Protein AF-0000000087103637 (afdb_homodimer)

Foldseek 3Di:
DDDDDDPDDDDDYDDDDDDDDDDYDDDYDDDDDDPPPPDDDPPDDDDPPPPDPDPPPPPPPPDPPPPDPPPPPPPPPPPPPPPVPPPPPPVNLQAQWDAAPDVPDIDGFFLLAPVSPPVPVSVVVPVPVVCCCVVVVPPPVPDPPDPVLLVVLVVQCVVFVCFAAHAADPVQAVVVVVVVDDDLRYDLLLSLLSSLLSLLAPHDPNSPSCSVVSLVVSVVCLVVCLVPPHSSSLSSLQSSLQSCLVVVNLPSSVVSLVSSLVVLVVVVLLDQCVVCCVVVVDPPVVNVSSLSNVLSSLLSQLLSCSNRLHDGRDDPVSVVVSVVVVPPPDCSDCSVLSSVLSVLSNVVSCLRRVPHPPPPPVPLVVLVVSLVVLVVSLVPDDLQLHVVRDVDHTQNSLLSNLVSLLVLLSSLVVSLVVLVVPLVPDDPNVVSVVVNVVSLVSNLVSLVVLVVSVVSCCVVRNPSSHGSSNVSSPVSSVVSVVVVVPDPPPPPPPD/DPPVDDDDDDDDDDDDDDDDDDDDDDPDPDDDDDDDDDDDDDPDDDPPDPPDDDDPPPPPPPDPPPPDCPVPPPPPPPPPPPPVPPPPPPVNLQAQWDAAPDVPDIDGFFLLAPVSPPVVVSVVVPVPVVPPCVVVLPPPVPDPPDPVLLVVLVVQCVVFVCPAAHAADPVQAVVVVVVVDDDLRYDLLLSLLSSLLSLLAPHDPNSPSCSVVSLVVSVVCLVVCLVPPHSSSLSSLQSSLQSCLVVVNLVVSVVSLVSSLVVLVVVVLLDQCVVCCVVVVDPPVVNVSSLSNVLSSLLSQLLSCSNRLHDGRDDPVSVVVSVVVVPPPDCSDLSVLSSVLSVLSNVVSCLRRVPHDPPDPVPLVVLVVSLVVLVVSLVPDDLQLHVVNDVDHGQNSLLSNLVSLLVLLSSLVVSLVVLVVPLPPDDPNVVSVVSNVVSLVSNLVSLVVLVVSVVSCCVPRNPSSDGSSNVSSPSSSVVSVVVVVPDPPPPPPPD

Secondary structure (DSSP, 8-state):
-----------------------------------------------------------------------------------------HHHHT-SEEE-SSTT-EEE--TT-STTS----TTTSSS-------S--------TT-HHHHHHHHHHHHHHGGGSS--S-HHHHHHHHHH-S--SS--HHHHHHHHHHHTTSS--HHHHTHHHHHHHHHHTTHHHHHHS--HHHHHHHHHHHHHHHHTT-HHHHHHHHHHHHHHHHHHTTTS--HHHHHTTSS-HHHHHHHHHHHHHHHHHHHHHHHHHT---SS-HHHHHHHHHHS-TTS--TTHHHHHHHHHHHHHHHHHHHS-S---SS--HHHHHHHHHHHHHHHHTS-TTT-TTT-SS--HHHHHHHHHHHHHHHHHHHHHHHHHHHHTTT-S-HHHHHHHHHHHHHHHHHHHHHHHHHHHHHHHHH-GGG--HHHHHHHHHHHHHHHHHHHS---TT---/-----------------------------------------------------------------------------------------HHHHT-SEEE-SSTT-EEE--TT-STTS----TTTSSS-------S--------TT-HHHHHHHHHHHHHHGGGSS--S-HHHHHHHHHHTS--SS--HHHHHHHHHHHTTSS--HHHHTHHHHHHHHHHTTHHHHHHS--HHHHHHHHHHHHHHHHTT-HHHHHHHHHHHHHHHHHHTTTS--HHHHHTTSS-HHHHHHHHHHHHHHHHHHHHHHHHHT---SS-HHHHHHHHHHS-TTS--TTHHHHHHHHHHHHHHHHHHHS-SS--SS--HHHHHHHHHHHHHHHHTS-TTT-TTT-SS--HHHHHHHHHHHHHHHHHHHHHHHHHHHHTTT-S-HHHHHHHHHHHHHHHHHHHHHHHHHHHHHHHHH-GGG--HHHHHHHHHHHHHHHHHHHS---TT---

Nearest PDB structures (foldseek):
  5k7v-assembly1_B  TM=2.722E-01  e=1.617E+00  synthetic construct

Radius of gyration: 38.04 Å; Cα contacts (8 Å, |Δi|>4): 1019; chains: 2; bounding box: 153×121×87 Å

Sequence (990 aa):
MDKVSSVRDLSGDENSDQRTPISHHEVHEDDDDDRRESPSDLFNADETENIDPQLGNSIELGSPVPLDAHTAANPPVPETISQRRPEPDIEEVTQNLDADSSPGQVRYYGPTTQLHIQSLPANNLGDGPVHADTGPMSSFSVDMDSSQLRDMLLKSYWSFSSRSVPVVDESLFMAHRASGQRSQYFSPFLEAAMLACATRIRTSTSVRKLGRAYADLAKKDIVFELERPTIATLQGFLLLSDFEATSARDRIGWTYNGIACRLIFDLGLHEDCSRLIRHGILVQADADLRVSLFLSAFVYDRLWALYLGRPSCVPMNCLEQRRHQVAPAKSIGPLEHWVALCKYISEVTEKLDGFGPPLDHTCVDSLLDLSARISAAHDRLPPGLSSKQTSELCVTAYGLNIQYHGIQIVLHRTLVKVLLQHDSSKADGVDHDDQIKSFRRILYDNAVCICRLLLTYREMFGVENFITVMLDNMYIAASTLVSHILQPPIMGEQDMDKVSSVRDLSGDENSDQRTPISHHEVHEDDDDDRRESPSDLFNADETENIDPQLGNSIELGSPVPLDAHTAANPPVPETISQRRPEPDIEEVTQNLDADSSPGQVRYYGPTTQLHIQSLPANNLGDGPVHADTGPMSSFSVDMDSSQLRDMLLKSYWSFSSRSVPVVDESLFMAHRASGQRSQYFSPFLEAAMLACATRIRTSTSVRKLGRAYADLAKKDIVFELERPTIATLQGFLLLSDFEATSARDRIGWTYNGIACRLIFDLGLHEDCSRLIRHGILVQADADLRVSLFLSAFVYDRLWALYLGRPSCVPMNCLEQRRHQVAPAKSIGPLEHWVALCKYISEVTEKLDGFGPPLDHTCVDSLLDLSARISAAHDRLPPGLSSKQTSELCVTAYGLNIQYHGIQIVLHRTLVKVLLQHDSSKADGVDHDDQIKSFRRILYDNAVCICRLLLTYREMFGVENFITVMLDNMYIAASTLVSHILQPPIMGEQD

Structure (mmCIF, N/CA/C/O backbone):
data_AF-0000000087103637-model_v1
#
loop_
_entity.id
_entity.type
_entity.pdbx_description
1 polymer 'Fungal specific transcription factor'
#
loop_
_atom_site.group_PDB
_atom_site.id
_atom_site.type_symbol
_atom_site.label_atom_id
_atom_site.label_alt_id
_atom_site.label_comp_id
_atom_site.label_asym_id
_atom_site.label_entity_id
_atom_site.label_seq_id
_atom_site.pdbx_PDB_ins_code
_atom_site.Cartn_x
_atom_site.Cartn_y
_atom_site.Cartn_z
_atom_site.occupancy
_atom_site.B_iso_or_equiv
_atom_site.auth_seq_id
_atom_site.auth_comp_id
_atom_site.auth_asym_id
_atom_site.auth_atom_id
_atom_site.pdbx_PDB_model_num
ATOM 1 N N . MET A 1 1 ? 43.781 14.336 -32.469 1 15.84 1 MET A N 1
ATOM 2 C CA . MET A 1 1 ? 44.406 13.398 -33.406 1 15.84 1 MET A CA 1
ATOM 3 C C . MET A 1 1 ? 45.188 12.336 -32.656 1 15.84 1 MET A C 1
ATOM 5 O O . MET A 1 1 ? 44.969 11.141 -32.875 1 15.84 1 MET A O 1
ATOM 9 N N . ASP A 1 2 ? 46.5 12.578 -32.688 1 15.65 2 ASP A N 1
ATOM 10 C CA . ASP A 1 2 ? 47.719 11.812 -32.812 1 15.65 2 ASP A CA 1
ATOM 11 C C . ASP A 1 2 ? 48.062 11.117 -31.5 1 15.65 2 ASP A C 1
ATOM 13 O O . ASP A 1 2 ? 47.625 11.539 -30.422 1 15.65 2 ASP A O 1
ATOM 17 N N . LYS A 1 3 ? 49.094 10.383 -31.641 1 15.73 3 LYS A N 1
ATOM 18 C CA . LYS A 1 3 ? 49.906 9.188 -31.359 1 15.73 3 LYS A CA 1
ATOM 19 C C . LYS A 1 3 ? 50.688 9.352 -30.062 1 15.73 3 LYS A C 1
ATOM 21 O O . LYS A 1 3 ? 51.875 9.68 -30.094 1 15.73 3 LYS A O 1
ATOM 26 N N . VAL A 1 4 ? 50.219 10.086 -29.266 1 15.43 4 VAL A N 1
ATOM 27 C CA . VAL A 1 4 ? 51.281 10.633 -28.406 1 15.43 4 VAL A CA 1
ATOM 28 C C . VAL A 1 4 ? 52 9.5 -27.703 1 15.43 4 VAL A C 1
ATOM 30 O O . VAL A 1 4 ? 51.406 8.562 -27.188 1 15.43 4 VAL A O 1
ATOM 33 N N . SER A 1 5 ? 53.188 9.562 -27.656 1 15.47 5 SER A N 1
ATOM 34 C CA . SER A 1 5 ? 54.531 9 -27.672 1 15.47 5 SER A CA 1
ATOM 35 C C . SER A 1 5 ? 54.812 8.219 -26.391 1 15.47 5 SER A C 1
ATOM 37 O O . SER A 1 5 ? 54.094 8.367 -25.391 1 15.47 5 SER A O 1
ATOM 39 N N . SER A 1 6 ? 55.969 8.094 -25.953 1 14.45 6 SER A N 1
ATOM 40 C CA . SER A 1 6 ? 57.094 7.16 -25.984 1 14.45 6 SER A CA 1
ATOM 41 C C . SER A 1 6 ? 57.531 6.777 -24.578 1 14.45 6 SER A C 1
ATOM 43 O O . SER A 1 6 ? 58.562 6.105 -24.406 1 14.45 6 SER A O 1
ATOM 45 N N . VAL A 1 7 ? 56.906 7.289 -23.547 1 14.7 7 VAL A N 1
ATOM 46 C CA . VAL A 1 7 ? 57.938 7.352 -22.5 1 14.7 7 VAL A CA 1
ATOM 47 C C . VAL A 1 7 ? 58.406 5.941 -22.172 1 14.7 7 VAL A C 1
ATOM 49 O O . VAL A 1 7 ? 57.625 5.078 -21.781 1 14.7 7 VAL A O 1
ATOM 52 N N . ARG A 1 8 ? 59.594 5.52 -22.422 1 14.78 8 ARG A N 1
ATOM 53 C CA . ARG A 1 8 ? 60.625 4.531 -22.734 1 14.78 8 ARG A CA 1
ATOM 54 C C . ARG A 1 8 ? 60.906 3.623 -21.547 1 14.78 8 ARG A C 1
ATOM 56 O O . ARG A 1 8 ? 60.875 2.396 -21.672 1 14.78 8 ARG A O 1
ATOM 63 N N . ASP A 1 9 ? 61.75 4.043 -20.578 1 14.73 9 ASP A N 1
ATOM 64 C CA . ASP A 1 9 ? 63.125 3.541 -20.594 1 14.73 9 ASP A CA 1
ATOM 65 C C . ASP A 1 9 ? 63.25 2.242 -19.797 1 14.73 9 ASP A C 1
ATOM 67 O O . ASP A 1 9 ? 63.656 1.211 -20.344 1 14.73 9 ASP A O 1
ATOM 71 N N . LEU A 1 10 ? 64.125 2.207 -18.656 1 15.2 10 LEU A N 1
ATOM 72 C CA . LEU A 1 10 ? 65.438 1.609 -18.562 1 15.2 10 LEU A CA 1
ATOM 73 C C . LEU A 1 10 ? 65.375 0.237 -17.906 1 15.2 10 LEU A C 1
ATOM 75 O O . LEU A 1 10 ? 64.438 -0.073 -17.203 1 15.2 10 LEU A O 1
ATOM 79 N N . SER A 1 11 ? 66.5 -0.465 -17.531 1 15.09 11 SER A N 1
ATOM 80 C CA . SER A 1 11 ? 67.438 -1.567 -17.797 1 15.09 11 SER A CA 1
ATOM 81 C C . SER A 1 11 ? 67.312 -2.643 -16.734 1 15.09 11 SER A C 1
ATOM 83 O O . SER A 1 11 ? 67.062 -3.814 -17.031 1 15.09 11 SER A O 1
ATOM 85 N N . GLY A 1 12 ? 68.312 -2.744 -15.789 1 14.3 12 GLY A N 1
ATOM 86 C CA . GLY A 1 12 ? 69.375 -3.756 -15.805 1 14.3 12 GLY A CA 1
ATOM 87 C C . GLY A 1 12 ? 69.062 -4.965 -14.953 1 14.3 12 GLY A C 1
ATOM 88 O O . GLY A 1 12 ? 68.938 -6.086 -15.453 1 14.3 12 GLY A O 1
ATOM 89 N N . ASP A 1 13 ? 69.688 -5.18 -13.68 1 14.96 13 ASP A N 1
ATOM 90 C CA . ASP A 1 13 ? 70.812 -6.047 -13.43 1 14.96 13 ASP A CA 1
ATOM 91 C C . ASP A 1 13 ? 70.375 -7.348 -12.75 1 14.96 13 ASP A C 1
ATOM 93 O O . ASP A 1 13 ? 69.25 -7.441 -12.227 1 14.96 13 ASP A O 1
ATOM 97 N N . GLU A 1 14 ? 71.125 -7.812 -11.57 1 14.86 14 GLU A N 1
ATOM 98 C CA . GLU A 1 14 ? 72.062 -8.883 -11.445 1 14.86 14 GLU A CA 1
ATOM 99 C C . GLU A 1 14 ? 71.5 -10.125 -10.812 1 14.86 14 GLU A C 1
ATOM 101 O O . GLU A 1 14 ? 71.562 -11.227 -11.367 1 14.86 14 GLU A O 1
ATOM 106 N N . ASN A 1 15 ? 71.625 -10.406 -9.406 1 14.74 15 ASN A N 1
ATOM 107 C CA . ASN A 1 15 ? 72.562 -11.398 -8.852 1 14.74 15 ASN A CA 1
ATOM 108 C C . ASN A 1 15 ? 71.812 -12.703 -8.508 1 14.74 15 ASN A C 1
ATOM 110 O O . ASN A 1 15 ? 70.625 -12.688 -8.164 1 14.74 15 ASN A O 1
ATOM 114 N N . SER A 1 16 ? 72.5 -13.945 -8.5 1 14.73 16 SER A N 1
ATOM 115 C CA . SER A 1 16 ? 72.625 -15.367 -8.82 1 14.73 16 SER A CA 1
ATOM 116 C C . SER A 1 16 ? 72.125 -16.234 -7.66 1 14.73 16 SER A C 1
ATOM 118 O O . SER A 1 16 ? 71.812 -17.406 -7.852 1 14.73 16 SER A O 1
ATOM 120 N N . ASP A 1 17 ? 72.062 -15.891 -6.375 1 14.11 17 ASP A N 1
ATOM 121 C CA . ASP A 1 17 ? 72.812 -16.828 -5.531 1 14.11 17 ASP A CA 1
ATOM 122 C C . ASP A 1 17 ? 72 -18.109 -5.32 1 14.11 17 ASP A C 1
ATOM 124 O O . ASP A 1 17 ? 70.75 -18.047 -5.117 1 14.11 17 ASP A O 1
ATOM 128 N N . GLN A 1 18 ? 72.562 -19.312 -5.379 1 14.14 18 GLN A N 1
ATOM 129 C CA . GLN A 1 18 ? 72.562 -20.75 -5.668 1 14.14 18 GLN A CA 1
ATOM 130 C C . GLN A 1 18 ? 72 -21.547 -4.492 1 14.14 18 GLN A C 1
ATOM 132 O O . GLN A 1 18 ? 71.688 -22.734 -4.625 1 14.14 18 GLN A O 1
ATOM 137 N N . ARG A 1 19 ? 71.938 -21.094 -3.223 1 13.91 19 ARG A N 1
ATOM 138 C CA . ARG A 1 19 ? 72.562 -22.062 -2.311 1 13.91 19 ARG A CA 1
ATOM 139 C C . ARG A 1 19 ? 71.688 -23.312 -2.184 1 13.91 19 ARG A C 1
ATOM 141 O O . ARG A 1 19 ? 70.438 -23.234 -2.227 1 13.91 19 ARG A O 1
ATOM 148 N N . THR A 1 20 ? 72.25 -24.484 -1.945 1 14.34 20 THR A N 1
ATOM 149 C CA . THR A 1 20 ? 72.312 -25.922 -2.199 1 14.34 20 THR A CA 1
ATOM 150 C C . THR A 1 20 ? 71.438 -26.688 -1.205 1 14.34 20 THR A C 1
ATOM 152 O O . THR A 1 20 ? 70.812 -27.703 -1.558 1 14.34 20 THR A O 1
ATOM 155 N N . PRO A 1 21 ? 71.125 -26.297 0.124 1 14.27 21 PRO A N 1
ATOM 156 C CA . PRO A 1 21 ? 71.688 -27.391 0.944 1 14.27 21 PRO A CA 1
ATOM 157 C C . PRO A 1 21 ? 70.75 -28.625 0.941 1 14.27 21 PRO A C 1
ATOM 159 O O . PRO A 1 21 ? 69.562 -28.516 0.634 1 14.27 21 PRO A O 1
ATOM 162 N N . ILE A 1 22 ? 71.125 -29.688 1.696 1 14.91 22 ILE A N 1
ATOM 163 C CA . ILE A 1 22 ? 71.438 -31.125 1.669 1 14.91 22 ILE A CA 1
ATOM 164 C C . ILE A 1 22 ? 70.25 -31.891 2.312 1 14.91 22 ILE A C 1
ATOM 166 O O . ILE A 1 22 ? 69.812 -32.875 1.761 1 14.91 22 ILE A O 1
ATOM 170 N N . SER A 1 23 ? 69.875 -31.594 3.623 1 14.08 23 SER A N 1
ATOM 171 C CA . SER A 1 23 ? 70.188 -32.75 4.445 1 14.08 23 SER A CA 1
ATOM 172 C C . SER A 1 23 ? 69.125 -33.844 4.285 1 14.08 23 SER A C 1
ATOM 174 O O . SER A 1 23 ? 68 -33.594 3.842 1 14.08 23 SER A O 1
ATOM 176 N N . HIS A 1 24 ? 69.125 -34.781 5.309 1 14.27 24 HIS A N 1
ATOM 177 C CA . HIS A 1 24 ? 69.312 -36.188 5.566 1 14.27 24 HIS A CA 1
ATOM 178 C C . HIS A 1 24 ? 68 -36.969 5.645 1 14.27 24 HIS A C 1
ATOM 180 O O . HIS A 1 24 ? 66.938 -36.344 5.75 1 14.27 24 HIS A O 1
ATOM 186 N N . HIS A 1 25 ? 67.812 -37.844 6.734 1 14.55 25 HIS A N 1
ATOM 187 C CA . HIS A 1 25 ? 67.938 -39.281 6.738 1 14.55 25 HIS A CA 1
ATOM 188 C C . HIS A 1 25 ? 66.562 -39.938 6.793 1 14.55 25 HIS A C 1
ATOM 190 O O . HIS A 1 25 ? 66.188 -40.781 5.949 1 14.55 25 HIS A O 1
ATOM 196 N N . GLU A 1 26 ? 66.125 -40.469 8.062 1 15.14 26 GLU A N 1
ATOM 197 C CA . GLU A 1 26 ? 66.125 -41.875 8.383 1 15.14 26 GLU A CA 1
ATOM 198 C C . GLU A 1 26 ? 64.75 -42.5 8.227 1 15.14 26 GLU A C 1
ATOM 200 O O . GLU A 1 26 ? 63.75 -41.75 8.211 1 15.14 26 GLU A O 1
ATOM 205 N N . VAL A 1 27 ? 64.438 -43.594 9.031 1 15.53 27 VAL A N 1
ATOM 206 C CA . VAL A 1 27 ? 64.188 -45 8.773 1 15.53 27 VAL A CA 1
ATOM 207 C C . VAL A 1 27 ? 62.688 -45.281 8.875 1 15.53 27 VAL A C 1
ATOM 209 O O . VAL A 1 27 ? 62.094 -45.844 7.949 1 15.53 27 VAL A O 1
ATOM 212 N N . HIS A 1 28 ? 62.094 -45.594 10.188 1 14.79 28 HIS A N 1
ATOM 213 C CA . HIS A 1 28 ? 61.844 -47 10.492 1 14.79 28 HIS A CA 1
ATOM 214 C C . HIS A 1 28 ? 60.406 -47.406 10.188 1 14.79 28 HIS A C 1
ATOM 216 O O . HIS A 1 28 ? 60.156 -48.375 9.461 1 14.79 28 HIS A O 1
ATOM 222 N N . GLU A 1 29 ? 59.562 -47.688 11.336 1 14.81 29 GLU A N 1
ATOM 223 C CA . GLU A 1 29 ? 59.125 -49.031 11.719 1 14.81 29 GLU A CA 1
ATOM 224 C C . GLU A 1 29 ? 57.75 -49.375 11.141 1 14.81 29 GLU A C 1
ATOM 226 O O . GLU A 1 29 ? 57.062 -48.469 10.648 1 14.81 29 GLU A O 1
ATOM 231 N N . ASP A 1 30 ? 56.75 -49.781 12.078 1 15.39 30 ASP A N 1
ATOM 232 C CA . ASP A 1 30 ? 56.188 -51.125 12.258 1 15.39 30 ASP A CA 1
ATOM 233 C C . ASP A 1 30 ? 54.875 -51.281 11.531 1 15.39 30 ASP A C 1
ATOM 235 O O . ASP A 1 30 ? 54.25 -50.281 11.156 1 15.39 30 ASP A O 1
ATOM 239 N N . ASP A 1 31 ? 54 -52.219 12.094 1 15.14 31 ASP A N 1
ATOM 240 C CA . ASP A 1 31 ? 53.406 -53.469 11.617 1 15.14 31 ASP A CA 1
ATOM 241 C C . ASP A 1 31 ? 51.969 -53.25 11.141 1 15.14 31 ASP A C 1
ATOM 243 O O . ASP A 1 31 ? 51.594 -53.688 10.047 1 15.14 31 ASP A O 1
ATOM 247 N N . ASP A 1 32 ? 51.031 -52.938 12.133 1 16.14 32 ASP A N 1
ATOM 248 C CA . ASP A 1 32 ? 50.062 -53.969 12.406 1 16.14 32 ASP A CA 1
ATOM 249 C C . ASP A 1 32 ? 48.875 -53.875 11.43 1 16.14 32 ASP A C 1
ATOM 251 O O . ASP A 1 32 ? 48.531 -52.781 10.961 1 16.14 32 ASP A O 1
ATOM 255 N N . ASP A 1 33 ? 48.219 -54.938 11.227 1 15.8 33 ASP A N 1
ATOM 256 C CA . ASP A 1 33 ? 47.469 -55.719 10.266 1 15.8 33 ASP A CA 1
ATOM 257 C C . ASP A 1 33 ? 46.062 -55.125 10.07 1 15.8 33 ASP A C 1
ATOM 259 O O . ASP A 1 33 ? 45.562 -54.406 10.945 1 15.8 33 ASP A O 1
ATOM 263 N N . ASP A 1 34 ? 45.438 -55.406 8.938 1 15.67 34 ASP A N 1
ATOM 264 C CA . ASP A 1 34 ? 44.469 -55.031 7.895 1 15.67 34 ASP A CA 1
ATOM 265 C C . ASP A 1 34 ? 43.062 -55.375 8.305 1 15.67 34 ASP A C 1
ATOM 267 O O . ASP A 1 34 ? 42.125 -55.281 7.496 1 15.67 34 ASP A O 1
ATOM 271 N N . ARG A 1 35 ? 42.875 -55.844 9.633 1 15.37 35 ARG A N 1
ATOM 272 C CA . ARG A 1 35 ? 41.875 -56.875 9.453 1 15.37 35 ARG A CA 1
ATOM 273 C C . ARG A 1 35 ? 40.531 -56.25 9.031 1 15.37 35 ARG A C 1
ATOM 275 O O . ARG A 1 35 ? 39.781 -55.781 9.875 1 15.37 35 ARG A O 1
ATOM 282 N N . ARG A 1 36 ? 40.438 -55.281 8.312 1 16.02 36 ARG A N 1
ATOM 283 C CA . ARG A 1 36 ? 39.156 -54.594 8.203 1 16.02 36 ARG A CA 1
ATOM 284 C C . ARG A 1 36 ? 38.062 -55.562 7.773 1 16.02 36 ARG A C 1
ATOM 286 O O . ARG A 1 36 ? 38.125 -56.125 6.68 1 16.02 36 ARG A O 1
ATOM 293 N N . GLU A 1 37 ? 37.469 -56.219 8.773 1 15.5 37 GLU A N 1
ATOM 294 C CA . GLU A 1 37 ? 36.438 -57.25 8.609 1 15.5 37 GLU A CA 1
ATOM 295 C C . GLU A 1 37 ? 35.312 -56.781 7.691 1 15.5 37 GLU A C 1
ATOM 297 O O . GLU A 1 37 ? 34.906 -55.594 7.746 1 15.5 37 GLU A O 1
ATOM 302 N N . SER A 1 38 ? 35.062 -57.438 6.574 1 16.62 38 SER A N 1
ATOM 303 C CA . SER A 1 38 ? 34.25 -57.375 5.355 1 16.62 38 SER A CA 1
ATOM 304 C C . SER A 1 38 ? 32.75 -57.438 5.668 1 16.62 38 SER A C 1
ATOM 306 O O . SER A 1 38 ? 31.922 -57.406 4.762 1 16.62 38 SER A O 1
ATOM 308 N N . PRO A 1 39 ? 32.25 -57.219 6.949 1 16.56 39 PRO A N 1
ATOM 309 C CA . PRO A 1 39 ? 31.094 -58.094 7.113 1 16.56 39 PRO A CA 1
ATOM 310 C C . PRO A 1 39 ? 30.016 -57.844 6.055 1 16.56 39 PRO A C 1
ATOM 312 O O . PRO A 1 39 ? 29.828 -56.688 5.621 1 16.56 39 PRO A O 1
ATOM 315 N N . SER A 1 40 ? 29.562 -58.875 5.234 1 16.44 40 SER A N 1
ATOM 316 C CA . SER A 1 40 ? 28.828 -59.344 4.074 1 16.44 40 SER A CA 1
ATOM 317 C C . SER A 1 40 ? 27.375 -58.906 4.121 1 16.44 40 SER A C 1
ATOM 319 O O . SER A 1 40 ? 26.859 -58.344 3.16 1 16.44 40 SER A O 1
ATOM 321 N N . ASP A 1 41 ? 26.406 -59.688 4.75 1 16.7 41 ASP A N 1
ATOM 322 C CA . ASP A 1 41 ? 25.391 -60.531 4.145 1 16.7 41 ASP A CA 1
ATOM 323 C C . ASP A 1 41 ? 24.031 -59.844 4.125 1 16.7 41 ASP A C 1
ATOM 325 O O . ASP A 1 41 ? 23.031 -60.406 3.693 1 16.7 41 ASP A O 1
ATOM 329 N N . LEU A 1 42 ? 23.719 -58.781 4.965 1 16.66 42 LEU A N 1
ATOM 330 C CA . LEU A 1 42 ? 22.453 -59.031 5.625 1 16.66 42 LEU A CA 1
ATOM 331 C C . LEU A 1 42 ? 21.281 -58.875 4.652 1 16.66 42 LEU A C 1
ATOM 333 O O . LEU A 1 42 ? 20.141 -59.125 5.012 1 16.66 42 LEU A O 1
ATOM 337 N N . PHE A 1 43 ? 21.359 -57.938 3.699 1 19.28 43 PHE A N 1
ATOM 338 C CA . PHE A 1 43 ? 20.062 -57.375 3.348 1 19.28 43 PHE A CA 1
ATOM 339 C C . PHE A 1 43 ? 19.25 -58.375 2.539 1 19.28 43 PHE A C 1
ATOM 341 O O . PHE A 1 43 ? 19.578 -58.688 1.395 1 19.28 43 PHE A O 1
ATOM 348 N N . ASN A 1 44 ? 18.766 -59.406 3.139 1 17.16 44 ASN A N 1
ATOM 349 C CA . ASN A 1 44 ? 18.078 -60.5 2.457 1 17.16 44 ASN A CA 1
ATOM 350 C C . ASN A 1 44 ? 16.969 -59.969 1.55 1 17.16 44 ASN A C 1
ATOM 352 O O . ASN A 1 44 ? 16.188 -59.094 1.955 1 17.16 44 ASN A O 1
ATOM 356 N N . ALA A 1 45 ? 17.031 -60.281 0.227 1 18.14 45 ALA A N 1
ATOM 357 C CA . ALA A 1 45 ? 16.438 -60 -1.077 1 18.14 45 ALA A CA 1
ATOM 358 C C . ALA A 1 45 ? 14.93 -60.25 -1.07 1 18.14 45 ALA A C 1
ATOM 360 O O . ALA A 1 45 ? 14.141 -59.438 -1.53 1 18.14 45 ALA A O 1
ATOM 361 N N . ASP A 1 46 ? 14.531 -61.594 -1.004 1 16.77 46 ASP A N 1
ATOM 362 C CA . ASP A 1 46 ? 13.977 -62.219 -2.197 1 16.77 46 ASP A CA 1
ATOM 363 C C . ASP A 1 46 ? 12.453 -62.094 -2.23 1 16.77 46 ASP A C 1
ATOM 365 O O . ASP A 1 46 ? 11.852 -62.031 -3.307 1 16.77 46 ASP A O 1
ATOM 369 N N . GLU A 1 47 ? 11.641 -62.438 -1.134 1 18.08 47 GLU A N 1
ATOM 370 C CA . GLU A 1 47 ? 10.641 -63.438 -1.458 1 18.08 47 GLU A CA 1
ATOM 371 C C . GLU A 1 47 ? 9.453 -62.812 -2.191 1 18.08 47 GLU A C 1
ATOM 373 O O . GLU A 1 47 ? 8.828 -61.875 -1.698 1 18.08 47 GLU A O 1
ATOM 378 N N . THR A 1 48 ? 9.336 -62.938 -3.545 1 19.34 48 THR A N 1
ATOM 379 C CA . THR A 1 48 ? 8.375 -62.625 -4.586 1 19.34 48 THR A CA 1
ATOM 380 C C . THR A 1 48 ? 7.023 -63.25 -4.297 1 19.34 48 THR A C 1
ATOM 382 O O . THR A 1 48 ? 6.188 -63.406 -5.195 1 19.34 48 THR A O 1
ATOM 385 N N . GLU A 1 49 ? 6.527 -63.406 -2.967 1 18.41 49 GLU A N 1
ATOM 386 C CA . GLU A 1 49 ? 5.441 -64.375 -2.941 1 18.41 49 GLU A CA 1
ATOM 387 C C . GLU A 1 49 ? 4.34 -64 -3.926 1 18.41 49 GLU A C 1
ATOM 389 O O . GLU A 1 49 ? 4.008 -62.812 -4.07 1 18.41 49 GLU A O 1
ATOM 394 N N . ASN A 1 50 ? 3.975 -65 -4.836 1 19.62 50 ASN A N 1
ATOM 395 C CA . ASN A 1 50 ? 3.068 -65.25 -5.957 1 19.62 50 ASN A CA 1
ATOM 396 C C . ASN A 1 50 ? 1.611 -65.062 -5.547 1 19.62 50 ASN A C 1
ATOM 398 O O . ASN A 1 50 ? 0.885 -66 -5.336 1 19.62 50 ASN A O 1
ATOM 402 N N . ILE A 1 51 ? 1.312 -64 -4.711 1 19.31 51 ILE A N 1
ATOM 403 C CA . ILE A 1 51 ? -0.025 -64.188 -4.152 1 19.31 51 ILE A CA 1
ATOM 404 C C . ILE A 1 51 ? -1.024 -64.438 -5.277 1 19.31 51 ILE A C 1
ATOM 406 O O . ILE A 1 51 ? -1.038 -63.75 -6.281 1 19.31 51 ILE A O 1
ATOM 410 N N . ASP A 1 52 ? -1.625 -65.688 -5.262 1 19.2 52 ASP A N 1
ATOM 411 C CA . ASP A 1 52 ? -2.551 -66.438 -6.098 1 19.2 52 ASP A CA 1
ATOM 412 C C . ASP A 1 52 ? -3.766 -65.562 -6.477 1 19.2 52 ASP A C 1
ATOM 414 O O . ASP A 1 52 ? -4.285 -64.812 -5.652 1 19.2 52 ASP A O 1
ATOM 418 N N . PRO A 1 53 ? -4.051 -65.5 -7.766 1 19.92 53 PRO A N 1
ATOM 419 C CA . PRO A 1 53 ? -4.977 -64.688 -8.57 1 19.92 53 PRO A CA 1
ATOM 420 C C . PRO A 1 53 ? -6.438 -64.875 -8.164 1 19.92 53 PRO A C 1
ATOM 422 O O . PRO A 1 53 ? -7.332 -64.25 -8.734 1 19.92 53 PRO A O 1
ATOM 425 N N . GLN A 1 54 ? -6.719 -65.938 -7.266 1 17.7 54 GLN A N 1
ATOM 426 C CA . GLN A 1 54 ? -7.887 -66.75 -7.645 1 17.7 54 GLN A CA 1
ATOM 427 C C . GLN A 1 54 ? -9.172 -65.938 -7.445 1 17.7 54 GLN A C 1
ATOM 429 O O . GLN A 1 54 ? -10.227 -66.312 -7.969 1 17.7 54 GLN A O 1
ATOM 434 N N . LEU A 1 55 ? -9.297 -65.125 -6.383 1 18.78 55 LEU A N 1
ATOM 435 C CA . LEU A 1 55 ? -10.602 -65.312 -5.758 1 18.78 55 LEU A CA 1
ATOM 436 C C . LEU A 1 55 ? -11.711 -64.75 -6.656 1 18.78 55 LEU A C 1
ATOM 438 O O . LEU A 1 55 ? -11.766 -63.562 -6.914 1 18.78 55 LEU A O 1
ATOM 442 N N . GLY A 1 56 ? -12.203 -65.562 -7.684 1 19.22 56 GLY A N 1
ATOM 443 C CA . GLY A 1 56 ? -13.258 -65.375 -8.664 1 19.22 56 GLY A CA 1
ATOM 444 C C . GLY A 1 56 ? -14.602 -65.062 -8.039 1 19.22 56 GLY A C 1
ATOM 445 O O . GLY A 1 56 ? -15.633 -65.125 -8.703 1 19.22 56 GLY A O 1
ATOM 446 N N . ASN A 1 57 ? -14.664 -64.688 -6.676 1 19.28 57 ASN A N 1
ATOM 447 C CA . ASN A 1 57 ? -15.977 -65 -6.09 1 19.28 57 ASN A CA 1
ATOM 448 C C . ASN A 1 57 ? -17.094 -64.25 -6.836 1 19.28 57 ASN A C 1
ATOM 450 O O . ASN A 1 57 ? -17 -63.062 -7.07 1 19.28 57 ASN A O 1
ATOM 454 N N . SER A 1 58 ? -17.875 -65 -7.625 1 20.03 58 SER A N 1
ATOM 455 C CA . SER A 1 58 ? -19.047 -64.812 -8.453 1 20.03 58 SER A CA 1
ATOM 456 C C . SER A 1 58 ? -20.188 -64.188 -7.648 1 20.03 58 SER A C 1
ATOM 458 O O . SER A 1 58 ? -20.812 -64.812 -6.828 1 20.03 58 SER A O 1
ATOM 460 N N . ILE A 1 59 ? -19.922 -63.094 -6.918 1 21.09 59 ILE A N 1
ATOM 461 C CA . ILE A 1 59 ? -21.031 -62.656 -6.051 1 21.09 59 ILE A CA 1
ATOM 462 C C . ILE A 1 59 ? -22.312 -62.531 -6.863 1 21.09 59 ILE A C 1
ATOM 464 O O . ILE A 1 59 ? -22.359 -61.781 -7.844 1 21.09 59 ILE A O 1
ATOM 468 N N . GLU A 1 60 ? -23.094 -63.625 -6.828 1 20.7 60 GLU A N 1
ATOM 469 C CA . GLU A 1 60 ? -24.406 -63.812 -7.434 1 20.7 60 GLU A CA 1
ATOM 470 C C . GLU A 1 60 ? -25.328 -62.625 -7.152 1 20.7 60 GLU A C 1
ATOM 472 O O . GLU A 1 60 ? -25.516 -62.25 -5.996 1 20.7 60 GLU A O 1
ATOM 477 N N . LEU A 1 61 ? -25.469 -61.75 -8.125 1 20.78 61 LEU A N 1
ATOM 478 C CA . LEU A 1 61 ? -26.281 -60.562 -8.266 1 20.78 61 LEU A CA 1
ATOM 479 C C . LEU A 1 61 ? -27.734 -60.844 -7.922 1 20.78 61 LEU A C 1
ATOM 481 O O . LEU A 1 61 ? -28.422 -61.594 -8.633 1 20.78 61 LEU A O 1
ATOM 485 N N . GLY A 1 62 ? -28 -61.125 -6.582 1 20.36 62 GLY A N 1
ATOM 486 C CA . GLY A 1 62 ? -29.359 -61.531 -6.207 1 20.36 62 GLY A CA 1
ATOM 487 C C . GLY A 1 62 ? -30.422 -60.688 -6.855 1 20.36 62 GLY A C 1
ATOM 488 O O . GLY A 1 62 ? -30.172 -59.562 -7.281 1 20.36 62 GLY A O 1
ATOM 489 N N . SER A 1 63 ? -31.547 -61.344 -7.254 1 21.94 63 SER A N 1
ATOM 490 C CA . SER A 1 63 ? -32.719 -60.969 -8.055 1 21.94 63 SER A CA 1
ATOM 491 C C . SER A 1 63 ? -33.438 -59.781 -7.469 1 21.94 63 SER A C 1
ATOM 493 O O . SER A 1 63 ? -33.625 -59.688 -6.25 1 21.94 63 SER A O 1
ATOM 495 N N . PRO A 1 64 ? -33.438 -58.625 -8.18 1 21.95 64 PRO A N 1
ATOM 496 C CA . PRO A 1 64 ? -34.031 -57.375 -7.766 1 21.95 64 PRO A CA 1
ATOM 497 C C . PRO A 1 64 ? -35.5 -57.5 -7.348 1 21.95 64 PRO A C 1
ATOM 499 O O . PRO A 1 64 ? -36.312 -58.062 -8.094 1 21.95 64 PRO A O 1
ATOM 502 N N . VAL A 1 65 ? -35.75 -57.906 -6.121 1 24.36 65 VAL A N 1
ATOM 503 C CA . VAL A 1 65 ? -37.125 -58.094 -5.691 1 24.36 65 VAL A CA 1
ATOM 504 C C . VAL A 1 65 ? -37.969 -56.938 -6.129 1 24.36 65 VAL A C 1
ATOM 506 O O . VAL A 1 65 ? -37.562 -55.781 -6.051 1 24.36 65 VAL A O 1
ATOM 509 N N . PRO A 1 66 ? -39.188 -57.219 -6.801 1 23.06 66 PRO A N 1
ATOM 510 C CA . PRO A 1 66 ? -40.125 -56.281 -7.441 1 23.06 66 PRO A CA 1
ATOM 511 C C . PRO A 1 66 ? -40.781 -55.312 -6.445 1 23.06 66 PRO A C 1
ATOM 513 O O . PRO A 1 66 ? -41.438 -55.75 -5.504 1 23.06 66 PRO A O 1
ATOM 516 N N . LEU A 1 67 ? -40 -54.406 -5.852 1 22.81 67 LEU A N 1
ATOM 517 C CA . LEU A 1 67 ? -40.656 -53.594 -4.824 1 22.81 67 LEU A CA 1
ATOM 518 C C . LEU A 1 67 ? -41.969 -53 -5.34 1 22.81 67 LEU A C 1
ATOM 520 O O . LEU A 1 67 ? -42 -52.375 -6.402 1 22.81 67 LEU A O 1
ATOM 524 N N . ASP A 1 68 ? -43.094 -53.5 -4.93 1 23.05 68 ASP A N 1
ATOM 525 C CA . ASP A 1 68 ? -44.469 -53.156 -5.223 1 23.05 68 ASP A CA 1
ATOM 526 C C . ASP A 1 68 ? -44.688 -51.656 -5.082 1 23.05 68 ASP A C 1
ATOM 528 O O . ASP A 1 68 ? -44.281 -51.062 -4.09 1 23.05 68 ASP A O 1
ATOM 532 N N . ALA A 1 69 ? -45.062 -50.969 -6.211 1 23.88 69 ALA A N 1
ATOM 533 C CA . ALA A 1 69 ? -45.312 -49.625 -6.68 1 23.88 69 ALA A CA 1
ATOM 534 C C . ALA A 1 69 ? -46.469 -48.969 -5.902 1 23.88 69 ALA A C 1
ATOM 536 O O . ALA A 1 69 ? -47.562 -48.812 -6.438 1 23.88 69 ALA A O 1
ATOM 537 N N . HIS A 1 70 ? -46.594 -49.281 -4.629 1 23.53 70 HIS A N 1
ATOM 538 C CA . HIS A 1 70 ? -47.844 -48.75 -4.113 1 23.53 70 HIS A CA 1
ATOM 539 C C . HIS A 1 70 ? -47.969 -47.25 -4.41 1 23.53 70 HIS A C 1
ATOM 541 O O . HIS A 1 70 ? -47 -46.5 -4.234 1 23.53 70 HIS A O 1
ATOM 547 N N . THR A 1 71 ? -48.938 -46.844 -5.191 1 21.97 71 THR A N 1
ATOM 548 C CA . THR A 1 71 ? -49.406 -45.625 -5.797 1 21.97 71 THR A CA 1
ATOM 549 C C . THR A 1 71 ? -49.688 -44.562 -4.727 1 21.97 71 THR A C 1
ATOM 551 O O . THR A 1 71 ? -50.812 -44.469 -4.234 1 21.97 71 THR A O 1
ATOM 554 N N . ALA A 1 72 ? -49 -44.594 -3.652 1 24.84 72 ALA A N 1
ATOM 555 C CA . ALA A 1 72 ? -49.5 -43.625 -2.672 1 24.84 72 ALA A CA 1
ATOM 556 C C . ALA A 1 72 ? -49.75 -42.281 -3.309 1 24.84 72 ALA A C 1
ATOM 558 O O . ALA A 1 72 ? -48.906 -41.781 -4.062 1 24.84 72 ALA A O 1
ATOM 559 N N . ALA A 1 73 ? -50.938 -41.844 -3.379 1 25.27 73 ALA A N 1
ATOM 560 C CA . ALA A 1 73 ? -51.531 -40.594 -3.842 1 25.27 73 ALA A CA 1
ATOM 561 C C . ALA A 1 73 ? -50.75 -39.406 -3.375 1 25.27 73 ALA A C 1
ATOM 563 O O . ALA A 1 73 ? -50.469 -39.25 -2.184 1 25.27 73 ALA A O 1
ATOM 564 N N . ASN A 1 74 ? -49.812 -38.969 -4.18 1 24.27 74 ASN A N 1
ATOM 565 C CA . ASN A 1 74 ? -48.875 -37.875 -3.889 1 24.27 74 ASN A CA 1
ATOM 566 C C . ASN A 1 74 ? -49.625 -36.656 -3.293 1 24.27 74 ASN A C 1
ATOM 568 O O . ASN A 1 74 ? -50.625 -36.188 -3.852 1 24.27 74 ASN A O 1
ATOM 572 N N . PRO A 1 75 ? -49.719 -36.625 -2.01 1 31.84 75 PRO A N 1
ATOM 573 C CA . PRO A 1 75 ? -50.562 -35.531 -1.491 1 31.84 75 PRO A CA 1
ATOM 574 C C . PRO A 1 75 ? -50.375 -34.219 -2.27 1 31.84 75 PRO A C 1
ATOM 576 O O . PRO A 1 75 ? -49.312 -34 -2.885 1 31.84 75 PRO A O 1
ATOM 579 N N . PRO A 1 76 ? -51.469 -33.562 -2.781 1 28.3 76 PRO A N 1
ATOM 580 C CA . PRO A 1 76 ? -51.406 -32.375 -3.637 1 28.3 76 PRO A CA 1
ATOM 581 C C . PRO A 1 76 ? -50.406 -31.344 -3.121 1 28.3 76 PRO A C 1
ATOM 583 O O . PRO A 1 76 ? -50.25 -31.172 -1.907 1 28.3 76 PRO A O 1
ATOM 586 N N . VAL A 1 77 ? -49.281 -31.234 -3.699 1 30.22 77 VAL A N 1
ATOM 587 C CA . VAL A 1 77 ? -48.25 -30.266 -3.393 1 30.22 77 VAL A CA 1
ATOM 588 C C . VAL A 1 77 ? -48.844 -28.875 -3.166 1 30.22 77 VAL A C 1
ATOM 590 O O . VAL A 1 77 ? -49.625 -28.406 -3.996 1 30.22 77 VAL A O 1
ATOM 593 N N . PRO A 1 78 ? -49.156 -28.578 -1.924 1 30.36 78 PRO A N 1
ATOM 594 C CA . PRO A 1 78 ? -49.812 -27.266 -1.785 1 30.36 78 PRO A CA 1
ATOM 595 C C . PRO A 1 78 ? -49.219 -26.219 -2.73 1 30.36 78 PRO A C 1
ATOM 597 O O . PRO A 1 78 ? -48.062 -26.297 -3.092 1 30.36 78 PRO A O 1
ATOM 600 N N . GLU A 1 79 ? -50.031 -25.609 -3.633 1 29.47 79 GLU A N 1
ATOM 601 C CA . GLU A 1 79 ? -49.719 -24.516 -4.559 1 29.47 79 GLU A CA 1
ATOM 602 C C . GLU A 1 79 ? -48.906 -23.422 -3.881 1 29.47 79 GLU A C 1
ATOM 604 O O . GLU A 1 79 ? -49.438 -22.594 -3.154 1 29.47 79 GLU A O 1
ATOM 609 N N . THR A 1 80 ? -47.906 -23.781 -3.201 1 29 80 THR A N 1
ATOM 610 C CA . THR A 1 80 ? -47.125 -22.688 -2.611 1 29 80 THR A CA 1
ATOM 611 C C . THR A 1 80 ? -46.969 -21.547 -3.609 1 29 80 THR A C 1
ATOM 613 O O . THR A 1 80 ? -46.5 -21.766 -4.73 1 29 80 THR A O 1
ATOM 616 N N . ILE A 1 81 ? -47.781 -20.531 -3.561 1 29.72 81 ILE A N 1
ATOM 617 C CA . ILE A 1 81 ? -47.688 -19.266 -4.281 1 29.72 81 ILE A CA 1
ATOM 618 C C . ILE A 1 81 ? -46.25 -18.875 -4.465 1 29.72 81 ILE A C 1
ATOM 620 O O . ILE A 1 81 ? -45.5 -18.688 -3.484 1 29.72 81 ILE A O 1
ATOM 624 N N . SER A 1 82 ? -45.594 -19.359 -5.445 1 28.14 82 SER A N 1
ATOM 625 C CA . SER A 1 82 ? -44.281 -18.922 -5.98 1 28.14 82 SER A CA 1
ATOM 626 C C . SER A 1 82 ? -44.156 -17.406 -5.926 1 28.14 82 SER A C 1
ATOM 628 O O . SER A 1 82 ? -44.656 -16.703 -6.797 1 28.14 82 SER A O 1
ATOM 630 N N . GLN A 1 83 ? -44.562 -16.797 -4.832 1 29.16 83 GLN A N 1
ATOM 631 C CA . GLN A 1 83 ? -44.219 -15.383 -4.867 1 29.16 83 GLN A CA 1
ATOM 632 C C . GLN A 1 83 ? -42.844 -15.148 -5.477 1 29.16 83 GLN A C 1
ATOM 634 O O . GLN A 1 83 ? -41.844 -15.57 -4.914 1 29.16 83 GLN A O 1
ATOM 639 N N . ARG A 1 84 ? -42.812 -15.102 -6.789 1 29.86 84 ARG A N 1
ATOM 640 C CA . ARG A 1 84 ? -41.656 -14.648 -7.586 1 29.86 84 ARG A CA 1
ATOM 641 C C . ARG A 1 84 ? -40.844 -13.602 -6.832 1 29.86 84 ARG A C 1
ATOM 643 O O . ARG A 1 84 ? -41.344 -12.492 -6.578 1 29.86 84 ARG A O 1
ATOM 650 N N . ARG A 1 85 ? -40.031 -14.039 -5.98 1 31.3 85 ARG A N 1
ATOM 651 C CA . ARG A 1 85 ? -39.125 -13.031 -5.445 1 31.3 85 ARG A CA 1
ATOM 652 C C . ARG A 1 85 ? -38.75 -12.023 -6.523 1 31.3 85 ARG A C 1
ATOM 654 O O . ARG A 1 85 ? -38.469 -12.406 -7.664 1 31.3 85 ARG A O 1
ATOM 661 N N . PRO A 1 86 ? -39.25 -10.82 -6.473 1 31.91 86 PRO A N 1
ATOM 662 C CA . PRO A 1 86 ? -38.844 -9.852 -7.488 1 31.91 86 PRO A CA 1
ATOM 663 C C . PRO A 1 86 ? -37.406 -10.008 -7.902 1 31.91 86 PRO A C 1
ATOM 665 O O . PRO A 1 86 ? -36.562 -10.477 -7.113 1 31.91 86 PRO A O 1
ATOM 668 N N . GLU A 1 87 ? -37.125 -10.297 -9.188 1 31.48 87 GLU A N 1
ATOM 669 C CA . GLU A 1 87 ? -35.812 -10.258 -9.773 1 31.48 87 GLU A CA 1
ATOM 670 C C . GLU A 1 87 ? -34.938 -9.164 -9.141 1 31.48 87 GLU A C 1
ATOM 672 O O . GLU A 1 87 ? -35.375 -8.016 -9.039 1 31.48 87 GLU A O 1
ATOM 677 N N . PRO A 1 88 ? -34.156 -9.508 -8.172 1 34.19 88 PRO A N 1
ATOM 678 C CA . PRO A 1 88 ? -33.375 -8.367 -7.672 1 34.19 88 PRO A CA 1
ATOM 679 C C . PRO A 1 88 ? -33 -7.395 -8.781 1 34.19 88 PRO A C 1
ATOM 681 O O . PRO A 1 88 ? -32.812 -7.805 -9.93 1 34.19 88 PRO A O 1
ATOM 684 N N . ASP A 1 89 ? -33.5 -6.285 -8.859 1 33.12 89 ASP A N 1
ATOM 685 C CA . ASP A 1 89 ? -33.156 -5.211 -9.789 1 33.12 89 ASP A CA 1
ATOM 686 C C . ASP A 1 89 ? -31.688 -5.285 -10.18 1 33.12 89 ASP A C 1
ATOM 688 O O . ASP A 1 89 ? -30.812 -5.324 -9.312 1 33.12 89 ASP A O 1
ATOM 692 N N . ILE A 1 90 ? -31.391 -5.789 -11.344 1 37.12 90 ILE A N 1
ATOM 693 C CA . ILE A 1 90 ? -30.094 -5.855 -12.008 1 37.12 90 ILE A CA 1
ATOM 694 C C . ILE A 1 90 ? -29.219 -4.684 -11.555 1 37.12 90 ILE A C 1
ATOM 696 O O . ILE A 1 90 ? -28 -4.777 -11.57 1 37.12 90 ILE A O 1
ATOM 700 N N . GLU A 1 91 ? -29.797 -3.508 -11.469 1 39.81 91 GLU A N 1
ATOM 701 C CA . GLU A 1 91 ? -29.094 -2.33 -10.969 1 39.81 91 GLU A CA 1
ATOM 702 C C . GLU A 1 91 ? -28.5 -2.592 -9.594 1 39.81 91 GLU A C 1
ATOM 704 O O . GLU A 1 91 ? -27.5 -1.962 -9.211 1 39.81 91 GLU A O 1
ATOM 709 N N . GLU A 1 92 ? -29.062 -3.434 -8.797 1 41.5 92 GLU A N 1
ATOM 710 C CA . GLU A 1 92 ? -28.672 -3.762 -7.426 1 41.5 92 GLU A CA 1
ATOM 711 C C . GLU A 1 92 ? -27.438 -4.664 -7.395 1 41.5 92 GLU A C 1
ATOM 713 O O . GLU A 1 92 ? -26.703 -4.688 -6.41 1 41.5 92 GLU A O 1
ATOM 718 N N . VAL A 1 93 ? -27.203 -5.531 -8.406 1 41.91 93 VAL A N 1
ATOM 719 C CA . VAL A 1 93 ? -26.203 -6.582 -8.5 1 41.91 93 VAL A CA 1
ATOM 720 C C . VAL A 1 93 ? -24.812 -5.957 -8.672 1 41.91 93 VAL A C 1
ATOM 722 O O . VAL A 1 93 ? -23.797 -6.578 -8.344 1 41.91 93 VAL A O 1
ATOM 725 N N . THR A 1 94 ? -24.734 -4.816 -9.266 1 45 94 THR A N 1
ATOM 726 C CA . THR A 1 94 ? -23.422 -4.316 -9.641 1 45 94 THR A CA 1
ATOM 727 C C . THR A 1 94 ? -22.75 -3.645 -8.445 1 45 94 THR A C 1
ATOM 729 O O . THR A 1 94 ? -21.891 -2.77 -8.625 1 45 94 THR A O 1
ATOM 732 N N . GLN A 1 95 ? -23.281 -3.805 -7.172 1 57.22 95 GLN A N 1
ATOM 733 C CA . GLN A 1 95 ? -22.781 -2.906 -6.137 1 57.22 95 GLN A CA 1
ATOM 734 C C . GLN A 1 95 ? -21.531 -3.475 -5.469 1 57.22 95 GLN A C 1
ATOM 736 O O . GLN A 1 95 ? -21.5 -4.641 -5.07 1 57.22 95 GLN A O 1
ATOM 741 N N . ASN A 1 96 ? -20.406 -2.758 -5.648 1 68.56 96 ASN A N 1
ATOM 742 C CA . ASN A 1 96 ? -19.047 -3.111 -5.242 1 68.56 96 ASN A CA 1
ATOM 743 C C . ASN A 1 96 ? -18.875 -3.018 -3.729 1 68.56 96 ASN A C 1
ATOM 745 O O . ASN A 1 96 ? -17.859 -3.457 -3.188 1 68.56 96 ASN A O 1
ATOM 749 N N . LEU A 1 97 ? -20.031 -2.416 -3.09 1 70.56 97 LEU A N 1
ATOM 750 C CA . LEU A 1 97 ? -19.953 -2.301 -1.638 1 70.56 97 LEU A CA 1
ATOM 751 C C . LEU A 1 97 ? -20.969 -3.199 -0.96 1 70.56 97 LEU A C 1
ATOM 753 O O . LEU A 1 97 ? -22.172 -3.068 -1.207 1 70.56 97 LEU A O 1
ATOM 757 N N . ASP A 1 98 ? -20.453 -4.184 -0.207 1 73.06 98 ASP A N 1
ATOM 758 C CA . ASP A 1 98 ? -21.359 -5.125 0.448 1 73.06 98 ASP A CA 1
ATOM 759 C C . ASP A 1 98 ? -21.234 -5.043 1.968 1 73.06 98 ASP A C 1
ATOM 761 O O . ASP A 1 98 ? -20.141 -4.793 2.49 1 73.06 98 ASP A O 1
ATOM 765 N N . ALA A 1 99 ? -22.391 -5.055 2.625 1 70.81 99 ALA A N 1
ATOM 766 C CA . ALA A 1 99 ? -22.391 -5.074 4.086 1 70.81 99 ALA A CA 1
ATOM 767 C C . ALA A 1 99 ? -22.094 -6.473 4.617 1 70.81 99 ALA A C 1
ATOM 769 O O . ALA A 1 99 ? -22.562 -7.469 4.059 1 70.81 99 ALA A O 1
ATOM 770 N N . ASP A 1 100 ? -21.172 -6.492 5.535 1 64.75 100 ASP A N 1
ATOM 771 C CA . ASP A 1 100 ? -20.844 -7.75 6.203 1 64.75 100 ASP A CA 1
ATOM 772 C C . ASP A 1 100 ? -21.844 -8.039 7.332 1 64.75 100 ASP A C 1
ATOM 774 O O . ASP A 1 100 ? -22.734 -7.227 7.605 1 64.75 100 ASP A O 1
ATOM 778 N N . SER A 1 101 ? -21.672 -9.156 7.902 1 57.88 101 SER A N 1
ATOM 779 C CA . SER A 1 101 ? -22.562 -9.602 8.969 1 57.88 101 SER A CA 1
ATOM 780 C C . SER A 1 101 ? -22.438 -8.727 10.203 1 57.88 101 SER A C 1
ATOM 782 O O . SER A 1 101 ? -23.375 -8.609 11 1 57.88 101 SER A O 1
ATOM 784 N N . SER A 1 102 ? -21.344 -8.148 10.352 1 61.38 102 SER A N 1
ATOM 785 C CA . SER A 1 102 ? -21.203 -7.266 11.508 1 61.38 102 SER A CA 1
ATOM 786 C C . SER A 1 102 ? -21.812 -5.898 11.234 1 61.38 102 SER A C 1
ATOM 788 O O . SER A 1 102 ? -21.719 -5.375 10.125 1 61.38 102 SER A O 1
ATOM 790 N N . PRO A 1 103 ? -22.578 -5.543 12.227 1 59.16 103 PRO A N 1
ATOM 791 C CA . PRO A 1 103 ? -23.266 -4.266 12.016 1 59.16 103 PRO A CA 1
ATOM 792 C C . PRO A 1 103 ? -22.312 -3.15 11.586 1 59.16 103 PRO A C 1
ATOM 794 O O . PRO A 1 103 ? -21.297 -2.898 12.258 1 59.16 103 PRO A O 1
ATOM 797 N N . GLY A 1 104 ? -22.594 -2.635 10.461 1 66.56 104 GLY A N 1
ATOM 798 C CA . GLY A 1 104 ? -21.906 -1.444 9.992 1 66.56 104 GLY A CA 1
ATOM 799 C C . GLY A 1 104 ? -20.625 -1.757 9.242 1 66.56 104 GLY A C 1
ATOM 800 O O . GLY A 1 104 ? -19.953 -0.85 8.742 1 66.56 104 GLY A O 1
ATOM 801 N N . GLN A 1 105 ? -20.344 -3.033 9.18 1 77.69 105 GLN A N 1
ATOM 802 C CA . GLN A 1 105 ? -19.109 -3.416 8.484 1 77.69 105 GLN A CA 1
ATOM 803 C C . GLN A 1 105 ? -19.344 -3.561 6.988 1 77.69 105 GLN A C 1
ATOM 805 O O . GLN A 1 105 ? -20.297 -4.223 6.566 1 77.69 105 GLN A O 1
ATOM 810 N N . VAL A 1 106 ? -18.609 -2.77 6.23 1 81.31 106 VAL A N 1
ATOM 811 C CA . VAL A 1 106 ? -18.719 -2.754 4.777 1 81.31 106 VAL A CA 1
ATOM 812 C C . VAL A 1 106 ? -17.438 -3.262 4.148 1 81.31 106 VAL A C 1
ATOM 814 O O . VAL A 1 106 ? -16.344 -3.074 4.707 1 81.31 106 VAL A O 1
ATOM 817 N N . ARG A 1 107 ? -17.625 -4.02 3.064 1 82.31 107 ARG A N 1
ATOM 818 C CA . ARG A 1 107 ? -16.484 -4.504 2.287 1 82.31 107 ARG A CA 1
ATOM 819 C C . ARG A 1 107 ? -16.641 -4.148 0.813 1 82.31 107 ARG A C 1
ATOM 821 O O . ARG A 1 107 ? -17.75 -4.18 0.272 1 82.31 107 ARG A O 1
ATOM 828 N N . TYR A 1 108 ? -15.531 -3.854 0.245 1 82.44 108 TYR A N 1
ATOM 829 C CA . TYR A 1 108 ? -15.57 -3.512 -1.173 1 82.44 108 TYR A CA 1
ATOM 830 C C . TYR A 1 108 ? -14.938 -4.609 -2.018 1 82.44 108 TYR A C 1
ATOM 832 O O . TYR A 1 108 ? -13.844 -5.086 -1.705 1 82.44 108 TYR A O 1
ATOM 840 N N . TYR A 1 109 ? -15.578 -4.977 -3.068 1 78.75 109 TYR A N 1
ATOM 841 C CA . TYR A 1 109 ? -15.07 -5.832 -4.137 1 78.75 109 TYR A CA 1
ATOM 842 C C . TYR A 1 109 ? -15.273 -5.184 -5.5 1 78.75 109 TYR A C 1
ATOM 844 O O . TYR A 1 109 ? -16.406 -4.82 -5.859 1 78.75 109 TYR A O 1
ATOM 852 N N . GLY A 1 110 ? -14.25 -5.078 -6.289 1 80.25 110 GLY A N 1
ATOM 853 C CA . GLY A 1 110 ? -14.312 -4.395 -7.57 1 80.25 110 GLY A CA 1
ATOM 854 C C . GLY A 1 110 ? -14.922 -5.238 -8.672 1 80.25 110 GLY A C 1
ATOM 855 O O . GLY A 1 110 ? -15.297 -6.391 -8.445 1 80.25 110 GLY A O 1
ATOM 856 N N . PRO A 1 111 ? -15 -4.699 -9.773 1 76 111 PRO A N 1
ATOM 857 C CA . PRO A 1 111 ? -15.695 -5.34 -10.898 1 76 111 PRO A CA 1
ATOM 858 C C . PRO A 1 111 ? -15 -6.613 -11.367 1 76 111 PRO A C 1
ATOM 860 O O . PRO A 1 111 ? -15.641 -7.492 -11.953 1 76 111 PRO A O 1
ATOM 863 N N . THR A 1 112 ? -13.742 -6.711 -11.133 1 78.38 112 THR A N 1
ATOM 864 C CA . THR A 1 112 ? -13.031 -7.875 -11.656 1 78.38 112 THR A CA 1
ATOM 865 C C . THR A 1 112 ? -13.203 -9.07 -10.727 1 78.38 112 THR A C 1
ATOM 867 O O . THR A 1 112 ? -12.82 -10.195 -11.07 1 78.38 112 THR A O 1
ATOM 870 N N . THR A 1 113 ? -13.812 -8.688 -9.492 1 80.69 113 THR A N 1
ATOM 871 C CA . THR A 1 113 ? -13.977 -9.773 -8.531 1 80.69 113 THR A CA 1
ATOM 872 C C . THR A 1 113 ? -15.094 -10.711 -8.969 1 80.69 113 THR A C 1
ATOM 874 O O . THR A 1 113 ? -16.078 -10.281 -9.578 1 80.69 113 THR A O 1
ATOM 877 N N . GLN A 1 114 ? -14.828 -11.891 -8.859 1 63.44 114 GLN A N 1
ATOM 878 C CA . GLN A 1 114 ? -15.867 -12.867 -9.18 1 63.44 114 GLN A CA 1
ATOM 879 C C . GLN A 1 114 ? -16.734 -13.156 -7.957 1 63.44 114 GLN A C 1
ATOM 881 O O . GLN A 1 114 ? -17.734 -13.875 -8.055 1 63.44 114 GLN A O 1
ATOM 886 N N . LEU A 1 115 ? -16.391 -12.617 -6.793 1 54.88 115 LEU A N 1
ATOM 887 C CA . LEU A 1 115 ? -17.094 -12.906 -5.551 1 54.88 115 LEU A CA 1
ATOM 888 C C . LEU A 1 115 ? -18.469 -12.242 -5.539 1 54.88 115 LEU A C 1
ATOM 890 O O . LEU A 1 115 ? -19.281 -12.508 -4.648 1 54.88 115 LEU A O 1
ATOM 894 N N . HIS A 1 116 ? -18.719 -11.148 -6.43 1 44.81 116 HIS A N 1
ATOM 895 C CA . HIS A 1 116 ? -20 -10.484 -6.293 1 44.81 116 HIS A CA 1
ATOM 896 C C . HIS A 1 116 ? -21.156 -11.492 -6.395 1 44.81 116 HIS A C 1
ATOM 898 O O . HIS A 1 116 ? -22.328 -11.109 -6.309 1 44.81 116 HIS A O 1
ATOM 904 N N . ILE A 1 117 ? -20.984 -12.492 -6.984 1 35.84 117 ILE A N 1
ATOM 905 C CA . ILE A 1 117 ? -22.188 -13.227 -7.379 1 35.84 117 ILE A CA 1
ATOM 906 C C . ILE A 1 117 ? -23.031 -13.531 -6.145 1 35.84 117 ILE A C 1
ATOM 908 O O . ILE A 1 117 ? -24.25 -13.391 -6.172 1 35.84 117 ILE A O 1
ATOM 912 N N . GLN A 1 118 ? -22.688 -14.586 -5.336 1 34.19 118 GLN A N 1
ATOM 913 C CA . GLN A 1 118 ? -23.703 -15.156 -4.453 1 34.19 118 GLN A CA 1
ATOM 914 C C . GLN A 1 118 ? -24.031 -14.203 -3.305 1 34.19 118 GLN A C 1
ATOM 916 O O . GLN A 1 118 ? -23.141 -13.805 -2.557 1 34.19 118 GLN A O 1
ATOM 921 N N . SER A 1 119 ? -24.859 -13.125 -3.551 1 36.06 119 SER A N 1
ATOM 922 C CA . SER A 1 119 ? -25.594 -12.727 -2.355 1 36.06 119 SER A CA 1
ATOM 923 C C . SER A 1 119 ? -25.656 -13.867 -1.342 1 36.06 119 SER A C 1
ATOM 925 O O . SER A 1 119 ? -26.672 -14.578 -1.261 1 36.06 119 SER A O 1
ATOM 927 N N . LEU A 1 120 ? -24.844 -14.797 -1.261 1 34.88 120 LEU A N 1
ATOM 928 C CA . LEU A 1 120 ? -25.078 -15.688 -0.13 1 34.88 120 LEU A CA 1
ATOM 929 C C . LEU A 1 120 ? -25.453 -14.898 1.118 1 34.88 120 LEU A C 1
ATOM 931 O O . LEU A 1 120 ? -24.891 -13.836 1.376 1 34.88 120 LEU A O 1
ATOM 935 N N . PRO A 1 121 ? -26.734 -14.984 1.474 1 31.22 121 PRO A N 1
ATOM 936 C CA . PRO A 1 121 ? -27.078 -14.312 2.73 1 31.22 121 PRO A CA 1
ATOM 937 C C . PRO A 1 121 ? -25.875 -14.133 3.654 1 31.22 121 PRO A C 1
ATOM 939 O O . PRO A 1 121 ? -25.062 -15.055 3.805 1 31.22 121 PRO A O 1
ATOM 942 N N . ALA A 1 122 ? -25.312 -12.945 3.709 1 34.69 122 ALA A N 1
ATOM 943 C CA . ALA A 1 122 ? -24.359 -12.633 4.766 1 34.69 122 ALA A CA 1
ATOM 944 C C . ALA A 1 122 ? -24.5 -13.609 5.934 1 34.69 122 ALA A C 1
ATOM 946 O O . ALA A 1 122 ? -23.688 -13.586 6.871 1 34.69 122 ALA A O 1
ATOM 947 N N . ASN A 1 123 ? -25.656 -14.133 6.156 1 32.62 123 ASN A N 1
ATOM 948 C CA . ASN A 1 123 ? -25.938 -14.992 7.297 1 32.62 123 ASN A CA 1
ATOM 949 C C . ASN A 1 123 ? -24.938 -16.125 7.414 1 32.62 123 ASN A C 1
ATOM 951 O O . ASN A 1 123 ? -24.734 -16.672 8.5 1 32.62 123 ASN A O 1
ATOM 955 N N . ASN A 1 124 ? -24.703 -16.953 6.281 1 31.16 124 ASN A N 1
ATOM 956 C CA . ASN A 1 124 ? -23.984 -18.203 6.477 1 31.16 124 ASN A CA 1
ATOM 957 C C . ASN A 1 124 ? -22.469 -17.984 6.445 1 31.16 124 ASN A C 1
ATOM 959 O O . ASN A 1 124 ? -21.703 -18.938 6.586 1 31.16 124 ASN A O 1
ATOM 963 N N . LEU A 1 125 ? -21.984 -17.141 5.68 1 34.16 125 LEU A N 1
ATOM 964 C CA . LEU A 1 125 ? -20.562 -16.984 5.93 1 34.16 125 LEU A CA 1
ATOM 965 C C . LEU A 1 125 ? -20.312 -16.344 7.293 1 34.16 125 LEU A C 1
ATOM 967 O O . LEU A 1 125 ? -20.016 -15.148 7.383 1 34.16 125 LEU A O 1
ATOM 971 N N . GLY A 1 126 ? -21.312 -16.297 8.141 1 29.94 126 GLY A N 1
ATOM 972 C CA . GLY A 1 126 ? -21.25 -16.016 9.57 1 29.94 126 GLY A CA 1
ATOM 973 C C . GLY A 1 126 ? -19.875 -16.203 10.156 1 29.94 126 GLY A C 1
ATOM 974 O O . GLY A 1 126 ? -19.016 -16.859 9.555 1 29.94 126 GLY A O 1
ATOM 975 N N . ASP A 1 127 ? -19.516 -15.281 10.977 1 32.59 127 ASP A N 1
ATOM 976 C CA . ASP A 1 127 ? -18.609 -15.781 12 1 32.59 127 ASP A CA 1
ATOM 977 C C . ASP A 1 127 ? -18.844 -17.266 12.266 1 32.59 127 ASP A C 1
ATOM 979 O O . ASP A 1 127 ? -19.453 -17.641 13.273 1 32.59 127 ASP A O 1
ATOM 983 N N . GLY A 1 128 ? -19.578 -17.938 11.375 1 31.45 128 GLY A N 1
ATOM 984 C CA . GLY A 1 128 ? -19.5 -19.297 11.883 1 31.45 128 GLY A CA 1
ATOM 985 C C . GLY A 1 128 ? -18.203 -19.594 12.625 1 31.45 128 GLY A C 1
ATOM 986 O O . GLY A 1 128 ? -17.188 -18.938 12.383 1 31.45 128 GLY A O 1
ATOM 987 N N . PRO A 1 129 ? -18.422 -20.031 13.742 1 29.64 129 PRO A N 1
ATOM 988 C CA . PRO A 1 129 ? -17.125 -20.406 14.328 1 29.64 129 PRO A CA 1
ATOM 989 C C . PRO A 1 129 ? -16.125 -20.875 13.273 1 29.64 129 PRO A C 1
ATOM 991 O O . PRO A 1 129 ? -16.469 -21.641 12.375 1 29.64 129 PRO A O 1
ATOM 994 N N . VAL A 1 130 ? -15.492 -19.953 12.414 1 31.78 130 VAL A N 1
ATOM 995 C CA . VAL A 1 130 ? -14.367 -20.812 12.094 1 31.78 130 VAL A CA 1
ATOM 996 C C . VAL A 1 130 ? -14.414 -22.062 12.961 1 31.78 130 VAL A C 1
ATOM 998 O O . VAL A 1 130 ? -14.336 -21.984 14.188 1 31.78 130 VAL A O 1
ATOM 1001 N N . HIS A 1 131 ? -15.484 -22.797 12.734 1 29.75 131 HIS A N 1
ATOM 1002 C CA . HIS A 1 131 ? -15.211 -24.047 13.445 1 29.75 131 HIS A CA 1
ATOM 1003 C C . HIS A 1 131 ? -13.719 -24.219 13.703 1 29.75 131 HIS A C 1
ATOM 1005 O O . HIS A 1 131 ? -12.945 -24.422 12.766 1 29.75 131 HIS A O 1
ATOM 1011 N N . ALA A 1 132 ? -13.203 -23.297 14.414 1 31.58 132 ALA A N 1
ATOM 1012 C CA . ALA A 1 132 ? -12.094 -24.016 15.023 1 31.58 132 ALA A CA 1
ATOM 1013 C C . ALA A 1 132 ? -12.352 -25.516 15.031 1 31.58 132 ALA A C 1
ATOM 1015 O O . ALA A 1 132 ? -13.148 -26.016 15.828 1 31.58 132 ALA A O 1
ATOM 1016 N N . ASP A 1 133 ? -12.906 -26 13.883 1 30.64 133 ASP A N 1
ATOM 1017 C CA . ASP A 1 133 ? -12.758 -27.438 14.078 1 30.64 133 ASP A CA 1
ATOM 1018 C C . ASP A 1 133 ? -11.711 -27.75 15.141 1 30.64 133 ASP A C 1
ATOM 1020 O O . ASP A 1 133 ? -10.523 -27.891 14.836 1 30.64 133 ASP A O 1
ATOM 1024 N N . THR A 1 134 ? -11.828 -26.922 16.062 1 33.16 134 THR A N 1
ATOM 1025 C CA . THR A 1 134 ? -11.297 -27.516 17.281 1 33.16 134 THR A CA 1
ATOM 1026 C C . THR A 1 134 ? -11.781 -28.953 17.438 1 33.16 134 THR A C 1
ATOM 1028 O O . THR A 1 134 ? -12.703 -29.219 18.219 1 33.16 134 THR A O 1
ATOM 1031 N N . GLY A 1 135 ? -12.422 -29.531 16.297 1 33.06 135 GLY A N 1
ATOM 1032 C CA . GLY A 1 135 ? -12.422 -30.922 16.75 1 33.06 135 GLY A CA 1
ATOM 1033 C C . GLY A 1 135 ? -11.383 -31.188 17.828 1 33.06 135 GLY A C 1
ATOM 1034 O O . GLY A 1 135 ? -10.477 -30.391 18.047 1 33.06 135 GLY A O 1
ATOM 1035 N N . PRO A 1 136 ? -11.867 -31.922 18.719 1 31.89 136 PRO A N 1
ATOM 1036 C CA . PRO A 1 136 ? -10.75 -32.281 19.594 1 31.89 136 PRO A CA 1
ATOM 1037 C C . PRO A 1 136 ? -9.398 -32.219 18.875 1 31.89 136 PRO A C 1
ATOM 1039 O O . PRO A 1 136 ? -9.266 -32.719 17.75 1 31.89 136 PRO A O 1
ATOM 1042 N N . MET A 1 137 ? -8.859 -30.953 18.672 1 35.5 137 MET A N 1
ATOM 1043 C CA . MET A 1 137 ? -7.453 -31.328 18.516 1 35.5 137 MET A CA 1
ATOM 1044 C C . MET A 1 137 ? -7.23 -32.781 18.906 1 35.5 137 MET A C 1
ATOM 1046 O O . MET A 1 137 ? -7.266 -33.125 20.094 1 35.5 137 MET A O 1
ATOM 1050 N N . SER A 1 138 ? -8.102 -33.594 18.469 1 34.09 138 SER A N 1
ATOM 1051 C CA . SER A 1 138 ? -7.449 -34.844 18.781 1 34.09 138 SER A CA 1
ATOM 1052 C C . SER A 1 138 ? -5.969 -34.656 19.078 1 34.09 138 SER A C 1
ATOM 1054 O O . SER A 1 138 ? -5.32 -33.781 18.484 1 34.09 138 SER A O 1
ATOM 1056 N N . SER A 1 139 ? -5.555 -34.844 20.234 1 37.19 139 SER A N 1
ATOM 1057 C CA . SER A 1 139 ? -4.246 -35 20.859 1 37.19 139 SER A CA 1
ATOM 1058 C C . SER A 1 139 ? -3.172 -35.344 19.844 1 37.19 139 SER A C 1
ATOM 1060 O O . SER A 1 139 ? -2.58 -36.406 19.891 1 37.19 139 SER A O 1
ATOM 1062 N N . PHE A 1 140 ? -3.477 -35.281 18.609 1 41.69 140 PHE A N 1
ATOM 1063 C CA . PHE A 1 140 ? -2.26 -35.656 17.891 1 41.69 140 PHE A CA 1
ATOM 1064 C C . PHE A 1 140 ? -1.133 -34.688 18.219 1 41.69 140 PHE A C 1
ATOM 1066 O O . PHE A 1 140 ? -1.268 -33.469 18 1 41.69 140 PHE A O 1
ATOM 1073 N N . SER A 1 141 ? -0.411 -34.844 19.219 1 54.06 141 SER A N 1
ATOM 1074 C CA . SER A 1 141 ? 0.775 -34.406 19.953 1 54.06 141 SER A CA 1
ATOM 1075 C C . SER A 1 141 ? 1.898 -34 19 1 54.06 141 SER A C 1
ATOM 1077 O O . SER A 1 141 ? 2.938 -34.688 18.953 1 54.06 141 SER A O 1
ATOM 1079 N N . VAL A 1 142 ? 1.458 -33.688 17.609 1 66 142 VAL A N 1
ATOM 1080 C CA . VAL A 1 142 ? 2.674 -33.375 16.859 1 66 142 VAL A CA 1
ATOM 1081 C C . VAL A 1 142 ? 3.311 -32.094 17.438 1 66 142 VAL A C 1
ATOM 1083 O O . VAL A 1 142 ? 2.633 -31.078 17.641 1 66 142 VAL A O 1
ATOM 1086 N N . ASP A 1 143 ? 4.395 -32.312 17.859 1 80.62 143 ASP A N 1
ATOM 1087 C CA . ASP A 1 143 ? 5.23 -31.219 18.391 1 80.62 143 ASP A CA 1
ATOM 1088 C C . ASP A 1 143 ? 5.652 -30.266 17.281 1 80.62 143 ASP A C 1
ATOM 1090 O O . ASP A 1 143 ? 6.547 -30.578 16.5 1 80.62 143 ASP A O 1
ATOM 1094 N N . MET A 1 144 ? 4.906 -29.109 17.125 1 84.19 144 MET A N 1
ATOM 1095 C CA . MET A 1 144 ? 5.199 -28.125 16.094 1 84.19 144 MET A CA 1
ATOM 1096 C C . MET A 1 144 ? 6.633 -27.625 16.203 1 84.19 144 MET A C 1
ATOM 1098 O O . MET A 1 144 ? 7.199 -27.125 15.242 1 84.19 144 MET A O 1
ATOM 1102 N N . ASP A 1 145 ? 7.145 -27.906 17.391 1 86.12 145 ASP A N 1
ATOM 1103 C CA . ASP A 1 145 ? 8.492 -27.375 17.609 1 86.12 145 ASP A CA 1
ATOM 1104 C C . ASP A 1 145 ? 9.547 -28.438 17.297 1 86.12 145 ASP A C 1
ATOM 1106 O O . ASP A 1 145 ? 10.742 -28.172 17.391 1 86.12 145 ASP A O 1
ATOM 1110 N N . SER A 1 146 ? 9.078 -29.547 16.797 1 89.38 146 SER A N 1
ATOM 1111 C CA . SER A 1 146 ? 10.023 -30.594 16.453 1 89.38 146 SER A CA 1
ATOM 1112 C C . SER A 1 146 ? 10.891 -30.203 15.266 1 89.38 146 SER A C 1
ATOM 1114 O O . SER A 1 146 ? 10.367 -29.797 14.219 1 89.38 146 SER A O 1
ATOM 1116 N N . SER A 1 147 ? 12.148 -30.391 15.414 1 89.56 147 SER A N 1
ATOM 1117 C CA . SER A 1 147 ? 13.086 -30.062 14.336 1 89.56 147 SER A CA 1
ATOM 1118 C C . SER A 1 147 ? 12.875 -30.969 13.125 1 89.56 147 SER A C 1
ATOM 1120 O O . SER A 1 147 ? 13.023 -30.516 11.984 1 89.56 147 SER A O 1
ATOM 1122 N N . GLN A 1 148 ? 12.555 -32.219 13.398 1 90.62 148 GLN A N 1
ATOM 1123 C CA . GLN A 1 148 ? 12.328 -33.156 12.312 1 90.62 148 GLN A CA 1
ATOM 1124 C C . GLN A 1 148 ? 11.141 -32.719 11.445 1 90.62 148 GLN A C 1
ATOM 1126 O O . GLN A 1 148 ? 11.211 -32.781 10.219 1 90.62 148 GLN A O 1
ATOM 1131 N N . LEU A 1 149 ? 10.117 -32.344 12.172 1 91.25 149 LEU A N 1
ATOM 1132 C CA . LEU A 1 149 ? 8.93 -31.906 11.445 1 91.25 149 LEU A CA 1
ATOM 1133 C C . LEU A 1 149 ? 9.227 -30.656 10.625 1 91.25 149 LEU A C 1
ATOM 1135 O O . LEU A 1 149 ? 8.844 -30.578 9.453 1 91.25 149 LEU A O 1
ATOM 1139 N N . ARG A 1 150 ? 9.883 -29.719 11.219 1 93.25 150 ARG A N 1
ATOM 1140 C CA . ARG A 1 150 ? 10.211 -28.469 10.539 1 93.25 150 ARG A CA 1
ATOM 1141 C C . ARG A 1 150 ? 11.086 -28.719 9.32 1 93.25 150 ARG A C 1
ATOM 1143 O O . ARG A 1 150 ? 10.867 -28.125 8.258 1 93.25 150 ARG A O 1
ATOM 1150 N N . ASP A 1 151 ? 11.984 -29.609 9.469 1 92.44 151 ASP A N 1
ATOM 1151 C CA . ASP A 1 151 ? 12.867 -29.938 8.352 1 92.44 151 ASP A CA 1
ATOM 1152 C C . ASP A 1 151 ? 12.102 -30.625 7.227 1 92.44 151 ASP A C 1
ATOM 1154 O O . ASP A 1 151 ? 12.352 -30.375 6.047 1 92.44 151 ASP A O 1
ATOM 1158 N N . MET A 1 152 ? 11.297 -31.484 7.645 1 91.31 152 MET A N 1
ATOM 1159 C CA . MET A 1 152 ? 10.477 -32.156 6.645 1 91.31 152 MET A CA 1
ATOM 1160 C C . MET A 1 152 ? 9.602 -31.172 5.883 1 91.31 152 MET A C 1
ATOM 1162 O O . MET A 1 152 ? 9.484 -31.266 4.66 1 91.31 152 MET A O 1
ATOM 1166 N N . LEU A 1 153 ? 8.977 -30.25 6.59 1 91.5 153 LEU A N 1
ATOM 1167 C CA . LEU A 1 153 ? 8.117 -29.25 5.973 1 91.5 153 LEU A CA 1
ATOM 1168 C C . LEU A 1 153 ? 8.914 -28.328 5.051 1 91.5 153 LEU A C 1
ATOM 1170 O O . LEU A 1 153 ? 8.461 -28 3.955 1 91.5 153 LEU A O 1
ATOM 1174 N N . LEU A 1 154 ? 10.055 -27.938 5.469 1 92.12 154 LEU A N 1
ATOM 1175 C CA . LEU A 1 154 ? 10.891 -27.094 4.637 1 92.12 154 LEU A CA 1
ATOM 1176 C C . LEU A 1 154 ? 11.312 -27.812 3.365 1 92.12 154 LEU A C 1
ATOM 1178 O O . LEU A 1 154 ? 11.383 -27.203 2.293 1 92.12 154 LEU A O 1
ATOM 1182 N N . LYS A 1 155 ? 11.602 -29.094 3.475 1 88.38 155 LYS A N 1
ATOM 1183 C CA . LYS A 1 155 ? 11.938 -29.891 2.295 1 88.38 155 LYS A CA 1
ATOM 1184 C C . LYS A 1 155 ? 10.773 -29.922 1.311 1 88.38 155 LYS A C 1
ATOM 1186 O O . LYS A 1 155 ? 10.977 -29.828 0.097 1 88.38 155 LYS A O 1
ATOM 1191 N N . SER A 1 156 ? 9.656 -30.109 1.924 1 84 156 SER A N 1
ATOM 1192 C CA . SER A 1 156 ? 8.469 -30.109 1.08 1 84 156 SER A CA 1
ATOM 1193 C C . SER A 1 156 ? 8.281 -28.75 0.403 1 84 156 SER A C 1
ATOM 1195 O O . SER A 1 156 ? 7.887 -28.688 -0.764 1 84 156 SER A O 1
ATOM 1197 N N . TYR A 1 157 ? 8.523 -27.688 1.116 1 88.06 157 TYR A N 1
ATOM 1198 C CA . TYR A 1 157 ? 8.414 -26.344 0.56 1 88.06 157 TYR A CA 1
ATOM 1199 C C . TYR A 1 157 ? 9.336 -26.172 -0.641 1 88.06 157 TYR A C 1
ATOM 1201 O O . TYR A 1 157 ? 8.93 -25.625 -1.67 1 88.06 157 TYR A O 1
ATOM 1209 N N . TRP A 1 158 ? 10.508 -26.672 -0.512 1 87.25 158 TRP A N 1
ATOM 1210 C CA . TRP A 1 158 ? 11.492 -26.5 -1.575 1 87.25 158 TRP A CA 1
ATOM 1211 C C . TRP A 1 158 ? 11.148 -27.359 -2.781 1 87.25 158 TRP A C 1
ATOM 1213 O O . TRP A 1 158 ? 11.445 -27 -3.922 1 87.25 158 TRP A O 1
ATOM 1223 N N . SER A 1 159 ? 10.547 -28.484 -2.52 1 76.19 159 SER A N 1
ATOM 1224 C CA . SER A 1 159 ? 10.219 -29.406 -3.609 1 76.19 159 SER A CA 1
ATOM 1225 C C . SER A 1 159 ? 9.078 -28.859 -4.461 1 76.19 159 SER A C 1
ATOM 1227 O O . SER A 1 159 ? 8.977 -29.172 -5.648 1 76.19 159 SER A O 1
ATOM 1229 N N . PHE A 1 160 ? 8.148 -28.094 -3.814 1 65.69 160 PHE A N 1
ATOM 1230 C CA . PHE A 1 160 ? 7 -27.594 -4.559 1 65.69 160 PHE A CA 1
ATOM 1231 C C . PHE A 1 160 ? 7.098 -26.094 -4.77 1 65.69 160 PHE A C 1
ATOM 1233 O O . PHE A 1 160 ? 6.57 -25.562 -5.75 1 65.69 160 PHE A O 1
ATOM 1240 N N . SER A 1 161 ? 7.344 -25.359 -3.467 1 55.19 161 SER A N 1
ATOM 1241 C CA . SER A 1 161 ? 7.184 -23.922 -3.291 1 55.19 161 SER A CA 1
ATOM 1242 C C . SER A 1 161 ? 7.918 -23.156 -4.383 1 55.19 161 SER A C 1
ATOM 1244 O O . SER A 1 161 ? 7.504 -22.047 -4.754 1 55.19 161 SER A O 1
ATOM 1246 N N . SER A 1 162 ? 9.172 -23.562 -4.543 1 54.16 162 SER A N 1
ATOM 1247 C CA . SER A 1 162 ? 9.82 -22.703 -5.527 1 54.16 162 SER A CA 1
ATOM 1248 C C . SER A 1 162 ? 8.977 -22.578 -6.789 1 54.16 162 SER A C 1
ATOM 1250 O O . SER A 1 162 ? 9.406 -21.953 -7.766 1 54.16 162 SER A O 1
ATOM 1252 N N . ARG A 1 163 ? 7.645 -23.109 -6.715 1 55.34 163 ARG A N 1
ATOM 1253 C CA . ARG A 1 163 ? 7.062 -23.656 -7.938 1 55.34 163 ARG A CA 1
ATOM 1254 C C . ARG A 1 163 ? 6.047 -22.688 -8.539 1 55.34 163 ARG A C 1
ATOM 1256 O O . ARG A 1 163 ? 5.664 -22.828 -9.703 1 55.34 163 ARG A O 1
ATOM 1263 N N . SER A 1 164 ? 5.512 -21.797 -7.672 1 70.56 164 SER A N 1
ATOM 1264 C CA . SER A 1 164 ? 4.75 -20.953 -8.594 1 70.56 164 SER A CA 1
ATOM 1265 C C . SER A 1 164 ? 5.434 -19.609 -8.82 1 70.56 164 SER A C 1
ATOM 1267 O O . SER A 1 164 ? 5.84 -19.297 -9.938 1 70.56 164 SER A O 1
ATOM 1269 N N . VAL A 1 165 ? 5.641 -18.922 -7.781 1 84.06 165 VAL A N 1
ATOM 1270 C CA . VAL A 1 165 ? 6.344 -17.656 -7.801 1 84.06 165 VAL A CA 1
ATOM 1271 C C . VAL A 1 165 ? 7.418 -17.641 -6.715 1 84.06 165 VAL A C 1
ATOM 1273 O O . VAL A 1 165 ? 7.105 -17.703 -5.523 1 84.06 165 VAL A O 1
ATOM 1276 N N . PRO A 1 166 ? 8.641 -17.672 -7.164 1 87.94 166 PRO A N 1
ATOM 1277 C CA . PRO A 1 166 ? 9.727 -17.781 -6.18 1 87.94 166 PRO A CA 1
ATOM 1278 C C . PRO A 1 166 ? 9.789 -16.562 -5.242 1 87.94 166 PRO A C 1
ATOM 1280 O O . PRO A 1 166 ? 9.891 -15.43 -5.703 1 87.94 166 PRO A O 1
ATOM 1283 N N . VAL A 1 167 ? 9.766 -16.844 -3.951 1 93 167 VAL A N 1
ATOM 1284 C CA . VAL A 1 167 ? 9.797 -15.766 -2.963 1 93 167 VAL A CA 1
ATOM 1285 C C . VAL A 1 167 ? 11.055 -15.875 -2.109 1 93 167 VAL A C 1
ATOM 1287 O O . VAL A 1 167 ? 11.641 -14.867 -1.719 1 93 167 VAL A O 1
ATOM 1290 N N . VAL A 1 168 ? 11.484 -17.125 -1.825 1 94.25 168 VAL A N 1
ATOM 1291 C CA . VAL A 1 168 ? 12.625 -17.344 -0.938 1 94.25 168 VAL A CA 1
ATOM 1292 C C . VAL A 1 168 ? 13.719 -18.109 -1.679 1 94.25 168 VAL A C 1
ATOM 1294 O O . VAL A 1 168 ? 13.43 -19.062 -2.402 1 94.25 168 VAL A O 1
ATOM 1297 N N . ASP A 1 169 ? 14.898 -17.609 -1.55 1 91.56 169 ASP A N 1
ATOM 1298 C CA . ASP A 1 169 ? 16.047 -18.344 -2.074 1 91.56 169 ASP A CA 1
ATOM 1299 C C . ASP A 1 169 ? 16.5 -19.422 -1.101 1 91.56 169 ASP A C 1
ATOM 1301 O O . ASP A 1 169 ? 16.859 -19.141 0.039 1 91.56 169 ASP A O 1
ATOM 1305 N N . GLU A 1 170 ? 16.562 -20.656 -1.529 1 92.06 170 GLU A N 1
ATOM 1306 C CA . GLU A 1 170 ? 16.828 -21.797 -0.66 1 92.06 170 GLU A CA 1
ATOM 1307 C C . GLU A 1 170 ? 18.234 -21.734 -0.074 1 92.06 170 GLU A C 1
ATOM 1309 O O . GLU A 1 170 ? 18.422 -21.922 1.13 1 92.06 170 GLU A O 1
ATOM 1314 N N . SER A 1 171 ? 19.188 -21.422 -0.913 1 91.19 171 SER A N 1
ATOM 1315 C CA . SER A 1 171 ? 20.578 -21.438 -0.467 1 91.19 171 SER A CA 1
ATOM 1316 C C . SER A 1 171 ? 20.828 -20.359 0.577 1 91.19 171 SER A C 1
ATOM 1318 O O . SER A 1 171 ? 21.438 -20.609 1.619 1 91.19 171 SER A O 1
ATOM 1320 N N . LEU A 1 172 ? 20.312 -19.156 0.297 1 91.62 172 LEU A N 1
ATOM 1321 C CA . LEU A 1 172 ? 20.5 -18.047 1.226 1 91.62 172 LEU A CA 1
ATOM 1322 C C . LEU A 1 172 ? 19.766 -18.297 2.537 1 91.62 172 LEU A C 1
ATOM 1324 O O . LEU A 1 172 ? 20.328 -18.078 3.617 1 91.62 172 LEU A O 1
ATOM 1328 N N . PHE A 1 173 ? 18.562 -18.797 2.482 1 95.25 173 PHE A N 1
ATOM 1329 C CA . PHE A 1 173 ? 17.766 -19.062 3.666 1 95.25 173 PHE A CA 1
ATOM 1330 C C . PHE A 1 173 ? 18.406 -20.125 4.547 1 95.25 173 PHE A C 1
ATOM 1332 O O . PHE A 1 173 ? 18.547 -19.922 5.754 1 95.25 173 PHE A O 1
ATOM 1339 N N . MET A 1 174 ? 18.828 -21.234 3.951 1 94.19 174 MET A N 1
ATOM 1340 C CA . MET A 1 174 ? 19.359 -22.359 4.715 1 94.19 174 MET A CA 1
ATOM 1341 C C . MET A 1 174 ? 20.688 -21.984 5.355 1 94.19 174 MET A C 1
ATOM 1343 O O . MET A 1 174 ? 20.969 -22.375 6.488 1 94.19 174 MET A O 1
ATOM 1347 N N . ALA A 1 175 ? 21.5 -21.234 4.66 1 93.19 175 ALA A N 1
ATOM 1348 C CA . ALA A 1 175 ? 22.797 -20.812 5.188 1 93.19 175 ALA A CA 1
ATOM 1349 C C . ALA A 1 175 ? 22.609 -19.938 6.43 1 93.19 175 ALA A C 1
ATOM 1351 O O . ALA A 1 175 ? 23.344 -20.094 7.414 1 93.19 175 ALA A O 1
ATOM 1352 N N . HIS A 1 176 ? 21.641 -19.078 6.395 1 93.25 176 HIS A N 1
ATOM 1353 C CA . HIS A 1 176 ? 21.453 -18.141 7.496 1 93.25 176 HIS A CA 1
ATOM 1354 C C . HIS A 1 176 ? 20.578 -18.75 8.594 1 93.25 176 HIS A C 1
ATOM 1356 O O . HIS A 1 176 ? 20.703 -18.375 9.758 1 93.25 176 HIS A O 1
ATOM 1362 N N . ARG A 1 177 ? 19.734 -19.656 8.242 1 95.25 177 ARG A N 1
ATOM 1363 C CA . ARG A 1 177 ? 18.953 -20.375 9.242 1 95.25 177 ARG A CA 1
ATOM 1364 C C . ARG A 1 177 ? 19.859 -21.172 10.18 1 95.25 177 ARG A C 1
ATOM 1366 O O . ARG A 1 177 ? 19.594 -21.25 11.383 1 95.25 177 ARG A O 1
ATOM 1373 N N . ALA A 1 178 ? 20.844 -21.734 9.617 1 92.88 178 ALA A N 1
ATOM 1374 C CA . ALA A 1 178 ? 21.781 -22.547 10.391 1 92.88 178 ALA A CA 1
ATOM 1375 C C . ALA A 1 178 ? 22.422 -21.719 11.5 1 92.88 178 ALA A C 1
ATOM 1377 O O . ALA A 1 178 ? 22.719 -22.234 12.578 1 92.88 178 ALA A O 1
ATOM 1378 N N . SER A 1 179 ? 22.609 -20.453 11.25 1 90.62 179 SER A N 1
ATOM 1379 C CA . SER A 1 179 ? 23.203 -19.594 12.266 1 90.62 179 SER A CA 1
ATOM 1380 C C . SER A 1 179 ? 22.203 -19.266 13.367 1 90.62 179 SER A C 1
ATOM 1382 O O . SER A 1 179 ? 22.594 -18.938 14.492 1 90.62 179 SER A O 1
ATOM 1384 N N . GLY A 1 180 ? 20.969 -19.344 13.055 1 87.19 180 GLY A N 1
ATOM 1385 C CA . GLY A 1 180 ? 19.891 -19.078 14.008 1 87.19 180 GLY A CA 1
ATOM 1386 C C . GLY A 1 180 ? 19.688 -17.594 14.273 1 87.19 180 GLY A C 1
ATOM 1387 O O . GLY A 1 180 ? 18.781 -17.219 15.023 1 87.19 180 GLY A O 1
ATOM 1388 N N . GLN A 1 181 ? 20.531 -16.781 13.695 1 90.69 181 GLN A N 1
ATOM 1389 C CA . GLN A 1 181 ? 20.469 -15.336 13.945 1 90.69 181 GLN A CA 1
ATOM 1390 C C . GLN A 1 181 ? 19.672 -14.625 12.859 1 90.69 181 GLN A C 1
ATOM 1392 O O . GLN A 1 181 ? 19.75 -14.984 11.68 1 90.69 181 GLN A O 1
ATOM 1397 N N . ARG A 1 182 ? 18.906 -13.68 13.32 1 92.94 182 ARG A N 1
ATOM 1398 C CA . ARG A 1 182 ? 18.141 -12.844 12.398 1 92.94 182 ARG A CA 1
ATOM 1399 C C . ARG A 1 182 ? 19.062 -12.109 11.438 1 92.94 182 ARG A C 1
ATOM 1401 O O . ARG A 1 182 ? 20.125 -11.609 11.836 1 92.94 182 ARG A O 1
ATOM 1408 N N . SER A 1 183 ? 18.75 -12.102 10.195 1 92.44 183 SER A N 1
ATOM 1409 C CA . SER A 1 183 ? 19.5 -11.438 9.141 1 92.44 183 SER A CA 1
ATOM 1410 C C . SER A 1 183 ? 18.578 -10.945 8.023 1 92.44 183 SER A C 1
ATOM 1412 O O . SER A 1 183 ? 17.359 -10.953 8.172 1 92.44 183 SER A O 1
ATOM 1414 N N . GLN A 1 184 ? 19.172 -10.508 6.953 1 92.94 184 GLN A N 1
ATOM 1415 C CA . GLN A 1 184 ? 18.406 -10.086 5.785 1 92.94 184 GLN A CA 1
ATOM 1416 C C . GLN A 1 184 ? 17.688 -11.266 5.137 1 92.94 184 GLN A C 1
ATOM 1418 O O . GLN A 1 184 ? 16.656 -11.086 4.473 1 92.94 184 GLN A O 1
ATOM 1423 N N . TYR A 1 185 ? 18.172 -12.484 5.457 1 94 185 TYR A N 1
ATOM 1424 C CA . TYR A 1 185 ? 17.703 -13.617 4.672 1 94 185 TYR A CA 1
ATOM 1425 C C . TYR A 1 185 ? 17 -14.641 5.559 1 94 185 TYR A C 1
ATOM 1427 O O . TYR A 1 185 ? 16.484 -15.648 5.066 1 94 185 TYR A O 1
ATOM 1435 N N . PHE A 1 186 ? 17.031 -14.312 6.809 1 96.25 186 PHE A N 1
ATOM 1436 C CA . PHE A 1 186 ? 16.406 -15.258 7.727 1 96.25 186 PHE A CA 1
ATOM 1437 C C . PHE A 1 186 ? 15.812 -14.531 8.93 1 96.25 186 PHE A C 1
ATOM 1439 O O . PHE A 1 186 ? 16.422 -13.609 9.469 1 96.25 186 PHE A O 1
ATOM 1446 N N . SER A 1 187 ? 14.648 -14.906 9.305 1 97.19 187 SER A N 1
ATOM 1447 C CA . SER A 1 187 ? 13.992 -14.531 10.555 1 97.19 187 SER A CA 1
ATOM 1448 C C . SER A 1 187 ? 13.008 -15.602 11.008 1 97.19 187 SER A C 1
ATOM 1450 O O . SER A 1 187 ? 12.461 -16.344 10.188 1 97.19 187 SER A O 1
ATOM 1452 N N . PRO A 1 188 ? 12.875 -15.766 12.281 1 96.31 188 PRO A N 1
ATOM 1453 C CA . PRO A 1 188 ? 11.852 -16.703 12.742 1 96.31 188 PRO A CA 1
ATOM 1454 C C . PRO A 1 188 ? 10.484 -16.438 12.133 1 96.31 188 PRO A C 1
ATOM 1456 O O . PRO A 1 188 ? 9.711 -17.359 11.906 1 96.31 188 PRO A O 1
ATOM 1459 N N . PHE A 1 189 ? 10.227 -15.18 11.953 1 98 189 PHE A N 1
ATOM 1460 C CA . PHE A 1 189 ? 8.984 -14.781 11.305 1 98 189 PHE A CA 1
ATOM 1461 C C . PHE A 1 189 ? 8.852 -15.43 9.93 1 98 189 PHE A C 1
ATOM 1463 O O . PHE A 1 189 ? 7.82 -16.016 9.609 1 98 189 PHE A O 1
ATOM 1470 N N . LEU A 1 190 ? 9.875 -15.32 9.109 1 98.12 190 LEU A N 1
ATOM 1471 C CA . LEU A 1 190 ? 9.883 -15.914 7.781 1 98.12 190 LEU A CA 1
ATOM 1472 C C . LEU A 1 190 ? 9.758 -17.438 7.863 1 98.12 190 LEU A C 1
ATOM 1474 O O . LEU A 1 190 ? 9 -18.031 7.105 1 98.12 190 LEU A O 1
ATOM 1478 N N . GLU A 1 191 ? 10.492 -18 8.766 1 97.12 191 GLU A N 1
ATOM 1479 C CA . GLU A 1 191 ? 10.43 -19.453 8.906 1 97.12 191 GLU A CA 1
ATOM 1480 C C . GLU A 1 191 ? 9.016 -19.922 9.25 1 97.12 191 GLU A C 1
ATOM 1482 O O . GLU A 1 191 ? 8.516 -20.891 8.672 1 97.12 191 GLU A O 1
ATOM 1487 N N . ALA A 1 192 ? 8.461 -19.266 10.172 1 97.06 192 ALA A N 1
ATOM 1488 C CA . ALA A 1 192 ? 7.105 -19.625 10.57 1 97.06 192 ALA A CA 1
ATOM 1489 C C . ALA A 1 192 ? 6.137 -19.5 9.398 1 97.06 192 ALA A C 1
ATOM 1491 O O . ALA A 1 192 ? 5.258 -20.344 9.211 1 97.06 192 ALA A O 1
ATOM 1492 N N . ALA A 1 193 ? 6.27 -18.422 8.625 1 96.56 193 ALA A N 1
ATOM 1493 C CA . ALA A 1 193 ? 5.418 -18.219 7.457 1 96.56 193 ALA A CA 1
ATOM 1494 C C . ALA A 1 193 ? 5.637 -19.328 6.43 1 96.56 193 ALA A C 1
ATOM 1496 O O . ALA A 1 193 ? 4.68 -19.844 5.84 1 96.56 193 ALA A O 1
ATOM 1497 N N . MET A 1 194 ? 6.887 -19.719 6.23 1 95 194 MET A N 1
ATOM 1498 C CA . MET A 1 194 ? 7.211 -20.797 5.305 1 95 194 MET A CA 1
ATOM 1499 C C . MET A 1 194 ? 6.605 -22.109 5.77 1 95 194 MET A C 1
ATOM 1501 O O . MET A 1 194 ? 6.059 -22.875 4.965 1 95 194 MET A O 1
ATOM 1505 N N . LEU A 1 195 ? 6.734 -22.359 7.027 1 94.94 195 LEU A N 1
ATOM 1506 C CA . LEU A 1 195 ? 6.184 -23.594 7.586 1 94.94 195 LEU A CA 1
ATOM 1507 C C . LEU A 1 195 ? 4.668 -23.625 7.449 1 94.94 195 LEU A C 1
ATOM 1509 O O . LEU A 1 195 ? 4.09 -24.672 7.133 1 94.94 195 LEU A O 1
ATOM 1513 N N . ALA A 1 196 ? 4.031 -22.5 7.676 1 93.75 196 ALA A N 1
ATOM 1514 C CA . ALA A 1 196 ? 2.584 -22.438 7.477 1 93.75 196 ALA A CA 1
ATOM 1515 C C . ALA A 1 196 ? 2.209 -22.812 6.047 1 93.75 196 ALA A C 1
ATOM 1517 O O . ALA A 1 196 ? 1.319 -23.625 5.828 1 93.75 196 ALA A O 1
ATOM 1518 N N . CYS A 1 197 ? 2.91 -22.328 5.098 1 90.94 197 CYS A N 1
ATOM 1519 C CA . CYS A 1 197 ? 2.637 -22.594 3.693 1 90.94 197 CYS A CA 1
ATOM 1520 C C . CYS A 1 197 ? 2.945 -24.047 3.352 1 90.94 197 CYS A C 1
ATOM 1522 O O . CYS A 1 197 ? 2.23 -24.672 2.562 1 90.94 197 CYS A O 1
ATOM 1524 N N . ALA A 1 198 ? 3.965 -24.578 3.969 1 90.19 198 ALA A N 1
ATOM 1525 C CA . ALA A 1 198 ? 4.426 -25.922 3.648 1 90.19 198 ALA A CA 1
ATOM 1526 C C . ALA A 1 198 ? 3.439 -26.984 4.145 1 90.19 198 ALA A C 1
ATOM 1528 O O . ALA A 1 198 ? 3.4 -28.094 3.625 1 90.19 198 ALA A O 1
ATOM 1529 N N . THR A 1 199 ? 2.672 -26.672 5.16 1 89.25 199 THR A N 1
ATOM 1530 C CA . THR A 1 199 ? 1.722 -27.641 5.695 1 89.25 199 THR A CA 1
ATOM 1531 C C . THR A 1 199 ? 0.659 -27.984 4.66 1 89.25 199 THR A C 1
ATOM 1533 O O . THR A 1 199 ? -0.011 -29.016 4.77 1 89.25 199 THR A O 1
ATOM 1536 N N . ARG A 1 200 ? 0.518 -27.219 3.66 1 83.5 200 ARG A N 1
ATOM 1537 C CA . ARG A 1 200 ? -0.518 -27.422 2.652 1 83.5 200 ARG A CA 1
ATOM 1538 C C . ARG A 1 200 ? -0.024 -28.344 1.545 1 83.5 200 ARG A C 1
ATOM 1540 O O . ARG A 1 200 ? -0.816 -28.828 0.73 1 83.5 200 ARG A O 1
ATOM 1547 N N . ILE A 1 201 ? 1.252 -28.578 1.653 1 79 201 ILE A N 1
ATOM 1548 C CA . ILE A 1 201 ? 1.84 -29.359 0.568 1 79 201 ILE A CA 1
ATOM 1549 C C . ILE A 1 201 ? 2.066 -30.797 1.03 1 79 201 ILE A C 1
ATOM 1551 O O . ILE A 1 201 ? 2.889 -31.047 1.914 1 79 201 ILE A O 1
ATOM 1555 N N . ARG A 1 202 ? 1.486 -31.688 0.384 1 69.06 202 ARG A N 1
ATOM 1556 C CA . ARG A 1 202 ? 1.693 -33.125 0.527 1 69.06 202 ARG A CA 1
ATOM 1557 C C . ARG A 1 202 ? 1.715 -33.531 1.997 1 69.06 202 ARG A C 1
ATOM 1559 O O . ARG A 1 202 ? 2.615 -34.25 2.434 1 69.06 202 ARG A O 1
ATOM 1566 N N . THR A 1 203 ? 0.768 -32.969 2.709 1 66.94 203 THR A N 1
ATOM 1567 C CA . THR A 1 203 ? 0.837 -33.312 4.129 1 66.94 203 THR A CA 1
ATOM 1568 C C . THR A 1 203 ? -0.436 -34.031 4.582 1 66.94 203 THR A C 1
ATOM 1570 O O . THR A 1 203 ? -1.437 -34.031 3.859 1 66.94 203 THR A O 1
ATOM 1573 N N . SER A 1 204 ? -0.177 -34.719 5.641 1 74.81 204 SER A N 1
ATOM 1574 C CA . SER A 1 204 ? -1.302 -35.375 6.305 1 74.81 204 SER A CA 1
ATOM 1575 C C . SER A 1 204 ? -2.287 -34.344 6.855 1 74.81 204 SER A C 1
ATOM 1577 O O . SER A 1 204 ? -1.967 -33.156 6.957 1 74.81 204 SER A O 1
ATOM 1579 N N . THR A 1 205 ? -3.412 -34.781 7.066 1 76.38 205 THR A N 1
ATOM 1580 C CA . THR A 1 205 ? -4.465 -33.906 7.59 1 76.38 205 THR A CA 1
ATOM 1581 C C . THR A 1 205 ? -4.047 -33.281 8.922 1 76.38 205 THR A C 1
ATOM 1583 O O . THR A 1 205 ? -4.348 -32.125 9.195 1 76.38 205 THR A O 1
ATOM 1586 N N . SER A 1 206 ? -3.33 -34.094 9.711 1 78.75 206 SER A N 1
ATOM 1587 C CA . SER A 1 206 ? -2.904 -33.625 11.016 1 78.75 206 SER A CA 1
ATOM 1588 C C . SER A 1 206 ? -1.896 -32.469 10.883 1 78.75 206 SER A C 1
ATOM 1590 O O . SER A 1 206 ? -1.918 -31.531 11.672 1 78.75 206 SER A O 1
ATOM 1592 N N . VAL A 1 207 ? -1.05 -32.625 9.93 1 83.12 207 VAL A N 1
ATOM 1593 C CA . VAL A 1 207 ? -0.035 -31.594 9.703 1 83.12 207 VAL A CA 1
ATOM 1594 C C . VAL A 1 207 ? -0.68 -30.344 9.094 1 83.12 207 VAL A C 1
ATOM 1596 O O . VAL A 1 207 ? -0.293 -29.219 9.406 1 83.12 207 VAL A O 1
ATOM 1599 N N . ARG A 1 208 ? -1.703 -30.516 8.344 1 82.31 208 ARG A N 1
ATOM 1600 C CA . ARG A 1 208 ? -2.408 -29.406 7.719 1 82.31 208 ARG A CA 1
ATOM 1601 C C . ARG A 1 208 ? -3.066 -28.516 8.766 1 82.31 208 ARG A C 1
ATOM 1603 O O . ARG A 1 208 ? -3.133 -27.297 8.602 1 82.31 208 ARG A O 1
ATOM 1610 N N . LYS A 1 209 ? -3.424 -29.109 9.773 1 82.12 209 LYS A N 1
ATOM 1611 C CA . LYS A 1 209 ? -4.086 -28.375 10.844 1 82.12 209 LYS A CA 1
ATOM 1612 C C . LYS A 1 209 ? -3.102 -27.469 11.586 1 82.12 209 LYS A C 1
ATOM 1614 O O . LYS A 1 209 ? -3.504 -26.5 12.227 1 82.12 209 LYS A O 1
ATOM 1619 N N . LEU A 1 210 ? -1.836 -27.828 11.406 1 90.31 210 LEU A N 1
ATOM 1620 C CA . LEU A 1 210 ? -0.81 -27.031 12.07 1 90.31 210 LEU A CA 1
ATOM 1621 C C . LEU A 1 210 ? -0.56 -25.734 11.32 1 90.31 210 LEU A C 1
ATOM 1623 O O . LEU A 1 210 ? 0.141 -24.844 11.812 1 90.31 210 LEU A O 1
ATOM 1627 N N . GLY A 1 211 ? -1.104 -25.609 10.109 1 91.44 211 GLY A N 1
ATOM 1628 C CA . GLY A 1 211 ? -0.891 -24.422 9.297 1 91.44 211 GLY A CA 1
ATOM 1629 C C . GLY A 1 211 ? -1.286 -23.141 10.008 1 91.44 211 GLY A C 1
ATOM 1630 O O . GLY A 1 211 ? -0.507 -22.188 10.055 1 91.44 211 GLY A O 1
ATOM 1631 N N . ARG A 1 212 ? -2.414 -23.172 10.625 1 92 212 ARG A N 1
ATOM 1632 C CA . ARG A 1 212 ? -2.906 -22 11.336 1 92 212 ARG A CA 1
ATOM 1633 C C . ARG A 1 212 ? -2.047 -21.703 12.562 1 92 212 ARG A C 1
ATOM 1635 O O . ARG A 1 212 ? -1.805 -20.547 12.891 1 92 212 ARG A O 1
ATOM 1642 N N . ALA A 1 213 ? -1.608 -22.719 13.156 1 93.25 213 ALA A N 1
ATOM 1643 C CA . ALA A 1 213 ? -0.754 -22.547 14.328 1 93.25 213 ALA A CA 1
ATOM 1644 C C . ALA A 1 213 ? 0.564 -21.875 13.945 1 93.25 213 ALA A C 1
ATOM 1646 O O . ALA A 1 213 ? 1.05 -21 14.656 1 93.25 213 ALA A O 1
ATOM 1647 N N . TYR A 1 214 ? 1.146 -22.297 12.859 1 95.38 214 TYR A N 1
ATOM 1648 C CA . TYR A 1 214 ? 2.377 -21.672 12.391 1 95.38 214 TYR A CA 1
ATOM 1649 C C . TYR A 1 214 ? 2.129 -20.234 11.969 1 95.38 214 TYR A C 1
ATOM 1651 O O . TYR A 1 214 ? 2.973 -19.359 12.195 1 95.38 214 TYR A O 1
ATOM 1659 N N . ALA A 1 215 ? 0.999 -20.016 11.328 1 95.75 215 ALA A N 1
ATOM 1660 C CA . ALA A 1 215 ? 0.647 -18.656 10.969 1 95.75 215 ALA A CA 1
ATOM 1661 C C . ALA A 1 215 ? 0.526 -17.766 12.211 1 95.75 215 ALA A C 1
ATOM 1663 O O . ALA A 1 215 ? 0.989 -16.625 12.219 1 95.75 215 ALA A O 1
ATOM 1664 N N . ASP A 1 216 ? -0.047 -18.312 13.25 1 95 216 ASP A N 1
ATOM 1665 C CA . ASP A 1 216 ? -0.189 -17.578 14.5 1 95 216 ASP A CA 1
ATOM 1666 C C . ASP A 1 216 ? 1.171 -17.328 15.148 1 95 216 ASP A C 1
ATOM 1668 O O . ASP A 1 216 ? 1.383 -16.281 15.773 1 95 216 ASP A O 1
ATOM 1672 N N . LEU A 1 217 ? 1.999 -18.297 15.016 1 95.75 217 LEU A N 1
ATOM 1673 C CA . LEU A 1 217 ? 3.363 -18.109 15.5 1 95.75 217 LEU A CA 1
ATOM 1674 C C . LEU A 1 217 ? 4.043 -16.953 14.781 1 95.75 217 LEU A C 1
ATOM 1676 O O . LEU A 1 217 ? 4.734 -16.141 15.406 1 95.75 217 LEU A O 1
ATOM 1680 N N . ALA A 1 218 ? 3.869 -16.859 13.492 1 97.25 218 ALA A N 1
ATOM 1681 C CA . ALA A 1 218 ? 4.426 -15.758 12.719 1 97.25 218 ALA A CA 1
ATOM 1682 C C . ALA A 1 218 ? 3.824 -14.422 13.148 1 97.25 218 ALA A C 1
ATOM 1684 O O . ALA A 1 218 ? 4.535 -13.422 13.25 1 97.25 218 ALA A O 1
ATOM 1685 N N . LYS A 1 219 ? 2.539 -14.406 13.438 1 96.56 219 LYS A N 1
ATOM 1686 C CA . LYS A 1 219 ? 1.824 -13.18 13.781 1 96.56 219 LYS A CA 1
ATOM 1687 C C . LYS A 1 219 ? 2.371 -12.57 15.062 1 96.56 219 LYS A C 1
ATOM 1689 O O . LYS A 1 219 ? 2.314 -11.352 15.25 1 96.56 219 LYS A O 1
ATOM 1694 N N . LYS A 1 220 ? 2.881 -13.383 15.891 1 95.62 220 LYS A N 1
ATOM 1695 C CA . LYS A 1 220 ? 3.426 -12.898 17.156 1 95.62 220 LYS A CA 1
ATOM 1696 C C . LYS A 1 220 ? 4.605 -11.961 16.922 1 95.62 220 LYS A C 1
ATOM 1698 O O . LYS A 1 220 ? 4.883 -11.078 17.734 1 95.62 220 LYS A O 1
ATOM 1703 N N . ASP A 1 221 ? 5.234 -12.086 15.797 1 96.75 221 ASP A N 1
ATOM 1704 C CA . ASP A 1 221 ? 6.449 -11.32 15.539 1 96.75 221 ASP A CA 1
ATOM 1705 C C . ASP A 1 221 ? 6.168 -10.141 14.617 1 96.75 221 ASP A C 1
ATOM 1707 O O . ASP A 1 221 ? 7.082 -9.398 14.25 1 96.75 221 ASP A O 1
ATOM 1711 N N . ILE A 1 222 ? 4.93 -9.875 14.281 1 97.38 222 ILE A N 1
ATOM 1712 C CA . ILE A 1 222 ? 4.594 -8.883 13.266 1 97.38 222 ILE A CA 1
ATOM 1713 C C . ILE A 1 222 ? 5.035 -7.496 13.734 1 97.38 222 ILE A C 1
ATOM 1715 O O . ILE A 1 222 ? 5.66 -6.75 12.977 1 97.38 222 ILE A O 1
ATOM 1719 N N . VAL A 1 223 ? 4.746 -7.152 14.984 1 95.81 223 VAL A N 1
ATOM 1720 C CA . VAL A 1 223 ? 5.062 -5.82 15.492 1 95.81 223 VAL A CA 1
ATOM 1721 C C . VAL A 1 223 ? 6.574 -5.609 15.477 1 95.81 223 VAL A C 1
ATOM 1723 O O . VAL A 1 223 ? 7.055 -4.562 15.031 1 95.81 223 VAL A O 1
ATOM 1726 N N . PHE A 1 224 ? 7.273 -6.633 15.859 1 95.44 224 PHE A N 1
ATOM 1727 C CA . PHE A 1 224 ? 8.727 -6.57 15.875 1 95.44 224 PHE A CA 1
ATOM 1728 C C . PHE A 1 224 ? 9.281 -6.422 14.461 1 95.44 224 PHE A C 1
ATOM 1730 O O . PHE A 1 224 ? 10.18 -5.613 14.227 1 95.44 224 PHE A O 1
ATOM 1737 N N . GLU A 1 225 ? 8.773 -7.176 13.531 1 96.31 225 GLU A N 1
ATOM 1738 C CA . GLU A 1 225 ? 9.242 -7.172 12.148 1 96.31 225 GLU A CA 1
ATOM 1739 C C . GLU A 1 225 ? 8.938 -5.84 11.469 1 96.31 225 GLU A C 1
ATOM 1741 O O . GLU A 1 225 ? 9.711 -5.371 10.633 1 96.31 225 GLU A O 1
ATOM 1746 N N . LEU A 1 226 ? 7.828 -5.219 11.797 1 95.88 226 LEU A N 1
ATOM 1747 C CA . LEU A 1 226 ? 7.445 -3.951 11.188 1 95.88 226 LEU A CA 1
ATOM 1748 C C . LEU A 1 226 ? 8.391 -2.836 11.609 1 95.88 226 LEU A C 1
ATOM 1750 O O . LEU A 1 226 ? 8.648 -1.907 10.844 1 95.88 226 LEU A O 1
ATOM 1754 N N . GLU A 1 227 ? 8.906 -2.924 12.789 1 92 227 GLU A N 1
ATOM 1755 C CA . GLU A 1 227 ? 9.797 -1.893 13.305 1 92 227 GLU A CA 1
ATOM 1756 C C . GLU A 1 227 ? 11.203 -2.047 12.75 1 92 227 GLU A C 1
ATOM 1758 O O . GLU A 1 227 ? 11.945 -1.066 12.641 1 92 227 GLU A O 1
ATOM 1763 N N . ARG A 1 228 ? 11.484 -3.311 12.422 1 92.19 228 ARG A N 1
ATOM 1764 C CA . ARG A 1 228 ? 12.82 -3.613 11.914 1 92.19 228 ARG A CA 1
ATOM 1765 C C . ARG A 1 228 ? 12.75 -4.457 10.641 1 92.19 228 ARG A C 1
ATOM 1767 O O . ARG A 1 228 ? 13.258 -5.578 10.602 1 92.19 228 ARG A O 1
ATOM 1774 N N . PRO A 1 229 ? 12.273 -3.838 9.656 1 94.75 229 PRO A N 1
ATOM 1775 C CA . PRO A 1 229 ? 12.023 -4.641 8.461 1 94.75 229 PRO A CA 1
ATOM 1776 C C . PRO A 1 229 ? 13.312 -5.035 7.738 1 94.75 229 PRO A C 1
ATOM 1778 O O . PRO A 1 229 ? 14.258 -4.25 7.684 1 94.75 229 PRO A O 1
ATOM 1781 N N . THR A 1 230 ? 13.391 -6.238 7.277 1 95.19 230 THR A N 1
ATOM 1782 C CA . THR A 1 230 ? 14.43 -6.789 6.422 1 95.19 230 THR A CA 1
ATOM 1783 C C . THR A 1 230 ? 13.828 -7.441 5.18 1 95.19 230 THR A C 1
ATOM 1785 O O . THR A 1 230 ? 12.602 -7.449 5.008 1 95.19 230 THR A O 1
ATOM 1788 N N . ILE A 1 231 ? 14.648 -7.957 4.332 1 96.25 231 ILE A N 1
ATOM 1789 C CA . ILE A 1 231 ? 14.18 -8.688 3.16 1 96.25 231 ILE A CA 1
ATOM 1790 C C . ILE A 1 231 ? 13.367 -9.906 3.602 1 96.25 231 ILE A C 1
ATOM 1792 O O . ILE A 1 231 ? 12.352 -10.242 2.99 1 96.25 231 ILE A O 1
ATOM 1796 N N . ALA A 1 232 ? 13.828 -10.555 4.684 1 97.69 232 ALA A N 1
ATOM 1797 C CA . ALA A 1 232 ? 13.117 -11.703 5.238 1 97.69 232 ALA A CA 1
ATOM 1798 C C . ALA A 1 232 ? 11.719 -11.305 5.695 1 97.69 232 ALA A C 1
ATOM 1800 O O . ALA A 1 232 ? 10.773 -12.102 5.582 1 97.69 232 ALA A O 1
ATOM 1801 N N . THR A 1 233 ? 11.57 -10.102 6.246 1 98.12 233 THR A N 1
ATOM 1802 C CA . THR A 1 233 ? 10.266 -9.602 6.66 1 98.12 233 THR A CA 1
ATOM 1803 C C . THR A 1 233 ? 9.328 -9.492 5.461 1 98.12 233 THR A C 1
ATOM 1805 O O . THR A 1 233 ? 8.172 -9.93 5.531 1 98.12 233 THR A O 1
ATOM 1808 N N . LEU A 1 234 ? 9.82 -8.914 4.387 1 98.19 234 LEU A N 1
ATOM 1809 C CA . LEU A 1 234 ? 9.047 -8.781 3.156 1 98.19 234 LEU A CA 1
ATOM 1810 C C . LEU A 1 234 ? 8.617 -10.141 2.635 1 98.19 234 LEU A C 1
ATOM 1812 O O . LEU A 1 234 ? 7.441 -10.344 2.316 1 98.19 234 LEU A O 1
ATOM 1816 N N . GLN A 1 235 ? 9.547 -11.078 2.617 1 97.75 235 GLN A N 1
ATOM 1817 C CA . GLN A 1 235 ? 9.25 -12.445 2.18 1 97.75 235 GLN A CA 1
ATOM 1818 C C . GLN A 1 235 ? 8.195 -13.086 3.072 1 97.75 235 GLN A C 1
ATOM 1820 O O . GLN A 1 235 ? 7.277 -13.75 2.58 1 97.75 235 GLN A O 1
ATOM 1825 N N . GLY A 1 236 ? 8.375 -12.914 4.305 1 98.25 236 GLY A N 1
ATOM 1826 C CA . GLY A 1 236 ? 7.418 -13.477 5.246 1 98.25 236 GLY A CA 1
ATOM 1827 C C . GLY A 1 236 ? 6.004 -12.969 5.031 1 98.25 236 GLY A C 1
ATOM 1828 O O . GLY A 1 236 ? 5.047 -13.742 5.07 1 98.25 236 GLY A O 1
ATOM 1829 N N . PHE A 1 237 ? 5.852 -11.672 4.801 1 98.62 237 PHE A N 1
ATOM 1830 C CA . PHE A 1 237 ? 4.531 -11.086 4.586 1 98.62 237 PHE A CA 1
ATOM 1831 C C . PHE A 1 237 ? 3.924 -11.594 3.283 1 98.62 237 PHE A C 1
ATOM 1833 O O . PHE A 1 237 ? 2.713 -11.82 3.199 1 98.62 237 PHE A O 1
ATOM 1840 N N . LEU A 1 238 ? 4.691 -11.758 2.266 1 97.19 238 LEU A N 1
ATOM 1841 C CA . LEU A 1 238 ? 4.18 -12.297 1.014 1 97.19 238 LEU A CA 1
ATOM 1842 C C . LEU A 1 238 ? 3.65 -13.719 1.213 1 97.19 238 LEU A C 1
ATOM 1844 O O . LEU A 1 238 ? 2.562 -14.047 0.736 1 97.19 238 LEU A O 1
ATOM 1848 N N . LEU A 1 239 ? 4.426 -14.484 1.93 1 95.56 239 LEU A N 1
ATOM 1849 C CA . LEU A 1 239 ? 4.039 -15.875 2.146 1 95.56 239 LEU A CA 1
ATOM 1850 C C . LEU A 1 239 ? 2.824 -15.961 3.062 1 95.56 239 LEU A C 1
ATOM 1852 O O . LEU A 1 239 ? 1.932 -16.781 2.84 1 95.56 239 LEU A O 1
ATOM 1856 N N . LEU A 1 240 ? 2.838 -15.164 4.094 1 96.69 240 LEU A N 1
ATOM 1857 C CA . LEU A 1 240 ? 1.668 -15.133 4.965 1 96.69 240 LEU A CA 1
ATOM 1858 C C . LEU A 1 240 ? 0.427 -14.703 4.191 1 96.69 240 LEU A C 1
ATOM 1860 O O . LEU A 1 240 ? -0.667 -15.227 4.422 1 96.69 240 LEU A O 1
ATOM 1864 N N . SER A 1 241 ? 0.614 -13.711 3.34 1 96.5 241 SER A N 1
ATOM 1865 C CA . SER A 1 241 ? -0.48 -13.273 2.48 1 96.5 241 SER A CA 1
ATOM 1866 C C . SER A 1 241 ? -1.003 -14.414 1.618 1 96.5 241 SER A C 1
ATOM 1868 O O . SER A 1 241 ? -2.215 -14.602 1.494 1 96.5 241 SER A O 1
ATOM 1870 N N . ASP A 1 242 ? -0.129 -15.148 1.092 1 92.75 242 ASP A N 1
ATOM 1871 C CA . ASP A 1 242 ? -0.494 -16.297 0.261 1 92.75 242 ASP A CA 1
ATOM 1872 C C . ASP A 1 242 ? -1.233 -17.344 1.078 1 92.75 242 ASP A C 1
ATOM 1874 O O . ASP A 1 242 ? -2.232 -17.906 0.621 1 92.75 242 ASP A O 1
ATOM 1878 N N . PHE A 1 243 ? -0.738 -17.609 2.219 1 92.81 243 PHE A N 1
ATOM 1879 C CA . PHE A 1 243 ? -1.365 -18.594 3.096 1 92.81 243 PHE A CA 1
ATOM 1880 C C . PHE A 1 243 ? -2.789 -18.188 3.445 1 92.81 243 PHE A C 1
ATOM 1882 O O . PHE A 1 243 ? -3.705 -19 3.42 1 92.81 243 PHE A O 1
ATOM 1889 N N . GLU A 1 244 ? -2.955 -16.891 3.797 1 93 244 GLU A N 1
ATOM 1890 C CA . GLU A 1 244 ? -4.277 -16.391 4.156 1 93 244 GLU A CA 1
ATOM 1891 C C . GLU A 1 244 ? -5.242 -16.484 2.973 1 93 244 GLU A C 1
ATOM 1893 O O . GLU A 1 244 ? -6.434 -16.734 3.156 1 93 244 GLU A O 1
ATOM 1898 N N . ALA A 1 245 ? -4.762 -16.281 1.819 1 89.12 245 ALA A N 1
ATOM 1899 C CA . ALA A 1 245 ? -5.586 -16.391 0.619 1 89.12 245 ALA A CA 1
ATOM 1900 C C . ALA A 1 245 ? -6.141 -17.797 0.454 1 89.12 245 ALA A C 1
ATOM 1902 O O . ALA A 1 245 ? -7.27 -17.984 -0.008 1 89.12 245 ALA A O 1
ATOM 1903 N N . THR A 1 246 ? -5.363 -18.781 0.814 1 84.5 246 THR A N 1
ATOM 1904 C CA . THR A 1 246 ? -5.801 -20.156 0.657 1 84.5 246 THR A CA 1
ATOM 1905 C C . THR A 1 246 ? -6.859 -20.516 1.698 1 84.5 246 THR A C 1
ATOM 1907 O O . THR A 1 246 ? -7.609 -21.484 1.526 1 84.5 246 THR A O 1
ATOM 1910 N N . SER A 1 247 ? -6.895 -19.766 2.73 1 80.44 247 SER A N 1
ATOM 1911 C CA . SER A 1 247 ? -7.859 -20 3.799 1 80.44 247 SER A CA 1
ATOM 1912 C C . SER A 1 247 ? -9.078 -19.094 3.66 1 80.44 247 SER A C 1
ATOM 1914 O O . SER A 1 247 ? -9.82 -18.891 4.625 1 80.44 247 SER A O 1
ATOM 1916 N N . ALA A 1 248 ? -9.211 -18.438 2.559 1 80.25 248 ALA A N 1
ATOM 1917 C CA . ALA A 1 248 ? -10.336 -17.562 2.223 1 80.25 248 ALA A CA 1
ATOM 1918 C C . ALA A 1 248 ? -10.375 -16.344 3.141 1 80.25 248 ALA A C 1
ATOM 1920 O O . ALA A 1 248 ? -11.461 -15.852 3.484 1 80.25 248 ALA A O 1
ATOM 1921 N N . ARG A 1 249 ? -9.281 -16.031 3.66 1 89.56 249 ARG A N 1
ATOM 1922 C CA . ARG A 1 249 ? -9.148 -14.812 4.445 1 89.56 249 ARG A CA 1
ATOM 1923 C C . ARG A 1 249 ? -8.523 -13.695 3.621 1 89.56 249 ARG A C 1
ATOM 1925 O O . ARG A 1 249 ? -7.379 -13.312 3.857 1 89.56 249 ARG A O 1
ATOM 1932 N N . ASP A 1 250 ? -9.344 -13.141 2.816 1 88.88 250 ASP A N 1
ATOM 1933 C CA . ASP A 1 250 ? -8.852 -12.211 1.804 1 88.88 250 ASP A CA 1
ATOM 1934 C C . ASP A 1 250 ? -8.523 -10.852 2.416 1 88.88 250 ASP A C 1
ATOM 1936 O O . ASP A 1 250 ? -7.637 -10.148 1.938 1 88.88 250 ASP A O 1
ATOM 1940 N N . ARG A 1 251 ? -9.219 -10.5 3.496 1 89.88 251 ARG A N 1
ATOM 1941 C CA . ARG A 1 251 ? -9.008 -9.18 4.09 1 89.88 251 ARG A CA 1
ATOM 1942 C C . ARG A 1 251 ? -7.578 -9.047 4.609 1 89.88 251 ARG A C 1
ATOM 1944 O O . ARG A 1 251 ? -6.867 -8.109 4.246 1 89.88 251 ARG A O 1
ATOM 1951 N N . ILE A 1 252 ? -7.25 -10 5.453 1 95 252 ILE A N 1
ATOM 1952 C CA . ILE A 1 252 ? -5.934 -9.906 6.07 1 95 252 ILE A CA 1
ATOM 1953 C C . ILE A 1 252 ? -4.855 -10.219 5.039 1 95 252 ILE A C 1
ATOM 1955 O O . ILE A 1 252 ? -3.76 -9.648 5.082 1 95 252 ILE A O 1
ATOM 1959 N N . GLY A 1 253 ? -5.148 -11.172 4.133 1 96.12 253 GLY A N 1
ATOM 1960 C CA . GLY A 1 253 ? -4.207 -11.438 3.057 1 96.12 253 GLY A CA 1
ATOM 1961 C C . GLY A 1 253 ? -3.906 -10.219 2.211 1 96.12 253 GLY A C 1
ATOM 1962 O O . GLY A 1 253 ? -2.752 -9.969 1.856 1 96.12 253 GLY A O 1
ATOM 1963 N N . TRP A 1 254 ? -4.934 -9.43 1.899 1 96.25 254 TRP A N 1
ATOM 1964 C CA . TRP A 1 254 ? -4.82 -8.172 1.159 1 96.25 254 TRP A CA 1
ATOM 1965 C C . TRP A 1 254 ? -3.91 -7.191 1.891 1 96.25 254 TRP A C 1
ATOM 1967 O O . TRP A 1 254 ? -3.025 -6.586 1.282 1 96.25 254 TRP A O 1
ATOM 1977 N N . THR A 1 255 ? -4.07 -7.086 3.146 1 97.5 255 THR A N 1
ATOM 1978 C CA . THR A 1 255 ? -3.301 -6.145 3.955 1 97.5 255 THR A CA 1
ATOM 1979 C C . THR A 1 255 ? -1.845 -6.586 4.059 1 97.5 255 THR A C 1
ATOM 1981 O O . THR A 1 255 ? -0.932 -5.766 3.945 1 97.5 255 THR A O 1
ATOM 1984 N N . TYR A 1 256 ? -1.581 -7.91 4.277 1 98.25 256 TYR A N 1
ATOM 1985 C CA . TYR A 1 256 ? -0.216 -8.422 4.352 1 98.25 256 TYR A CA 1
ATOM 1986 C C . TYR A 1 256 ? 0.53 -8.172 3.045 1 98.25 256 TYR A C 1
ATOM 1988 O O . TYR A 1 256 ? 1.702 -7.785 3.057 1 98.25 256 TYR A O 1
ATOM 1996 N N . ASN A 1 257 ? -0.174 -8.438 1.987 1 97.94 257 ASN A N 1
ATOM 1997 C CA . ASN A 1 257 ? 0.45 -8.148 0.702 1 97.94 257 ASN A CA 1
ATOM 1998 C C . ASN A 1 257 ? 0.794 -6.664 0.573 1 97.94 257 ASN A C 1
ATOM 2000 O O . ASN A 1 257 ? 1.829 -6.309 0.005 1 97.94 257 ASN A O 1
ATOM 2004 N N . GLY A 1 258 ? -0.086 -5.828 1.022 1 97.62 258 GLY A N 1
ATOM 2005 C CA . GLY A 1 258 ? 0.179 -4.398 1.014 1 97.62 258 GLY A CA 1
ATOM 2006 C C . GLY A 1 258 ? 1.414 -4.016 1.807 1 97.62 258 GLY A C 1
ATOM 2007 O O . GLY A 1 258 ? 2.193 -3.162 1.378 1 97.62 258 GLY A O 1
ATOM 2008 N N . ILE A 1 259 ? 1.555 -4.578 2.986 1 98.25 259 ILE A N 1
ATOM 2009 C CA . ILE A 1 259 ? 2.729 -4.312 3.811 1 98.25 259 ILE A CA 1
ATOM 2010 C C . ILE A 1 259 ? 3.994 -4.691 3.045 1 98.25 259 ILE A C 1
ATOM 2012 O O . ILE A 1 259 ? 4.961 -3.928 3.012 1 98.25 259 ILE A O 1
ATOM 2016 N N . ALA A 1 260 ? 3.945 -5.867 2.432 1 98.19 260 ALA A N 1
ATOM 2017 C CA . ALA A 1 260 ? 5.094 -6.32 1.65 1 98.19 260 ALA A CA 1
ATOM 2018 C C . ALA A 1 260 ? 5.426 -5.328 0.54 1 98.19 260 ALA A C 1
ATOM 2020 O O . ALA A 1 260 ? 6.594 -5.012 0.311 1 98.19 260 ALA A O 1
ATOM 2021 N N . CYS A 1 261 ? 4.445 -4.824 -0.101 1 97 261 CYS A N 1
ATOM 2022 C CA . CYS A 1 261 ? 4.648 -3.879 -1.193 1 97 261 CYS A CA 1
ATOM 2023 C C . CYS A 1 261 ? 5.277 -2.586 -0.686 1 97 261 CYS A C 1
ATOM 2025 O O . CYS A 1 261 ? 6.141 -2.008 -1.348 1 97 261 CYS A O 1
ATOM 2027 N N . ARG A 1 262 ? 4.848 -2.135 0.458 1 96.62 262 ARG A N 1
ATOM 2028 C CA . ARG A 1 262 ? 5.438 -0.933 1.037 1 96.62 262 ARG A CA 1
ATOM 2029 C C . ARG A 1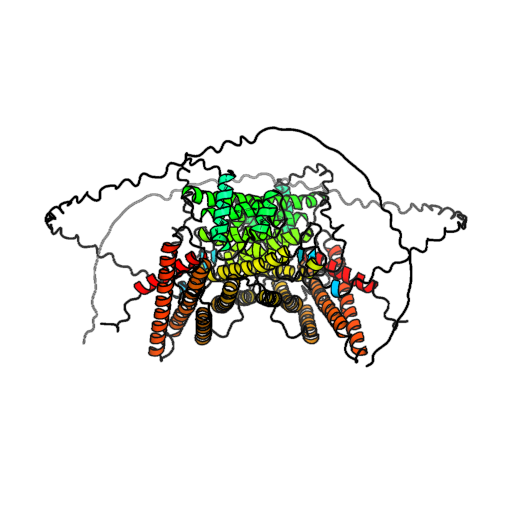 262 ? 6.91 -1.153 1.37 1 96.62 262 ARG A C 1
ATOM 2031 O O . ARG A 1 262 ? 7.727 -0.242 1.227 1 96.62 262 ARG A O 1
ATOM 2038 N N . LEU A 1 263 ? 7.219 -2.326 1.768 1 97.19 263 LEU A N 1
ATOM 2039 C CA . LEU A 1 263 ? 8.594 -2.643 2.154 1 97.19 263 LEU A CA 1
ATOM 2040 C C . LEU A 1 263 ? 9.508 -2.684 0.933 1 97.19 263 LEU A C 1
ATOM 2042 O O . LEU A 1 263 ? 10.711 -2.451 1.047 1 97.19 263 LEU A O 1
ATOM 2046 N N . ILE A 1 264 ? 8.945 -2.965 -0.293 1 96.31 264 ILE A N 1
ATOM 2047 C CA . ILE A 1 264 ? 9.734 -2.945 -1.523 1 96.31 264 ILE A CA 1
ATOM 2048 C C . ILE A 1 264 ? 10.414 -1.59 -1.677 1 96.31 264 ILE A C 1
ATOM 2050 O O . ILE A 1 264 ? 11.609 -1.521 -1.994 1 96.31 264 ILE A O 1
ATOM 2054 N N . PHE A 1 265 ? 9.703 -0.562 -1.348 1 93.94 265 PHE A N 1
ATOM 2055 C CA . PHE A 1 265 ? 10.203 0.789 -1.578 1 93.94 265 PHE A CA 1
ATOM 2056 C C . PHE A 1 265 ? 11.055 1.26 -0.406 1 93.94 265 PHE A C 1
ATOM 2058 O O . PHE A 1 265 ? 12.016 2.012 -0.59 1 93.94 265 PHE A O 1
ATOM 2065 N N . ASP A 1 266 ? 10.695 0.797 0.771 1 93.44 266 ASP A N 1
ATOM 2066 C CA . ASP A 1 266 ? 11.539 1.114 1.921 1 93.44 266 ASP A CA 1
ATOM 2067 C C . ASP A 1 266 ? 12.93 0.498 1.773 1 93.44 266 ASP A C 1
ATOM 2069 O O . ASP A 1 266 ? 13.938 1.163 2.014 1 93.44 266 ASP A O 1
ATOM 2073 N N . LEU A 1 267 ? 12.945 -0.791 1.32 1 93.19 267 LEU A N 1
ATOM 2074 C CA . LEU A 1 267 ? 14.195 -1.53 1.218 1 93.19 267 LEU A CA 1
ATOM 2075 C C . LEU A 1 267 ? 14.859 -1.294 -0.136 1 93.19 267 LEU A C 1
ATOM 2077 O O . LEU A 1 267 ? 15.984 -1.74 -0.367 1 93.19 267 LEU A O 1
ATOM 2081 N N . GLY A 1 268 ? 14.219 -0.655 -1.048 1 91.31 268 GLY A N 1
ATOM 2082 C CA . GLY A 1 268 ? 14.781 -0.242 -2.32 1 91.31 268 GLY A CA 1
ATOM 2083 C C . GLY A 1 268 ? 14.969 -1.392 -3.293 1 91.31 268 GLY A C 1
ATOM 2084 O O . GLY A 1 268 ? 15.961 -1.438 -4.027 1 91.31 268 GLY A O 1
ATOM 2085 N N . LEU A 1 269 ? 14.039 -2.371 -3.281 1 92.5 269 LEU A N 1
ATOM 2086 C CA . LEU A 1 269 ? 14.172 -3.518 -4.172 1 92.5 269 LEU A CA 1
ATOM 2087 C C . LEU A 1 269 ? 13.914 -3.115 -5.621 1 92.5 269 LEU A C 1
ATOM 2089 O O . LEU A 1 269 ? 14.344 -3.805 -6.547 1 92.5 269 LEU A O 1
ATOM 2093 N N . HIS A 1 270 ? 13.234 -2.031 -5.887 1 90 270 HIS A N 1
ATOM 2094 C CA . HIS A 1 270 ? 12.891 -1.589 -7.234 1 90 270 HIS A CA 1
ATOM 2095 C C . HIS A 1 270 ? 14.055 -0.864 -7.891 1 90 270 HIS A C 1
ATOM 2097 O O . HIS A 1 270 ? 14.008 -0.562 -9.086 1 90 270 HIS A O 1
ATOM 2103 N N . GLU A 1 271 ? 15.133 -0.658 -7.113 1 87 271 GLU A N 1
ATOM 2104 C CA . GLU A 1 271 ? 16.266 0.109 -7.613 1 87 271 GLU A CA 1
ATOM 2105 C C . GLU A 1 271 ? 17.469 -0.797 -7.895 1 87 271 GLU A C 1
ATOM 2107 O O . GLU A 1 271 ? 17.594 -1.869 -7.297 1 87 271 GLU A O 1
ATOM 2112 N N . ASP A 1 272 ? 18.297 -0.27 -8.711 1 83.06 272 ASP A N 1
ATOM 2113 C CA . ASP A 1 272 ? 19.547 -0.96 -9.016 1 83.06 272 ASP A CA 1
ATOM 2114 C C . ASP A 1 272 ? 20.547 -0.819 -7.867 1 83.06 272 ASP A C 1
ATOM 2116 O O . ASP A 1 272 ? 20.766 0.283 -7.363 1 83.06 272 ASP A O 1
ATOM 2120 N N . CYS A 1 273 ? 21.094 -1.94 -7.48 1 83.62 273 CYS A N 1
ATOM 2121 C CA . CYS A 1 273 ? 22.016 -1.896 -6.352 1 83.62 273 CYS A CA 1
ATOM 2122 C C . CYS A 1 273 ? 23.438 -2.221 -6.797 1 83.62 273 CYS A C 1
ATOM 2124 O O . CYS A 1 273 ? 24.266 -2.629 -5.98 1 83.62 273 CYS A O 1
ATOM 2126 N N . SER A 1 274 ? 23.781 -2.096 -8.039 1 82.5 274 SER A N 1
ATOM 2127 C CA . SER A 1 274 ? 25.094 -2.424 -8.57 1 82.5 274 SER A CA 1
ATOM 2128 C C . SER A 1 274 ? 26.188 -1.627 -7.871 1 82.5 274 SER A C 1
ATOM 2130 O O . SER A 1 274 ? 27.281 -2.145 -7.625 1 82.5 274 SER A O 1
ATOM 2132 N N . ARG A 1 275 ? 25.922 -0.449 -7.527 1 82.44 275 ARG A N 1
ATOM 2133 C CA . ARG A 1 275 ? 26.891 0.398 -6.836 1 82.44 275 ARG A CA 1
ATOM 2134 C C . ARG A 1 275 ? 27.234 -0.166 -5.461 1 82.44 275 ARG A C 1
ATOM 2136 O O . ARG A 1 275 ? 28.406 -0.167 -5.055 1 82.44 275 ARG A O 1
ATOM 2143 N N . LEU A 1 276 ? 26.234 -0.551 -4.844 1 83.62 276 LEU A N 1
ATOM 2144 C CA . LEU A 1 276 ? 26.438 -1.104 -3.51 1 83.62 276 LEU A CA 1
ATOM 2145 C C . LEU A 1 276 ? 27.219 -2.412 -3.578 1 83.62 276 LEU A C 1
ATOM 2147 O O . LEU A 1 276 ? 27.984 -2.732 -2.662 1 83.62 276 LEU A O 1
ATOM 2151 N N . ILE A 1 277 ? 27.094 -3.088 -4.641 1 84.62 277 ILE A N 1
ATOM 2152 C CA . ILE A 1 277 ? 27.859 -4.316 -4.855 1 84.62 277 ILE A CA 1
ATOM 2153 C C . ILE A 1 277 ? 29.328 -3.979 -5.129 1 84.62 277 ILE A C 1
ATOM 2155 O O . ILE A 1 277 ? 30.219 -4.598 -4.562 1 84.62 277 ILE A O 1
ATOM 2159 N N . ARG A 1 278 ? 29.453 -3.023 -5.941 1 86.25 278 ARG A N 1
ATOM 2160 C CA . ARG A 1 278 ? 30.812 -2.605 -6.297 1 86.25 278 ARG A CA 1
ATOM 2161 C C . ARG A 1 278 ? 31.578 -2.133 -5.066 1 86.25 278 ARG A C 1
ATOM 2163 O O . ARG A 1 278 ? 32.781 -2.365 -4.953 1 86.25 278 ARG A O 1
ATOM 2170 N N . HIS A 1 279 ? 30.891 -1.554 -4.16 1 84.31 279 HIS A N 1
ATOM 2171 C CA . HIS A 1 279 ? 31.516 -1.02 -2.959 1 84.31 279 HIS A CA 1
ATOM 2172 C C . HIS A 1 279 ? 31.594 -2.074 -1.861 1 84.31 279 HIS A C 1
ATOM 2174 O O . HIS A 1 279 ? 32.062 -1.791 -0.753 1 84.31 279 HIS A O 1
ATOM 2180 N N . GLY A 1 280 ? 31.062 -3.266 -2.135 1 81.62 280 GLY A N 1
ATOM 2181 C CA . GLY A 1 280 ? 31.203 -4.387 -1.217 1 81.62 280 GLY A CA 1
ATOM 2182 C C . GLY A 1 280 ? 30.188 -4.352 -0.084 1 81.62 280 GLY A C 1
ATOM 2183 O O . GLY A 1 280 ? 30.344 -5.047 0.921 1 81.62 280 GLY A O 1
ATOM 2184 N N . ILE A 1 281 ? 29.234 -3.463 -0.245 1 81.81 281 ILE A N 1
ATOM 2185 C CA . ILE A 1 281 ? 28.219 -3.342 0.789 1 81.81 281 ILE A CA 1
ATOM 2186 C C . ILE A 1 281 ? 27.219 -4.496 0.669 1 81.81 281 ILE A C 1
ATOM 2188 O O . ILE A 1 281 ? 26.766 -5.047 1.678 1 81.81 281 ILE A O 1
ATOM 2192 N N . LEU A 1 282 ? 26.922 -4.848 -0.608 1 86.56 282 LEU A N 1
ATOM 2193 C CA . LEU A 1 282 ? 26.047 -5.98 -0.896 1 86.56 282 LEU A CA 1
ATOM 2194 C C . LEU A 1 282 ? 26.766 -7.027 -1.736 1 86.56 282 LEU A C 1
ATOM 2196 O O . LEU A 1 282 ? 27.766 -6.719 -2.389 1 86.56 282 LEU A O 1
ATOM 2200 N N . VAL A 1 283 ? 26.297 -8.219 -1.575 1 85.75 283 VAL A N 1
ATOM 2201 C CA . VAL A 1 283 ? 26.859 -9.305 -2.377 1 85.75 283 VAL A CA 1
ATOM 2202 C C . VAL A 1 283 ? 25.969 -9.57 -3.586 1 85.75 283 VAL A C 1
ATOM 2204 O O . VAL A 1 283 ? 24.797 -9.172 -3.602 1 85.75 283 VAL A O 1
ATOM 2207 N N . GLN A 1 284 ? 26.531 -10.242 -4.547 1 86.81 284 GLN A N 1
ATOM 2208 C CA . GLN A 1 284 ? 25.797 -10.508 -5.789 1 86.81 284 GLN A CA 1
ATOM 2209 C C . GLN A 1 284 ? 24.547 -11.336 -5.523 1 86.81 284 GLN A C 1
ATOM 2211 O O . GLN A 1 284 ? 23.516 -11.117 -6.16 1 86.81 284 GLN A O 1
ATOM 2216 N N . ALA A 1 285 ? 24.656 -12.242 -4.68 1 86.25 285 ALA A N 1
ATOM 2217 C CA . ALA A 1 285 ? 23.5 -13.07 -4.352 1 86.25 285 ALA A CA 1
ATOM 2218 C C . ALA A 1 285 ? 22.344 -12.219 -3.84 1 86.25 285 ALA A C 1
ATOM 2220 O O . ALA A 1 285 ? 21.188 -12.523 -4.102 1 86.25 285 ALA A O 1
ATOM 2221 N N . ASP A 1 286 ? 22.703 -11.148 -3.195 1 87.88 286 ASP A N 1
ATOM 2222 C CA . ASP A 1 286 ? 21.703 -10.219 -2.699 1 87.88 286 ASP A CA 1
ATOM 2223 C C . ASP A 1 286 ? 21 -9.492 -3.85 1 87.88 286 ASP A C 1
ATOM 2225 O O . ASP A 1 286 ? 19.781 -9.32 -3.84 1 87.88 286 ASP A O 1
ATOM 2229 N N . ALA A 1 287 ? 21.797 -9.094 -4.719 1 87.38 287 ALA A N 1
ATOM 2230 C CA . ALA A 1 287 ? 21.25 -8.383 -5.871 1 87.38 287 ALA A CA 1
ATOM 2231 C C . ALA A 1 287 ? 20.281 -9.273 -6.66 1 87.38 287 ALA A C 1
ATOM 2233 O O . ALA A 1 287 ? 19.219 -8.828 -7.09 1 87.38 287 ALA A O 1
ATOM 2234 N N . ASP A 1 288 ? 20.688 -10.523 -6.844 1 87.56 288 ASP A N 1
ATOM 2235 C CA . ASP A 1 288 ? 19.844 -11.461 -7.574 1 87.56 288 ASP A CA 1
ATOM 2236 C C . ASP A 1 288 ? 18.531 -11.711 -6.836 1 87.56 288 ASP A C 1
ATOM 2238 O O . ASP A 1 288 ? 17.453 -11.766 -7.457 1 87.56 288 ASP A O 1
ATOM 2242 N N . LEU A 1 289 ? 18.578 -11.859 -5.594 1 91 289 LEU A N 1
ATOM 2243 C CA . LEU A 1 289 ? 17.391 -12.062 -4.789 1 91 289 LEU A CA 1
ATOM 2244 C C . LEU A 1 289 ? 16.469 -10.836 -4.848 1 91 289 LEU A C 1
ATOM 2246 O O . LEU A 1 289 ? 15.25 -10.969 -4.93 1 91 289 LEU A O 1
ATOM 2250 N N . ARG A 1 290 ? 17.078 -9.625 -4.777 1 91.94 290 ARG A N 1
ATOM 2251 C CA . ARG A 1 290 ? 16.312 -8.391 -4.801 1 91.94 290 ARG A CA 1
ATOM 2252 C C . ARG A 1 290 ? 15.5 -8.266 -6.09 1 91.94 290 ARG A C 1
ATOM 2254 O O . ARG A 1 290 ? 14.336 -7.879 -6.066 1 91.94 290 ARG A O 1
ATOM 2261 N N . VAL A 1 291 ? 16.094 -8.641 -7.133 1 90.56 291 VAL A N 1
ATOM 2262 C CA . VAL A 1 291 ? 15.414 -8.547 -8.422 1 90.56 291 VAL A CA 1
ATOM 2263 C C . VAL A 1 291 ? 14.289 -9.578 -8.477 1 90.56 291 VAL A C 1
ATOM 2265 O O . VAL A 1 291 ? 13.148 -9.242 -8.828 1 90.56 291 VAL A O 1
ATOM 2268 N N . SER A 1 292 ? 14.609 -10.836 -8.219 1 90.38 292 SER A N 1
ATOM 2269 C CA . SER A 1 292 ? 13.617 -11.898 -8.281 1 90.38 292 SER A CA 1
ATOM 2270 C C . SER A 1 292 ? 12.461 -11.633 -7.32 1 90.38 292 SER A C 1
ATOM 2272 O O . SER A 1 292 ? 11.297 -11.844 -7.668 1 90.38 292 SER A O 1
ATOM 2274 N N . LEU A 1 293 ? 12.789 -11.18 -6.176 1 94 293 LEU A N 1
ATOM 2275 C CA . LEU A 1 293 ? 11.773 -10.914 -5.168 1 94 293 LEU A CA 1
ATOM 2276 C C . LEU A 1 293 ? 10.898 -9.734 -5.574 1 94 293 LEU A C 1
ATOM 2278 O O . LEU A 1 293 ? 9.688 -9.742 -5.324 1 94 293 LEU A O 1
ATOM 2282 N N . PHE A 1 294 ? 11.484 -8.688 -6.152 1 95.75 294 PHE A N 1
ATOM 2283 C CA . PHE A 1 294 ? 10.703 -7.562 -6.656 1 95.75 294 PHE A CA 1
ATOM 2284 C C . PHE A 1 294 ? 9.695 -8.031 -7.699 1 95.75 294 PHE A C 1
ATOM 2286 O O . PHE A 1 294 ? 8.516 -7.664 -7.641 1 95.75 294 PHE A O 1
ATOM 2293 N N . LEU A 1 295 ? 10.109 -8.82 -8.57 1 93.25 295 LEU A N 1
ATOM 2294 C CA . LEU A 1 295 ? 9.242 -9.328 -9.633 1 93.25 295 LEU A CA 1
ATOM 2295 C C . LEU A 1 295 ? 8.148 -10.219 -9.055 1 93.25 295 LEU A C 1
ATOM 2297 O O . LEU A 1 295 ? 7 -10.156 -9.484 1 93.25 295 LEU A O 1
ATOM 2301 N N . SER A 1 296 ? 8.531 -11.078 -8.148 1 93.75 296 SER A N 1
ATOM 2302 C CA . SER A 1 296 ? 7.547 -11.93 -7.5 1 93.75 296 SER A CA 1
ATOM 2303 C C . SER A 1 296 ? 6.492 -11.102 -6.77 1 93.75 296 SER A C 1
ATOM 2305 O O . SER A 1 296 ? 5.297 -11.398 -6.855 1 93.75 296 SER A O 1
ATOM 2307 N N . ALA A 1 297 ? 6.957 -10.109 -6.055 1 96.25 297 ALA A N 1
ATOM 2308 C CA . ALA A 1 297 ? 6.031 -9.234 -5.344 1 96.25 297 ALA A CA 1
ATOM 2309 C C . ALA A 1 297 ? 5.098 -8.523 -6.316 1 96.25 297 ALA A C 1
ATOM 2311 O O . ALA A 1 297 ? 3.916 -8.32 -6.02 1 96.25 297 ALA A O 1
ATOM 2312 N N . PHE A 1 298 ? 5.645 -8.125 -7.484 1 96.25 298 PHE A N 1
ATOM 2313 C CA . PHE A 1 298 ? 4.828 -7.523 -8.531 1 96.25 298 PHE A CA 1
ATOM 2314 C C . PHE A 1 298 ? 3.727 -8.477 -8.969 1 96.25 298 PHE A C 1
ATOM 2316 O O . PHE A 1 298 ? 2.574 -8.07 -9.141 1 96.25 298 PHE A O 1
ATOM 2323 N N . VAL A 1 299 ? 4.039 -9.695 -9.094 1 95.12 299 VAL A N 1
ATOM 2324 C CA . VAL A 1 299 ? 3.08 -10.703 -9.531 1 95.12 299 VAL A CA 1
ATOM 2325 C C . VAL A 1 299 ? 1.99 -10.867 -8.477 1 95.12 299 VAL A C 1
ATOM 2327 O O . VAL A 1 299 ? 0.799 -10.82 -8.789 1 95.12 299 VAL A O 1
ATOM 2330 N N . TYR A 1 300 ? 2.369 -11.039 -7.238 1 95.81 300 TYR A N 1
ATOM 2331 C CA . TYR A 1 300 ? 1.399 -11.18 -6.16 1 95.81 300 TYR A CA 1
ATOM 2332 C C . TYR A 1 300 ? 0.48 -9.961 -6.094 1 95.81 300 TYR A C 1
ATOM 2334 O O . TYR A 1 300 ? -0.731 -10.102 -5.91 1 95.81 300 TYR A O 1
ATOM 2342 N N . ASP A 1 301 ? 1.059 -8.82 -6.254 1 96.81 301 ASP A N 1
ATOM 2343 C CA . ASP A 1 301 ? 0.314 -7.57 -6.188 1 96.81 301 ASP A CA 1
ATOM 2344 C C . ASP A 1 301 ? -0.774 -7.52 -7.254 1 96.81 301 ASP A C 1
ATOM 2346 O O . ASP A 1 301 ? -1.917 -7.152 -6.969 1 96.81 301 ASP A O 1
ATOM 2350 N N . ARG A 1 302 ? -0.423 -7.887 -8.453 1 96.56 302 ARG A N 1
ATOM 2351 C CA . ARG A 1 302 ? -1.374 -7.816 -9.555 1 96.56 302 ARG A CA 1
ATOM 2352 C C . ARG A 1 302 ? -2.449 -8.891 -9.43 1 96.56 302 ARG A C 1
ATOM 2354 O O . ARG A 1 302 ? -3.605 -8.664 -9.789 1 96.56 302 ARG A O 1
ATOM 2361 N N . LEU A 1 303 ? -2.076 -10.039 -8.93 1 94.75 303 LEU A N 1
ATOM 2362 C CA . LEU A 1 303 ? -3.062 -11.094 -8.75 1 94.75 303 LEU A CA 1
ATOM 2363 C C . LEU A 1 303 ? -4.074 -10.719 -7.676 1 94.75 303 LEU A C 1
ATOM 2365 O O . LEU A 1 303 ? -5.277 -10.922 -7.848 1 94.75 303 LEU A O 1
ATOM 2369 N N . TRP A 1 304 ? -3.6 -10.133 -6.59 1 95.12 304 TRP A N 1
ATOM 2370 C CA . TRP A 1 304 ? -4.516 -9.656 -5.562 1 95.12 304 TRP A CA 1
ATOM 2371 C C . TRP A 1 304 ? -5.445 -8.578 -6.121 1 95.12 304 TRP A C 1
ATOM 2373 O O . TRP A 1 304 ? -6.645 -8.578 -5.832 1 95.12 304 TRP A O 1
ATOM 2383 N N . ALA A 1 305 ? -4.848 -7.672 -6.883 1 94.38 305 ALA A N 1
ATOM 2384 C CA . ALA A 1 305 ? -5.648 -6.613 -7.492 1 94.38 305 ALA A CA 1
ATOM 2385 C C . ALA A 1 305 ? -6.727 -7.195 -8.406 1 94.38 305 ALA A C 1
ATOM 2387 O O . ALA A 1 305 ? -7.871 -6.734 -8.391 1 94.38 305 ALA A O 1
ATOM 2388 N N . LEU A 1 306 ? -6.41 -8.195 -9.125 1 94 306 LEU A N 1
ATOM 2389 C CA . LEU A 1 306 ? -7.344 -8.836 -10.047 1 94 306 LEU A CA 1
ATOM 2390 C C . LEU A 1 306 ? -8.477 -9.516 -9.289 1 94 306 LEU A C 1
ATOM 2392 O O . LEU A 1 306 ? -9.648 -9.328 -9.609 1 94 306 LEU A O 1
ATOM 2396 N N . TYR A 1 307 ? -8.156 -10.273 -8.289 1 91.94 307 TYR A N 1
ATOM 2397 C CA . TYR A 1 307 ? -9.125 -11.141 -7.625 1 91.94 307 TYR A CA 1
ATOM 2398 C C . TYR A 1 307 ? -10.039 -10.336 -6.711 1 91.94 307 TYR A C 1
ATOM 2400 O O . TYR A 1 307 ? -11.195 -10.711 -6.5 1 91.94 307 TYR A O 1
ATOM 2408 N N . LEU A 1 308 ? -9.547 -9.227 -6.215 1 91.44 308 LEU A N 1
ATOM 2409 C CA . LEU A 1 308 ? -10.375 -8.445 -5.297 1 91.44 308 LEU A CA 1
ATOM 2410 C C . LEU A 1 308 ? -10.914 -7.195 -5.98 1 91.44 308 LEU A C 1
ATOM 2412 O O . LEU A 1 308 ? -11.836 -6.555 -5.469 1 91.44 308 LEU A O 1
ATOM 2416 N N . GLY A 1 309 ? -10.352 -6.863 -7.141 1 91.25 309 GLY A N 1
ATOM 2417 C CA . GLY A 1 309 ? -10.773 -5.648 -7.828 1 91.25 309 GLY A CA 1
ATOM 2418 C C . GLY A 1 309 ? -10.352 -4.383 -7.105 1 91.25 309 GLY A C 1
ATOM 2419 O O . GLY A 1 309 ? -11.148 -3.455 -6.957 1 91.25 309 GLY A O 1
ATOM 2420 N N . ARG A 1 310 ? -9.172 -4.363 -6.57 1 92.88 310 ARG A N 1
ATOM 2421 C CA . ARG A 1 310 ? -8.609 -3.234 -5.84 1 92.88 310 ARG A CA 1
ATOM 2422 C C . ARG A 1 310 ? -7.344 -2.719 -6.516 1 92.88 310 ARG A C 1
ATOM 2424 O O . ARG A 1 310 ? -6.789 -3.385 -7.395 1 92.88 310 ARG A O 1
ATOM 2431 N N . PRO A 1 311 ? -6.965 -1.519 -6.242 1 93 311 PRO A N 1
ATOM 2432 C CA . PRO A 1 311 ? -5.789 -0.971 -6.922 1 93 311 PRO A CA 1
ATOM 2433 C C . PRO A 1 311 ? -4.492 -1.655 -6.5 1 93 311 PRO A C 1
ATOM 2435 O O . PRO A 1 311 ? -4.336 -2.021 -5.332 1 93 311 PRO A O 1
ATOM 2438 N N . SER A 1 312 ? -3.631 -1.801 -7.449 1 93.56 312 SER A N 1
ATOM 2439 C CA . SER A 1 312 ? -2.316 -2.361 -7.156 1 93.56 312 SER A CA 1
ATOM 2440 C C . SER A 1 312 ? -1.418 -1.334 -6.473 1 93.56 312 SER A C 1
ATOM 2442 O O . SER A 1 312 ? -1.737 -0.144 -6.445 1 93.56 312 SER A O 1
ATOM 2444 N N . CYS A 1 313 ? -0.336 -1.809 -5.938 1 92.31 313 CYS A N 1
ATOM 2445 C CA . CYS A 1 313 ? 0.547 -0.958 -5.148 1 92.31 313 CYS A CA 1
ATOM 2446 C C . CYS A 1 313 ? 1.78 -0.559 -5.949 1 92.31 313 CYS A C 1
ATOM 2448 O O . CYS A 1 313 ? 2.268 0.566 -5.824 1 92.31 313 CYS A O 1
ATOM 2450 N N . VAL A 1 314 ? 2.275 -1.44 -6.73 1 93.19 314 VAL A N 1
ATOM 2451 C CA . VAL A 1 314 ? 3.535 -1.209 -7.43 1 93.19 314 VAL A CA 1
ATOM 2452 C C . VAL A 1 314 ? 3.266 -0.538 -8.773 1 93.19 314 VAL A C 1
ATOM 2454 O O . VAL A 1 314 ? 2.6 -1.111 -9.641 1 93.19 314 VAL A O 1
ATOM 2457 N N . PRO A 1 315 ? 3.795 0.65 -8.922 1 90.62 315 PRO A N 1
ATOM 2458 C CA . PRO A 1 315 ? 3.596 1.311 -10.219 1 90.62 315 PRO A CA 1
ATOM 2459 C C . PRO A 1 315 ? 4.25 0.555 -11.367 1 90.62 315 PRO A C 1
ATOM 2461 O O . PRO A 1 315 ? 5.336 -0.007 -11.211 1 90.62 315 PRO A O 1
ATOM 2464 N N . MET A 1 316 ? 3.641 0.598 -12.539 1 88.19 316 MET A N 1
ATOM 2465 C CA . MET A 1 316 ? 4.121 -0.098 -13.727 1 88.19 316 MET A CA 1
ATOM 2466 C C . MET A 1 316 ? 5.488 0.432 -14.156 1 88.19 316 MET A C 1
ATOM 2468 O O . MET A 1 316 ? 6.328 -0.326 -14.641 1 88.19 316 MET A O 1
ATOM 2472 N N . ASN A 1 317 ? 5.699 1.65 -13.93 1 85.31 317 ASN A N 1
ATOM 2473 C CA . ASN A 1 317 ? 6.957 2.266 -14.344 1 85.31 317 ASN A CA 1
ATOM 2474 C C . ASN A 1 317 ? 8.141 1.68 -13.578 1 85.31 317 ASN A C 1
ATOM 2476 O O . ASN A 1 317 ? 9.25 1.588 -14.109 1 85.31 317 ASN A O 1
ATOM 2480 N N . CYS A 1 318 ? 7.898 1.323 -12.383 1 86 318 CYS A N 1
ATOM 2481 C CA . CYS A 1 318 ? 8.961 0.712 -11.586 1 86 318 CYS A CA 1
ATOM 2482 C C . CYS A 1 318 ? 9.398 -0.614 -12.195 1 86 318 CYS A C 1
ATOM 2484 O O . CYS A 1 318 ? 10.594 -0.932 -12.195 1 86 318 CYS A O 1
ATOM 2486 N N . LEU A 1 319 ? 8.438 -1.314 -12.672 1 87.25 319 LEU A N 1
ATOM 2487 C CA . LEU A 1 319 ? 8.75 -2.584 -13.32 1 87.25 319 LEU A CA 1
ATOM 2488 C C . LEU A 1 319 ? 9.57 -2.363 -14.578 1 87.25 319 LEU A C 1
ATOM 2490 O O . LEU A 1 319 ? 10.57 -3.053 -14.805 1 87.25 319 LEU A O 1
ATOM 2494 N N . GLU A 1 320 ? 9.141 -1.439 -15.32 1 83.06 320 GLU A N 1
ATOM 2495 C CA . GLU A 1 320 ? 9.805 -1.185 -16.594 1 83.06 320 GLU A CA 1
ATOM 2496 C C . GLU A 1 320 ? 11.242 -0.715 -16.391 1 83.06 320 GLU A C 1
ATOM 2498 O O . GLU A 1 320 ? 12.148 -1.126 -17.125 1 83.06 320 GLU A O 1
ATOM 2503 N N . GLN A 1 321 ? 11.438 0.078 -15.43 1 77.75 321 GLN A N 1
ATOM 2504 C CA . GLN A 1 321 ? 12.781 0.562 -15.117 1 77.75 321 GLN A CA 1
ATOM 2505 C C . GLN A 1 321 ? 13.664 -0.566 -14.594 1 77.75 321 GLN A C 1
ATOM 2507 O O . GLN A 1 321 ? 14.828 -0.678 -14.984 1 77.75 321 GLN A O 1
ATOM 2512 N N . ARG A 1 322 ? 13.094 -1.354 -13.805 1 76.62 322 ARG A N 1
ATOM 2513 C CA . ARG A 1 322 ? 13.867 -2.436 -13.203 1 76.62 322 ARG A CA 1
ATOM 2514 C C . ARG A 1 322 ? 14.188 -3.516 -14.227 1 76.62 322 ARG A C 1
ATOM 2516 O O . ARG A 1 322 ? 15.273 -4.098 -14.203 1 76.62 322 ARG A O 1
ATOM 2523 N N . ARG A 1 323 ? 13.289 -3.764 -15.055 1 69.94 323 ARG A N 1
ATOM 2524 C CA . ARG A 1 323 ? 13.492 -4.777 -16.078 1 69.94 323 ARG A CA 1
ATOM 2525 C C . ARG A 1 323 ? 14.609 -4.375 -17.031 1 69.94 323 ARG A C 1
ATOM 2527 O O . ARG A 1 323 ? 15.383 -5.223 -17.484 1 69.94 323 ARG A O 1
ATOM 2534 N N . HIS A 1 324 ? 14.617 -3.125 -17.266 1 65.5 324 HIS A N 1
ATOM 2535 C CA . HIS A 1 324 ? 15.664 -2.635 -18.156 1 65.5 324 HIS A CA 1
ATOM 2536 C C . HIS A 1 324 ? 17.047 -2.836 -17.547 1 65.5 324 HIS A C 1
ATOM 2538 O O . HIS A 1 324 ? 18.031 -3.014 -18.266 1 65.5 324 HIS A O 1
ATOM 2544 N N . GLN A 1 325 ? 16.953 -2.814 -16.281 1 62.03 325 GLN A N 1
ATOM 2545 C CA . GLN A 1 325 ? 18.219 -2.969 -15.57 1 62.03 325 GLN A CA 1
ATOM 2546 C C . GLN A 1 325 ? 18.609 -4.438 -15.469 1 62.03 325 GLN A C 1
ATOM 2548 O O . GLN A 1 325 ? 19.781 -4.758 -15.273 1 62.03 325 GLN A O 1
ATOM 2553 N N . VAL A 1 326 ? 17.562 -5.215 -15.453 1 60.94 326 VAL A N 1
ATOM 2554 C CA . VAL A 1 326 ? 17.812 -6.645 -15.312 1 60.94 326 VAL A CA 1
ATOM 2555 C C . VAL A 1 326 ? 18.109 -7.254 -16.672 1 60.94 326 VAL A C 1
ATOM 2557 O O . VAL A 1 326 ? 17.266 -7.223 -17.578 1 60.94 326 VAL A O 1
ATOM 2560 N N . ALA A 1 327 ? 19.109 -6.746 -17.438 1 50.81 327 ALA A N 1
ATOM 2561 C CA . ALA A 1 327 ? 19.594 -7.375 -18.672 1 50.81 327 ALA A CA 1
ATOM 2562 C C . ALA A 1 327 ? 19.141 -8.828 -18.75 1 50.81 327 ALA A C 1
ATOM 2564 O O . ALA A 1 327 ? 18.906 -9.477 -17.734 1 50.81 327 ALA A O 1
ATOM 2565 N N . PRO A 1 328 ? 18.703 -9.297 -20.109 1 46.78 328 PRO A N 1
ATOM 2566 C CA . PRO A 1 328 ? 18.266 -10.617 -20.594 1 46.78 328 PRO A CA 1
ATOM 2567 C C . PRO A 1 328 ? 19.031 -11.766 -19.922 1 46.78 328 PRO A C 1
ATOM 2569 O O . PRO A 1 328 ? 18.828 -12.93 -20.281 1 46.78 328 PRO A O 1
ATOM 2572 N N . ALA A 1 329 ? 20.109 -11.523 -19.359 1 43.69 329 ALA A N 1
ATOM 2573 C CA . ALA A 1 329 ? 21 -12.672 -19.281 1 43.69 329 ALA A CA 1
ATOM 2574 C C . ALA A 1 329 ? 20.359 -13.812 -18.5 1 43.69 329 ALA A C 1
ATOM 2576 O O . ALA A 1 329 ? 20.578 -14.984 -18.812 1 43.69 329 ALA A O 1
ATOM 2577 N N . LYS A 1 330 ? 20.125 -13.531 -17.141 1 50.97 330 LYS A N 1
ATOM 2578 C CA . LYS A 1 330 ? 19.859 -14.758 -16.375 1 50.97 330 LYS A CA 1
ATOM 2579 C C . LYS A 1 330 ? 18.391 -15.141 -16.438 1 50.97 330 LYS A C 1
ATOM 2581 O O . LYS A 1 330 ? 17.516 -14.289 -16.266 1 50.97 330 LYS A O 1
ATOM 2586 N N . SER A 1 331 ? 18.094 -16.156 -17.219 1 55.69 331 SER A N 1
ATOM 2587 C CA . SER A 1 331 ? 16.812 -16.828 -17.391 1 55.69 331 SER A CA 1
ATOM 2588 C C . SER A 1 331 ? 16.016 -16.844 -16.094 1 55.69 331 SER A C 1
ATOM 2590 O O . SER A 1 331 ? 16.453 -17.406 -15.086 1 55.69 331 SER A O 1
ATOM 2592 N N . ILE A 1 332 ? 15.297 -15.664 -15.75 1 62.88 332 ILE A N 1
ATOM 2593 C CA . ILE A 1 332 ? 14.469 -15.68 -14.547 1 62.88 332 ILE A CA 1
ATOM 2594 C C . ILE A 1 332 ? 13.391 -16.75 -14.68 1 62.88 332 ILE A C 1
ATOM 2596 O O . ILE A 1 332 ? 12.469 -16.828 -13.867 1 62.88 332 ILE A O 1
ATOM 2600 N N . GLY A 1 333 ? 13.57 -17.656 -15.656 1 75.25 333 GLY A N 1
ATOM 2601 C CA . GLY A 1 333 ? 12.727 -18.828 -15.734 1 75.25 333 GLY A CA 1
ATOM 2602 C C . GLY A 1 333 ? 11.266 -18.5 -15.938 1 75.25 333 GLY A C 1
ATOM 2603 O O . GLY A 1 333 ? 10.922 -17.578 -16.688 1 75.25 333 GLY A O 1
ATOM 2604 N N . PRO A 1 334 ? 10.43 -19.219 -15.359 1 83.56 334 PRO A N 1
ATOM 2605 C CA . PRO A 1 334 ? 8.984 -19.047 -15.531 1 83.56 334 PRO A CA 1
ATOM 2606 C C . PRO A 1 334 ? 8.477 -17.734 -14.953 1 83.56 334 PRO A C 1
ATOM 2608 O O . PRO A 1 334 ? 7.398 -17.266 -15.336 1 83.56 334 PRO A O 1
ATOM 2611 N N . LEU A 1 335 ? 9.25 -17.109 -14.102 1 88.56 335 LEU A N 1
ATOM 2612 C CA . LEU A 1 335 ? 8.844 -15.852 -13.469 1 88.56 335 LEU A CA 1
ATOM 2613 C C . LEU A 1 335 ? 8.656 -14.75 -14.516 1 88.56 335 LEU A C 1
ATOM 2615 O O . LEU A 1 335 ? 7.773 -13.906 -14.375 1 88.56 335 LEU A O 1
ATOM 2619 N N . GLU A 1 336 ? 9.422 -14.773 -15.555 1 87.88 336 GLU A N 1
ATOM 2620 C CA . GLU A 1 336 ? 9.32 -13.773 -16.609 1 87.88 336 GLU A CA 1
ATOM 2621 C C . GLU A 1 336 ? 7.965 -13.852 -17.312 1 87.88 336 GLU A C 1
ATOM 2623 O O . GLU A 1 336 ? 7.41 -12.82 -17.719 1 87.88 336 GLU A O 1
ATOM 2628 N N . HIS A 1 337 ? 7.477 -15.039 -17.438 1 91 337 HIS A N 1
ATOM 2629 C CA . HIS A 1 337 ? 6.195 -15.211 -18.125 1 91 337 HIS A CA 1
ATOM 2630 C C . HIS A 1 337 ? 5.035 -14.812 -17.219 1 91 337 HIS A C 1
ATOM 2632 O O . HIS A 1 337 ? 4.012 -14.32 -17.688 1 91 337 HIS A O 1
ATOM 2638 N N . TRP A 1 338 ? 5.254 -15.039 -15.945 1 93 338 TRP A N 1
ATOM 2639 C CA . TRP A 1 338 ? 4.273 -14.523 -14.992 1 93 338 TRP A CA 1
ATOM 2640 C C . TRP A 1 338 ? 4.215 -13 -15.047 1 93 338 TRP A C 1
ATOM 2642 O O . TRP A 1 338 ? 3.131 -12.414 -15.023 1 93 338 TRP A O 1
ATOM 2652 N N . VAL A 1 339 ? 5.34 -12.391 -15.078 1 93.31 339 VAL A N 1
ATOM 2653 C CA . VAL A 1 339 ? 5.418 -10.938 -15.133 1 93.31 339 VAL A CA 1
ATOM 2654 C C . VAL A 1 339 ? 4.742 -10.43 -16.406 1 93.31 339 VAL A C 1
ATOM 2656 O O . VAL A 1 339 ? 3.996 -9.445 -16.375 1 93.31 339 VAL A O 1
ATOM 2659 N N . ALA A 1 340 ? 4.988 -11.086 -17.5 1 93.06 340 ALA A N 1
ATOM 2660 C CA . ALA A 1 340 ? 4.363 -10.703 -18.766 1 93.06 340 ALA A CA 1
ATOM 2661 C C . ALA A 1 340 ? 2.842 -10.781 -18.656 1 93.06 340 ALA A C 1
ATOM 2663 O O . ALA A 1 340 ? 2.137 -9.883 -19.125 1 93.06 340 ALA A O 1
ATOM 2664 N N . LEU A 1 341 ? 2.369 -11.852 -18.109 1 95.75 341 LEU A N 1
ATOM 2665 C CA . LEU A 1 341 ? 0.929 -12 -17.922 1 95.75 341 LEU A CA 1
ATOM 2666 C C . LEU A 1 341 ? 0.384 -10.898 -17.016 1 95.75 341 LEU A C 1
ATOM 2668 O O . LEU A 1 341 ? -0.693 -10.359 -17.266 1 95.75 341 LEU A O 1
ATOM 2672 N N . CYS A 1 342 ? 1.127 -10.578 -15.992 1 95.62 342 CYS A N 1
ATOM 2673 C CA . CYS A 1 342 ? 0.668 -9.602 -15.016 1 95.62 342 CYS A CA 1
ATOM 2674 C C . CYS A 1 342 ? 0.646 -8.195 -15.609 1 95.62 342 CYS A C 1
ATOM 2676 O O . CYS A 1 342 ? -0.117 -7.34 -15.164 1 95.62 342 CYS A O 1
ATOM 2678 N N . LYS A 1 343 ? 1.42 -7.945 -16.625 1 94.94 343 LYS A N 1
ATOM 2679 C CA . LYS A 1 343 ? 1.292 -6.688 -17.359 1 94.94 343 LYS A CA 1
ATOM 2680 C C . LYS A 1 343 ? -0.082 -6.574 -18.016 1 94.94 343 LYS A C 1
ATOM 2682 O O . LYS A 1 343 ? -0.695 -5.504 -17.984 1 94.94 343 LYS A O 1
ATOM 2687 N N . TYR A 1 344 ? -0.537 -7.672 -18.531 1 96.06 344 TYR A N 1
ATOM 2688 C CA . TYR A 1 344 ? -1.879 -7.688 -19.094 1 96.06 344 TYR A CA 1
ATOM 2689 C C . TYR A 1 344 ? -2.936 -7.543 -18 1 96.06 344 TYR A C 1
ATOM 2691 O O . TYR A 1 344 ? -3.934 -6.844 -18.188 1 96.06 344 TYR A O 1
ATOM 2699 N N . ILE A 1 345 ? -2.664 -8.242 -16.922 1 95.5 345 ILE A N 1
ATOM 2700 C CA . ILE A 1 345 ? -3.602 -8.164 -15.812 1 95.5 345 ILE A CA 1
ATOM 2701 C C . ILE A 1 345 ? -3.713 -6.715 -15.344 1 95.5 345 ILE A C 1
ATOM 2703 O O . ILE A 1 345 ? -4.801 -6.25 -14.992 1 95.5 345 ILE A O 1
ATOM 2707 N N . SER A 1 346 ? -2.592 -6.023 -15.352 1 93.44 346 SER A N 1
ATOM 2708 C CA . SER A 1 346 ? -2.594 -4.609 -14.984 1 93.44 346 SER A CA 1
ATOM 2709 C C . SER A 1 346 ? -3.502 -3.799 -15.898 1 93.44 346 SER A C 1
ATOM 2711 O O . SER A 1 346 ? -4.281 -2.967 -15.43 1 93.44 346 SER A O 1
ATOM 2713 N N . GLU A 1 347 ? -3.418 -4.008 -17.125 1 91.5 347 GLU A N 1
ATOM 2714 C CA . GLU A 1 347 ? -4.246 -3.293 -18.094 1 91.5 347 GLU A CA 1
ATOM 2715 C C . GLU A 1 347 ? -5.723 -3.625 -17.906 1 91.5 347 GLU A C 1
ATOM 2717 O O . GLU A 1 347 ? -6.582 -2.746 -18 1 91.5 347 GLU A O 1
ATOM 2722 N N . VAL A 1 348 ? -5.973 -4.863 -17.641 1 91.25 348 VAL A N 1
ATOM 2723 C CA . VAL A 1 348 ? -7.344 -5.316 -17.453 1 91.25 348 VAL A CA 1
ATOM 2724 C C . VAL A 1 348 ? -7.945 -4.645 -16.219 1 91.25 348 VAL A C 1
ATOM 2726 O O . VAL A 1 348 ? -9.055 -4.113 -16.281 1 91.25 348 VAL A O 1
ATOM 2729 N N . THR A 1 349 ? -7.223 -4.648 -15.156 1 90 349 THR A N 1
ATOM 2730 C CA . THR A 1 349 ? -7.73 -4.086 -13.906 1 90 349 THR A CA 1
ATOM 2731 C C . THR A 1 349 ? -7.891 -2.572 -14.023 1 90 349 THR A C 1
ATOM 2733 O O . THR A 1 349 ? -8.805 -1.994 -13.438 1 90 349 THR A O 1
ATOM 2736 N N . GLU A 1 350 ? -7.039 -1.969 -14.719 1 85.44 350 GLU A N 1
ATOM 2737 C CA . GLU A 1 350 ? -7.145 -0.526 -14.922 1 85.44 350 GLU A CA 1
ATOM 2738 C C . GLU A 1 350 ? -8.391 -0.17 -15.727 1 85.44 350 GLU A C 1
ATOM 2740 O O . GLU A 1 350 ? -9.07 0.814 -15.422 1 85.44 350 GLU A O 1
ATOM 2745 N N . LYS A 1 351 ? -8.688 -0.951 -16.641 1 84.25 351 LYS A N 1
ATOM 2746 C CA . LYS A 1 351 ? -9.828 -0.681 -17.531 1 84.25 351 LYS A CA 1
ATOM 2747 C C . LYS A 1 351 ? -11.148 -1.036 -16.844 1 84.25 351 LYS A C 1
ATOM 2749 O O . LYS A 1 351 ? -12.141 -0.32 -16.984 1 84.25 351 LYS A O 1
ATOM 2754 N N . LEU A 1 352 ? -11.07 -2.094 -16.109 1 85.69 352 LEU A N 1
ATOM 2755 C CA . LEU A 1 352 ? -12.336 -2.613 -15.602 1 85.69 352 LEU A CA 1
ATOM 2756 C C . LEU A 1 352 ? -12.641 -2.031 -14.227 1 85.69 352 LEU A C 1
ATOM 2758 O O . LEU A 1 352 ? -13.805 -1.764 -13.906 1 85.69 352 LEU A O 1
ATOM 2762 N N . ASP A 1 353 ? -11.711 -1.832 -13.383 1 82.12 353 ASP A N 1
ATOM 2763 C CA . ASP A 1 353 ? -11.961 -1.403 -12.016 1 82.12 353 ASP A CA 1
ATOM 2764 C C . ASP A 1 353 ? -11.969 0.12 -11.906 1 82.12 353 ASP A C 1
ATOM 2766 O O . ASP A 1 353 ? -12.43 0.676 -10.906 1 82.12 353 ASP A O 1
ATOM 2770 N N . GLY A 1 354 ? -11.578 0.858 -12.914 1 71.62 354 GLY A N 1
ATOM 2771 C CA . GLY A 1 354 ? -11.734 2.303 -12.984 1 71.62 354 GLY A CA 1
ATOM 2772 C C . GLY A 1 354 ? -10.641 3.057 -12.25 1 71.62 354 GLY A C 1
ATOM 2773 O O . GLY A 1 354 ? -10.812 4.227 -11.898 1 71.62 354 GLY A O 1
ATOM 2774 N N . PHE A 1 355 ? -9.711 2.434 -11.812 1 67.38 355 PHE A N 1
ATOM 2775 C CA . PHE A 1 355 ? -8.664 3.125 -11.07 1 67.38 355 PHE A CA 1
ATOM 2776 C C . PHE A 1 355 ? -7.688 3.809 -12.016 1 67.38 355 PHE A C 1
ATOM 2778 O O . PHE A 1 355 ? -6.832 4.582 -11.586 1 67.38 355 PHE A O 1
ATOM 2785 N N . GLY A 1 356 ? -7.977 3.561 -13.367 1 59.09 356 GLY A N 1
ATOM 2786 C CA . GLY A 1 356 ? -7.191 4.223 -14.391 1 59.09 356 GLY A CA 1
ATOM 2787 C C . GLY A 1 356 ? -7.945 5.344 -15.086 1 59.09 356 GLY A C 1
ATOM 2788 O O . GLY A 1 356 ? -9.055 5.699 -14.688 1 59.09 356 GLY A O 1
ATOM 2789 N N . PRO A 1 357 ? -7.219 6.281 -15.898 1 55.59 357 PRO A N 1
ATOM 2790 C CA 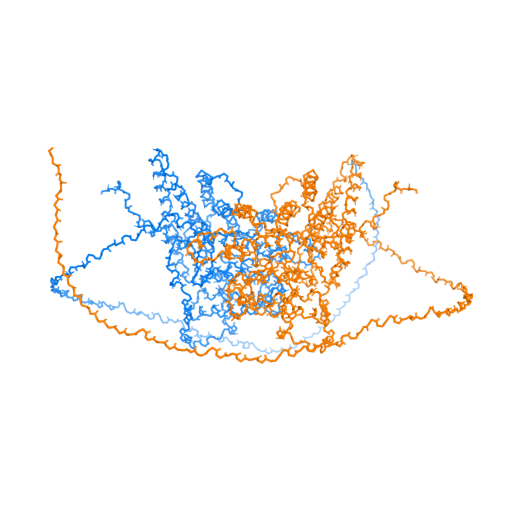. PRO A 1 357 ? -7.879 7.375 -16.609 1 55.59 357 PRO A CA 1
ATOM 2791 C C . PRO A 1 357 ? -9.172 6.938 -17.297 1 55.59 357 PRO A C 1
ATOM 2793 O O . PRO A 1 357 ? -9.281 5.801 -17.75 1 55.59 357 PRO A O 1
ATOM 2796 N N . PRO A 1 358 ? -10.258 7.785 -16.969 1 51.09 358 PRO A N 1
ATOM 2797 C CA . PRO A 1 358 ? -11.539 7.418 -17.578 1 51.09 358 PRO A CA 1
ATOM 2798 C C . PRO A 1 358 ? -11.391 6.934 -19.016 1 51.09 358 PRO A C 1
ATOM 2800 O O . PRO A 1 358 ? -10.883 7.664 -19.859 1 51.09 358 PRO A O 1
ATOM 2803 N N . LEU A 1 359 ? -10.734 6.086 -19.219 1 46.5 359 LEU A N 1
ATOM 2804 C CA . LEU A 1 359 ? -10.734 5.684 -20.609 1 46.5 359 LEU A CA 1
ATOM 2805 C C . LEU A 1 359 ? -12.094 5.953 -21.25 1 46.5 359 LEU A C 1
ATOM 2807 O O . LEU A 1 359 ? -13.125 5.918 -20.578 1 46.5 359 LEU A O 1
ATOM 2811 N N . ASP A 1 360 ? -12.117 6.781 -22.219 1 46.88 360 ASP A N 1
ATOM 2812 C CA . ASP A 1 360 ? -13.297 6.676 -23.078 1 46.88 360 ASP A CA 1
ATOM 2813 C C . ASP A 1 360 ? -14.016 5.348 -22.859 1 46.88 360 ASP A C 1
ATOM 2815 O O . ASP A 1 360 ? -13.383 4.34 -22.531 1 46.88 360 ASP A O 1
ATOM 2819 N N . HIS A 1 361 ? -15.305 5.211 -22.5 1 47.88 361 HIS A N 1
ATOM 2820 C CA . HIS A 1 361 ? -16.094 4.012 -22.25 1 47.88 361 HIS A CA 1
ATOM 2821 C C . HIS A 1 361 ? -15.383 2.766 -22.766 1 47.88 361 HIS A C 1
ATOM 2823 O O . HIS A 1 361 ? -14.727 2.803 -23.797 1 47.88 361 HIS A O 1
ATOM 2829 N N . THR A 1 362 ? -15.125 1.687 -21.719 1 54.75 362 THR A N 1
ATOM 2830 C CA . THR A 1 362 ? -15 0.268 -22.031 1 54.75 362 THR A CA 1
ATOM 2831 C C . THR A 1 362 ? -15.594 -0.036 -23.406 1 54.75 362 THR A C 1
ATOM 2833 O O . THR A 1 362 ? -16.781 -0.333 -23.531 1 54.75 362 THR A O 1
ATOM 2836 N N . CYS A 1 363 ? -14.93 0.585 -24.25 1 71.25 363 CYS A N 1
ATOM 2837 C CA . CYS A 1 363 ? -15.391 0.235 -25.578 1 71.25 363 CYS A CA 1
ATOM 2838 C C . CYS A 1 363 ? -15.164 -1.244 -25.875 1 71.25 363 CYS A C 1
ATOM 2840 O O . CYS A 1 363 ? -14.141 -1.804 -25.484 1 71.25 363 CYS A O 1
ATOM 2842 N N . VAL A 1 364 ? -16.141 -1.82 -26.125 1 79.88 364 VAL A N 1
ATOM 2843 C CA . VAL A 1 364 ? -16.188 -3.23 -26.5 1 79.88 364 VAL A CA 1
ATOM 2844 C C . VAL A 1 364 ? -15 -3.561 -27.406 1 79.88 364 VAL A C 1
ATOM 2846 O O . VAL A 1 364 ? -14.336 -4.586 -27.219 1 79.88 364 VAL A O 1
ATOM 2849 N N . ASP A 1 365 ? -14.602 -2.535 -28.109 1 86.38 365 ASP A N 1
ATOM 2850 C CA . ASP A 1 365 ? -13.523 -2.785 -29.062 1 86.38 365 ASP A CA 1
ATOM 2851 C C . ASP A 1 365 ? -12.172 -2.84 -28.359 1 86.38 365 ASP A C 1
ATOM 2853 O O . ASP A 1 365 ? -11.312 -3.65 -28.703 1 86.38 365 ASP A O 1
ATOM 2857 N N . SER A 1 366 ? -11.992 -1.961 -27.438 1 88 366 SER A N 1
ATOM 2858 C CA . SER A 1 366 ? -10.727 -1.935 -26.703 1 88 366 SER A CA 1
ATOM 2859 C C . SER A 1 366 ? -10.547 -3.201 -25.875 1 88 366 SER A C 1
ATOM 2861 O O . SER A 1 366 ? -9.43 -3.713 -25.75 1 88 366 SER A O 1
ATOM 2863 N N . LEU A 1 367 ? -11.617 -3.662 -25.312 1 89.31 367 LEU A N 1
ATOM 2864 C CA . LEU A 1 367 ? -11.547 -4.879 -24.516 1 89.31 367 LEU A CA 1
ATOM 2865 C C . LEU A 1 367 ? -11.328 -6.102 -25.391 1 89.31 367 LEU A C 1
ATOM 2867 O O . LEU A 1 367 ? -10.617 -7.031 -25 1 89.31 367 LEU A O 1
ATOM 2871 N N . LEU A 1 368 ? -11.953 -6.086 -26.562 1 92 368 LEU A N 1
ATOM 2872 C CA . LEU A 1 368 ? -11.758 -7.188 -27.5 1 92 368 LEU A CA 1
ATOM 2873 C C . LEU A 1 368 ? -10.32 -7.223 -28 1 92 368 LEU A C 1
ATOM 2875 O O . LEU A 1 368 ? -9.75 -8.305 -28.172 1 92 368 LEU A O 1
ATOM 2879 N N . ASP A 1 369 ? -9.82 -6.035 -28.219 1 94.62 369 ASP A N 1
ATOM 2880 C CA . ASP A 1 369 ? -8.414 -5.961 -28.609 1 94.62 369 ASP A CA 1
ATOM 2881 C C . ASP A 1 369 ? -7.5 -6.512 -27.531 1 94.62 369 ASP A C 1
ATOM 2883 O O . ASP A 1 369 ? -6.547 -7.234 -27.812 1 94.62 369 ASP A O 1
ATOM 2887 N N . LEU A 1 370 ? -7.762 -6.098 -26.328 1 94.5 370 LEU A N 1
ATOM 2888 C CA . LEU A 1 370 ? -6.98 -6.586 -25.203 1 94.5 370 LEU A CA 1
ATOM 2889 C C . LEU A 1 370 ? -7.086 -8.102 -25.078 1 94.5 370 LEU A C 1
ATOM 2891 O O . LEU A 1 370 ? -6.086 -8.781 -24.844 1 94.5 370 LEU A O 1
ATOM 2895 N N . SER A 1 371 ? -8.242 -8.656 -25.266 1 95.62 371 SER A N 1
ATOM 2896 C CA . SER A 1 371 ? -8.453 -10.102 -25.219 1 95.62 371 SER A CA 1
ATOM 2897 C C . SER A 1 371 ? -7.625 -10.805 -26.297 1 95.62 371 SER A C 1
ATOM 2899 O O . SER A 1 371 ? -7.031 -11.852 -26.031 1 95.62 371 SER A O 1
ATOM 2901 N N . ALA A 1 372 ? -7.66 -10.219 -27.422 1 96.88 372 ALA A N 1
ATOM 2902 C CA . ALA A 1 372 ? -6.906 -10.805 -28.531 1 96.88 372 ALA A CA 1
ATOM 2903 C C . ALA A 1 372 ? -5.406 -10.789 -28.234 1 96.88 372 ALA A C 1
ATOM 2905 O O . ALA A 1 372 ? -4.699 -11.75 -28.547 1 96.88 372 ALA A O 1
ATOM 2906 N N . ARG A 1 373 ? -4.93 -9.695 -27.656 1 97.62 373 ARG A N 1
ATOM 2907 C CA . ARG A 1 373 ? -3.514 -9.594 -27.312 1 97.62 373 ARG A CA 1
ATOM 2908 C C . ARG A 1 373 ? -3.141 -10.617 -26.25 1 97.62 373 ARG A C 1
ATOM 2910 O O . ARG A 1 373 ? -2.062 -11.211 -26.297 1 97.62 373 ARG A O 1
ATOM 2917 N N . ILE A 1 374 ? -3.959 -10.836 -25.312 1 97.56 374 ILE A N 1
ATOM 2918 C CA . ILE A 1 374 ? -3.723 -11.812 -24.25 1 97.56 374 ILE A CA 1
ATOM 2919 C C . ILE A 1 374 ? -3.711 -13.219 -24.844 1 97.56 374 ILE A C 1
ATOM 2921 O O . ILE A 1 374 ? -2.861 -14.039 -24.484 1 97.56 374 ILE A O 1
ATOM 2925 N N . SER A 1 375 ? -4.656 -13.523 -25.734 1 96.12 375 SER A N 1
ATOM 2926 C CA . SER A 1 375 ? -4.707 -14.82 -26.391 1 96.12 375 SER A CA 1
ATOM 2927 C C . SER A 1 375 ? -3.443 -15.078 -27.203 1 96.12 375 SER A C 1
ATOM 2929 O O . SER A 1 375 ? -2.92 -16.188 -27.203 1 96.12 375 SER A O 1
ATOM 2931 N N . ALA A 1 376 ? -3.061 -14.023 -27.828 1 96.81 376 ALA A N 1
ATOM 2932 C CA . ALA A 1 376 ? -1.835 -14.148 -28.609 1 96.81 376 ALA A CA 1
ATOM 2933 C C . ALA A 1 376 ? -0.632 -14.422 -27.703 1 96.81 376 ALA A C 1
ATOM 2935 O O . ALA A 1 376 ? 0.252 -15.211 -28.062 1 96.81 376 ALA A O 1
ATOM 2936 N N . ALA A 1 377 ? -0.558 -13.758 -26.625 1 96.31 377 ALA A N 1
ATOM 2937 C CA . ALA A 1 377 ? 0.521 -13.977 -25.656 1 96.31 377 ALA A CA 1
ATOM 2938 C C . ALA A 1 377 ? 0.485 -15.398 -25.109 1 96.31 377 ALA A C 1
ATOM 2940 O O . ALA A 1 377 ? 1.531 -16.016 -24.891 1 96.31 377 ALA A O 1
ATOM 2941 N N . HIS A 1 378 ? -0.675 -15.93 -24.844 1 96.25 378 HIS A N 1
ATOM 2942 C CA . HIS A 1 378 ? -0.85 -17.297 -24.391 1 96.25 378 HIS A CA 1
ATOM 2943 C C . HIS A 1 378 ? -0.315 -18.297 -25.406 1 96.25 378 HIS A C 1
ATOM 2945 O O . HIS A 1 378 ? 0.346 -19.266 -25.047 1 96.25 378 HIS A O 1
ATOM 2951 N N . ASP A 1 379 ? -0.55 -18 -26.641 1 94.56 379 ASP A N 1
ATOM 2952 C CA . ASP A 1 379 ? -0.125 -18.875 -27.719 1 94.56 379 ASP A CA 1
ATOM 2953 C C . ASP A 1 379 ? 1.388 -18.812 -27.922 1 94.56 379 ASP A C 1
ATOM 2955 O O . ASP A 1 379 ? 1.99 -19.766 -28.438 1 94.56 379 ASP A O 1
ATOM 2959 N N . ARG A 1 380 ? 2.021 -17.781 -27.484 1 92.19 380 ARG A N 1
ATOM 2960 C CA . ARG A 1 380 ? 3.451 -17.594 -27.703 1 92.19 380 ARG A CA 1
ATOM 2961 C C . ARG A 1 380 ? 4.266 -18.156 -26.547 1 92.19 380 ARG A C 1
ATOM 2963 O O . ARG A 1 380 ? 5.492 -18.047 -26.531 1 92.19 380 ARG A O 1
ATOM 2970 N N . LEU A 1 381 ? 3.602 -18.781 -25.625 1 92.62 381 LEU A N 1
ATOM 2971 C CA . LEU A 1 381 ? 4.352 -19.391 -24.531 1 92.62 381 LEU A CA 1
ATOM 2972 C C . LEU A 1 381 ? 5.305 -20.453 -25.047 1 92.62 381 LEU A C 1
ATOM 2974 O O . LEU A 1 381 ? 4.961 -21.203 -25.969 1 92.62 381 LEU A O 1
ATOM 2978 N N . PRO A 1 382 ? 6.48 -20.531 -24.5 1 90 382 PRO A N 1
ATOM 2979 C CA . PRO A 1 382 ? 7.41 -21.578 -24.922 1 90 382 PRO A CA 1
ATOM 2980 C C . PRO A 1 382 ? 6.848 -22.984 -24.703 1 90 382 PRO A C 1
ATOM 2982 O O . PRO A 1 382 ? 6.004 -23.188 -23.828 1 90 382 PRO A O 1
ATOM 2985 N N . PRO A 1 383 ? 7.293 -23.938 -25.484 1 87.31 383 PRO A N 1
ATOM 2986 C CA . PRO A 1 383 ? 6.754 -25.297 -25.422 1 87.31 383 PRO A CA 1
ATOM 2987 C C . PRO A 1 383 ? 6.824 -25.906 -24.031 1 87.31 383 PRO A C 1
ATOM 2989 O O . PRO A 1 383 ? 5.922 -26.641 -23.625 1 87.31 383 PRO A O 1
ATOM 2992 N N . GLY A 1 384 ? 7.75 -25.547 -23.312 1 85.31 384 GLY A N 1
ATOM 2993 C CA . GLY A 1 384 ? 7.863 -26.094 -21.969 1 85.31 384 GLY A CA 1
ATOM 2994 C C . GLY A 1 384 ? 6.848 -25.516 -21 1 85.31 384 GLY A C 1
ATOM 2995 O O . GLY A 1 384 ? 6.59 -26.094 -19.938 1 85.31 384 GLY A O 1
ATOM 2996 N N . LEU A 1 385 ? 6.133 -24.469 -21.453 1 90.25 385 LEU A N 1
ATOM 2997 C CA . LEU A 1 385 ? 5.195 -23.797 -20.562 1 90.25 385 LEU A CA 1
ATOM 2998 C C . LEU A 1 385 ? 3.791 -23.797 -21.156 1 90.25 385 LEU A C 1
ATOM 3000 O O . LEU A 1 385 ? 2.83 -23.406 -20.484 1 90.25 385 LEU A O 1
ATOM 3004 N N . SER A 1 386 ? 3.678 -24.281 -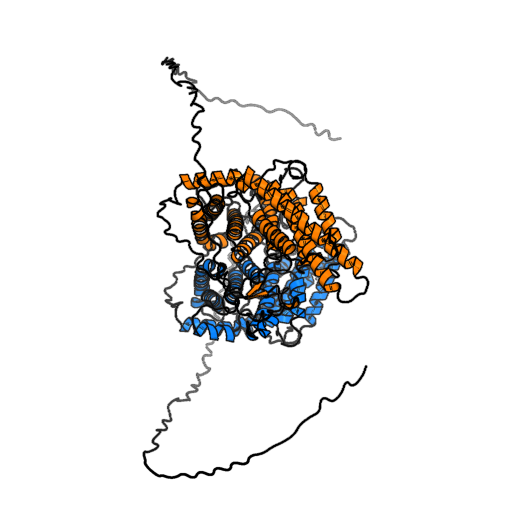22.328 1 90.69 386 SER A N 1
ATOM 3005 C CA . SER A 1 386 ? 2.393 -24.219 -23.016 1 90.69 386 SER A CA 1
ATOM 3006 C C . SER A 1 386 ? 1.604 -25.516 -22.844 1 90.69 386 SER A C 1
ATOM 3008 O O . SER A 1 386 ? 2.104 -26.609 -23.141 1 90.69 386 SER A O 1
ATOM 3010 N N . SER A 1 387 ? 0.428 -25.453 -22.438 1 86.44 387 SER A N 1
ATOM 3011 C CA . SER A 1 387 ? -0.43 -26.625 -22.266 1 86.44 387 SER A CA 1
ATOM 3012 C C . SER A 1 387 ? -0.882 -27.172 -23.609 1 86.44 387 SER A C 1
ATOM 3014 O O . SER A 1 387 ? -1.342 -28.312 -23.703 1 86.44 387 SER A O 1
ATOM 3016 N N . LYS A 1 388 ? -0.795 -26.406 -24.594 1 82.38 388 LYS A N 1
ATOM 3017 C CA . LYS A 1 388 ? -1.215 -26.828 -25.922 1 82.38 388 LYS A CA 1
ATOM 3018 C C . LYS A 1 388 ? -0.181 -27.75 -26.562 1 82.38 388 LYS A C 1
ATOM 3020 O O . LYS A 1 388 ? -0.516 -28.562 -27.422 1 82.38 388 LYS A O 1
ATOM 3025 N N . GLN A 1 389 ? 0.98 -27.672 -26.047 1 78 389 GLN A N 1
ATOM 3026 C CA . GLN A 1 389 ? 2.068 -28.391 -26.703 1 78 389 GLN A CA 1
ATOM 3027 C C . GLN A 1 389 ? 2.564 -29.547 -25.859 1 78 389 GLN A C 1
ATOM 3029 O O . GLN A 1 389 ? 3.123 -30.516 -26.375 1 78 389 GLN A O 1
ATOM 3034 N N . THR A 1 390 ? 2.436 -29.328 -24.531 1 72.94 390 THR A N 1
ATOM 3035 C CA . THR A 1 390 ? 2.996 -30.328 -23.625 1 72.94 390 THR A CA 1
ATOM 3036 C C . THR A 1 390 ? 1.949 -30.797 -22.625 1 72.94 390 THR A C 1
ATOM 3038 O O . THR A 1 390 ? 1.235 -29.984 -22.031 1 72.94 390 THR A O 1
ATOM 3041 N N . SER A 1 391 ? 1.878 -32.094 -22.516 1 72.5 391 SER A N 1
ATOM 3042 C CA . SER A 1 391 ? 0.896 -32.656 -21.594 1 72.5 391 SER A CA 1
ATOM 3043 C C . SER A 1 391 ? 1.409 -32.625 -20.172 1 72.5 391 SER A C 1
ATOM 3045 O O . SER A 1 391 ? 0.63 -32.469 -19.219 1 72.5 391 SER A O 1
ATOM 3047 N N . GLU A 1 392 ? 2.732 -32.812 -20.078 1 81.06 392 GLU A N 1
ATOM 3048 C CA . GLU A 1 392 ? 3.268 -32.844 -18.719 1 81.06 392 GLU A CA 1
ATOM 3049 C C . GLU A 1 392 ? 3.979 -31.516 -18.391 1 81.06 392 GLU A C 1
ATOM 3051 O O . GLU A 1 392 ? 5.105 -31.297 -18.844 1 81.06 392 GLU A O 1
ATOM 3056 N N . LEU A 1 393 ? 3.307 -30.75 -17.688 1 84.94 393 LEU A N 1
ATOM 3057 C CA . LEU A 1 393 ? 3.82 -29.438 -17.344 1 84.94 393 LEU A CA 1
ATOM 3058 C C . LEU A 1 393 ? 4.266 -29.391 -15.875 1 84.94 393 LEU A C 1
ATOM 3060 O O . LEU A 1 393 ? 3.908 -30.281 -15.094 1 84.94 393 LEU A O 1
ATOM 3064 N N . CYS A 1 394 ? 5.145 -28.484 -15.664 1 84.56 394 CYS A N 1
ATOM 3065 C CA . CYS A 1 394 ? 5.504 -28.234 -14.266 1 84.56 394 CYS A CA 1
ATOM 3066 C C . CYS A 1 394 ? 4.426 -27.438 -13.562 1 84.56 394 CYS A C 1
ATOM 3068 O O . CYS A 1 394 ? 3.49 -26.938 -14.195 1 84.56 394 CYS A O 1
ATOM 3070 N N . VAL A 1 395 ? 4.477 -27.375 -12.32 1 83.94 395 VAL A N 1
ATOM 3071 C CA . VAL A 1 395 ? 3.445 -26.766 -11.484 1 83.94 395 VAL A CA 1
ATOM 3072 C C . VAL A 1 395 ? 3.199 -25.328 -11.922 1 83.94 395 VAL A C 1
ATOM 3074 O O . VAL A 1 395 ? 2.055 -24.922 -12.133 1 83.94 395 VAL A O 1
ATOM 3077 N N . THR A 1 396 ? 4.25 -24.516 -12.094 1 87.31 396 THR A N 1
ATOM 3078 C CA . THR A 1 396 ? 4.121 -23.109 -12.453 1 87.31 396 THR A CA 1
ATOM 3079 C C . THR A 1 396 ? 3.486 -22.969 -13.828 1 87.31 396 THR A C 1
ATOM 3081 O O . THR A 1 396 ? 2.74 -22.016 -14.078 1 87.31 396 THR A O 1
ATOM 3084 N N . ALA A 1 397 ? 3.766 -23.906 -14.695 1 90.5 397 ALA A N 1
ATOM 3085 C CA . ALA A 1 397 ? 3.197 -23.859 -16.031 1 90.5 397 ALA A CA 1
ATOM 3086 C C . ALA A 1 397 ? 1.688 -24.078 -16 1 90.5 397 ALA A C 1
ATOM 3088 O O . ALA A 1 397 ? 0.941 -23.422 -16.734 1 90.5 397 ALA A O 1
ATOM 3089 N N . TYR A 1 398 ? 1.277 -25.062 -15.164 1 91.19 398 TYR A N 1
ATOM 3090 C CA . TYR A 1 398 ? -0.161 -25.25 -15.008 1 91.19 398 TYR A CA 1
ATOM 3091 C C . TYR A 1 398 ? -0.83 -23.984 -14.492 1 91.19 398 TYR A C 1
ATOM 3093 O O . TYR A 1 398 ? -1.868 -23.562 -15.016 1 91.19 398 TYR A O 1
ATOM 3101 N N . GLY A 1 399 ? -0.198 -23.375 -13.492 1 91.81 399 GLY A N 1
ATOM 3102 C CA . GLY A 1 399 ? -0.746 -22.141 -12.953 1 91.81 399 GLY A CA 1
ATOM 3103 C C . GLY A 1 399 ? -0.835 -21.031 -13.977 1 91.81 399 GLY A C 1
ATOM 3104 O O . GLY A 1 399 ? -1.843 -20.328 -14.047 1 91.81 399 GLY A O 1
ATOM 3105 N N . LEU A 1 400 ? 0.172 -20.906 -14.719 1 93.56 400 LEU A N 1
ATOM 3106 C CA . LEU A 1 400 ? 0.248 -19.859 -15.734 1 93.56 400 LEU A CA 1
ATOM 3107 C C . LEU A 1 400 ? -0.844 -20.047 -16.781 1 93.56 400 LEU A C 1
ATOM 3109 O O . LEU A 1 400 ? -1.566 -19.109 -17.109 1 93.56 400 LEU A O 1
ATOM 3113 N N . ASN A 1 401 ? -0.995 -21.266 -17.297 1 95.38 401 ASN A N 1
ATOM 3114 C CA . ASN A 1 401 ? -2.008 -21.547 -18.312 1 95.38 401 ASN A CA 1
ATOM 3115 C C . ASN A 1 401 ? -3.418 -21.344 -17.766 1 95.38 401 ASN A C 1
ATOM 3117 O O . ASN A 1 401 ? -4.277 -20.781 -18.438 1 95.38 401 ASN A O 1
ATOM 3121 N N . ILE A 1 402 ? -3.598 -21.812 -16.578 1 95.94 402 ILE A N 1
ATOM 3122 C CA . ILE A 1 402 ? -4.902 -21.672 -15.945 1 95.94 402 ILE A CA 1
ATOM 3123 C C . ILE A 1 402 ? -5.242 -20.188 -15.797 1 95.94 402 ILE A C 1
ATOM 3125 O O . ILE A 1 402 ? -6.375 -19.766 -16.078 1 95.94 402 ILE A O 1
ATOM 3129 N N . GLN A 1 403 ? -4.27 -19.391 -15.406 1 96.19 403 GLN A N 1
ATOM 3130 C CA . GLN A 1 403 ? -4.512 -17.969 -15.211 1 96.19 403 GLN A CA 1
ATOM 3131 C C . GLN A 1 403 ? -4.777 -17.266 -16.547 1 96.19 403 GLN A C 1
ATOM 3133 O O . GLN A 1 403 ? -5.574 -16.328 -16.609 1 96.19 403 GLN A O 1
ATOM 3138 N N . TYR A 1 404 ? -4.137 -17.688 -17.641 1 97.44 404 TYR A N 1
ATOM 3139 C CA . TYR A 1 404 ? -4.438 -17.141 -18.953 1 97.44 404 TYR A CA 1
ATOM 3140 C C . TYR A 1 404 ? -5.902 -17.359 -19.312 1 97.44 404 TYR A C 1
ATOM 3142 O O . TYR A 1 404 ? -6.562 -16.453 -19.828 1 97.44 404 TYR A O 1
ATOM 3150 N N . HIS A 1 405 ? -6.395 -18.531 -19 1 97.44 405 HIS A N 1
ATOM 3151 C CA . HIS A 1 405 ? -7.805 -18.812 -19.25 1 97.44 405 HIS A CA 1
ATOM 3152 C C . HIS A 1 405 ? -8.703 -18 -18.312 1 97.44 405 HIS A C 1
ATOM 3154 O O . HIS A 1 405 ? -9.742 -17.5 -18.734 1 97.44 405 HIS A O 1
ATOM 3160 N N . GLY A 1 406 ? -8.266 -17.906 -17.109 1 97 406 GLY A N 1
ATOM 3161 C CA . GLY A 1 406 ? -9.039 -17.156 -16.141 1 97 406 GLY A CA 1
ATOM 3162 C C . GLY A 1 406 ? -9.25 -15.703 -16.531 1 97 406 GLY A C 1
ATOM 3163 O O . GLY A 1 406 ? -10.352 -15.164 -16.391 1 97 406 GLY A O 1
ATOM 3164 N N . ILE A 1 407 ? -8.211 -15.07 -17 1 96.75 407 ILE A N 1
ATOM 3165 C CA . ILE A 1 407 ? -8.289 -13.656 -17.344 1 96.75 407 ILE A CA 1
ATOM 3166 C C . ILE A 1 407 ? -9.219 -13.461 -18.547 1 96.75 407 ILE A C 1
ATOM 3168 O O . ILE A 1 407 ? -9.922 -12.453 -18.641 1 96.75 407 ILE A O 1
ATOM 3172 N N . GLN A 1 408 ? -9.312 -14.43 -19.453 1 96.69 408 GLN A N 1
ATOM 3173 C CA . GLN A 1 408 ? -10.242 -14.383 -20.562 1 96.69 408 GLN A CA 1
ATOM 3174 C C . GLN A 1 408 ? -11.688 -14.414 -20.078 1 96.69 408 GLN A C 1
ATOM 3176 O O . GLN A 1 408 ? -12.547 -13.719 -20.625 1 96.69 408 GLN A O 1
ATOM 3181 N N . ILE A 1 409 ? -11.891 -15.203 -19.094 1 95.44 409 ILE A N 1
ATOM 3182 C CA . ILE A 1 409 ? -13.234 -15.281 -18.531 1 95.44 409 ILE A CA 1
ATOM 3183 C C . ILE A 1 409 ? -13.625 -13.938 -17.922 1 95.44 409 ILE A C 1
ATOM 3185 O O . ILE A 1 409 ? -14.719 -13.43 -18.172 1 95.44 409 ILE A O 1
ATOM 3189 N N . VAL A 1 410 ? -12.758 -13.359 -17.203 1 92.44 410 VAL A N 1
ATOM 3190 C CA . VAL A 1 410 ? -13.031 -12.086 -16.547 1 92.44 410 VAL A CA 1
ATOM 3191 C C . VAL A 1 410 ? -13.344 -11.023 -17.594 1 92.44 410 VAL A C 1
ATOM 3193 O O . VAL A 1 410 ? -14.305 -10.266 -17.438 1 92.44 410 VAL A O 1
ATOM 3196 N N . LEU A 1 411 ? -12.609 -10.977 -18.641 1 92.31 411 LEU A N 1
ATOM 3197 C CA . LEU A 1 411 ? -12.781 -9.984 -19.688 1 92.31 411 LEU A CA 1
ATOM 3198 C C . LEU A 1 411 ? -14.109 -10.18 -20.406 1 92.31 411 LEU A C 1
ATOM 3200 O O . LEU A 1 411 ? -14.867 -9.219 -20.594 1 92.31 411 LEU A O 1
ATOM 3204 N N . HIS A 1 412 ? -14.445 -11.328 -20.734 1 92.19 412 HIS A N 1
ATOM 3205 C CA . HIS A 1 412 ? -15.633 -11.578 -21.547 1 92.19 412 HIS A CA 1
ATOM 3206 C C . HIS A 1 412 ? -16.891 -11.516 -20.688 1 92.19 412 HIS A C 1
ATOM 3208 O O . HIS A 1 412 ? -17.969 -11.195 -21.203 1 92.19 412 HIS A O 1
ATOM 3214 N N . ARG A 1 413 ? -16.781 -11.805 -19.469 1 87.81 413 ARG A N 1
ATOM 3215 C CA . ARG A 1 413 ? -17.906 -11.562 -18.578 1 87.81 413 ARG A CA 1
ATOM 3216 C C . ARG A 1 413 ? -18.281 -10.086 -18.578 1 87.81 413 ARG A C 1
ATOM 3218 O O . ARG A 1 413 ? -19.469 -9.75 -18.562 1 87.81 413 ARG A O 1
ATOM 3225 N N . THR A 1 414 ? -17.281 -9.352 -18.469 1 84.31 414 THR A N 1
ATOM 3226 C CA . THR A 1 414 ? -17.516 -7.91 -18.484 1 84.31 414 THR A CA 1
ATOM 3227 C C . THR A 1 414 ? -18.094 -7.465 -19.828 1 84.31 414 THR A C 1
ATOM 3229 O O . THR A 1 414 ? -18.984 -6.602 -19.875 1 84.31 414 THR A O 1
ATOM 3232 N N . LEU A 1 415 ? -17.625 -8.023 -20.906 1 86.56 415 LEU A N 1
ATOM 3233 C CA . LEU A 1 415 ? -18.141 -7.703 -22.234 1 86.56 415 LEU A CA 1
ATOM 3234 C C . LEU A 1 415 ? -19.609 -8.078 -22.359 1 86.56 415 LEU A C 1
ATOM 3236 O O . LEU A 1 415 ? -20.406 -7.316 -22.922 1 86.56 415 LEU A O 1
ATOM 3240 N N . VAL A 1 416 ? -19.953 -9.203 -21.766 1 85.31 416 VAL A N 1
ATOM 3241 C CA . VAL A 1 416 ? -21.344 -9.641 -21.781 1 85.31 416 VAL A CA 1
ATOM 3242 C C . VAL A 1 416 ? -22.203 -8.656 -20.969 1 85.31 416 VAL A C 1
ATOM 3244 O O . VAL A 1 416 ? -23.281 -8.25 -21.406 1 85.31 416 VAL A O 1
ATOM 3247 N N . LYS A 1 417 ? -21.719 -8.258 -19.875 1 79.25 417 LYS A N 1
ATOM 3248 C CA . LYS A 1 417 ? -22.438 -7.324 -19 1 79.25 417 LYS A CA 1
ATOM 3249 C C . LYS A 1 417 ? -22.656 -5.984 -19.703 1 79.25 417 LYS A C 1
ATOM 3251 O O . LYS A 1 417 ? -23.75 -5.414 -19.625 1 79.25 417 LYS A O 1
ATOM 3256 N N . VAL A 1 418 ? -21.672 -5.52 -20.359 1 77.38 418 VAL A N 1
ATOM 3257 C CA . VAL A 1 418 ? -21.734 -4.234 -21.047 1 77.38 418 VAL A CA 1
ATOM 3258 C C . VAL A 1 418 ? -22.75 -4.305 -22.188 1 77.38 418 VAL A C 1
ATOM 3260 O O . VAL A 1 418 ? -23.531 -3.371 -22.391 1 77.38 418 VAL A O 1
ATOM 3263 N N . LEU A 1 419 ? -22.75 -5.367 -22.906 1 79 419 LEU A N 1
ATOM 3264 C CA . LEU A 1 419 ? -23.656 -5.523 -24.047 1 79 419 LEU A CA 1
ATOM 3265 C C . LEU A 1 419 ? -25.094 -5.691 -23.578 1 79 419 LEU A C 1
ATOM 3267 O O . LEU A 1 419 ? -26.031 -5.215 -24.234 1 79 419 LEU A O 1
ATOM 3271 N N . LEU A 1 420 ? -25.281 -6.328 -22.469 1 76.12 420 LEU A N 1
ATOM 3272 C CA . LEU A 1 420 ? -26.625 -6.512 -21.922 1 76.12 420 LEU A CA 1
ATOM 3273 C C . LEU A 1 420 ? -27.188 -5.191 -21.406 1 76.12 420 LEU A C 1
ATOM 3275 O O . LEU A 1 420 ? -28.406 -4.965 -21.484 1 76.12 420 LEU A O 1
ATOM 3279 N N . GLN A 1 421 ? -26.344 -4.363 -20.938 1 72.56 421 GLN A N 1
ATOM 3280 C CA . GLN A 1 421 ? -26.781 -3.07 -20.406 1 72.56 421 GLN A CA 1
ATOM 3281 C C . GLN A 1 421 ? -27.094 -2.098 -21.547 1 72.56 421 GLN A C 1
ATOM 3283 O O . GLN A 1 421 ? -27.969 -1.244 -21.422 1 72.56 421 GLN A O 1
ATOM 3288 N N . HIS A 1 422 ? -26.312 -2.123 -22.641 1 62.5 422 HIS A N 1
ATOM 3289 C CA . HIS A 1 422 ? -26.5 -1.217 -23.766 1 62.5 422 HIS A CA 1
ATOM 3290 C C . HIS A 1 422 ? -27.656 -1.676 -24.641 1 62.5 422 HIS A C 1
ATOM 3292 O O . HIS A 1 422 ? -28.156 -0.904 -25.469 1 62.5 422 HIS A O 1
ATOM 3298 N N . ASP A 1 423 ? -27.984 -2.949 -24.969 1 58.97 423 ASP A N 1
ATOM 3299 C CA . ASP A 1 423 ? -29.031 -3.471 -25.828 1 58.97 423 ASP A CA 1
ATOM 3300 C C . ASP A 1 423 ? -30.375 -2.789 -25.531 1 58.97 423 ASP A C 1
ATOM 3302 O O . ASP A 1 423 ? -31.297 -2.846 -26.344 1 58.97 423 ASP A O 1
ATOM 3306 N N . SER A 1 424 ? -30.734 -2.18 -24.375 1 49.88 424 SER A N 1
ATOM 3307 C CA . SER A 1 424 ? -32.094 -1.639 -24.234 1 49.88 424 SER A CA 1
ATOM 3308 C C . SER A 1 424 ? -32.312 -0.471 -25.188 1 49.88 424 SER A C 1
ATOM 3310 O O . SER A 1 424 ? -33.469 -0.036 -25.375 1 49.88 424 SER A O 1
ATOM 3312 N N . SER A 1 425 ? -31.359 0.321 -25.703 1 46.56 425 SER A N 1
ATOM 3313 C CA . SER A 1 425 ? -31.797 1.534 -26.391 1 46.56 425 SER A CA 1
ATOM 3314 C C . SER A 1 425 ? -31.875 1.321 -27.891 1 46.56 425 SER A C 1
ATOM 3316 O O . SER A 1 425 ? -32.469 2.133 -28.609 1 46.56 425 SER A O 1
ATOM 3318 N N . LYS A 1 426 ? -30.859 0.658 -28.672 1 47 426 LYS A N 1
ATOM 3319 C CA . LYS A 1 426 ? -30.953 0.829 -30.125 1 47 426 LYS A CA 1
ATOM 3320 C C . LYS A 1 426 ? -31.328 -0.481 -30.812 1 47 426 LYS A C 1
ATOM 3322 O O . LYS A 1 426 ? -31.109 -1.562 -30.25 1 47 426 LYS A O 1
ATOM 3327 N N . ALA A 1 427 ? -31.875 -0.432 -32.125 1 44.09 427 ALA A N 1
ATOM 3328 C CA . ALA A 1 427 ? -32.562 -1.201 -33.156 1 44.09 427 ALA A CA 1
ATOM 3329 C C . ALA A 1 427 ? -31.766 -2.447 -33.531 1 44.09 427 ALA A C 1
ATOM 3331 O O . ALA A 1 427 ? -32.281 -3.334 -34.219 1 44.09 427 ALA A O 1
ATOM 3332 N N . ASP A 1 428 ? -30.359 -2.4 -33.656 1 50.12 428 ASP A N 1
ATOM 3333 C CA . ASP A 1 428 ? -29.578 -3.453 -34.312 1 50.12 428 ASP A CA 1
ATOM 3334 C C . ASP A 1 428 ? -29.344 -4.625 -33.375 1 50.12 428 ASP A C 1
ATOM 3336 O O . ASP A 1 428 ? -28.203 -4.961 -33.062 1 50.12 428 ASP A O 1
ATOM 3340 N N . GLY A 1 429 ? -30.188 -5.188 -32.812 1 53.28 429 GLY A N 1
ATOM 3341 C CA . GLY A 1 429 ? -30.516 -6.172 -31.797 1 53.28 429 GLY A CA 1
ATOM 3342 C C . GLY A 1 429 ? -29.938 -7.547 -32.062 1 53.28 429 GLY A C 1
ATOM 3343 O O . GLY A 1 429 ? -29.391 -8.188 -31.172 1 53.28 429 GLY A O 1
ATOM 3344 N N . VAL A 1 430 ? -30.016 -7.934 -33.344 1 52.62 430 VAL A N 1
ATOM 3345 C CA . VAL A 1 430 ? -29.609 -9.281 -33.719 1 52.62 430 VAL A CA 1
ATOM 3346 C C . VAL A 1 430 ? -28.094 -9.422 -33.562 1 52.62 430 VAL A C 1
ATOM 3348 O O . VAL A 1 430 ? -27.609 -10.422 -33.031 1 52.62 430 VAL A O 1
ATOM 3351 N N . ASP A 1 431 ? -27.297 -8.344 -33.906 1 70.44 431 ASP A N 1
ATOM 3352 C CA . ASP A 1 431 ? -25.844 -8.359 -33.844 1 70.44 431 ASP A CA 1
ATOM 3353 C C . ASP A 1 431 ? -25.344 -8.367 -32.406 1 70.44 431 ASP A C 1
ATOM 3355 O O . ASP A 1 431 ? -24.406 -9.086 -32.062 1 70.44 431 ASP A O 1
ATOM 3359 N N . HIS A 1 432 ? -26.188 -7.934 -31.625 1 75.75 432 HIS A N 1
ATOM 3360 C CA . HIS A 1 432 ? -25.844 -7.891 -30.203 1 75.75 432 HIS A CA 1
ATOM 3361 C C . HIS A 1 432 ? -26.047 -9.25 -29.547 1 75.75 432 HIS A C 1
ATOM 3363 O O . HIS A 1 432 ? -25.219 -9.695 -28.766 1 75.75 432 HIS A O 1
ATOM 3369 N N . ASP A 1 433 ? -27.078 -9.875 -30 1 79.31 433 ASP A N 1
ATOM 3370 C CA . ASP A 1 433 ? -27.375 -11.188 -29.438 1 79.31 433 ASP A CA 1
ATOM 3371 C C . ASP A 1 433 ? -26.359 -12.219 -29.891 1 79.31 433 ASP A C 1
ATOM 3373 O O . ASP A 1 433 ? -25.953 -13.094 -29.109 1 79.31 433 ASP A O 1
ATOM 3377 N N . ASP A 1 434 ? -26 -12.07 -31.125 1 85.44 434 ASP A N 1
ATOM 3378 C CA . ASP A 1 434 ? -24.984 -12.992 -31.656 1 85.44 434 ASP A CA 1
ATOM 3379 C C . ASP A 1 434 ? -23.641 -12.789 -30.969 1 85.44 434 ASP A C 1
ATOM 3381 O O . ASP A 1 434 ? -22.922 -13.75 -30.703 1 85.44 434 ASP A O 1
ATOM 3385 N N . GLN A 1 435 ? -23.344 -11.609 -30.703 1 86.5 435 GLN A N 1
ATOM 3386 C CA . GLN A 1 435 ? -22.094 -11.312 -30.016 1 86.5 435 GLN A CA 1
ATOM 3387 C C . GLN A 1 435 ? -22.125 -11.859 -28.578 1 86.5 435 GLN A C 1
ATOM 3389 O O . GLN A 1 435 ? -21.125 -12.422 -28.109 1 86.5 435 GLN A O 1
ATOM 3394 N N . ILE A 1 436 ? -23.203 -11.703 -27.953 1 87.19 436 ILE A N 1
ATOM 3395 C CA . ILE A 1 436 ? -23.344 -12.203 -26.594 1 87.19 436 ILE A CA 1
ATOM 3396 C C . ILE A 1 436 ? -23.188 -13.727 -26.578 1 87.19 436 ILE A C 1
ATOM 3398 O O . ILE A 1 436 ? -22.516 -14.273 -25.703 1 87.19 436 ILE A O 1
ATOM 3402 N N . LYS A 1 437 ? -23.828 -14.344 -27.562 1 88.31 437 LYS A N 1
ATOM 3403 C CA . LYS A 1 437 ? -23.703 -15.789 -27.672 1 88.31 437 LYS A CA 1
ATOM 3404 C C . LYS A 1 437 ? -22.25 -16.203 -27.891 1 88.31 437 LYS A C 1
ATOM 3406 O O . LYS A 1 437 ? -21.781 -17.188 -27.328 1 88.31 437 LYS A O 1
ATOM 3411 N N . SER A 1 438 ? -21.625 -15.516 -28.719 1 91.75 438 SER A N 1
ATOM 3412 C CA . SER A 1 438 ? -20.219 -15.797 -28.984 1 91.75 438 SER A CA 1
ATOM 3413 C C . SER A 1 438 ? -19.359 -15.633 -27.734 1 91.75 438 SER A C 1
ATOM 3415 O O . SER A 1 438 ? -18.5 -16.469 -27.453 1 91.75 438 SER A O 1
ATOM 3417 N N . PHE A 1 439 ? -19.609 -14.57 -27 1 92.06 439 PHE A N 1
ATOM 3418 C CA . PHE A 1 439 ? -18.859 -14.328 -25.766 1 92.06 439 PHE A CA 1
ATOM 3419 C C . PHE A 1 439 ? -19.141 -15.422 -24.75 1 92.06 439 PHE A C 1
ATOM 3421 O O . PHE A 1 439 ? -18.234 -15.859 -24.031 1 92.06 439 PHE A O 1
ATOM 3428 N N . ARG A 1 440 ? -20.312 -15.852 -24.672 1 90.56 440 ARG A N 1
ATOM 3429 C CA . ARG A 1 440 ? -20.672 -16.906 -23.734 1 90.56 440 ARG A CA 1
ATOM 3430 C C . ARG A 1 440 ? -19.969 -18.219 -24.094 1 90.56 440 ARG A C 1
ATOM 3432 O O . ARG A 1 440 ? -19.609 -18.984 -23.203 1 90.56 440 ARG A O 1
ATOM 3439 N N . ARG A 1 441 ? -19.875 -18.422 -25.344 1 93.62 441 ARG A N 1
ATOM 3440 C CA . ARG A 1 441 ? -19.141 -19.594 -25.781 1 93.62 441 ARG A CA 1
ATOM 3441 C C . ARG A 1 441 ? -17.672 -19.516 -25.344 1 93.62 441 ARG A C 1
ATOM 3443 O O . ARG A 1 441 ? -17.094 -20.5 -24.922 1 93.62 441 ARG A O 1
ATOM 3450 N N . ILE A 1 442 ? -17.094 -18.359 -25.5 1 95.25 442 ILE A N 1
ATOM 3451 C CA . ILE A 1 442 ? -15.711 -18.156 -25.094 1 95.25 442 ILE A CA 1
ATOM 3452 C C . ILE A 1 442 ? -15.57 -18.375 -23.578 1 95.25 442 ILE A C 1
ATOM 3454 O O . ILE A 1 442 ? -14.602 -19 -23.125 1 95.25 442 ILE A O 1
ATOM 3458 N N . LEU A 1 443 ? -16.578 -17.922 -22.828 1 95.19 443 LEU A N 1
ATOM 3459 C CA . LEU A 1 443 ? -16.594 -18.156 -21.391 1 95.19 443 LEU A CA 1
ATOM 3460 C C . LEU A 1 443 ? -16.609 -19.641 -21.078 1 95.19 443 LEU A C 1
ATOM 3462 O O . LEU A 1 443 ? -15.805 -20.109 -20.266 1 95.19 443 LEU A O 1
ATOM 3466 N N . TYR A 1 444 ? -17.438 -20.312 -21.766 1 95.06 444 TYR A N 1
ATOM 3467 C CA . TYR A 1 444 ? -17.609 -21.75 -21.547 1 95.06 444 TYR A CA 1
ATOM 3468 C C . TYR A 1 444 ? -16.328 -22.5 -21.906 1 95.06 444 TYR A C 1
ATOM 3470 O O . TYR A 1 444 ? -15.867 -23.359 -21.141 1 95.06 444 TYR A O 1
ATOM 3478 N N . ASP A 1 445 ? -15.781 -22.203 -23.016 1 96.94 445 ASP A N 1
ATOM 3479 C CA . ASP A 1 445 ? -14.586 -22.891 -23.484 1 96.94 445 ASP A CA 1
ATOM 3480 C C . ASP A 1 445 ? -13.422 -22.703 -22.531 1 96.94 445 ASP A C 1
ATOM 3482 O O . ASP A 1 445 ? -12.688 -23.641 -22.234 1 96.94 445 ASP A O 1
ATOM 3486 N N . ASN A 1 446 ? -13.219 -21.516 -22.078 1 97.5 446 ASN A N 1
ATOM 3487 C CA . ASN A 1 446 ? -12.133 -21.25 -21.141 1 97.5 446 ASN A CA 1
ATOM 3488 C C . ASN A 1 446 ? -12.375 -21.922 -19.797 1 97.5 446 ASN A C 1
ATOM 3490 O O . ASN A 1 446 ? -11.438 -22.406 -19.172 1 97.5 446 ASN A O 1
ATOM 3494 N N . ALA A 1 447 ? -13.609 -21.953 -19.344 1 97.19 447 ALA A N 1
ATOM 3495 C CA . ALA A 1 447 ? -13.93 -22.609 -18.078 1 97.19 447 ALA A CA 1
ATOM 3496 C C . ALA A 1 447 ? -13.648 -24.109 -18.172 1 97.19 447 ALA A C 1
ATOM 3498 O O . ALA A 1 447 ? -13.102 -24.703 -17.234 1 97.19 447 ALA A O 1
ATOM 3499 N N . VAL A 1 448 ? -14.031 -24.688 -19.312 1 97.31 448 VAL A N 1
ATOM 3500 C CA . VAL A 1 448 ? -13.789 -26.109 -19.531 1 97.31 448 VAL A CA 1
ATOM 3501 C C . VAL A 1 448 ? -12.289 -26.391 -19.547 1 97.31 448 VAL A C 1
ATOM 3503 O O . VAL A 1 448 ? -11.82 -27.391 -19 1 97.31 448 VAL A O 1
ATOM 3506 N N . CYS A 1 449 ? -11.547 -25.516 -20.172 1 96.69 449 CYS A N 1
ATOM 3507 C CA . CYS A 1 449 ? -10.094 -25.672 -20.219 1 96.69 449 CYS A CA 1
ATOM 3508 C C . CYS A 1 449 ? -9.484 -25.625 -18.828 1 96.69 449 CYS A C 1
ATOM 3510 O O . CYS A 1 449 ? -8.586 -26.391 -18.5 1 96.69 449 CYS A O 1
ATOM 3512 N N . ILE A 1 450 ? -9.898 -24.703 -18 1 97.12 450 ILE A N 1
ATOM 3513 C CA . ILE A 1 450 ? -9.422 -24.609 -16.625 1 97.12 450 ILE A CA 1
ATOM 3514 C C . ILE A 1 450 ? -9.703 -25.922 -15.883 1 97.12 450 ILE A C 1
ATOM 3516 O O . ILE A 1 450 ? -8.82 -26.469 -15.211 1 97.12 450 ILE A O 1
ATOM 3520 N N . CYS A 1 451 ? -10.906 -26.484 -16.094 1 96.31 451 CYS A N 1
ATOM 3521 C CA . CYS A 1 451 ? -11.289 -27.734 -15.43 1 96.31 451 CYS A CA 1
ATOM 3522 C C . CYS A 1 451 ? -10.398 -28.891 -15.883 1 96.31 451 CYS A C 1
ATOM 3524 O O . CYS A 1 451 ? -9.945 -29.688 -15.055 1 96.31 451 CYS A O 1
ATOM 3526 N N . ARG A 1 452 ? -10.195 -28.906 -17.109 1 95.31 452 ARG A N 1
ATOM 3527 C CA . ARG A 1 452 ? -9.344 -29.969 -17.641 1 95.31 452 ARG A CA 1
ATOM 3528 C C . ARG A 1 452 ? -7.934 -29.875 -17.094 1 95.31 452 ARG A C 1
ATOM 3530 O O . ARG A 1 452 ? -7.348 -30.891 -16.703 1 95.31 452 ARG A O 1
ATOM 3537 N N . LEU A 1 453 ? -7.375 -28.719 -17.078 1 94.88 453 LEU A N 1
ATOM 3538 C CA . LEU A 1 453 ? -6.027 -28.516 -16.562 1 94.88 453 LEU A CA 1
ATOM 3539 C C . LEU A 1 453 ? -5.957 -28.859 -15.07 1 94.88 453 LEU A C 1
ATOM 3541 O O . LEU A 1 453 ? -4.98 -29.453 -14.609 1 94.88 453 LEU A O 1
ATOM 3545 N N . LEU A 1 454 ? -6.996 -28.5 -14.375 1 93.94 454 LEU A N 1
ATOM 3546 C CA . LEU A 1 454 ? -7.043 -28.781 -12.945 1 93.94 454 LEU A CA 1
ATOM 3547 C C . LEU A 1 454 ? -7.133 -30.281 -12.695 1 93.94 454 LEU A C 1
ATOM 3549 O O . LEU A 1 454 ? -6.496 -30.812 -11.773 1 93.94 454 LEU A O 1
ATOM 3553 N N . LEU A 1 455 ? -7.949 -30.938 -13.5 1 92.69 455 LEU A N 1
ATOM 3554 C CA . LEU A 1 455 ? -8.078 -32.375 -13.367 1 92.69 455 LEU A CA 1
ATOM 3555 C C . LEU A 1 455 ? -6.758 -33.094 -13.688 1 92.69 455 LEU A C 1
ATOM 3557 O O . LEU A 1 455 ? -6.359 -34.031 -12.984 1 92.69 455 LEU A O 1
ATOM 3561 N N . THR A 1 456 ? -6.121 -32.625 -14.688 1 92.5 456 THR A N 1
ATOM 3562 C CA . THR A 1 456 ? -4.816 -33.188 -15.023 1 92.5 456 THR A CA 1
ATOM 3563 C C . THR A 1 456 ? -3.805 -32.938 -13.914 1 92.5 456 THR A C 1
ATOM 3565 O O . THR A 1 456 ? -3.014 -33.812 -13.57 1 92.5 456 THR A O 1
ATOM 3568 N N . TYR A 1 457 ? -3.82 -31.734 -13.406 1 90.19 457 TYR A N 1
ATOM 3569 C CA . TYR A 1 457 ? -2.934 -31.391 -12.305 1 90.19 457 TYR A CA 1
ATOM 3570 C C . TYR A 1 457 ? -3.178 -32.281 -11.094 1 90.19 457 TYR A C 1
ATOM 3572 O O . TYR A 1 457 ? -2.23 -32.75 -10.461 1 90.19 457 TYR A O 1
ATOM 3580 N N . ARG A 1 458 ? -4.406 -32.5 -10.789 1 89 458 ARG A N 1
ATOM 3581 C CA . ARG A 1 458 ? -4.781 -33.344 -9.656 1 89 458 ARG A CA 1
ATOM 3582 C C . ARG A 1 458 ? -4.27 -34.781 -9.852 1 89 458 ARG A C 1
ATOM 3584 O O . ARG A 1 458 ? -3.801 -35.406 -8.898 1 89 458 ARG A O 1
ATOM 3591 N N . GLU A 1 459 ? -4.348 -35.188 -11 1 88.62 459 GLU A N 1
ATOM 3592 C CA . GLU A 1 459 ? -3.893 -36.531 -11.305 1 88.62 459 GLU A CA 1
ATOM 3593 C C . GLU A 1 459 ? -2.375 -36.656 -11.203 1 88.62 459 GLU A C 1
ATOM 3595 O O . GLU A 1 459 ? -1.849 -37.656 -10.734 1 88.62 459 GLU A O 1
ATOM 3600 N N . MET A 1 460 ? -1.698 -35.625 -11.586 1 84.38 460 MET A N 1
ATOM 3601 C CA . MET A 1 460 ? -0.24 -35.656 -11.648 1 84.38 460 MET A CA 1
ATOM 3602 C C . MET A 1 460 ? 0.371 -35.344 -10.289 1 84.38 460 MET A C 1
ATOM 3604 O O . MET A 1 460 ? 1.366 -35.969 -9.898 1 84.38 460 MET A O 1
ATOM 3608 N N . PHE A 1 461 ? -0.162 -34.312 -9.617 1 82.44 461 PHE A N 1
ATOM 3609 C CA . PHE A 1 461 ? 0.502 -33.812 -8.414 1 82.44 461 PHE A CA 1
ATOM 3610 C C . PHE A 1 461 ? -0.356 -34.062 -7.18 1 82.44 461 PHE A C 1
ATOM 3612 O O . PHE A 1 461 ? 0.138 -33.969 -6.055 1 82.44 461 PHE A O 1
ATOM 3619 N N . GLY A 1 462 ? -1.633 -34.312 -7.352 1 81.31 462 GLY A N 1
ATOM 3620 C CA . GLY A 1 462 ? -2.535 -34.469 -6.223 1 81.31 462 GLY A CA 1
ATOM 3621 C C . GLY A 1 462 ? -3.23 -33.188 -5.82 1 81.31 462 GLY A C 1
ATOM 3622 O O . GLY A 1 462 ? -2.699 -32.094 -6.035 1 81.31 462 GLY A O 1
ATOM 3623 N N . VAL A 1 463 ? -4.383 -33.219 -5.238 1 76.38 463 VAL A N 1
ATOM 3624 C CA . VAL A 1 463 ? -5.227 -32.094 -4.859 1 76.38 463 VAL A CA 1
ATOM 3625 C C . VAL A 1 463 ? -4.555 -31.297 -3.744 1 76.38 463 VAL A C 1
ATOM 3627 O O . VAL A 1 463 ? -4.762 -30.094 -3.625 1 76.38 463 VAL A O 1
ATOM 3630 N N . GLU A 1 464 ? -3.721 -31.953 -3.033 1 74 464 GLU A N 1
ATOM 3631 C CA . GLU A 1 464 ? -3.088 -31.344 -1.869 1 74 464 GLU A CA 1
ATOM 3632 C C . GLU A 1 464 ? -2.018 -30.328 -2.287 1 74 464 GLU A C 1
ATOM 3634 O O . GLU A 1 464 ? -1.581 -29.516 -1.48 1 74 464 GLU A O 1
ATOM 3639 N N . ASN A 1 465 ? -1.731 -30.312 -3.596 1 75.44 465 ASN A N 1
ATOM 3640 C CA . ASN A 1 465 ? -0.631 -29.469 -4.059 1 75.44 465 ASN A CA 1
ATOM 3641 C C . ASN A 1 465 ? -1.133 -28.312 -4.906 1 75.44 465 ASN A C 1
ATOM 3643 O O . ASN A 1 465 ? -0.367 -27.703 -5.664 1 75.44 465 ASN A O 1
ATOM 3647 N N . PHE A 1 466 ? -2.363 -28 -4.723 1 79.19 466 PHE A N 1
ATOM 3648 C CA . PHE A 1 466 ? -2.896 -26.875 -5.473 1 79.19 466 PHE A CA 1
ATOM 3649 C C . PHE A 1 466 ? -2.236 -25.578 -5.035 1 79.19 466 PHE A C 1
ATOM 3651 O O . PHE A 1 466 ? -2 -25.359 -3.842 1 79.19 466 PHE A O 1
ATOM 3658 N N . ILE A 1 467 ? -1.934 -24.781 -6.031 1 82.69 467 ILE A N 1
ATOM 3659 C CA . ILE A 1 467 ? -1.392 -23.469 -5.719 1 82.69 467 ILE A CA 1
ATOM 3660 C C . ILE A 1 467 ? -2.523 -22.438 -5.668 1 82.69 467 ILE A C 1
ATOM 3662 O O . ILE A 1 467 ? -3.611 -22.672 -6.195 1 82.69 467 ILE A O 1
ATOM 3666 N N . THR A 1 468 ? -2.322 -21.328 -5.055 1 84.38 468 THR A N 1
ATOM 3667 C CA . THR A 1 468 ? -3.35 -20.344 -4.719 1 84.38 468 THR A CA 1
ATOM 3668 C C . THR A 1 468 ? -4.062 -19.859 -5.973 1 84.38 468 THR A C 1
ATOM 3670 O O . THR A 1 468 ? -5.285 -19.703 -5.977 1 84.38 468 THR A O 1
ATOM 3673 N N . VAL A 1 469 ? -3.385 -19.656 -7.035 1 88.12 469 VAL A N 1
ATOM 3674 C CA . VAL A 1 469 ? -3.951 -19.141 -8.273 1 88.12 469 VAL A CA 1
ATOM 3675 C C . VAL A 1 469 ? -5.008 -20.109 -8.805 1 88.12 469 VAL A C 1
ATOM 3677 O O . VAL A 1 469 ? -6.004 -19.688 -9.391 1 88.12 469 VAL A O 1
ATOM 3680 N N . MET A 1 470 ? -4.852 -21.375 -8.547 1 89.31 470 MET A N 1
ATOM 3681 C CA . MET A 1 470 ? -5.789 -22.391 -9.008 1 89.31 470 MET A CA 1
ATOM 3682 C C . MET A 1 470 ? -7.117 -22.281 -8.266 1 89.31 470 MET A C 1
ATOM 3684 O O . MET A 1 470 ? -8.18 -22.516 -8.852 1 89.31 470 MET A O 1
ATOM 3688 N N . LEU A 1 471 ? -7.02 -21.953 -7.051 1 86.88 471 LEU A N 1
ATOM 3689 C CA . LEU A 1 471 ? -8.234 -21.844 -6.254 1 86.88 471 LEU A CA 1
ATOM 3690 C C . LEU A 1 471 ? -9.141 -20.734 -6.789 1 86.88 471 LEU A C 1
ATOM 3692 O O . LEU A 1 471 ? -10.344 -20.938 -6.973 1 86.88 471 LEU A O 1
ATOM 3696 N N . ASP A 1 472 ? -8.617 -19.641 -7.051 1 89.19 472 ASP A N 1
ATOM 3697 C CA . ASP A 1 472 ? -9.383 -18.516 -7.578 1 89.19 472 ASP A CA 1
ATOM 3698 C C . ASP A 1 472 ? -9.953 -18.844 -8.953 1 89.19 472 ASP A C 1
ATOM 3700 O O . ASP A 1 472 ? -11.117 -18.547 -9.242 1 89.19 472 ASP A O 1
ATOM 3704 N N . ASN A 1 473 ? -9.164 -19.484 -9.688 1 93.81 473 ASN A N 1
ATOM 3705 C CA . ASN A 1 473 ? -9.609 -19.797 -11.039 1 93.81 473 ASN A CA 1
ATOM 3706 C C . ASN A 1 473 ? -10.609 -20.953 -11.039 1 93.81 473 ASN A C 1
ATOM 3708 O O . ASN A 1 473 ? -11.469 -21.031 -11.922 1 93.81 473 ASN A O 1
ATOM 3712 N N . MET A 1 474 ? -10.508 -21.828 -10.055 1 92.44 474 MET A N 1
ATOM 3713 C CA . MET A 1 474 ? -11.539 -22.844 -9.891 1 92.44 474 MET A CA 1
ATOM 3714 C C . MET A 1 474 ? -12.898 -22.203 -9.625 1 92.44 474 MET A C 1
ATOM 3716 O O . MET A 1 474 ? -13.914 -22.641 -10.188 1 92.44 474 MET A O 1
ATOM 3720 N N . TYR A 1 475 ? -12.828 -21.266 -8.836 1 89.62 475 TYR A N 1
ATOM 3721 C CA . TYR A 1 475 ? -14.062 -20.562 -8.539 1 89.62 475 TYR A CA 1
ATOM 3722 C C . TYR A 1 475 ? -14.609 -19.875 -9.781 1 89.62 475 TYR A C 1
ATOM 3724 O O . TYR A 1 475 ? -15.812 -19.891 -10.039 1 89.62 475 TYR A O 1
ATOM 3732 N N . ILE A 1 476 ? -13.773 -19.234 -10.492 1 91 476 ILE A N 1
ATOM 3733 C CA . ILE A 1 476 ? -14.141 -18.531 -11.711 1 91 476 ILE A CA 1
ATOM 3734 C C . ILE A 1 476 ? -14.75 -19.516 -12.719 1 91 476 ILE A C 1
ATOM 3736 O O . ILE A 1 476 ? -15.812 -19.25 -13.289 1 91 476 ILE A O 1
ATOM 3740 N N . ALA A 1 477 ? -14.109 -20.609 -12.844 1 94.44 477 ALA A N 1
ATOM 3741 C CA . ALA A 1 477 ? -14.586 -21.609 -13.781 1 94.44 477 ALA A CA 1
ATOM 3742 C C . ALA A 1 477 ? -15.914 -22.219 -13.32 1 94.44 477 ALA A C 1
ATOM 3744 O O . ALA A 1 477 ? -16.844 -22.344 -14.109 1 94.44 477 ALA A O 1
ATOM 3745 N N . ALA A 1 478 ? -16.016 -22.531 -12.055 1 92.12 478 ALA A N 1
ATOM 3746 C CA . ALA A 1 478 ? -17.234 -23.141 -11.516 1 92.12 478 ALA A CA 1
ATOM 3747 C C . ALA A 1 478 ? -18.422 -22.203 -11.641 1 92.12 478 ALA A C 1
ATOM 3749 O O . ALA A 1 478 ? -19.516 -22.609 -12.062 1 92.12 478 ALA A O 1
ATOM 3750 N N . SER A 1 479 ? -18.203 -20.953 -11.266 1 87.88 479 SER A N 1
ATOM 3751 C CA . SER A 1 479 ? -19.281 -19.984 -11.352 1 87.88 479 SER A CA 1
ATOM 3752 C C . SER A 1 479 ? -19.719 -19.781 -12.797 1 87.88 479 SER A C 1
ATOM 3754 O O . SER A 1 479 ? -20.906 -19.578 -13.078 1 87.88 479 SER A O 1
ATOM 3756 N N . THR A 1 480 ? -18.797 -19.828 -13.711 1 90.75 480 THR A N 1
ATOM 3757 C CA . THR A 1 480 ? -19.094 -19.672 -15.133 1 90.75 480 THR A CA 1
ATOM 3758 C C . THR A 1 480 ? -19.891 -20.875 -15.641 1 90.75 480 THR A C 1
ATOM 3760 O O . THR A 1 480 ? -20.875 -20.703 -16.375 1 90.75 480 THR A O 1
ATOM 3763 N N . LEU A 1 481 ? -19.5 -22.016 -15.234 1 91.25 481 LEU A N 1
ATOM 3764 C CA . LEU A 1 481 ? -20.172 -23.234 -15.688 1 91.25 481 LEU A CA 1
ATOM 3765 C C . LEU A 1 481 ? -21.562 -23.328 -15.094 1 91.25 481 LEU A C 1
ATOM 3767 O O . LEU A 1 481 ? -22.516 -23.75 -15.773 1 91.25 481 LEU A O 1
ATOM 3771 N N . VAL A 1 482 ? -21.75 -22.906 -13.859 1 87 482 VAL A N 1
ATOM 3772 C CA . VAL A 1 482 ? -23.062 -22.891 -13.219 1 87 482 VAL A CA 1
ATOM 3773 C C . VAL A 1 482 ? -23.969 -21.891 -13.914 1 87 482 VAL A C 1
ATOM 3775 O O . VAL A 1 482 ? -25.156 -22.172 -14.148 1 87 482 VAL A O 1
ATOM 3778 N N . SER A 1 483 ? -23.422 -20.734 -14.219 1 83.5 483 SER A N 1
ATOM 3779 C CA . SER A 1 483 ? -24.188 -19.719 -14.922 1 83.5 483 SER A CA 1
ATOM 3780 C C . SER A 1 483 ? -24.625 -20.203 -16.312 1 83.5 483 SER A C 1
ATOM 3782 O O . SER A 1 483 ? -25.719 -19.875 -16.766 1 83.5 483 SER A O 1
ATOM 3784 N N . HIS A 1 484 ? -23.828 -20.938 -16.969 1 82 484 HIS A N 1
ATOM 3785 C CA . HIS A 1 484 ? -24.125 -21.484 -18.281 1 82 484 HIS A CA 1
ATOM 3786 C C . HIS A 1 484 ? -25.266 -22.5 -18.203 1 82 484 HIS A C 1
ATOM 3788 O O . HIS A 1 484 ? -26.125 -22.531 -19.094 1 82 484 HIS A O 1
ATOM 3794 N N . ILE A 1 485 ? -25.297 -23.188 -17.094 1 77.12 485 ILE A N 1
ATOM 3795 C CA . ILE A 1 485 ? -26.312 -24.203 -16.906 1 77.12 485 ILE A CA 1
ATOM 3796 C C . ILE A 1 485 ? -27.656 -23.547 -16.594 1 77.12 485 ILE A C 1
ATOM 3798 O O . ILE A 1 485 ? -28.703 -24 -17.062 1 77.12 485 ILE A O 1
ATOM 3802 N N . LEU A 1 486 ? -27.625 -22.422 -15.898 1 70.06 486 LEU A N 1
ATOM 3803 C CA . LEU A 1 486 ? -28.844 -21.766 -15.461 1 70.06 486 LEU A CA 1
ATOM 3804 C C . LEU A 1 486 ? -29.438 -20.906 -16.578 1 70.06 486 LEU A C 1
ATOM 3806 O O . LEU A 1 486 ? -30.594 -20.484 -16.5 1 70.06 486 LEU A O 1
ATOM 3810 N N . GLN A 1 487 ? -28.766 -20.578 -17.594 1 67.81 487 GLN A N 1
ATOM 3811 C CA . GLN A 1 487 ? -29.312 -19.781 -18.688 1 67.81 487 GLN A CA 1
ATOM 3812 C C . GLN A 1 487 ? -30.25 -20.609 -19.562 1 67.81 487 GLN A C 1
ATOM 3814 O O . GLN A 1 487 ? -29.953 -21.75 -19.891 1 67.81 487 GLN A O 1
ATOM 3819 N N . PRO A 1 488 ? -31.594 -20.172 -19.547 1 58.19 488 PRO A N 1
ATOM 3820 C CA . PRO A 1 488 ? -32.562 -20.875 -20.406 1 58.19 488 PRO A CA 1
ATOM 3821 C C . PRO A 1 488 ? -32.062 -21.078 -21.828 1 58.19 488 PRO A C 1
ATOM 3823 O O . PRO A 1 488 ? -31.281 -20.281 -22.328 1 58.19 488 PRO A O 1
ATOM 3826 N N . PRO A 1 489 ? -32.188 -22.328 -22.406 1 50.53 489 PRO A N 1
ATOM 3827 C CA . PRO A 1 489 ? -31.781 -22.547 -23.797 1 50.53 489 PRO A CA 1
ATOM 3828 C C . PRO A 1 489 ? -32.25 -21.422 -24.719 1 50.53 489 PRO A C 1
ATOM 3830 O O . PRO A 1 489 ? -33.312 -20.859 -24.531 1 50.53 489 PRO A O 1
ATOM 3833 N N . ILE A 1 490 ? -31.297 -20.609 -25.125 1 46.34 490 ILE A N 1
ATOM 3834 C CA . ILE A 1 490 ? -31.781 -19.703 -26.156 1 46.34 490 ILE A CA 1
ATOM 3835 C C . ILE A 1 490 ? -32.75 -20.438 -27.078 1 46.34 490 ILE A C 1
ATOM 3837 O O . ILE A 1 490 ? -32.531 -21.594 -27.453 1 46.34 490 ILE A O 1
ATOM 3841 N N . MET A 1 491 ? -34 -20.016 -27.25 1 40.94 491 MET A N 1
ATOM 3842 C CA . MET A 1 491 ? -35.094 -20.609 -28.031 1 40.94 491 MET A CA 1
ATOM 3843 C C . MET A 1 491 ? -34.531 -21.344 -29.25 1 40.94 491 MET A C 1
ATOM 3845 O O . MET A 1 491 ? -35.156 -22.312 -29.703 1 40.94 491 MET A O 1
ATOM 3849 N N . GLY A 1 492 ? -33.656 -20.75 -30.141 1 38.59 492 GLY A N 1
ATOM 3850 C CA . GLY A 1 492 ? -33.562 -21.328 -31.484 1 38.59 492 GLY A CA 1
ATOM 3851 C C . GLY A 1 492 ? -32.812 -22.656 -31.5 1 38.59 492 GLY A C 1
ATOM 3852 O O . GLY A 1 492 ? -32.625 -23.25 -32.562 1 38.59 492 GLY A O 1
ATOM 3853 N N . GLU A 1 493 ? -32.031 -23 -30.562 1 36 493 GLU A N 1
ATOM 3854 C CA . GLU A 1 493 ? -31.328 -24.25 -30.812 1 36 493 GLU A CA 1
ATOM 3855 C C . GLU A 1 493 ? -32.219 -25.453 -30.5 1 36 493 GLU A C 1
ATOM 3857 O O . GLU A 1 493 ? -32.188 -25.984 -29.391 1 36 493 GLU A O 1
ATOM 3862 N N . GLN A 1 494 ? -33.5 -25.375 -30.812 1 32.94 494 GLN A N 1
ATOM 3863 C CA . GLN A 1 494 ? -34.219 -26.609 -31.047 1 32.94 494 GLN A CA 1
ATOM 3864 C C . GLN A 1 494 ? -33.469 -27.516 -32 1 32.94 494 GLN A C 1
ATOM 3866 O O . GLN A 1 494 ? -33.25 -27.172 -33.156 1 32.94 494 GLN A O 1
ATOM 3871 N N . ASP A 1 495 ? -32.5 -28.312 -31.547 1 28.95 495 ASP A N 1
ATOM 3872 C CA . ASP A 1 495 ? -32.438 -29.562 -32.312 1 28.95 495 ASP A CA 1
ATOM 3873 C C . ASP A 1 495 ? -33.75 -30.344 -32.25 1 28.95 495 ASP A C 1
ATOM 3875 O O . ASP A 1 495 ? -34.312 -30.453 -31.156 1 28.95 495 ASP A O 1
ATOM 3879 N N . MET B 1 1 ? -76.188 0.511 -25.578 1 15.65 1 MET B N 1
ATOM 3880 C CA . MET B 1 1 ? -77.25 -0.046 -24.75 1 15.65 1 MET B CA 1
ATOM 3881 C C . MET B 1 1 ? -77.125 0.469 -23.312 1 15.65 1 MET B C 1
ATOM 3883 O O . MET B 1 1 ? -78.125 0.981 -22.766 1 15.65 1 MET B O 1
ATOM 3887 N N . ASP B 1 2 ? -76.25 -0.19 -22.406 1 14.82 2 ASP B N 1
ATOM 3888 C CA . ASP B 1 2 ? -75.938 -1.06 -21.281 1 14.82 2 ASP B CA 1
ATOM 3889 C C . ASP B 1 2 ? -75.125 -0.3 -20.219 1 14.82 2 ASP B C 1
ATOM 3891 O O . ASP B 1 2 ? -74 0.113 -20.453 1 14.82 2 ASP B O 1
ATOM 3895 N N . LYS B 1 3 ? -75.625 0.718 -19.359 1 16.78 3 LYS B N 1
ATOM 3896 C CA . LYS B 1 3 ? -76.25 1.55 -18.328 1 16.78 3 LYS B CA 1
ATOM 3897 C C . LYS B 1 3 ? -76.062 0.958 -16.938 1 16.78 3 LYS B C 1
ATOM 3899 O O . LYS B 1 3 ? -77 0.658 -16.219 1 16.78 3 LYS B O 1
ATOM 3904 N N . VAL B 1 4 ? -74.875 0.198 -16.922 1 15.27 4 VAL B N 1
ATOM 3905 C CA . VAL B 1 4 ? -74.75 -0.808 -15.875 1 15.27 4 VAL B CA 1
ATOM 3906 C C . VAL B 1 4 ? -74.688 -0.125 -14.508 1 15.27 4 VAL B C 1
ATOM 3908 O O . VAL B 1 4 ? -73.688 0.549 -14.188 1 15.27 4 VAL B O 1
ATOM 3911 N N . SER B 1 5 ? -75.688 0.535 -13.727 1 15.39 5 SER B N 1
ATOM 3912 C CA . SER B 1 5 ? -76.438 1.383 -12.773 1 15.39 5 SER B CA 1
ATOM 3913 C C . SER B 1 5 ? -76.312 0.811 -11.359 1 15.39 5 SER B C 1
ATOM 3915 O O . SER B 1 5 ? -76.75 1.466 -10.398 1 15.39 5 SER B O 1
ATOM 3917 N N . SER B 1 6 ? -76.125 -0.439 -11.172 1 14.69 6 SER B N 1
ATOM 3918 C CA . SER B 1 6 ? -77.125 -0.958 -10.234 1 14.69 6 SER B CA 1
ATOM 3919 C C . SER B 1 6 ? -76.938 -0.357 -8.844 1 14.69 6 SER B C 1
ATOM 3921 O O . SER B 1 6 ? -75.875 0.155 -8.523 1 14.69 6 SER B O 1
ATOM 3923 N N . VAL B 1 7 ? -77.688 -0.823 -7.82 1 15.64 7 VAL B N 1
ATOM 3924 C CA . VAL B 1 7 ? -78.625 -0.683 -6.734 1 15.64 7 VAL B CA 1
ATOM 3925 C C . VAL B 1 7 ? -77.875 -0.474 -5.414 1 15.64 7 VAL B C 1
ATOM 3927 O O . VAL B 1 7 ? -76.688 -0.775 -5.305 1 15.64 7 VAL B O 1
ATOM 3930 N N . ARG B 1 8 ? -78.562 -0.544 -4.082 1 15.58 8 ARG B N 1
ATOM 3931 C CA . ARG B 1 8 ? -79.375 0.011 -3.021 1 15.58 8 ARG B CA 1
ATOM 3932 C C . ARG B 1 8 ? -78.812 -0.254 -1.649 1 15.58 8 ARG B C 1
ATOM 3934 O O . ARG B 1 8 ? -78.562 0.674 -0.864 1 15.58 8 ARG B O 1
ATOM 3941 N N . ASP B 1 9 ? -79.312 -1.131 -0.747 1 14.54 9 ASP B N 1
ATOM 3942 C CA . ASP B 1 9 ? -80.125 -0.97 0.458 1 14.54 9 ASP B CA 1
ATOM 3943 C C . ASP B 1 9 ? -79.312 -1.226 1.715 1 14.54 9 ASP B C 1
ATOM 3945 O O . ASP B 1 9 ? -79.438 -0.519 2.715 1 14.54 9 ASP B O 1
ATOM 3949 N N . LEU B 1 10 ? -78.625 -2.318 2.025 1 14.84 10 LEU B N 1
ATOM 3950 C CA . LEU B 1 10 ? -79.125 -3.006 3.203 1 14.84 10 LEU B CA 1
ATOM 3951 C C . LEU B 1 10 ? -78.625 -2.375 4.484 1 14.84 10 LEU B C 1
ATOM 3953 O O . LEU B 1 10 ? -77.562 -1.736 4.469 1 14.84 10 LEU B O 1
ATOM 3957 N N . SER B 1 11 ? -78.938 -2.785 5.84 1 15.38 11 SER B N 1
ATOM 3958 C CA . SER B 1 11 ? -79.625 -2.744 7.121 1 15.38 11 SER B CA 1
ATOM 3959 C C . SER B 1 11 ? -78.625 -2.57 8.273 1 15.38 11 SER B C 1
ATOM 3961 O O . SER B 1 11 ? -78.75 -1.656 9.086 1 15.38 11 SER B O 1
ATOM 3963 N N . GLY B 1 12 ? -78.562 -3.436 9.352 1 14.7 12 GLY B N 1
ATOM 3964 C CA . GLY B 1 12 ? -79.062 -3.371 10.703 1 14.7 12 GLY B CA 1
ATOM 3965 C C . GLY B 1 12 ? -78 -2.947 11.727 1 14.7 12 GLY B C 1
ATOM 3966 O O . GLY B 1 12 ? -78.25 -2.006 12.492 1 14.7 12 GLY B O 1
ATOM 3967 N N . ASP B 1 13 ? -77.188 -3.822 12.461 1 15.75 13 ASP B N 1
ATOM 3968 C CA . ASP B 1 13 ? -77.5 -4.234 13.836 1 15.75 13 ASP B CA 1
ATOM 3969 C C . ASP B 1 13 ? -76.625 -3.455 14.812 1 15.75 13 ASP B C 1
ATOM 3971 O O . ASP B 1 13 ? -75.562 -2.941 14.43 1 15.75 13 ASP B O 1
ATOM 3975 N N . GLU B 1 14 ? -76.688 -3.623 16.266 1 15.41 14 GLU B N 1
ATOM 3976 C CA . GLU B 1 14 ? -77.062 -3.131 17.594 1 15.41 14 GLU B CA 1
ATOM 3977 C C . GLU B 1 14 ? -75.812 -2.85 18.422 1 15.41 14 GLU B C 1
ATOM 3979 O O . GLU B 1 14 ? -75.688 -1.787 19.047 1 15.41 14 GLU B O 1
ATOM 3984 N N . ASN B 1 15 ? -75 -3.797 18.969 1 15.82 15 ASN B N 1
ATOM 3985 C CA . ASN B 1 15 ? -75.062 -4.043 20.406 1 15.82 15 ASN B CA 1
ATOM 3986 C C . ASN B 1 15 ? -74.125 -3.113 21.172 1 15.82 15 ASN B C 1
ATOM 3988 O O . ASN B 1 15 ? -73.188 -2.562 20.594 1 15.82 15 ASN B O 1
ATOM 3992 N N . SER B 1 16 ? -73.812 -3.283 22.656 1 14.91 16 SER B N 1
ATOM 3993 C CA . SER B 1 16 ? -74.062 -2.791 24 1 14.91 16 SER B CA 1
ATOM 3994 C C . SER B 1 16 ? -72.75 -2.215 24.625 1 14.91 16 SER B C 1
ATOM 3996 O O . SER B 1 16 ? -72.812 -1.155 25.25 1 14.91 16 SER B O 1
ATOM 3998 N N . ASP B 1 17 ? -71.562 -2.863 24.875 1 15.94 17 ASP B N 1
ATOM 3999 C CA . ASP B 1 17 ? -71.312 -3.047 26.297 1 15.94 17 ASP B CA 1
ATOM 4000 C C . ASP B 1 17 ? -70.688 -1.808 26.906 1 15.94 17 ASP B C 1
ATOM 4002 O O . ASP B 1 17 ? -70.062 -1.017 26.188 1 15.94 17 ASP B O 1
ATOM 4006 N N . GLN B 1 18 ? -70.25 -1.885 28.219 1 14.95 18 GLN B N 1
ATOM 4007 C CA . GLN B 1 18 ? -70.375 -1.251 29.531 1 14.95 18 GLN B CA 1
ATOM 4008 C C . GLN B 1 18 ? -69.312 -0.224 29.766 1 14.95 18 GLN B C 1
ATOM 4010 O O . GLN B 1 18 ? -68.312 -0.186 29.047 1 14.95 18 GLN B O 1
ATOM 4015 N N . ARG B 1 19 ? -68.625 -0.092 31.078 1 15.1 19 ARG B N 1
ATOM 4016 C CA . ARG B 1 19 ? -68.812 0.842 32.188 1 15.1 19 ARG B CA 1
ATOM 4017 C C . ARG B 1 19 ? -67.625 1.781 32.312 1 15.1 19 ARG B C 1
ATOM 4019 O O . ARG B 1 19 ? -67.75 3.002 32.375 1 15.1 19 ARG B O 1
ATOM 4026 N N . THR B 1 20 ? -66.375 1.306 32.844 1 16.2 20 THR B N 1
ATOM 4027 C CA . THR B 1 20 ? -66.125 1.785 34.188 1 16.2 20 THR B CA 1
ATOM 4028 C C . THR B 1 20 ? -65.375 3.133 34.156 1 16.2 20 THR B C 1
ATOM 4030 O O . THR B 1 20 ? -64.688 3.461 33.188 1 16.2 20 THR B O 1
ATOM 4033 N N . PRO B 1 21 ? -65.312 3.916 35.375 1 16.05 21 PRO B N 1
ATOM 4034 C CA . PRO B 1 21 ? -65.375 5.277 35.938 1 16.05 21 PRO B CA 1
ATOM 4035 C C . PRO B 1 21 ? -64 5.965 35.938 1 16.05 21 PRO B C 1
ATOM 4037 O O . PRO B 1 21 ? -62.969 5.297 35.875 1 16.05 21 PRO B O 1
ATOM 4040 N N . ILE B 1 22 ? -63.844 7.312 35.781 1 17.97 22 ILE B N 1
ATOM 4041 C CA . ILE B 1 22 ? -63 8.461 35.469 1 17.97 22 ILE B CA 1
ATOM 4042 C C . ILE B 1 22 ? -62.281 8.938 36.719 1 17.97 22 ILE B C 1
ATOM 4044 O O . ILE B 1 22 ? -61.594 9.969 36.688 1 17.97 22 ILE B O 1
ATOM 4048 N N . SER B 1 23 ? -62.219 8 37.719 1 14.73 23 SER B N 1
ATOM 4049 C CA . SER B 1 23 ? -62.219 8.859 38.906 1 14.73 23 SER B CA 1
ATOM 4050 C C . SER B 1 23 ? -61.094 9.891 38.844 1 14.73 23 SER B C 1
ATOM 4052 O O . SER B 1 23 ? -60.156 9.758 38.062 1 14.73 23 SER B O 1
ATOM 4054 N N . HIS B 1 24 ? -60.812 10.617 40.094 1 15.2 24 HIS B N 1
ATOM 4055 C CA . HIS B 1 24 ? -60.844 11.906 40.781 1 15.2 24 HIS B CA 1
ATOM 4056 C C . HIS B 1 24 ? -59.438 12.461 41 1 15.2 24 HIS B C 1
ATOM 4058 O O . HIS B 1 24 ? -59.188 13.664 40.812 1 15.2 24 HIS B O 1
ATOM 4064 N N . HIS B 1 25 ? -58.406 11.664 41.469 1 15.7 25 HIS B N 1
ATOM 4065 C CA . HIS B 1 25 ? -57.906 12.172 42.75 1 15.7 25 HIS B CA 1
ATOM 4066 C C . HIS B 1 25 ? -57 13.383 42.562 1 15.7 25 HIS B C 1
ATOM 4068 O O . HIS B 1 25 ? -56.438 13.57 41.469 1 15.7 25 HIS B O 1
ATOM 4074 N N . GLU B 1 26 ? -56.75 14.211 43.719 1 16.64 26 GLU B N 1
ATOM 4075 C CA . GLU B 1 26 ? -56.594 15.5 44.375 1 16.64 26 GLU B CA 1
ATOM 4076 C C . GLU B 1 26 ? -55.094 15.891 44.438 1 16.64 26 GLU B C 1
ATOM 4078 O O . GLU B 1 26 ? -54.781 17.016 44.812 1 16.64 26 GLU B O 1
ATOM 4083 N N . VAL B 1 27 ? -54.188 15.156 43.844 1 18.23 27 VAL B N 1
ATOM 4084 C CA . VAL B 1 27 ? -53.062 15.242 44.75 1 18.23 27 VAL B CA 1
ATOM 4085 C C . VAL B 1 27 ? -52.594 16.688 44.844 1 18.23 27 VAL B C 1
ATOM 4087 O O . VAL B 1 27 ? -52.562 17.406 43.812 1 18.23 27 VAL B O 1
ATOM 4090 N N . HIS B 1 28 ? -52.406 17.141 46.125 1 16.61 28 HIS B N 1
ATOM 4091 C CA . HIS B 1 28 ? -52.156 18.312 46.969 1 16.61 28 HIS B CA 1
ATOM 4092 C C . HIS B 1 28 ? -50.812 18.969 46.562 1 16.61 28 HIS B C 1
ATOM 4094 O O . HIS B 1 28 ? -49.844 18.266 46.25 1 16.61 28 HIS B O 1
ATOM 4100 N N . GLU B 1 29 ? -50.906 20.266 46.188 1 17.56 29 GLU B N 1
ATOM 4101 C CA . GLU B 1 29 ? -50.125 21.391 45.688 1 17.56 29 GLU B CA 1
ATOM 4102 C C . GLU B 1 29 ? -49.062 21.812 46.688 1 17.56 29 GLU B C 1
ATOM 4104 O O . GLU B 1 29 ? -48.438 22.859 46.531 1 17.56 29 GLU B O 1
ATOM 4109 N N . ASP B 1 30 ? -48.656 20.781 47.625 1 16.23 30 ASP B N 1
ATOM 4110 C CA . ASP B 1 30 ? -48.094 21.516 48.75 1 16.23 30 ASP B CA 1
ATOM 4111 C C . ASP B 1 30 ? -47 22.484 48.281 1 16.23 30 ASP B C 1
ATOM 4113 O O . ASP B 1 30 ? -46.25 22.203 47.344 1 16.23 30 ASP B O 1
ATOM 4117 N N . ASP B 1 31 ? -47.031 23.719 48.875 1 16.55 31 ASP B N 1
ATOM 4118 C CA . ASP B 1 31 ? -46.656 25.125 48.812 1 16.55 31 ASP B CA 1
ATOM 4119 C C . ASP B 1 31 ? -45.188 25.328 49.188 1 16.55 31 ASP B C 1
ATOM 4121 O O . ASP B 1 31 ? -44.656 26.438 49.094 1 16.55 31 ASP B O 1
ATOM 4125 N N . ASP B 1 32 ? -44.531 24.266 49.844 1 16.39 32 ASP B N 1
ATOM 4126 C CA . ASP B 1 32 ? -43.719 24.844 50.906 1 16.39 32 ASP B CA 1
ATOM 4127 C C . ASP B 1 32 ? -42.688 25.812 50.312 1 16.39 32 ASP B C 1
ATOM 4129 O O . ASP B 1 32 ? -42.25 25.641 49.188 1 16.39 32 ASP B O 1
ATOM 4133 N N . ASP B 1 33 ? -42.188 26.781 51.188 1 16.33 33 ASP B N 1
ATOM 4134 C CA . ASP B 1 33 ? -41.75 28.156 51.438 1 16.33 33 ASP B CA 1
ATOM 4135 C C . ASP B 1 33 ? -40.281 28.344 51.125 1 16.33 33 ASP B C 1
ATOM 4137 O O . ASP B 1 33 ? -39.844 29.469 50.844 1 16.33 33 ASP B O 1
ATOM 4141 N N . ASP B 1 34 ? -39.469 27.234 51.375 1 16.86 34 ASP B N 1
ATOM 4142 C CA . ASP B 1 34 ? -38.344 27.688 52.188 1 16.86 34 ASP B CA 1
ATOM 4143 C C . ASP B 1 34 ? -37.5 28.719 51.438 1 16.86 34 ASP B C 1
ATOM 4145 O O . ASP B 1 34 ? -37.469 28.734 50.219 1 16.86 34 ASP B O 1
ATOM 4149 N N . ARG B 1 35 ? -36.5 29.328 52.281 1 17.55 35 ARG B N 1
ATOM 4150 C CA . ARG B 1 35 ? -35.812 30.578 52.625 1 17.55 35 ARG B CA 1
ATOM 4151 C C . ARG B 1 35 ? -34.688 30.859 51.656 1 17.55 35 ARG B C 1
ATOM 4153 O O . ARG B 1 35 ? -33.969 29.953 51.25 1 17.55 35 ARG B O 1
ATOM 4160 N N . ARG B 1 36 ? -34.625 32.062 51.125 1 17 36 ARG B N 1
ATOM 4161 C CA . ARG B 1 36 ? -34.031 32.969 50.156 1 17 36 ARG B CA 1
ATOM 4162 C C . ARG B 1 36 ? -32.594 33.312 50.531 1 17 36 ARG B C 1
ATOM 4164 O O . ARG B 1 36 ? -31.953 34.125 49.875 1 17 36 ARG B O 1
ATOM 4171 N N . GLU B 1 37 ? -31.922 32.531 51.5 1 16.25 37 GLU B N 1
ATOM 4172 C CA . GLU B 1 37 ? -30.969 33.438 52.125 1 16.25 37 GLU B CA 1
ATOM 4173 C C . GLU B 1 37 ? -29.969 33.969 51.094 1 16.25 37 GLU B C 1
ATOM 4175 O O . GLU B 1 37 ? -29.562 33.219 50.188 1 16.25 37 GLU B O 1
ATOM 4180 N N . SER B 1 38 ? -29.703 35.312 51.062 1 15.79 38 SER B N 1
ATOM 4181 C CA . SER B 1 38 ? -29.188 36.406 50.281 1 15.79 38 SER B CA 1
ATOM 4182 C C . SER B 1 38 ? -27.656 36.438 50.25 1 15.79 38 SER B C 1
ATOM 4184 O O . SER B 1 38 ? -27.047 37.094 49.438 1 15.79 38 SER B O 1
ATOM 4186 N N . PRO B 1 39 ? -26.844 35.656 51.094 1 16.77 39 PRO B N 1
ATOM 4187 C CA . PRO B 1 39 ? -25.766 36.469 51.656 1 16.77 39 PRO B CA 1
ATOM 4188 C C . PRO B 1 39 ? -24.797 36.969 50.594 1 16.77 39 PRO B C 1
ATOM 4190 O O . PRO B 1 39 ? -24.562 36.312 49.594 1 16.77 39 PRO B O 1
ATOM 4193 N N . SER B 1 40 ? -24.406 38.312 50.562 1 16.45 40 SER B N 1
ATOM 4194 C CA . SER B 1 40 ? -23.844 39.5 49.906 1 16.45 40 SER B CA 1
ATOM 4195 C C . SER B 1 40 ? -22.359 39.344 49.656 1 16.45 40 SER B C 1
ATOM 4197 O O . SER B 1 40 ? -21.875 39.562 48.531 1 16.45 40 SER B O 1
ATOM 4199 N N . ASP B 1 41 ? -21.375 39.562 50.625 1 16.66 41 ASP B N 1
ATOM 4200 C CA . ASP B 1 41 ? -20.484 40.719 50.688 1 16.66 41 ASP B CA 1
ATOM 4201 C C . ASP B 1 41 ? -19.109 40.406 50.094 1 16.66 41 ASP B C 1
ATOM 4203 O O . ASP B 1 41 ? -18.281 41.312 49.938 1 16.66 41 ASP B O 1
ATOM 4207 N N . LEU B 1 42 ? -18.5 39.188 50.094 1 16.11 42 LEU B N 1
ATOM 4208 C CA . LEU B 1 42 ? -17.172 39.188 50.688 1 16.11 42 LEU B CA 1
ATOM 4209 C C . LEU B 1 42 ? -16.125 39.656 49.688 1 16.11 42 LEU B C 1
ATOM 4211 O O . LEU B 1 42 ? -14.93 39.594 49.938 1 16.11 42 LEU B O 1
ATOM 4215 N N . PHE B 1 43 ? -16.281 39.812 48.375 1 18.77 43 PHE B N 1
ATOM 4216 C CA . PHE B 1 43 ? -15.094 39.656 47.531 1 18.77 43 PHE B CA 1
ATOM 4217 C C . PHE B 1 43 ? -14.195 40.875 47.688 1 18.77 43 PHE B C 1
ATOM 4219 O O . PHE B 1 43 ? -14.57 42 47.281 1 18.77 43 PHE B O 1
ATOM 4226 N N . ASN B 1 44 ? -13.484 41 48.781 1 17.61 44 ASN B N 1
ATOM 4227 C CA . ASN B 1 44 ? -12.672 42.188 49.094 1 17.61 44 ASN B CA 1
ATOM 4228 C C . ASN B 1 44 ? -11.734 42.531 47.938 1 17.61 44 ASN B C 1
ATOM 4230 O O . ASN B 1 44 ? -11.18 41.625 47.281 1 17.61 44 ASN B O 1
ATOM 4234 N N . ALA B 1 45 ? -11.648 43.844 47.625 1 17.08 45 ALA B N 1
ATOM 4235 C CA . ALA B 1 45 ? -11.195 44.781 46.594 1 17.08 45 ALA B CA 1
ATOM 4236 C C . ALA B 1 45 ? -9.68 44.719 46.406 1 17.08 45 ALA B C 1
ATOM 4238 O O . ALA B 1 45 ? -8.969 44.188 47.281 1 17.08 45 ALA B O 1
ATOM 4239 N N . ASP B 1 46 ? -9.164 45.562 45.594 1 17.98 46 ASP B N 1
ATOM 4240 C CA . ASP B 1 46 ? -8.195 45.969 44.594 1 17.98 46 ASP B CA 1
ATOM 4241 C C . ASP B 1 46 ? -6.93 46.531 45.219 1 17.98 46 ASP B C 1
ATOM 4243 O O . ASP B 1 46 ? -6.105 47.156 44.562 1 17.98 46 ASP B O 1
ATOM 4247 N N . GLU B 1 47 ? -6.461 46.094 46.406 1 18 47 GLU B N 1
ATOM 4248 C CA . GLU B 1 47 ? -5.52 47.094 46.938 1 18 47 GLU B CA 1
ATOM 4249 C C . GLU B 1 47 ? -4.344 47.312 45.969 1 18 47 GLU B C 1
ATOM 4251 O O . GLU B 1 47 ? -3.693 46.344 45.562 1 18 47 GLU B O 1
ATOM 4256 N N . THR B 1 48 ? -4.199 48.5 45.312 1 19.61 48 THR B N 1
ATOM 4257 C CA . THR B 1 48 ? -3.336 49.188 44.344 1 19.61 48 THR B CA 1
ATOM 4258 C C . THR B 1 48 ? -1.936 49.375 44.938 1 19.61 48 THR B C 1
ATOM 4260 O O . THR B 1 48 ? -1.092 50.031 44.312 1 19.61 48 THR B O 1
ATOM 4263 N N . GLU B 1 49 ? -1.335 48.531 45.812 1 18.16 49 GLU B N 1
ATOM 4264 C CA . GLU B 1 49 ? -0.241 49.188 46.531 1 18.16 49 GLU B CA 1
ATOM 4265 C C . GLU B 1 49 ? 0.837 49.656 45.531 1 18.16 49 GLU B C 1
ATOM 4267 O O . GLU B 1 49 ? 1.102 49 44.531 1 18.16 49 GLU B O 1
ATOM 4272 N N . ASN B 1 50 ? 1.368 51 45.719 1 19.66 50 ASN B N 1
ATOM 4273 C CA . ASN B 1 50 ? 2.277 52 45.188 1 19.66 50 ASN B CA 1
ATOM 4274 C C . ASN B 1 50 ? 3.727 51.5 45.219 1 19.66 50 ASN B C 1
ATOM 4276 O O . ASN B 1 50 ? 4.625 52.25 45.625 1 19.66 50 ASN B O 1
ATOM 4280 N N . ILE B 1 51 ? 4.023 50.25 44.938 1 19.17 51 ILE B N 1
ATOM 4281 C CA . ILE B 1 51 ? 5.379 49.938 45.375 1 19.17 51 ILE B CA 1
ATOM 4282 C C . ILE B 1 51 ? 6.367 50.906 44.75 1 19.17 51 ILE B C 1
ATOM 4284 O O . ILE B 1 51 ? 6.301 51.156 43.531 1 19.17 51 ILE B O 1
ATOM 4288 N N . ASP B 1 52 ? 7.184 51.625 45.562 1 19.44 52 ASP B N 1
ATOM 4289 C CA . ASP B 1 52 ? 8.117 52.719 45.531 1 19.44 52 ASP B CA 1
ATOM 4290 C C . ASP B 1 52 ? 9.266 52.469 44.562 1 19.44 52 ASP B C 1
ATOM 4292 O O . ASP B 1 52 ? 9.703 51.312 44.406 1 19.44 52 ASP B O 1
ATOM 4296 N N . PRO B 1 53 ? 9.703 53.531 43.75 1 19.83 53 PRO B N 1
ATOM 4297 C CA . PRO B 1 53 ? 10.531 53.75 42.562 1 19.83 53 PRO B CA 1
ATOM 4298 C C . PRO B 1 53 ? 11.992 53.344 42.812 1 19.83 53 PRO B C 1
ATOM 4300 O O . PRO B 1 53 ? 12.742 53.156 41.844 1 19.83 53 PRO B O 1
ATOM 4303 N N . GLN B 1 54 ? 12.555 53.312 44.094 1 17.59 54 GLN B N 1
ATOM 4304 C CA . GLN B 1 54 ? 13.797 54.062 44.281 1 17.59 54 GLN B CA 1
ATOM 4305 C C . GLN B 1 54 ? 14.992 53.281 43.75 1 17.59 54 GLN B C 1
ATOM 4307 O O . GLN B 1 54 ? 16.094 53.812 43.625 1 17.59 54 GLN B O 1
ATOM 4312 N N . LEU B 1 55 ? 15.078 51.938 43.844 1 18.75 55 LEU B N 1
ATOM 4313 C CA . LEU B 1 55 ? 16.406 51.5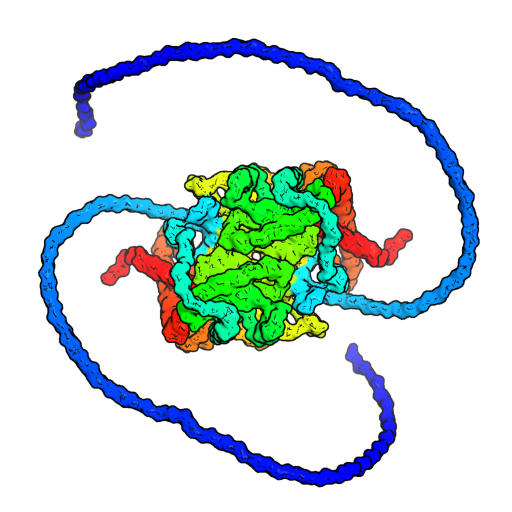31 44.312 1 18.75 55 LEU B CA 1
ATOM 4314 C C . LEU B 1 55 ? 17.438 51.719 43.219 1 18.75 55 LEU B C 1
ATOM 4316 O O . LEU B 1 55 ? 17.375 51.094 42.156 1 18.75 55 LEU B O 1
ATOM 4320 N N . GLY B 1 56 ? 18.141 52.938 43.094 1 18.98 56 GLY B N 1
ATOM 4321 C CA . GLY B 1 56 ? 19.156 53.469 42.219 1 18.98 56 GLY B CA 1
ATOM 4322 C C . GLY B 1 56 ? 20.453 52.688 42.219 1 18.98 56 GLY B C 1
ATOM 4323 O O . GLY B 1 56 ? 21.484 53.156 41.719 1 18.98 56 GLY B O 1
ATOM 4324 N N . ASN B 1 57 ? 20.562 51.469 42.875 1 19.33 57 ASN B N 1
ATOM 4325 C CA . ASN B 1 57 ? 21.922 51.188 43.344 1 19.33 57 ASN B CA 1
ATOM 4326 C C . ASN B 1 57 ? 22.922 51.156 42.188 1 19.33 57 ASN B C 1
ATOM 4328 O O . ASN B 1 57 ? 22.641 50.531 41.156 1 19.33 57 ASN B O 1
ATOM 4332 N N . SER B 1 58 ? 23.875 52.062 42.125 1 19.94 58 SER B N 1
ATOM 4333 C CA . SER B 1 58 ? 25.016 52.5 41.344 1 19.94 58 SER B CA 1
ATOM 4334 C C . SER B 1 58 ? 26.062 51.406 41.219 1 19.94 58 SER B C 1
ATOM 4336 O O . SER B 1 58 ? 26.812 51.156 42.156 1 19.94 58 SER B O 1
ATOM 4338 N N . ILE B 1 59 ? 25.688 50.125 40.938 1 20.52 59 ILE B N 1
ATOM 4339 C CA . ILE B 1 59 ? 26.766 49.156 41.062 1 20.52 59 ILE B CA 1
ATOM 4340 C C . ILE B 1 59 ? 27.953 49.594 40.219 1 20.52 59 ILE B C 1
ATOM 4342 O O . ILE B 1 59 ? 27.828 49.781 39 1 20.52 59 ILE B O 1
ATOM 4346 N N . GLU B 1 60 ? 28.953 50.188 40.906 1 20.5 60 GLU B N 1
ATOM 4347 C CA . GLU B 1 60 ? 30.25 50.719 40.438 1 20.5 60 GLU B CA 1
ATOM 4348 C C . GLU B 1 60 ? 31.016 49.688 39.656 1 20.5 60 GLU B C 1
ATOM 4350 O O . GLU B 1 60 ? 31.266 48.562 40.125 1 20.5 60 GLU B O 1
ATOM 4355 N N . LEU B 1 61 ? 30.844 49.688 38.312 1 20.44 61 LEU B N 1
ATOM 4356 C CA . LEU B 1 61 ? 31.469 48.906 37.25 1 20.44 61 LEU B CA 1
ATOM 4357 C C . LEU B 1 61 ? 33 48.906 37.406 1 20.44 61 LEU B C 1
ATOM 4359 O O . LEU B 1 61 ? 33.625 49.938 37.25 1 20.44 61 LEU B O 1
ATOM 4363 N N . GLY B 1 62 ? 33.5 48.156 38.469 1 20.27 62 GLY B N 1
ATOM 4364 C CA . GLY B 1 62 ? 34.938 48.188 38.75 1 20.27 62 GLY B CA 1
ATOM 4365 C C . GLY B 1 62 ? 35.781 48.062 37.5 1 20.27 62 GLY B C 1
ATOM 4366 O O . GLY B 1 62 ? 35.312 47.594 36.469 1 20.27 62 GLY B O 1
ATOM 4367 N N . SER B 1 63 ? 36.969 48.719 37.5 1 21.56 63 SER B N 1
ATOM 4368 C CA . SER B 1 63 ? 37.969 49.094 36.5 1 21.56 63 SER B CA 1
ATOM 4369 C C . SER B 1 63 ? 38.562 47.844 35.844 1 21.56 63 SER B C 1
ATOM 4371 O O . SER B 1 63 ? 38.812 46.844 36.5 1 21.56 63 SER B O 1
ATOM 4373 N N . PRO B 1 64 ? 38.469 47.719 34.5 1 21.47 64 PRO B N 1
ATOM 4374 C CA . PRO B 1 64 ? 38.906 46.625 33.625 1 21.47 64 PRO B CA 1
ATOM 4375 C C . PRO B 1 64 ? 40.406 46.312 33.75 1 21.47 64 PRO B C 1
ATOM 4377 O O . PRO B 1 64 ? 41.25 47.188 33.594 1 21.47 64 PRO B O 1
ATOM 4380 N N . VAL B 1 65 ? 40.812 45.625 34.812 1 24.56 65 VAL B N 1
ATOM 4381 C CA . VAL B 1 65 ? 42.25 45.406 35 1 24.56 65 VAL B CA 1
ATOM 4382 C C . VAL B 1 65 ? 42.875 44.938 33.688 1 24.56 65 VAL B C 1
ATOM 4384 O O . VAL B 1 65 ? 42.312 44.125 32.969 1 24.56 65 VAL B O 1
ATOM 4387 N N . PRO B 1 66 ? 44.031 45.625 33.219 1 22.97 66 PRO B N 1
ATOM 4388 C CA . PRO B 1 66 ? 44.75 45.5 31.938 1 22.97 66 PRO B CA 1
ATOM 4389 C C . PRO B 1 66 ? 45.375 44.094 31.75 1 22.97 66 PRO B C 1
ATOM 4391 O O . PRO B 1 66 ? 46.219 43.656 32.562 1 22.97 66 PRO B O 1
ATOM 4394 N N . LEU B 1 67 ? 44.594 43.062 31.578 1 22.66 67 LEU B N 1
ATOM 4395 C CA . LEU B 1 67 ? 45.219 41.719 31.531 1 22.66 67 LEU B CA 1
ATOM 4396 C C . LEU B 1 67 ? 46.375 41.719 30.547 1 22.66 67 LEU B C 1
ATOM 4398 O O . LEU B 1 67 ? 46.219 42.094 29.391 1 22.66 67 LEU B O 1
ATOM 4402 N N . ASP B 1 68 ? 47.594 41.812 30.969 1 22.88 68 ASP B N 1
ATOM 4403 C CA . ASP B 1 68 ? 48.875 41.75 30.297 1 22.88 68 ASP B CA 1
ATOM 4404 C C . ASP B 1 68 ? 48.906 40.625 29.266 1 22.88 68 ASP B C 1
ATOM 4406 O O . ASP B 1 68 ? 48.531 39.5 29.547 1 22.88 68 ASP B O 1
ATOM 4410 N N . ALA B 1 69 ? 49.031 40.969 27.938 1 22.5 69 ALA B N 1
ATOM 4411 C CA . ALA B 1 69 ? 49.062 40.375 26.594 1 22.5 69 ALA B CA 1
ATOM 4412 C C . ALA B 1 69 ? 50.188 39.375 26.453 1 22.5 69 ALA B C 1
ATOM 4414 O O . ALA B 1 69 ? 51.281 39.719 26 1 22.5 69 ALA B O 1
ATOM 4415 N N . HIS B 1 70 ? 50.5 38.656 27.516 1 23.7 70 HIS B N 1
ATOM 4416 C CA . HIS B 1 70 ? 51.719 37.906 27.219 1 23.7 70 HIS B CA 1
ATOM 4417 C C . HIS B 1 70 ? 51.594 37.125 25.922 1 23.7 70 HIS B C 1
ATOM 4419 O O . HIS B 1 70 ? 50.562 36.469 25.672 1 23.7 70 HIS B O 1
ATOM 4425 N N . THR B 1 71 ? 52.375 37.438 24.891 1 24.2 71 THR B N 1
ATOM 4426 C CA . THR B 1 71 ? 52.562 37.031 23.5 1 24.2 71 THR B CA 1
ATOM 4427 C C . THR B 1 71 ? 52.812 35.531 23.391 1 24.2 71 THR B C 1
ATOM 4429 O O . THR B 1 71 ? 53.938 35.062 23.547 1 24.2 71 THR B O 1
ATOM 4432 N N . ALA B 1 72 ? 52.219 34.75 24.25 1 25.33 72 ALA B N 1
ATOM 4433 C CA . ALA B 1 72 ? 52.719 33.375 24.141 1 25.33 72 ALA B CA 1
ATOM 4434 C C . ALA B 1 72 ? 52.688 32.906 22.688 1 25.33 72 ALA B C 1
ATOM 4436 O O . ALA B 1 72 ? 51.688 33.062 22 1 25.33 72 ALA B O 1
ATOM 4437 N N . ALA B 1 73 ? 53.812 32.719 22.047 1 26.25 73 ALA B N 1
ATOM 4438 C CA . ALA B 1 73 ? 54.188 32.25 20.719 1 26.25 73 ALA B CA 1
ATOM 4439 C C . ALA B 1 73 ? 53.438 30.984 20.344 1 26.25 73 ALA B C 1
ATOM 4441 O O . ALA B 1 73 ? 53.469 29.969 21.062 1 26.25 73 ALA B O 1
ATOM 4442 N N . ASN B 1 74 ? 52.281 31.156 19.719 1 25.56 74 ASN B N 1
ATOM 4443 C CA . ASN B 1 74 ? 51.375 30.078 19.359 1 25.56 74 ASN B CA 1
ATOM 4444 C C . ASN B 1 74 ? 52.094 28.938 18.656 1 25.56 74 ASN B C 1
ATOM 4446 O O . ASN B 1 74 ? 52.906 29.172 17.766 1 25.56 74 ASN B O 1
ATOM 4450 N N . PRO B 1 75 ? 52.344 27.906 19.359 1 32.59 75 PRO B N 1
ATOM 4451 C CA . PRO B 1 75 ? 53.156 26.859 18.703 1 32.59 75 PRO B CA 1
ATOM 4452 C C . PRO B 1 75 ? 52.719 26.594 17.266 1 32.59 75 PRO B C 1
ATOM 4454 O O . PRO B 1 75 ? 51.562 26.844 16.922 1 32.59 75 PRO B O 1
ATOM 4457 N N . PRO B 1 76 ? 53.656 26.5 16.234 1 28.28 76 PRO B N 1
ATOM 4458 C CA . PRO B 1 76 ? 53.312 26.359 14.812 1 28.28 76 PRO B CA 1
ATOM 4459 C C . PRO B 1 76 ? 52.281 25.266 14.547 1 28.28 76 PRO B C 1
ATOM 4461 O O . PRO B 1 76 ? 52.281 24.234 15.211 1 28.28 76 PRO B O 1
ATOM 4464 N N . VAL B 1 77 ? 51.094 25.594 14.258 1 30.89 77 VAL B N 1
ATOM 4465 C CA . VAL B 1 77 ? 49.969 24.688 13.93 1 30.89 77 VAL B CA 1
ATOM 4466 C C . VAL B 1 77 ? 50.438 23.672 12.898 1 30.89 77 VAL B C 1
ATOM 4468 O O . VAL B 1 77 ? 51.031 24.031 11.867 1 30.89 77 VAL B O 1
ATOM 4471 N N . PRO B 1 78 ? 50.812 22.5 13.336 1 29.58 78 PRO B N 1
ATOM 4472 C CA . PRO B 1 78 ? 51.312 21.578 12.32 1 29.58 78 PRO B CA 1
ATOM 4473 C C . PRO B 1 78 ? 50.531 21.625 11.023 1 29.58 78 PRO B C 1
ATOM 4475 O O . PRO B 1 78 ? 49.312 21.922 11.055 1 29.58 78 PRO B O 1
ATOM 4478 N N . GLU B 1 79 ? 51.125 21.938 9.859 1 29.53 79 GLU B N 1
ATOM 4479 C CA . GLU B 1 79 ? 50.594 21.922 8.508 1 29.53 79 GLU B CA 1
ATOM 4480 C C . GLU B 1 79 ? 49.75 20.688 8.25 1 29.53 79 GLU B C 1
ATOM 4482 O O . GLU B 1 79 ? 50.281 19.609 7.996 1 29.53 79 GLU B O 1
ATOM 4487 N N . THR B 1 80 ? 48.844 20.375 9.094 1 29.12 80 THR B N 1
ATOM 4488 C CA . THR B 1 80 ? 48.062 19.203 8.742 1 29.12 80 THR B CA 1
ATOM 4489 C C . THR B 1 80 ? 47.688 19.219 7.262 1 29.12 80 THR B C 1
ATOM 4491 O O . THR B 1 80 ? 47.125 20.203 6.77 1 29.12 80 THR B O 1
ATOM 4494 N N . ILE B 1 81 ? 48.406 18.531 6.406 1 29.64 81 ILE B N 1
ATOM 4495 C CA . ILE B 1 81 ? 48.125 18.234 5.004 1 29.64 81 ILE B CA 1
ATOM 4496 C C . ILE B 1 81 ? 46.625 18.078 4.801 1 29.64 81 ILE B C 1
ATOM 4498 O O . ILE B 1 81 ? 46 17.203 5.395 1 29.64 81 ILE B O 1
ATOM 4502 N N . SER B 1 82 ? 45.938 19.141 4.59 1 28.05 82 SER B N 1
ATOM 4503 C CA . SER B 1 82 ? 44.562 19.203 4.109 1 28.05 82 SER B CA 1
ATOM 4504 C C . SER B 1 82 ? 44.281 18.141 3.043 1 28.05 82 SER B C 1
ATOM 4506 O O . SER B 1 82 ? 44.625 18.328 1.876 1 28.05 82 SER B O 1
ATOM 4508 N N . GLN B 1 83 ? 44.781 16.922 3.27 1 29.14 83 GLN B N 1
ATOM 4509 C CA . GLN B 1 83 ? 44.312 15.992 2.246 1 29.14 83 GLN B CA 1
ATOM 4510 C C . GLN B 1 83 ? 42.875 16.266 1.869 1 29.14 83 GLN B C 1
ATOM 4512 O O . GLN B 1 83 ? 41.969 16.094 2.691 1 29.14 83 GLN B O 1
ATOM 4517 N N . ARG B 1 84 ? 42.656 17.219 0.978 1 29.66 84 ARG B N 1
ATOM 4518 C CA . ARG B 1 84 ? 41.406 17.469 0.286 1 29.66 84 ARG B CA 1
ATOM 4519 C C . ARG B 1 84 ? 40.625 16.188 0.094 1 29.66 84 ARG B C 1
ATOM 4521 O O . ARG B 1 84 ? 41.062 15.289 -0.647 1 29.66 84 ARG B O 1
ATOM 4528 N N . ARG B 1 85 ? 39.969 15.789 1.086 1 31.28 85 ARG B N 1
ATOM 4529 C CA . ARG B 1 85 ? 39.031 14.695 0.797 1 31.28 85 ARG B CA 1
ATOM 4530 C C . ARG B 1 85 ? 38.438 14.836 -0.598 1 31.28 85 ARG B C 1
ATOM 4532 O O . ARG B 1 85 ? 38.031 15.93 -1.001 1 31.28 85 ARG B O 1
ATOM 4539 N N . PRO B 1 86 ? 38.875 14.031 -1.569 1 31.89 86 PRO B N 1
ATOM 4540 C CA . PRO B 1 86 ? 38.25 14.148 -2.898 1 31.89 86 PRO B CA 1
ATOM 4541 C C . PRO B 1 86 ? 36.781 14.492 -2.844 1 31.89 86 PRO B C 1
ATOM 4543 O O . PRO B 1 86 ? 36.094 14.156 -1.867 1 31.89 86 PRO B O 1
ATOM 4546 N N . GLU B 1 87 ? 36.375 15.633 -3.441 1 31.75 87 GLU B N 1
ATOM 4547 C CA . GLU B 1 87 ? 34.969 15.977 -3.654 1 31.75 87 GLU B CA 1
ATOM 4548 C C . GLU B 1 87 ? 34.125 14.734 -3.943 1 31.75 87 GLU B C 1
ATOM 4550 O O . GLU B 1 87 ? 34.5 13.922 -4.797 1 31.75 87 GLU B O 1
ATOM 4555 N N . PRO B 1 88 ? 33.5 14.195 -2.949 1 34.28 88 PRO B N 1
ATOM 4556 C CA . PRO B 1 88 ? 32.719 13.023 -3.363 1 34.28 88 PRO B CA 1
ATOM 4557 C C . PRO B 1 88 ? 32.125 13.18 -4.762 1 34.28 88 PRO B C 1
ATOM 4559 O O . PRO B 1 88 ? 31.781 14.289 -5.172 1 34.28 88 PRO B O 1
ATOM 4562 N N . ASP B 1 89 ? 32.562 12.539 -5.727 1 33.19 89 ASP B N 1
ATOM 4563 C CA . ASP B 1 89 ? 32.031 12.5 -7.086 1 33.19 89 ASP B CA 1
ATOM 4564 C C . ASP B 1 89 ? 30.516 12.75 -7.086 1 33.19 89 ASP B C 1
ATOM 4566 O O . ASP B 1 89 ? 29.766 12.07 -6.375 1 33.19 89 ASP B O 1
ATOM 4570 N N . ILE B 1 90 ? 30.125 13.938 -7.422 1 36.94 90 ILE B N 1
ATOM 4571 C CA . ILE B 1 90 ? 28.75 14.406 -7.617 1 36.94 90 ILE B CA 1
ATOM 4572 C C . ILE B 1 90 ? 27.875 13.242 -8.086 1 36.94 90 ILE B C 1
ATOM 4574 O O . ILE B 1 90 ? 26.656 13.234 -7.848 1 36.94 90 ILE B O 1
ATOM 4578 N N . GLU B 1 91 ? 28.375 12.445 -9 1 39.81 91 GLU B N 1
ATOM 4579 C CA . GLU B 1 91 ? 27.656 11.258 -9.453 1 39.81 91 GLU B CA 1
ATOM 4580 C C . GLU B 1 91 ? 27.281 10.359 -8.273 1 39.81 91 GLU B C 1
ATOM 4582 O O . GLU B 1 91 ? 26.312 9.609 -8.352 1 39.81 91 GLU B O 1
ATOM 4587 N N . GLU B 1 92 ? 28 10.352 -7.207 1 41.62 92 GLU B N 1
ATOM 4588 C CA . GLU B 1 92 ? 27.844 9.516 -6.016 1 41.62 92 GLU B CA 1
ATOM 4589 C C . GLU B 1 92 ? 26.703 10.023 -5.137 1 41.62 92 GLU B C 1
ATOM 4591 O O . GLU B 1 92 ? 26.109 9.258 -4.379 1 41.62 92 GLU B O 1
ATOM 4596 N N . VAL B 1 93 ? 26.406 11.336 -5.109 1 41.84 93 VAL B N 1
ATOM 4597 C CA . VAL B 1 93 ? 25.469 12.039 -4.242 1 41.84 93 VAL B CA 1
ATOM 4598 C C . VAL B 1 93 ? 24.031 11.695 -4.633 1 41.84 93 VAL B C 1
ATOM 4600 O O . VAL B 1 93 ? 23.109 11.812 -3.82 1 41.84 93 VAL B O 1
ATOM 4603 N N . THR B 1 94 ? 23.797 11.391 -5.852 1 44.22 94 THR B N 1
ATOM 4604 C CA . THR B 1 94 ? 22.406 11.289 -6.305 1 44.22 94 THR B CA 1
ATOM 4605 C C . THR B 1 94 ? 21.828 9.922 -5.953 1 44.22 94 THR B C 1
ATOM 4607 O O . THR B 1 94 ? 20.875 9.461 -6.586 1 44.22 94 THR B O 1
ATOM 4610 N N . GLN B 1 95 ? 22.531 9.07 -5.137 1 56.41 95 GLN B N 1
ATOM 4611 C CA . GLN B 1 95 ? 22.078 7.684 -5.094 1 56.41 95 GLN B CA 1
ATOM 4612 C C . GLN B 1 95 ? 20.984 7.496 -4.047 1 56.41 95 GLN B C 1
ATOM 4614 O O . GLN B 1 95 ? 21.125 7.949 -2.908 1 56.41 95 GLN B O 1
ATOM 4619 N N . ASN B 1 96 ? 19.781 7.113 -4.508 1 68.44 96 ASN B N 1
ATOM 4620 C CA . ASN B 1 96 ? 18.516 6.977 -3.789 1 68.44 96 ASN B CA 1
ATOM 4621 C C . ASN B 1 96 ? 18.531 5.777 -2.846 1 68.44 96 ASN B C 1
ATOM 4623 O O . ASN B 1 96 ? 17.625 5.605 -2.027 1 68.44 96 ASN B O 1
ATOM 4627 N N . LEU B 1 97 ? 19.734 4.98 -3.029 1 70 97 LEU B N 1
ATOM 4628 C CA . LEU B 1 97 ? 19.828 3.82 -2.15 1 70 97 LEU B CA 1
ATOM 4629 C C . LEU B 1 97 ? 21 3.971 -1.179 1 70 97 LEU B C 1
ATOM 4631 O O . LEU B 1 97 ? 22.156 4.125 -1.599 1 70 97 LEU B O 1
ATOM 4635 N N . ASP B 1 98 ? 20.672 4.043 0.118 1 73.19 98 ASP B N 1
ATOM 4636 C CA . ASP B 1 98 ? 21.703 4.238 1.124 1 73.19 98 ASP B CA 1
ATOM 4637 C C . ASP B 1 98 ? 21.766 3.053 2.082 1 73.19 98 ASP B C 1
ATOM 4639 O O . ASP B 1 98 ? 20.75 2.432 2.385 1 73.19 98 ASP B O 1
ATOM 4643 N N . ALA B 1 99 ? 22.984 2.629 2.371 1 70.81 99 ALA B N 1
ATOM 4644 C CA . ALA B 1 99 ? 23.188 1.56 3.346 1 70.81 99 ALA B CA 1
ATOM 4645 C C . ALA B 1 99 ? 23.062 2.088 4.773 1 70.81 99 ALA B C 1
ATOM 4647 O O . ALA B 1 99 ? 23.516 3.191 5.074 1 70.81 99 ALA B O 1
ATOM 4648 N N . ASP B 1 100 ? 22.281 1.367 5.516 1 64.88 100 ASP B N 1
ATOM 4649 C CA . ASP B 1 100 ? 22.141 1.691 6.934 1 64.88 100 ASP B CA 1
ATOM 4650 C C . ASP B 1 100 ? 23.281 1.098 7.746 1 64.88 100 ASP B C 1
ATOM 4652 O O . ASP B 1 100 ? 24.156 0.407 7.199 1 64.88 100 ASP B O 1
ATOM 4656 N N . SER B 1 101 ? 23.281 1.403 8.977 1 57.53 101 SER B N 1
ATOM 4657 C CA . SER B 1 101 ? 24.344 0.958 9.875 1 57.53 101 SER B CA 1
ATOM 4658 C C . SER B 1 101 ? 24.312 -0.555 10.055 1 57.53 101 SER B C 1
ATOM 4660 O O . SER B 1 101 ? 25.344 -1.168 10.367 1 57.53 101 SER B O 1
ATOM 4662 N N . SER B 1 102 ? 23.203 -1.094 9.891 1 61.47 102 SER B N 1
ATOM 4663 C CA . SER B 1 102 ? 23.156 -2.547 10.008 1 61.47 102 SER B CA 1
ATOM 4664 C C . SER B 1 102 ? 23.641 -3.227 8.734 1 61.47 102 SER B C 1
ATOM 4666 O O . SER B 1 102 ? 23.359 -2.766 7.629 1 61.47 102 SER B O 1
ATOM 4668 N N . PRO B 1 103 ? 24.5 -4.152 9.023 1 58.91 103 PRO B N 1
ATOM 4669 C CA . PRO B 1 103 ? 25.062 -4.824 7.852 1 58.91 103 PRO B CA 1
ATOM 4670 C C . PRO B 1 103 ? 23.984 -5.301 6.875 1 58.91 103 PRO B C 1
ATOM 4672 O O . PRO B 1 103 ? 23.078 -6.031 7.266 1 58.91 103 PRO B O 1
ATOM 4675 N N . GLY B 1 104 ? 24.094 -4.789 5.715 1 66.5 104 GLY B N 1
ATOM 4676 C CA . GLY B 1 104 ? 23.266 -5.273 4.621 1 66.5 104 GLY B CA 1
ATOM 4677 C C . GLY B 1 104 ? 21.922 -4.574 4.531 1 66.5 104 GLY B C 1
ATOM 4678 O O . GLY B 1 104 ? 21.141 -4.848 3.623 1 66.5 104 GLY B O 1
ATOM 4679 N N . GLN B 1 105 ? 21.719 -3.688 5.473 1 78.12 105 GLN B N 1
ATOM 4680 C CA . GLN B 1 105 ? 20.438 -2.988 5.465 1 78.12 105 GLN B CA 1
ATOM 4681 C C . GLN B 1 105 ? 20.484 -1.77 4.547 1 78.12 105 GLN B C 1
ATOM 4683 O O . GLN B 1 105 ? 21.406 -0.952 4.637 1 78.12 105 GLN B O 1
ATOM 4688 N N . VAL B 1 106 ? 19.609 -1.779 3.566 1 81.56 106 VAL B N 1
ATOM 4689 C CA . VAL B 1 106 ? 19.531 -0.709 2.578 1 81.56 106 VAL B CA 1
ATOM 4690 C C . VAL B 1 106 ? 18.188 0.015 2.707 1 81.56 106 VAL B C 1
ATOM 4692 O O . VAL B 1 106 ? 17.172 -0.593 3.07 1 81.56 106 VAL B O 1
ATOM 4695 N N . ARG B 1 107 ? 18.281 1.343 2.543 1 82.88 107 ARG B N 1
ATOM 4696 C CA . ARG B 1 107 ? 17.094 2.17 2.541 1 82.88 107 ARG B CA 1
ATOM 4697 C C . ARG B 1 107 ? 17.016 3.035 1.286 1 82.88 107 ARG B C 1
ATOM 4699 O O . ARG B 1 107 ? 18.047 3.525 0.809 1 82.88 107 ARG B O 1
ATOM 4706 N N . TYR B 1 108 ? 15.828 3.203 0.832 1 82.5 108 TYR B N 1
ATOM 4707 C CA . TYR B 1 108 ? 15.656 4.027 -0.361 1 82.5 108 TYR B CA 1
ATOM 4708 C C . TYR B 1 108 ? 14.977 5.348 -0.019 1 82.5 108 TYR B C 1
ATOM 4710 O O . TYR B 1 108 ? 13.969 5.371 0.689 1 82.5 108 TYR B O 1
ATOM 4718 N N . TYR B 1 109 ? 15.492 6.41 -0.521 1 78.88 109 TYR B N 1
ATOM 4719 C CA . TYR B 1 109 ? 14.906 7.746 -0.518 1 78.88 109 TYR B CA 1
ATOM 4720 C C . TYR B 1 109 ? 14.883 8.336 -1.923 1 78.88 109 TYR B C 1
ATOM 4722 O O . TYR B 1 109 ? 15.922 8.422 -2.584 1 78.88 109 TYR B O 1
ATOM 4730 N N . GLY B 1 110 ? 13.766 8.789 -2.385 1 80.12 110 GLY B N 1
ATOM 4731 C CA . GLY B 1 110 ? 13.602 9.289 -3.74 1 80.12 110 GLY B CA 1
ATOM 4732 C C . GLY B 1 110 ? 14.117 10.711 -3.914 1 80.12 110 GLY B C 1
ATOM 4733 O O . GLY B 1 110 ? 14.578 11.328 -2.953 1 80.12 110 GLY B O 1
ATOM 4734 N N . PRO B 1 111 ? 14.016 11.188 -5.047 1 75.81 111 PRO B N 1
ATOM 4735 C CA . PRO B 1 111 ? 14.586 12.492 -5.395 1 75.81 111 PRO B CA 1
ATOM 4736 C C . PRO B 1 111 ? 13.906 13.648 -4.66 1 75.81 111 PRO B C 1
ATOM 4738 O O . PRO B 1 111 ? 14.516 14.703 -4.473 1 75.81 111 PRO B O 1
ATOM 4741 N N . THR B 1 112 ? 12.711 13.453 -4.277 1 77.75 112 THR B N 1
ATOM 4742 C CA . THR B 1 112 ? 12.008 14.578 -3.66 1 77.75 112 THR B CA 1
ATOM 4743 C C . THR B 1 112 ? 12.367 14.695 -2.182 1 77.75 112 THR B C 1
ATOM 4745 O O . THR B 1 112 ? 12.008 15.672 -1.523 1 77.75 112 THR B O 1
ATOM 4748 N N . THR B 1 113 ? 13.109 13.57 -1.733 1 80.5 113 THR B N 1
ATOM 4749 C CA . THR B 1 113 ? 13.461 13.586 -0.317 1 80.5 113 THR B CA 1
ATOM 4750 C C . THR B 1 113 ? 14.562 14.602 -0.044 1 80.5 113 THR B C 1
ATOM 4752 O O . THR B 1 113 ? 15.422 14.836 -0.894 1 80.5 113 THR B O 1
ATOM 4755 N N . GLN B 1 114 ? 14.375 15.289 0.966 1 63.31 114 GLN B N 1
ATOM 4756 C CA . GLN B 1 114 ? 15.414 16.234 1.364 1 63.31 114 GLN B CA 1
ATOM 4757 C C . GLN B 1 114 ? 16.453 15.555 2.248 1 63.31 114 GLN B C 1
ATOM 4759 O O . GLN B 1 114 ? 17.484 16.156 2.588 1 63.31 114 GLN B O 1
ATOM 4764 N N . LEU B 1 115 ? 16.234 14.312 2.652 1 54.28 115 LEU B N 1
ATOM 4765 C CA . LEU B 1 115 ? 17.109 13.609 3.584 1 54.28 115 LEU B CA 1
ATOM 4766 C C . LEU B 1 115 ? 18.438 13.25 2.918 1 54.28 115 LEU B C 1
ATOM 4768 O O . LEU B 1 115 ? 19.375 12.82 3.588 1 54.28 115 LEU B O 1
ATOM 4772 N N . HIS B 1 116 ? 18.5 13.195 1.479 1 44.56 116 HIS B N 1
ATOM 4773 C CA . HIS B 1 116 ? 19.75 12.727 0.907 1 44.56 116 HIS B CA 1
ATOM 4774 C C . HIS B 1 116 ? 20.922 13.547 1.426 1 44.56 116 HIS B C 1
ATOM 4776 O O . HIS B 1 116 ? 22.078 13.281 1.066 1 44.56 116 HIS B O 1
ATOM 4782 N N . ILE B 1 117 ? 20.734 14.672 1.757 1 35.88 117 ILE B N 1
ATOM 4783 C CA . ILE B 1 117 ? 21.906 15.523 1.841 1 35.88 117 ILE B CA 1
ATOM 4784 C C . ILE B 1 117 ? 22.922 14.922 2.824 1 35.88 117 ILE B C 1
ATOM 4786 O O . ILE B 1 117 ? 24.125 14.945 2.576 1 35.88 117 ILE B O 1
ATOM 4790 N N . GLN B 1 118 ? 22.656 14.922 4.137 1 34.25 118 GLN B N 1
ATOM 4791 C CA . GLN B 1 118 ? 23.781 14.703 5.035 1 34.25 118 GLN B CA 1
ATOM 4792 C C . GLN B 1 118 ? 24.234 13.25 5 1 34.25 118 GLN B C 1
ATOM 4794 O O . GLN B 1 118 ? 23.453 12.336 5.258 1 34.25 118 GLN B O 1
ATOM 4799 N N . SER B 1 119 ? 25 12.844 3.928 1 35.75 119 SER B N 1
ATOM 4800 C CA . SER B 1 119 ? 25.891 11.734 4.277 1 35.75 119 SER B CA 1
ATOM 4801 C C . SER B 1 119 ? 26.141 11.688 5.777 1 35.75 119 SER B C 1
ATOM 4803 O O . SER B 1 119 ? 27.188 12.141 6.246 1 35.75 119 SER B O 1
ATOM 4805 N N . LEU B 1 120 ? 25.375 12.148 6.637 1 34.75 120 LEU B N 1
ATOM 4806 C CA . LEU B 1 120 ? 25.812 11.891 8.008 1 34.75 120 LEU B CA 1
ATOM 4807 C C . LEU B 1 120 ? 26.312 10.461 8.164 1 34.75 120 LEU B C 1
ATOM 4809 O O . LEU B 1 120 ? 25.719 9.531 7.598 1 34.75 120 LEU B O 1
ATOM 4813 N N . PRO B 1 121 ? 27.641 10.312 8.234 1 31.44 121 PRO B N 1
ATOM 4814 C CA . PRO B 1 121 ? 28.094 8.953 8.516 1 31.44 121 PRO B CA 1
ATOM 4815 C C . PRO B 1 121 ? 27.031 8.086 9.172 1 31.44 121 PRO B C 1
ATOM 4817 O O . PRO B 1 121 ? 26.344 8.539 10.094 1 31.44 121 PRO B O 1
ATOM 4820 N N . ALA B 1 122 ? 26.359 7.262 8.398 1 34.78 122 ALA B N 1
ATOM 4821 C CA . ALA B 1 122 ? 25.531 6.227 9.008 1 34.78 122 ALA B CA 1
ATOM 4822 C C . ALA B 1 122 ? 25.938 5.988 10.461 1 34.78 122 ALA B C 1
ATOM 4824 O O . ALA B 1 122 ? 25.266 5.254 11.188 1 34.78 122 ALA B O 1
ATOM 4825 N N . ASN B 1 123 ? 27.156 6.219 10.781 1 32.97 123 ASN B N 1
ATOM 4826 C CA . ASN B 1 123 ? 27.703 5.961 12.117 1 32.97 123 ASN B CA 1
ATOM 4827 C C . ASN B 1 123 ? 26.844 6.602 13.203 1 32.97 123 ASN B C 1
ATOM 4829 O O . ASN B 1 123 ? 26.844 6.148 14.352 1 32.97 123 ASN B O 1
ATOM 4833 N N . ASN B 1 124 ? 26.562 7.988 13.117 1 31.14 124 ASN B N 1
ATOM 4834 C CA . ASN B 1 124 ? 26.016 8.664 14.289 1 31.14 124 ASN B CA 1
ATOM 4835 C C . ASN B 1 124 ? 24.484 8.508 14.344 1 31.14 124 ASN B C 1
ATOM 4837 O O . ASN B 1 124 ? 23.844 9.047 15.25 1 31.14 124 ASN B O 1
ATOM 4841 N N . LEU B 1 125 ? 23.812 8.469 13.312 1 34.25 125 LEU B N 1
ATOM 4842 C CA . LEU B 1 125 ? 22.438 8.109 13.594 1 34.25 125 LEU B CA 1
ATOM 4843 C C . LEU B 1 125 ? 22.344 6.66 14.078 1 34.25 125 LEU B C 1
ATOM 4845 O O . LEU B 1 125 ? 22.109 5.75 13.273 1 34.25 125 LEU B O 1
ATOM 4849 N N . GLY B 1 126 ? 23.453 6.098 14.492 1 29.86 126 GLY B N 1
ATOM 4850 C CA . GLY B 1 126 ? 23.562 4.855 15.242 1 29.86 126 GLY B CA 1
ATOM 4851 C C . GLY B 1 126 ? 22.281 4.43 15.914 1 29.86 126 GLY B C 1
ATOM 4852 O O . GLY B 1 126 ? 21.375 5.25 16.109 1 29.86 126 GLY B O 1
ATOM 4853 N N . ASP B 1 127 ? 21.984 3.184 15.766 1 32.81 127 ASP B N 1
ATOM 4854 C CA . ASP B 1 127 ? 21.25 2.658 16.906 1 32.81 127 ASP B CA 1
ATOM 4855 C C . ASP B 1 127 ? 21.578 3.443 18.172 1 32.81 127 ASP B C 1
ATOM 4857 O O . ASP B 1 127 ? 22.297 2.953 19.047 1 32.81 127 ASP B O 1
ATOM 4861 N N . GLY B 1 128 ? 22.203 4.613 18 1 31.56 128 GLY B N 1
ATOM 4862 C CA . GLY B 1 128 ? 22.266 5.121 19.359 1 31.56 128 GLY B CA 1
ATOM 4863 C C . GLY B 1 128 ? 21.062 4.715 20.188 1 31.56 128 GLY B C 1
ATOM 4864 O O . GLY B 1 128 ? 19.984 4.445 19.656 1 31.56 128 GLY B O 1
ATOM 4865 N N . PRO B 1 129 ? 21.406 4.145 21.219 1 29.59 129 PRO B N 1
ATOM 4866 C CA . PRO B 1 129 ? 20.203 3.922 22.031 1 29.59 129 PRO B CA 1
ATOM 4867 C C . PRO B 1 129 ? 19.141 5 21.828 1 29.59 129 PRO B C 1
ATOM 4869 O O . PRO B 1 129 ? 19.469 6.191 21.812 1 29.59 129 PRO B O 1
ATOM 4872 N N . VAL B 1 130 ? 18.359 5.059 20.641 1 32.53 130 VAL B N 1
ATOM 4873 C CA . VAL B 1 130 ? 17.281 5.852 21.219 1 32.53 130 VAL B CA 1
ATOM 4874 C C . VAL B 1 130 ? 17.531 6.035 22.719 1 32.53 130 VAL B C 1
ATOM 4876 O O . VAL B 1 130 ? 17.578 5.062 23.469 1 32.53 130 VAL B O 1
ATOM 4879 N N . HIS B 1 131 ? 18.562 6.785 22.969 1 30.47 131 HIS B N 1
ATOM 4880 C CA . HIS B 1 131 ? 18.484 7.141 24.375 1 30.47 131 HIS B CA 1
ATOM 4881 C C . HIS B 1 131 ? 17.047 7.016 24.891 1 30.47 131 HIS B C 1
ATOM 4883 O O . HIS B 1 131 ? 16.156 7.762 24.469 1 30.47 131 HIS B O 1
ATOM 4889 N N . ALA B 1 132 ? 16.562 5.848 24.781 1 31.14 132 ALA B N 1
ATOM 4890 C CA . ALA B 1 132 ? 15.648 5.801 25.922 1 31.14 132 ALA B CA 1
ATOM 4891 C C . ALA B 1 132 ? 16.078 6.777 27.016 1 31.14 132 ALA B C 1
ATOM 4893 O O . ALA B 1 132 ? 17.016 6.508 27.766 1 31.14 132 ALA B O 1
ATOM 4894 N N . ASP B 1 133 ? 16.469 8.008 26.578 1 31.47 133 ASP B N 1
ATOM 4895 C CA . ASP B 1 133 ? 16.391 8.781 27.812 1 31.47 133 ASP B CA 1
ATOM 4896 C C . ASP B 1 133 ? 15.531 8.07 28.859 1 31.47 133 ASP B C 1
ATOM 4898 O O . ASP B 1 133 ? 14.32 8.297 28.922 1 31.47 133 ASP B O 1
ATOM 4902 N N . THR B 1 134 ? 15.719 6.832 28.781 1 32.91 134 THR B N 1
ATOM 4903 C CA . THR B 1 134 ? 15.414 6.281 30.094 1 32.91 134 THR B CA 1
ATOM 4904 C C . THR B 1 134 ? 16.047 7.133 31.203 1 32.91 134 THR B C 1
ATOM 4906 O O . THR B 1 134 ? 17.062 6.758 31.766 1 32.91 134 THR B O 1
ATOM 4909 N N . GLY B 1 135 ? 16.578 8.422 30.797 1 33.47 135 GLY B N 1
ATOM 4910 C CA . GLY B 1 135 ? 16.719 9 32.125 1 33.47 135 GLY B CA 1
ATOM 4911 C C . GLY B 1 135 ? 15.836 8.32 33.156 1 33.47 135 GLY B C 1
ATOM 4912 O O . GLY B 1 135 ? 14.922 7.566 32.812 1 33.47 135 GLY B O 1
ATOM 4913 N N . PRO B 1 136 ? 16.438 8.172 34.25 1 32.12 136 PRO B N 1
ATOM 4914 C CA . PRO B 1 136 ? 15.461 7.684 35.25 1 32.12 136 PRO B CA 1
ATOM 4915 C C . PRO B 1 136 ? 14.031 8.094 34.906 1 32.12 136 PRO B C 1
ATOM 4917 O O . PRO B 1 136 ? 13.781 9.25 34.562 1 32.12 136 PRO B O 1
ATOM 4920 N N . MET B 1 137 ? 13.375 7.398 33.875 1 35.34 137 MET B N 1
ATOM 4921 C CA . MET B 1 137 ? 11.992 7.676 34.219 1 35.34 137 MET B CA 1
ATOM 4922 C C . MET B 1 137 ? 11.906 8.32 35.625 1 35.34 137 MET B C 1
ATOM 4924 O O . MET B 1 137 ? 12.125 7.66 36.625 1 35.34 137 MET B O 1
ATOM 4928 N N . SER B 1 138 ? 12.758 9.25 35.812 1 34.28 138 SER B N 1
ATOM 4929 C CA . SER B 1 138 ? 12.227 9.812 37.062 1 34.28 138 SER B CA 1
ATOM 4930 C C . SER B 1 138 ? 10.789 9.367 37.281 1 34.28 138 SER B C 1
ATOM 4932 O O . SER B 1 138 ? 10.023 9.195 36.344 1 34.28 138 SER B O 1
ATOM 4934 N N . SER B 1 139 ? 10.523 8.602 38.219 1 37.34 139 SER B N 1
ATOM 4935 C CA . SER B 1 139 ? 9.32 8.156 38.938 1 37.34 139 SER B CA 1
ATOM 4936 C C . SER B 1 139 ? 8.141 9.07 38.625 1 37.34 139 SER B C 1
ATOM 4938 O O . SER B 1 139 ? 7.625 9.734 39.531 1 37.34 139 SER B O 1
ATOM 4940 N N . PHE B 1 140 ? 8.258 9.938 37.719 1 41.94 140 PHE B N 1
ATOM 4941 C CA . PHE B 1 140 ? 6.988 10.656 37.688 1 41.94 140 PHE B CA 1
ATOM 4942 C C . PHE B 1 140 ? 5.832 9.711 37.406 1 41.94 140 PHE B C 1
ATOM 4944 O O . PHE B 1 140 ? 5.836 9.008 36.375 1 41.94 140 PHE B O 1
ATOM 4951 N N . SER B 1 141 ? 5.27 9.094 38.344 1 54.53 141 SER B N 1
ATOM 4952 C CA . SER B 1 141 ? 4.152 8.242 38.719 1 54.53 141 SER B CA 1
ATOM 4953 C C . SER B 1 141 ? 2.889 8.586 37.938 1 54.53 141 SER B C 1
ATOM 4955 O O . SER B 1 141 ? 1.888 9.008 38.531 1 54.53 141 SER B O 1
ATOM 4957 N N . VAL B 1 142 ? 3.115 9.352 36.688 1 66.56 142 VAL B N 1
ATOM 4958 C CA . VAL B 1 142 ? 1.794 9.609 36.125 1 66.56 142 VAL B CA 1
ATOM 4959 C C . VAL B 1 142 ? 1.165 8.297 35.656 1 66.56 142 VAL B C 1
ATOM 4961 O O . VAL B 1 142 ? 1.804 7.516 34.938 1 66.56 142 VAL B O 1
ATOM 4964 N N . ASP B 1 143 ? 0.162 8.055 36.188 1 81.12 143 ASP B N 1
ATOM 4965 C CA . ASP B 1 143 ? -0.658 6.891 35.875 1 81.12 143 ASP B CA 1
ATOM 4966 C C . ASP B 1 143 ? -1.28 7.039 34.469 1 81.12 143 ASP B C 1
ATOM 4968 O O . ASP B 1 143 ? -2.252 7.777 34.312 1 81.12 143 ASP B O 1
ATOM 4972 N N . MET B 1 144 ? -0.633 6.414 33.406 1 84.44 144 MET B N 1
ATOM 4973 C CA . MET B 1 144 ? -1.121 6.516 32.031 1 84.44 144 MET B CA 1
ATOM 4974 C C . MET B 1 144 ? -2.553 6 31.938 1 84.44 144 MET B C 1
ATOM 4976 O O . MET B 1 144 ? -3.273 6.348 31 1 84.44 144 MET B O 1
ATOM 4980 N N . ASP B 1 145 ? -2.891 5.277 32.969 1 86.38 145 ASP B N 1
ATOM 4981 C CA . ASP B 1 145 ? -4.223 4.684 32.906 1 86.38 145 ASP B CA 1
ATOM 4982 C C . ASP B 1 145 ? -5.246 5.551 33.656 1 86.38 145 ASP B C 1
ATOM 4984 O O . ASP B 1 145 ? -6.438 5.23 33.656 1 86.38 145 ASP B O 1
ATOM 4988 N N . SER B 1 146 ? -4.777 6.68 34.062 1 89.38 146 SER B N 1
ATOM 4989 C CA . SER B 1 146 ? -5.695 7.586 34.75 1 89.38 146 SER B CA 1
ATOM 4990 C C . SER B 1 146 ? -6.734 8.148 33.781 1 89.38 146 SER B C 1
ATOM 4992 O O . SER B 1 146 ? -6.387 8.68 32.719 1 89.38 146 SER B O 1
ATOM 4994 N N . SER B 1 147 ? -7.957 8.078 34.188 1 89.62 147 SER B N 1
ATOM 4995 C CA . SER B 1 147 ? -9.039 8.594 33.344 1 89.62 147 SER B CA 1
ATOM 4996 C C . SER B 1 147 ? -8.945 10.109 33.188 1 89.62 147 SER B C 1
ATOM 4998 O O . SER B 1 147 ? -9.281 10.648 32.156 1 89.62 147 SER B O 1
ATOM 5000 N N . GLN B 1 148 ? -8.516 10.758 34.25 1 90.62 148 GLN B N 1
ATOM 5001 C CA . GLN B 1 148 ? -8.383 12.211 34.219 1 90.62 148 GLN B CA 1
ATOM 5002 C C . GLN B 1 148 ? -7.348 12.641 33.156 1 90.62 148 GLN B C 1
ATOM 5004 O O . GLN B 1 148 ? -7.574 13.586 32.406 1 90.62 148 GLN B O 1
ATOM 5009 N N . LEU B 1 149 ? -6.258 11.914 33.219 1 91.19 149 LEU B N 1
ATOM 5010 C CA . LEU B 1 149 ? -5.203 12.234 32.25 1 91.19 149 LEU B CA 1
ATOM 5011 C C . LEU B 1 149 ? -5.676 11.984 30.828 1 91.19 149 LEU B C 1
ATOM 5013 O O . LEU B 1 149 ? -5.457 12.82 29.953 1 91.19 149 LEU B O 1
ATOM 5017 N N . ARG B 1 150 ? -6.312 10.867 30.625 1 93.19 150 ARG B N 1
ATOM 5018 C CA . ARG B 1 150 ? -6.793 10.508 29.297 1 93.19 150 ARG B CA 1
ATOM 5019 C C . ARG B 1 150 ? -7.812 11.531 28.781 1 93.19 150 ARG B C 1
ATOM 5021 O O . ARG B 1 150 ? -7.766 11.938 27.625 1 93.19 150 ARG B O 1
ATOM 5028 N N . ASP B 1 151 ? -8.625 11.961 29.656 1 92.44 151 ASP B N 1
ATOM 5029 C CA . ASP B 1 151 ? -9.633 12.953 29.281 1 92.44 151 ASP B CA 1
ATOM 5030 C C . ASP B 1 151 ? -8.984 14.297 28.953 1 92.44 151 ASP B C 1
ATOM 5032 O O . ASP B 1 151 ? -9.406 14.984 28.016 1 92.44 151 ASP B O 1
ATOM 5036 N N . MET B 1 152 ? -8.07 14.617 29.75 1 91.19 152 MET B N 1
ATOM 5037 C CA . MET B 1 152 ? -7.352 15.867 29.5 1 91.19 152 MET B CA 1
ATOM 5038 C C . MET B 1 152 ? -6.648 15.812 28.141 1 91.19 152 MET B C 1
ATOM 5040 O O . MET B 1 152 ? -6.688 16.781 27.375 1 91.19 152 MET B O 1
ATOM 5044 N N . LEU B 1 153 ? -6.012 14.711 27.844 1 91.56 153 LEU B N 1
ATOM 5045 C CA . LEU B 1 153 ? -5.297 14.555 26.578 1 91.56 153 LEU B CA 1
ATOM 5046 C C . LEU B 1 153 ? -6.262 14.57 25.406 1 91.56 153 LEU B C 1
ATOM 5048 O O . LEU B 1 153 ? -5.977 15.18 24.375 1 91.56 153 LEU B O 1
ATOM 5052 N N . LEU B 1 154 ? -7.344 13.922 25.547 1 92.31 154 LEU B N 1
ATOM 5053 C CA . LEU B 1 154 ? -8.336 13.906 24.469 1 92.31 154 LEU B CA 1
ATOM 5054 C C . LEU B 1 154 ? -8.883 15.312 24.234 1 92.31 154 LEU B C 1
ATOM 5056 O O . LEU B 1 154 ? -9.125 15.695 23.078 1 92.31 154 LEU B O 1
ATOM 5060 N N . LYS B 1 155 ? -9.062 16.094 25.266 1 88.5 155 LYS B N 1
ATOM 5061 C CA . LYS B 1 155 ? -9.508 17.469 25.109 1 88.5 155 LYS B CA 1
ATOM 5062 C C . LYS B 1 155 ? -8.484 18.297 24.344 1 88.5 155 LYS B C 1
ATOM 5064 O O . LYS B 1 155 ? -8.844 19.109 23.5 1 88.5 155 LYS B O 1
ATOM 5069 N N . SER B 1 156 ? -7.281 18.016 24.719 1 83.94 156 SER B N 1
ATOM 5070 C CA . SER B 1 156 ? -6.215 18.703 24 1 83.94 156 SER B CA 1
ATOM 5071 C C . SER B 1 156 ? -6.199 18.312 22.531 1 83.94 156 SER B C 1
ATOM 5073 O O . SER B 1 156 ? -5.965 19.141 21.656 1 83.94 156 SER B O 1
ATOM 5075 N N . TYR B 1 157 ? -6.422 17.062 22.25 1 88.12 157 TYR B N 1
ATOM 5076 C CA . TYR B 1 157 ? -6.465 16.578 20.875 1 88.12 157 TYR B CA 1
ATOM 5077 C C . TYR B 1 157 ? -7.543 17.297 20.078 1 88.12 157 TYR B C 1
ATOM 5079 O O . TYR B 1 157 ? -7.312 17.703 18.938 1 88.12 157 TYR B O 1
ATOM 5087 N N . TRP B 1 158 ? -8.656 17.469 20.656 1 87.31 158 TRP B N 1
ATOM 5088 C CA . TRP B 1 158 ? -9.781 18.078 19.953 1 87.31 158 TRP B CA 1
ATOM 5089 C C . TRP B 1 158 ? -9.539 19.578 19.75 1 87.31 158 TRP B C 1
ATOM 5091 O O . TRP B 1 158 ? -10.016 20.156 18.766 1 87.31 158 TRP B O 1
ATOM 5101 N N . SER B 1 159 ? -8.812 20.188 20.609 1 76.25 159 SER B N 1
ATOM 5102 C CA . SER B 1 159 ? -8.57 21.625 20.516 1 76.25 159 SER B CA 1
ATOM 5103 C C . SER B 1 159 ? -7.562 21.938 19.422 1 76.25 159 SER B C 1
ATOM 5105 O O . SER B 1 159 ? -7.578 23.031 18.859 1 76.25 159 SER B O 1
ATOM 5107 N N . PHE B 1 160 ? -6.609 21.016 19.125 1 65.62 160 PHE B N 1
ATOM 5108 C CA . PHE B 1 160 ? -5.559 21.328 18.156 1 65.62 160 PHE B CA 1
ATOM 5109 C C . PHE B 1 160 ? -5.66 20.422 16.938 1 65.62 160 PHE B C 1
ATOM 5111 O O . PHE B 1 160 ? -5.574 20.906 15.805 1 65.62 160 PHE B O 1
ATOM 5118 N N . SER B 1 161 ? -5.461 19.031 17.234 1 56.53 161 SER B N 1
ATOM 5119 C CA . SER B 1 161 ? -5.195 18.016 16.219 1 56.53 161 SER B CA 1
ATOM 5120 C C . SER B 1 161 ? -6.297 18 15.164 1 56.53 161 SER B C 1
ATOM 5122 O O . SER B 1 161 ? -6.043 17.688 14 1 56.53 161 SER B O 1
ATOM 5124 N N . SER B 1 162 ? -7.488 18.125 15.711 1 56.41 162 SER B N 1
ATOM 5125 C CA . SER B 1 162 ? -8.523 18.094 14.68 1 56.41 162 SER B CA 1
ATOM 5126 C C . SER B 1 162 ? -8.266 19.156 13.617 1 56.41 162 SER B C 1
ATOM 5128 O O . SER B 1 162 ? -8.969 19.219 12.602 1 56.41 162 SER B O 1
ATOM 5130 N N . ARG B 1 163 ? -7.02 19.719 13.812 1 57.91 163 ARG B N 1
ATOM 5131 C CA . ARG B 1 163 ? -7.027 21 13.117 1 57.91 163 ARG B CA 1
ATOM 5132 C C . ARG B 1 163 ? -6.102 20.984 11.906 1 57.91 163 ARG B C 1
ATOM 5134 O O . ARG B 1 163 ? -6.109 21.906 11.102 1 57.91 163 ARG B O 1
ATOM 5141 N N . SER B 1 164 ? -5.242 19.953 11.812 1 71.88 164 SER B N 1
ATOM 5142 C CA . SER B 1 164 ? -4.586 20.078 10.516 1 71.88 164 SER B CA 1
ATOM 5143 C C . SER B 1 164 ? -5.312 19.281 9.445 1 71.88 164 SER B C 1
ATOM 5145 O O . SER B 1 164 ? -5.895 19.859 8.523 1 71.88 164 SER B O 1
ATOM 5147 N N . VAL B 1 165 ? -5.348 18.016 9.594 1 84.25 165 VAL B N 1
ATOM 5148 C CA . VAL B 1 165 ? -6.094 17.109 8.727 1 84.25 165 VAL B CA 1
ATOM 5149 C C . VAL B 1 165 ? -7.004 16.219 9.57 1 84.25 165 VAL B C 1
ATOM 5151 O O . VAL B 1 165 ? -6.527 15.391 10.352 1 84.25 165 VAL B O 1
ATOM 5154 N N . PRO B 1 166 ? -8.266 16.484 9.469 1 88 166 PRO B N 1
ATOM 5155 C CA . PRO B 1 166 ? -9.188 15.758 10.336 1 88 166 PRO B CA 1
ATOM 5156 C C . PRO B 1 166 ? -9.195 14.258 10.055 1 88 166 PRO B C 1
ATOM 5158 O O . PRO B 1 166 ? -9.422 13.836 8.922 1 88 166 PRO B O 1
ATOM 5161 N N . VAL B 1 167 ? -8.992 13.484 11.094 1 93.12 167 VAL B N 1
ATOM 5162 C CA . VAL B 1 167 ? -8.945 12.031 10.945 1 93.12 167 VAL B CA 1
ATOM 5163 C C . VAL B 1 167 ? -10.07 11.398 11.758 1 93.12 167 VAL B C 1
ATOM 5165 O O . VAL B 1 167 ? -10.656 10.391 11.344 1 93.12 167 VAL B O 1
ATOM 5168 N N . VAL B 1 168 ? -10.398 11.992 12.938 1 94.38 168 VAL B N 1
ATOM 5169 C CA . VAL B 1 168 ? -11.391 11.414 13.836 1 94.38 168 VAL B CA 1
ATOM 5170 C C . VAL B 1 168 ? -12.523 12.406 14.062 1 94.38 168 VAL B C 1
ATOM 5172 O O . VAL B 1 168 ? -12.289 13.602 14.258 1 94.38 168 VAL B O 1
ATOM 5175 N N . ASP B 1 169 ? -13.695 11.914 13.938 1 91.69 169 ASP B N 1
ATOM 5176 C CA . ASP B 1 169 ? -14.867 12.711 14.297 1 91.69 169 ASP B CA 1
ATOM 5177 C C . ASP B 1 169 ? -15.117 12.688 15.797 1 91.69 169 ASP B C 1
ATOM 5179 O O . ASP B 1 169 ? -15.336 11.625 16.375 1 91.69 169 ASP B O 1
ATOM 5183 N N . GLU B 1 170 ? -15.18 13.812 16.422 1 92.19 170 GLU B N 1
ATOM 5184 C CA . GLU B 1 170 ? -15.25 13.914 17.891 1 92.19 170 GLU B CA 1
ATOM 5185 C C . GLU B 1 170 ? -16.562 13.352 18.406 1 92.19 170 GLU B C 1
ATOM 5187 O O . GLU B 1 170 ? -16.578 12.57 19.359 1 92.19 170 GLU B O 1
ATOM 5192 N N . SER B 1 171 ? -17.641 13.719 17.781 1 91.12 171 SER B N 1
ATOM 5193 C CA . SER B 1 171 ? -18.953 13.305 18.266 1 91.12 171 SER B CA 1
ATOM 5194 C C . SER B 1 171 ? -19.125 11.789 18.172 1 91.12 171 SER B C 1
ATOM 5196 O O . SER B 1 171 ? -19.578 11.156 19.141 1 91.12 171 SER B O 1
ATOM 5198 N N . LEU B 1 172 ? -18.734 11.227 17.031 1 91.56 172 LEU B N 1
ATOM 5199 C CA . LEU B 1 172 ? -18.859 9.781 16.844 1 91.56 172 LEU B CA 1
ATOM 5200 C C . LEU B 1 172 ? -17.938 9.031 17.812 1 91.56 172 LEU B C 1
ATOM 5202 O O . LEU B 1 172 ? -18.359 8.047 18.422 1 91.56 172 LEU B O 1
ATOM 5206 N N . PHE B 1 173 ? -16.734 9.484 17.969 1 95.25 173 PHE B N 1
ATOM 5207 C CA . PHE B 1 173 ? -15.75 8.82 18.828 1 95.25 173 PHE B CA 1
ATOM 5208 C C . PHE B 1 173 ? -16.203 8.844 20.281 1 95.25 173 PHE B C 1
ATOM 5210 O O . PHE B 1 173 ? -16.203 7.809 20.953 1 95.25 173 PHE B O 1
ATOM 5217 N N . MET B 1 174 ? -16.625 10 20.781 1 94 174 MET B N 1
ATOM 5218 C CA . MET B 1 174 ? -16.984 10.148 22.188 1 94 174 MET B CA 1
ATOM 5219 C C . MET B 1 174 ? -18.25 9.344 22.5 1 94 174 MET B C 1
ATOM 5221 O O . MET B 1 174 ? -18.344 8.75 23.578 1 94 174 MET B O 1
ATOM 5225 N N . ALA B 1 175 ? -19.188 9.312 21.609 1 92.88 175 ALA B N 1
ATOM 5226 C CA . ALA B 1 175 ? -20.406 8.555 21.812 1 92.88 175 ALA B CA 1
ATOM 5227 C C . ALA B 1 175 ? -20.125 7.066 21.969 1 92.88 175 ALA B C 1
ATOM 5229 O O . ALA B 1 175 ? -20.703 6.398 22.812 1 92.88 175 ALA B O 1
ATOM 5230 N N . HIS B 1 176 ? -19.219 6.582 21.172 1 93.19 176 HIS B N 1
ATOM 5231 C CA . HIS B 1 176 ? -18.938 5.148 21.188 1 93.19 176 HIS B CA 1
ATOM 5232 C C . HIS B 1 176 ? -17.891 4.797 22.234 1 93.19 176 HIS B C 1
ATOM 5234 O O . HIS B 1 176 ? -17.875 3.672 22.734 1 93.19 176 HIS B O 1
ATOM 5240 N N . ARG B 1 177 ? -17.031 5.727 22.562 1 95.19 177 ARG B N 1
ATOM 5241 C CA . ARG B 1 177 ? -16.078 5.508 23.656 1 95.19 177 ARG B CA 1
ATOM 5242 C C . ARG B 1 177 ?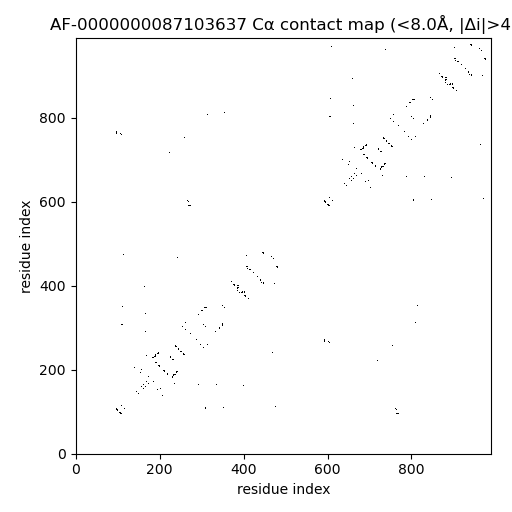 -16.797 5.285 24.969 1 95.19 177 ARG B C 1
ATOM 5244 O O . ARG B 1 177 ? -16.375 4.469 25.797 1 95.19 177 ARG B O 1
ATOM 5251 N N . ALA B 1 178 ? -17.844 6.004 25.156 1 92.81 178 ALA B N 1
ATOM 5252 C CA . ALA B 1 178 ? -18.609 5.914 26.391 1 92.81 178 ALA B CA 1
ATOM 5253 C C . ALA B 1 178 ? -19.156 4.504 26.594 1 92.81 178 ALA B C 1
ATOM 5255 O O . ALA B 1 178 ? -19.266 4.035 27.734 1 92.81 178 ALA B O 1
ATOM 5256 N N . SER B 1 179 ? -19.438 3.84 25.516 1 90.62 179 SER B N 1
ATOM 5257 C CA . SER B 1 179 ? -19.922 2.473 25.625 1 90.62 179 SER B CA 1
ATOM 5258 C C . SER B 1 179 ? -18.812 1.501 25.984 1 90.62 179 SER B C 1
ATOM 5260 O O . SER B 1 179 ? -19.062 0.422 26.516 1 90.62 179 SER B O 1
ATOM 5262 N N . GLY B 1 180 ? -17.625 1.861 25.656 1 87.19 180 GLY B N 1
ATOM 5263 C CA . GLY B 1 180 ? -16.453 1.046 25.953 1 87.19 180 GLY B CA 1
ATOM 5264 C C . GLY B 1 180 ? -16.297 -0.13 25 1 87.19 180 GLY B C 1
ATOM 5265 O O . GLY B 1 180 ? -15.328 -0.887 25.094 1 87.19 180 GLY B O 1
ATOM 5266 N N . GLN B 1 181 ? -17.25 -0.302 24.109 1 90.69 181 GLN B N 1
ATOM 5267 C CA . GLN B 1 181 ? -17.234 -1.443 23.203 1 90.69 181 GLN B CA 1
ATOM 5268 C C . GLN B 1 181 ? -16.625 -1.062 21.859 1 90.69 181 GLN B C 1
ATOM 5270 O O . GLN B 1 181 ? -16.859 0.043 21.359 1 90.69 181 GLN B O 1
ATOM 5275 N N . ARG B 1 182 ? -15.883 -2.012 21.359 1 93 182 ARG B N 1
ATOM 5276 C CA . ARG B 1 182 ? -15.297 -1.829 20.047 1 93 182 ARG B CA 1
ATOM 5277 C C . ARG B 1 182 ? -16.375 -1.675 18.984 1 93 182 ARG B C 1
ATOM 5279 O O . ARG B 1 182 ? -17.406 -2.371 19.016 1 93 182 ARG B O 1
ATOM 5286 N N . SER B 1 183 ? -16.234 -0.729 18.125 1 92.38 183 SER B N 1
ATOM 5287 C CA . SER B 1 183 ? -17.156 -0.442 17.031 1 92.38 183 SER B CA 1
ATOM 5288 C C . SER B 1 183 ? -16.438 0.114 15.812 1 92.38 183 SER B C 1
ATOM 5290 O O . SER B 1 183 ? -15.203 0.087 15.75 1 92.38 183 SER B O 1
ATOM 5292 N N . GLN B 1 184 ? -17.188 0.584 14.859 1 93 184 GLN B N 1
ATOM 5293 C CA . GLN B 1 184 ? -16.609 1.217 13.672 1 93 184 GLN B CA 1
ATOM 5294 C C . GLN B 1 184 ? -15.93 2.533 14.023 1 93 184 GLN B C 1
ATOM 5296 O O . GLN B 1 184 ? -15.023 2.977 13.32 1 93 184 GLN B O 1
ATOM 5301 N N . TYR B 1 185 ? -16.281 3.076 15.203 1 93.81 185 TYR B N 1
ATOM 5302 C CA . TYR B 1 185 ? -15.859 4.445 15.469 1 93.81 185 TYR B CA 1
ATOM 5303 C C . TYR B 1 185 ? -14.992 4.52 16.719 1 93.81 185 TYR B C 1
ATOM 5305 O O . TYR B 1 185 ? -14.492 5.59 17.078 1 93.81 185 TYR B O 1
ATOM 5313 N N . PHE B 1 186 ? -14.875 3.369 17.297 1 96.25 186 PHE B N 1
ATOM 5314 C CA . PHE B 1 186 ? -14.07 3.357 18.516 1 96.25 186 PHE B CA 1
ATOM 5315 C C . PHE B 1 186 ? -13.367 2.018 18.688 1 96.25 186 PHE B C 1
ATOM 5317 O O . PHE B 1 186 ? -13.953 0.963 18.438 1 96.25 186 PHE B O 1
ATOM 5324 N N . SER B 1 187 ? -12.133 2.055 19.047 1 97.12 187 SER B N 1
ATOM 5325 C CA . SER B 1 187 ? -11.336 0.917 19.5 1 97.12 187 SER B CA 1
ATOM 5326 C C . SER B 1 187 ? -10.242 1.357 20.469 1 97.12 187 SER B C 1
ATOM 5328 O O . SER B 1 187 ? -9.766 2.492 20.391 1 97.12 187 SER B O 1
ATOM 5330 N N . PRO B 1 188 ? -9.922 0.541 21.406 1 96.31 188 PRO B N 1
ATOM 5331 C CA . PRO B 1 188 ? -8.797 0.885 22.281 1 96.31 188 PRO B CA 1
ATOM 5332 C C . PRO B 1 188 ? -7.535 1.239 21.484 1 96.31 188 PRO B C 1
ATOM 5334 O O . PRO B 1 188 ? -6.742 2.078 21.938 1 96.31 188 PRO B O 1
ATOM 5337 N N . PHE B 1 189 ? -7.391 0.554 20.406 1 97.94 189 PHE B N 1
ATOM 5338 C CA . PHE B 1 189 ? -6.273 0.846 19.516 1 97.94 189 PHE B CA 1
ATOM 5339 C C . PHE B 1 189 ? -6.297 2.305 19.078 1 97.94 189 PHE B C 1
ATOM 5341 O O . PHE B 1 189 ? -5.285 3.002 19.172 1 97.94 189 PHE B O 1
ATOM 5348 N N . LEU B 1 190 ? -7.418 2.775 18.594 1 98.12 190 LEU B N 1
ATOM 5349 C CA . LEU B 1 190 ? -7.574 4.16 18.156 1 98.12 190 LEU B CA 1
ATOM 5350 C C . LEU B 1 190 ? -7.348 5.125 19.312 1 98.12 190 LEU B C 1
ATOM 5352 O O . LEU B 1 190 ? -6.664 6.137 19.156 1 98.12 190 LEU B O 1
ATOM 5356 N N . GLU B 1 191 ? -7.926 4.805 20.438 1 97.19 191 GLU B N 1
ATOM 5357 C CA . GLU B 1 191 ? -7.758 5.68 21.594 1 97.19 191 GLU B CA 1
ATOM 5358 C C . GLU B 1 191 ? -6.289 5.816 21.969 1 97.19 191 GLU B C 1
ATOM 5360 O O . GLU B 1 191 ? -5.812 6.918 22.25 1 97.19 191 GLU B O 1
ATOM 5365 N N . ALA B 1 192 ? -5.645 4.723 22.016 1 97.12 192 ALA B N 1
ATOM 5366 C CA . ALA B 1 192 ? -4.227 4.754 22.359 1 97.12 192 ALA B CA 1
ATOM 5367 C C . ALA B 1 192 ? -3.436 5.598 21.359 1 97.12 192 ALA B C 1
ATOM 5369 O O . ALA B 1 192 ? -2.537 6.348 21.75 1 97.12 192 ALA B O 1
ATOM 5370 N N . ALA B 1 193 ? -3.738 5.438 20.078 1 96.56 193 ALA B N 1
ATOM 5371 C CA . ALA B 1 193 ? -3.064 6.227 19.047 1 96.56 193 ALA B CA 1
ATOM 5372 C C . ALA B 1 193 ? -3.354 7.715 19.219 1 96.56 193 ALA B C 1
ATOM 5374 O O . ALA B 1 193 ? -2.457 8.547 19.078 1 96.56 193 ALA B O 1
ATOM 5375 N N . MET B 1 194 ? -4.59 8.047 19.531 1 95.19 194 MET B N 1
ATOM 5376 C CA . MET B 1 194 ? -4.977 9.438 19.766 1 95.19 194 MET B CA 1
ATOM 5377 C C . MET B 1 194 ? -4.234 10.016 20.969 1 95.19 194 MET B C 1
ATOM 5379 O O . MET B 1 194 ? -3.758 11.148 20.922 1 95.19 194 MET B O 1
ATOM 5383 N N . LEU B 1 195 ? -4.172 9.234 22 1 95 195 LEU B N 1
ATOM 5384 C CA . LEU B 1 195 ? -3.482 9.68 23.203 1 95 195 LEU B CA 1
ATOM 5385 C C . LEU B 1 195 ? -1.997 9.891 22.922 1 95 195 LEU B C 1
ATOM 5387 O O . LEU B 1 195 ? -1.405 10.859 23.422 1 95 195 LEU B O 1
ATOM 5391 N N . ALA B 1 196 ? -1.402 9.016 22.156 1 93.75 196 ALA B N 1
ATOM 5392 C CA . ALA B 1 196 ? -0.004 9.203 21.781 1 93.75 196 ALA B CA 1
ATOM 5393 C C . ALA B 1 196 ? 0.194 10.539 21.062 1 93.75 196 ALA B C 1
ATOM 5395 O O . ALA B 1 196 ? 1.096 11.305 21.406 1 93.75 196 ALA B O 1
ATOM 5396 N N . CYS B 1 197 ? -0.658 10.875 20.188 1 91.06 197 CYS B N 1
ATOM 5397 C CA . CYS B 1 197 ? -0.561 12.117 19.422 1 91.06 197 CYS B CA 1
ATOM 5398 C C . CYS B 1 197 ? -0.823 13.32 20.312 1 91.06 197 CYS B C 1
ATOM 5400 O O . CYS B 1 197 ? -0.186 14.367 20.156 1 91.06 197 CYS B O 1
ATOM 5402 N N . ALA B 1 198 ? -1.72 13.156 21.25 1 90.25 198 ALA B N 1
ATOM 5403 C CA . ALA B 1 198 ? -2.143 14.266 22.094 1 90.25 198 ALA B CA 1
ATOM 5404 C C . ALA B 1 198 ? -1.036 14.664 23.078 1 90.25 198 ALA B C 1
ATOM 5406 O O . ALA B 1 198 ? -1.002 15.797 23.547 1 90.25 198 ALA B O 1
ATOM 5407 N N . THR B 1 199 ? -0.15 13.75 23.406 1 89.12 199 THR B N 1
ATOM 5408 C CA . THR B 1 199 ? 0.921 14.055 24.344 1 89.12 199 THR B CA 1
ATOM 5409 C C . THR B 1 199 ? 1.851 15.125 23.781 1 89.12 199 THR B C 1
ATOM 5411 O O . THR B 1 199 ? 2.596 15.766 24.531 1 89.12 199 THR B O 1
ATOM 5414 N N . ARG B 1 200 ? 1.808 15.359 22.531 1 83.25 200 ARG B N 1
ATOM 5415 C CA . ARG B 1 200 ? 2.703 16.312 21.875 1 83.25 200 ARG B CA 1
ATOM 5416 C C . ARG B 1 200 ? 2.117 17.719 21.906 1 83.25 200 ARG B C 1
ATOM 5418 O O . ARG B 1 200 ? 2.816 18.688 21.625 1 83.25 200 ARG B O 1
ATOM 5425 N N . ILE B 1 201 ? 0.89 17.719 22.344 1 78.75 201 ILE B N 1
ATOM 5426 C CA . ILE B 1 201 ? 0.205 19.016 22.281 1 78.75 201 ILE B CA 1
ATOM 5427 C C . ILE B 1 201 ? 0.13 19.609 23.688 1 78.75 201 ILE B C 1
ATOM 5429 O O . ILE B 1 201 ? -0.528 19.062 24.578 1 78.75 201 ILE B O 1
ATOM 5433 N N . ARG B 1 202 ? 0.667 20.719 23.828 1 68.88 202 ARG B N 1
ATOM 5434 C CA . ARG B 1 202 ? 0.566 21.562 25.016 1 68.88 202 ARG B CA 1
ATOM 5435 C C . ARG B 1 202 ? 0.783 20.75 26.281 1 68.88 202 ARG B C 1
ATOM 5437 O O . ARG B 1 202 ? 0.003 20.844 27.234 1 68.88 202 ARG B O 1
ATOM 5444 N N . THR B 1 203 ? 1.78 19.922 26.219 1 66.62 203 THR B N 1
ATOM 5445 C CA . THR B 1 203 ? 1.93 19.078 27.406 1 66.62 203 THR B CA 1
ATOM 5446 C C . THR B 1 203 ? 3.291 19.312 28.047 1 66.62 203 THR B C 1
ATOM 5448 O O . THR B 1 203 ? 4.188 19.906 27.438 1 66.62 203 THR B O 1
ATOM 5451 N N . SER B 1 204 ? 3.205 18.984 29.312 1 74.19 204 SER B N 1
ATOM 5452 C CA . SER B 1 204 ? 4.441 19 30.078 1 74.19 204 SER B CA 1
ATOM 5453 C C . SER B 1 204 ? 5.434 17.953 29.547 1 74.19 204 SER B C 1
ATOM 5455 O O . SER B 1 204 ? 5.059 17.062 28.797 1 74.19 204 SER B O 1
ATOM 5457 N N . THR B 1 205 ? 6.586 18.156 29.859 1 75.94 205 THR B N 1
ATOM 5458 C CA . THR B 1 205 ? 7.648 17.266 29.422 1 75.94 205 THR B CA 1
ATOM 5459 C C . THR B 1 205 ? 7.383 15.836 29.906 1 75.94 205 THR B C 1
ATOM 5461 O O . THR B 1 205 ? 7.648 14.867 29.188 1 75.94 205 THR B O 1
ATOM 5464 N N . SER B 1 206 ? 6.824 15.758 31.109 1 78.5 206 SER B N 1
ATOM 5465 C CA . SER B 1 206 ? 6.551 14.43 31.672 1 78.5 206 SER B CA 1
ATOM 5466 C C . SER B 1 206 ? 5.469 13.711 30.875 1 78.5 206 SER B C 1
ATOM 5468 O O . SER B 1 206 ? 5.539 12.492 30.688 1 78.5 206 SER B O 1
ATOM 5470 N N . VAL B 1 207 ? 4.52 14.453 30.453 1 82.69 207 VAL B N 1
ATOM 5471 C CA . VAL B 1 207 ? 3.424 13.875 29.672 1 82.69 207 VAL B CA 1
ATOM 5472 C C . VAL B 1 207 ? 3.906 13.539 28.266 1 82.69 207 VAL B C 1
ATOM 5474 O O . VAL B 1 207 ? 3.496 12.531 27.688 1 82.69 207 VAL B O 1
ATOM 5477 N N . ARG B 1 208 ? 4.828 14.266 27.766 1 81.94 208 ARG B N 1
ATOM 5478 C CA . ARG B 1 208 ? 5.375 14.023 26.438 1 81.94 208 ARG B CA 1
ATOM 5479 C C . ARG B 1 208 ? 6.117 12.695 26.375 1 81.94 208 ARG B C 1
ATOM 5481 O O . ARG B 1 208 ? 6.094 12.008 25.359 1 81.94 208 ARG B O 1
ATOM 5488 N N . LYS B 1 209 ? 6.648 12.375 27.438 1 81.88 209 LYS B N 1
ATOM 5489 C CA . LYS B 1 209 ? 7.406 11.125 27.516 1 81.88 209 LYS B CA 1
ATOM 5490 C C . LYS B 1 209 ? 6.477 9.914 27.469 1 81.88 209 LYS B C 1
ATOM 5492 O O . LYS B 1 209 ? 6.902 8.812 27.125 1 81.88 209 LYS B O 1
ATOM 5497 N N . LEU B 1 210 ? 5.223 10.203 27.781 1 90.06 210 LEU B N 1
ATOM 5498 C CA . LEU B 1 210 ? 4.25 9.117 27.766 1 90.06 210 LEU B CA 1
ATOM 5499 C C . LEU B 1 210 ? 3.826 8.789 26.328 1 90.06 210 LEU B C 1
ATOM 5501 O O . LEU B 1 210 ? 3.145 7.789 26.094 1 90.06 210 LEU B O 1
ATOM 5505 N N . GLY B 1 211 ? 4.184 9.625 25.375 1 91.25 211 GLY B N 1
ATOM 5506 C CA . GLY B 1 211 ? 3.797 9.414 23.984 1 91.25 211 GLY B CA 1
ATOM 5507 C C . GLY B 1 211 ? 4.207 8.055 23.453 1 91.25 211 GLY B C 1
ATOM 5508 O O . GLY B 1 211 ? 3.385 7.324 22.891 1 91.25 211 GLY B O 1
ATOM 5509 N N . ARG B 1 212 ? 5.395 7.691 23.75 1 91.88 212 ARG B N 1
ATOM 5510 C CA . ARG B 1 212 ? 5.91 6.402 23.297 1 91.88 212 ARG B CA 1
ATOM 5511 C C . ARG B 1 212 ? 5.211 5.25 24 1 91.88 212 ARG B C 1
ATOM 5513 O O . ARG B 1 212 ? 4.949 4.207 23.391 1 91.88 212 ARG B O 1
ATOM 5520 N N . ALA B 1 213 ? 4.918 5.465 25.188 1 93.19 213 ALA B N 1
ATOM 5521 C CA . ALA B 1 213 ? 4.223 4.43 25.953 1 93.19 213 ALA B CA 1
ATOM 5522 C C . ALA B 1 213 ? 2.826 4.176 25.375 1 93.19 213 ALA B C 1
ATOM 5524 O O . ALA B 1 213 ? 2.391 3.029 25.266 1 93.19 213 ALA B O 1
ATOM 5525 N N . TYR B 1 214 ? 2.135 5.227 25.047 1 95.38 214 TYR B N 1
ATOM 5526 C CA . TYR B 1 214 ? 0.816 5.078 24.453 1 95.38 214 TYR B CA 1
ATOM 5527 C C . TYR B 1 214 ? 0.919 4.434 23.062 1 95.38 214 TYR B C 1
ATOM 5529 O O . TYR B 1 214 ? 0.065 3.631 22.688 1 95.38 214 TYR B O 1
ATOM 5537 N N . ALA B 1 215 ? 1.936 4.836 22.328 1 95.69 215 ALA B N 1
ATOM 5538 C CA . ALA B 1 215 ? 2.152 4.203 21.031 1 95.69 215 ALA B CA 1
ATOM 5539 C C . ALA B 1 215 ? 2.387 2.701 21.188 1 95.69 215 ALA B C 1
ATOM 5541 O O . ALA B 1 215 ? 1.86 1.902 20.406 1 95.69 215 ALA B O 1
ATOM 5542 N N . ASP B 1 216 ? 3.135 2.34 22.203 1 95 216 ASP B N 1
ATOM 5543 C CA . ASP B 1 216 ? 3.402 0.929 22.453 1 95 216 ASP B CA 1
ATOM 5544 C C . ASP B 1 216 ? 2.129 0.199 22.875 1 95 216 ASP B C 1
ATOM 5546 O O . ASP B 1 216 ? 1.944 -0.976 22.562 1 95 216 ASP B O 1
ATOM 5550 N N . LEU B 1 217 ? 1.353 0.893 23.625 1 95.81 217 LEU B N 1
ATOM 5551 C CA . LEU B 1 217 ? 0.058 0.329 24 1 95.81 217 LEU B CA 1
ATOM 5552 C C . LEU B 1 217 ? -0.781 0.039 22.75 1 95.81 217 LEU B C 1
ATOM 5554 O O . LEU B 1 217 ? -1.425 -1.009 22.672 1 95.81 217 LEU B O 1
ATOM 5558 N N . ALA B 1 218 ? -0.793 0.943 21.812 1 97.31 218 ALA B N 1
ATOM 5559 C CA . ALA B 1 218 ? -1.519 0.742 20.562 1 97.31 218 ALA B CA 1
ATOM 5560 C C . ALA B 1 218 ? -0.944 -0.436 19.781 1 97.31 218 ALA B C 1
ATOM 5562 O O . ALA B 1 218 ? -1.691 -1.23 19.203 1 97.31 218 ALA B O 1
ATOM 5563 N N . LYS B 1 219 ? 0.359 -0.574 19.781 1 96.62 219 LYS B N 1
ATOM 5564 C CA . LYS B 1 219 ? 1.041 -1.604 19 1 96.62 219 LYS B CA 1
ATOM 5565 C C . LYS B 1 219 ? 0.644 -3 19.469 1 96.62 219 LYS B C 1
ATOM 5567 O O . LYS B 1 219 ? 0.654 -3.951 18.688 1 96.62 219 LYS B O 1
ATOM 5572 N N . LYS B 1 220 ? 0.309 -3.098 20.688 1 95.62 220 LYS B N 1
ATOM 5573 C CA . LYS B 1 220 ? -0.083 -4.395 21.234 1 95.62 220 LYS B CA 1
ATOM 5574 C C . LYS B 1 220 ? -1.338 -4.926 20.547 1 95.62 220 LYS B C 1
ATOM 5576 O O . LYS B 1 220 ? -1.546 -6.137 20.469 1 95.62 220 LYS B O 1
ATOM 5581 N N . ASP B 1 221 ? -2.104 -4.062 20 1 96.75 221 ASP B N 1
ATOM 5582 C CA . ASP B 1 221 ? -3.385 -4.465 19.422 1 96.75 221 ASP B CA 1
ATOM 5583 C C . ASP B 1 221 ? -3.301 -4.551 17.906 1 96.75 221 ASP B C 1
ATOM 5585 O O . ASP B 1 221 ? -4.301 -4.832 17.234 1 96.75 221 ASP B O 1
ATOM 5589 N N . ILE B 1 222 ? -2.145 -4.398 17.312 1 97.38 222 ILE B N 1
ATOM 5590 C CA . ILE B 1 222 ? -2.012 -4.289 15.867 1 97.38 222 ILE B CA 1
ATOM 5591 C C . ILE B 1 222 ? -2.467 -5.586 15.211 1 97.38 222 ILE B C 1
ATOM 5593 O O . ILE B 1 222 ? -3.234 -5.562 14.242 1 97.38 222 ILE B O 1
ATOM 5597 N N . VAL B 1 223 ? -2.029 -6.723 15.734 1 95.81 223 VAL B N 1
ATOM 5598 C CA . VAL B 1 223 ? -2.354 -8.008 15.125 1 95.81 223 VAL B CA 1
ATOM 5599 C C . VAL B 1 223 ? -3.863 -8.227 15.164 1 95.81 223 VAL B C 1
ATOM 5601 O O . VAL B 1 223 ? -4.465 -8.625 14.164 1 95.81 223 VAL B O 1
ATOM 5604 N N . PHE B 1 224 ? -4.434 -7.879 16.266 1 95.44 224 PHE B N 1
ATOM 5605 C CA . PHE B 1 224 ? -5.875 -8.023 16.438 1 95.44 224 PHE B CA 1
ATOM 5606 C C . PHE B 1 224 ? -6.621 -7.109 15.469 1 95.44 224 PHE B C 1
ATOM 5608 O O . PHE B 1 224 ? -7.598 -7.531 14.836 1 95.44 224 PHE B O 1
ATOM 5615 N N . GLU B 1 225 ? -6.203 -5.891 15.336 1 96.25 225 GLU B N 1
ATOM 5616 C CA . GLU B 1 225 ? -6.855 -4.902 14.492 1 96.25 225 GLU B CA 1
ATOM 5617 C C . GLU B 1 225 ? -6.719 -5.266 13.016 1 96.25 225 GLU B C 1
ATOM 5619 O O . GLU B 1 225 ? -7.629 -5.012 12.219 1 96.25 225 GLU B O 1
ATOM 5624 N N . LEU B 1 226 ? -5.621 -5.855 12.625 1 95.88 226 LEU B N 1
ATOM 5625 C CA . LEU B 1 226 ? -5.402 -6.23 11.234 1 95.88 226 LEU B CA 1
ATOM 5626 C C . LEU B 1 226 ? -6.348 -7.352 10.812 1 95.88 226 LEU B C 1
ATOM 5628 O O . LEU B 1 226 ? -6.758 -7.418 9.656 1 95.88 226 LEU B O 1
ATOM 5632 N N . GLU B 1 227 ? -6.688 -8.188 11.727 1 92 227 GLU B N 1
ATOM 5633 C CA . GLU B 1 227 ? -7.559 -9.32 11.422 1 92 227 GLU B CA 1
ATOM 5634 C C . GLU B 1 227 ? -9.023 -8.891 11.359 1 92 227 GLU B C 1
ATOM 5636 O O . GLU B 1 227 ? -9.828 -9.523 10.68 1 92 227 GLU B O 1
ATOM 5641 N N . ARG B 1 228 ? -9.266 -7.816 12.109 1 92.12 228 ARG B N 1
ATOM 5642 C CA . ARG B 1 228 ? -10.641 -7.32 12.18 1 92.12 228 ARG B CA 1
ATOM 5643 C C . ARG B 1 228 ? -10.688 -5.812 11.953 1 92.12 228 ARG B C 1
ATOM 5645 O O . ARG B 1 228 ? -11.133 -5.062 12.82 1 92.12 228 ARG B O 1
ATOM 5652 N N . PRO B 1 229 ? -10.398 -5.469 10.773 1 94.69 229 PRO B N 1
ATOM 5653 C CA . PRO B 1 229 ? -10.266 -4.031 10.539 1 94.69 229 PRO B CA 1
ATOM 5654 C C . PRO B 1 229 ? -11.609 -3.309 10.531 1 94.69 229 PRO B C 1
ATOM 5656 O O . PRO B 1 229 ? -12.602 -3.854 10.039 1 94.69 229 PRO B O 1
ATOM 5659 N N . THR B 1 230 ? -11.68 -2.164 11.125 1 95.19 230 THR B N 1
ATOM 5660 C CA . THR B 1 230 ? -12.789 -1.226 11.109 1 95.19 230 THR B CA 1
ATOM 5661 C C . THR B 1 230 ? -12.328 0.167 10.695 1 95.19 230 THR B C 1
ATOM 5663 O O . THR B 1 230 ? -11.141 0.375 10.43 1 95.19 230 THR B O 1
ATOM 5666 N N . ILE B 1 231 ? -13.219 1.091 10.625 1 96.19 231 ILE B N 1
ATOM 5667 C CA . ILE B 1 231 ? -12.875 2.479 10.336 1 96.19 231 ILE B CA 1
ATOM 5668 C C . ILE B 1 231 ? -11.945 3.014 11.422 1 96.19 231 ILE B C 1
ATOM 5670 O O . ILE B 1 231 ? -11 3.75 11.133 1 96.19 231 ILE B O 1
ATOM 5674 N N . ALA B 1 232 ? -12.211 2.611 12.68 1 97.62 232 ALA B N 1
ATOM 5675 C CA . ALA B 1 232 ? -11.367 3.012 13.805 1 97.62 232 ALA B CA 1
ATOM 5676 C C . ALA B 1 232 ? -9.945 2.5 13.625 1 97.62 232 ALA B C 1
ATOM 5678 O O . ALA B 1 232 ? -8.984 3.172 14.008 1 97.62 232 ALA B O 1
ATOM 5679 N N . THR B 1 233 ? -9.797 1.304 13.07 1 98.12 233 THR B N 1
ATOM 5680 C CA . THR B 1 233 ? -8.477 0.746 12.789 1 98.12 233 THR B CA 1
ATOM 5681 C C . THR B 1 233 ? -7.719 1.623 11.805 1 98.12 233 THR B C 1
ATOM 5683 O O . THR B 1 233 ? -6.543 1.932 12.016 1 98.12 233 THR B O 1
ATOM 5686 N N . LEU B 1 234 ? -8.383 1.991 10.727 1 98.19 234 LEU B N 1
ATOM 5687 C CA . LEU B 1 234 ? -7.797 2.863 9.711 1 98.19 234 LEU B CA 1
ATOM 5688 C C . LEU B 1 234 ? -7.359 4.188 10.328 1 98.19 234 LEU B C 1
ATOM 5690 O O . LEU B 1 234 ? -6.23 4.633 10.109 1 98.19 234 LEU B O 1
ATOM 5694 N N . GLN B 1 235 ? -8.227 4.773 11.133 1 97.81 235 GLN B N 1
ATOM 5695 C CA . GLN B 1 235 ? -7.918 6.027 11.812 1 97.81 235 GLN B CA 1
ATOM 5696 C C . GLN B 1 235 ? -6.715 5.867 12.742 1 97.81 235 GLN B C 1
ATOM 5698 O O . GLN B 1 235 ? -5.836 6.73 12.781 1 97.81 235 GLN B O 1
ATOM 5703 N N . GLY B 1 236 ? -6.73 4.82 13.438 1 98.25 236 GLY B N 1
ATOM 5704 C CA . GLY B 1 236 ? -5.625 4.559 14.344 1 98.25 236 GLY B CA 1
ATOM 5705 C C . GLY B 1 236 ? -4.285 4.461 13.641 1 98.25 236 GLY B C 1
ATOM 5706 O O . GLY B 1 236 ? -3.289 5.012 14.117 1 98.25 236 GLY B O 1
ATOM 5707 N N . PHE B 1 237 ? -4.242 3.773 12.508 1 98.62 237 PHE B N 1
ATOM 5708 C CA . PHE B 1 237 ? -2.998 3.627 11.766 1 98.62 237 PHE B CA 1
ATOM 5709 C C . PHE B 1 237 ? -2.543 4.969 11.203 1 98.62 237 PHE B C 1
ATOM 5711 O O . PHE B 1 237 ? -1.345 5.254 11.148 1 98.62 237 PHE B O 1
ATOM 5718 N N . LEU B 1 238 ? -3.432 5.789 10.75 1 97.25 238 LEU B N 1
ATOM 5719 C CA . LEU B 1 238 ? -3.064 7.113 10.266 1 97.25 238 LEU B CA 1
ATOM 5720 C C . LEU B 1 238 ? -2.43 7.945 11.375 1 97.25 238 LEU B C 1
ATOM 5722 O O . LEU B 1 238 ? -1.399 8.594 11.156 1 97.25 238 LEU B O 1
ATOM 5726 N N . LEU B 1 239 ? -3.051 7.871 12.516 1 95.69 239 LEU B N 1
ATOM 5727 C CA . LEU B 1 239 ? -2.555 8.664 13.641 1 95.69 239 LEU B CA 1
ATOM 5728 C C . LEU B 1 239 ? -1.225 8.117 14.141 1 95.69 239 LEU B C 1
ATOM 5730 O O . LEU B 1 239 ? -0.324 8.883 14.492 1 95.69 239 LEU B O 1
ATOM 5734 N N . LEU B 1 240 ? -1.143 6.824 14.234 1 96.62 240 LEU B N 1
ATOM 5735 C CA . LEU B 1 240 ? 0.129 6.23 14.625 1 96.62 240 LEU B CA 1
ATOM 5736 C C . LEU B 1 240 ? 1.228 6.586 13.633 1 96.62 240 LEU B C 1
ATOM 5738 O O . LEU B 1 240 ? 2.371 6.832 14.023 1 96.62 240 LEU B O 1
ATOM 5742 N N . SER B 1 241 ? 0.871 6.547 12.359 1 96.5 241 SER B N 1
ATOM 5743 C CA . SER B 1 241 ? 1.811 6.953 11.32 1 96.5 241 SER B CA 1
ATOM 5744 C C . SER B 1 241 ? 2.279 8.391 11.531 1 96.5 241 SER B C 1
ATOM 5746 O O . SER B 1 241 ? 3.471 8.68 11.422 1 96.5 241 SER B O 1
ATOM 5748 N N . ASP B 1 242 ? 1.393 9.211 11.844 1 92.75 242 ASP B N 1
ATOM 5749 C CA . ASP B 1 242 ? 1.707 10.617 12.094 1 92.75 242 ASP B CA 1
ATOM 5750 C C . ASP B 1 242 ? 2.613 10.766 13.312 1 92.75 242 ASP B C 1
ATOM 5752 O O . ASP B 1 242 ? 3.57 11.539 13.297 1 92.75 242 ASP B O 1
ATOM 5756 N N . PHE B 1 243 ? 2.287 10.07 14.32 1 92.81 243 PHE B N 1
ATOM 5757 C CA . PHE B 1 243 ? 3.086 10.117 15.539 1 92.81 243 PHE B CA 1
ATOM 5758 C C . PHE B 1 243 ? 4.516 9.664 15.266 1 92.81 243 PHE B C 1
ATOM 5760 O O . PHE B 1 243 ? 5.469 10.289 15.734 1 92.81 243 PHE B O 1
ATOM 5767 N N . GLU B 1 244 ? 4.648 8.555 14.523 1 92.75 244 GLU B N 1
ATOM 5768 C CA . GLU B 1 244 ? 5.977 8.039 14.211 1 92.75 244 GLU B CA 1
ATOM 5769 C C . GLU B 1 244 ? 6.773 9.031 13.375 1 92.75 244 GLU B C 1
ATOM 5771 O O . GLU B 1 244 ? 7.992 9.141 13.516 1 92.75 244 GLU B O 1
ATOM 5776 N N . ALA B 1 245 ? 6.129 9.719 12.531 1 88.94 245 ALA B N 1
ATOM 5777 C CA . ALA B 1 245 ? 6.789 10.734 11.703 1 88.94 245 ALA B CA 1
ATOM 5778 C C . ALA B 1 245 ? 7.398 11.836 12.57 1 88.94 245 ALA B C 1
ATOM 5780 O O . ALA B 1 245 ? 8.461 12.367 12.25 1 88.94 245 ALA B O 1
ATOM 5781 N N . THR B 1 246 ? 6.746 12.172 13.625 1 84.31 246 THR B N 1
ATOM 5782 C CA . THR B 1 246 ? 7.238 13.242 14.492 1 84.31 246 THR B CA 1
ATOM 5783 C C . THR B 1 246 ? 8.445 12.773 15.297 1 84.31 246 THR B C 1
ATOM 5785 O O . THR B 1 246 ? 9.219 13.594 15.797 1 84.31 246 THR B O 1
ATOM 5788 N N . SER B 1 247 ? 8.578 11.5 15.406 1 80.06 247 SER B N 1
ATOM 5789 C CA . SER B 1 247 ? 9.695 10.93 16.156 1 80.06 247 SER B CA 1
ATOM 5790 C C . SER B 1 247 ? 10.82 10.5 15.234 1 80.06 247 SER B C 1
ATOM 5792 O O . SER B 1 247 ? 11.68 9.695 15.625 1 80.06 247 SER B O 1
ATOM 5794 N N . ALA B 1 248 ? 10.766 10.875 14.008 1 79.88 248 ALA B N 1
ATOM 5795 C CA . ALA B 1 248 ? 11.773 10.609 12.984 1 79.88 248 ALA B CA 1
ATOM 5796 C C . ALA B 1 248 ? 11.875 9.117 12.688 1 79.88 248 ALA B C 1
ATOM 5798 O O . ALA B 1 248 ? 12.953 8.602 12.398 1 79.88 248 ALA B O 1
ATOM 5799 N N . ARG B 1 249 ? 10.844 8.469 12.945 1 89.31 249 ARG B N 1
ATOM 5800 C CA . ARG B 1 249 ? 10.75 7.059 12.578 1 89.31 249 ARG B CA 1
ATOM 5801 C C . ARG B 1 249 ? 9.953 6.883 11.289 1 89.31 249 ARG B C 1
ATOM 5803 O O . ARG B 1 249 ? 8.828 6.371 11.312 1 89.31 249 ARG B O 1
ATOM 5810 N N . ASP B 1 250 ? 10.625 7.156 10.242 1 88.81 250 ASP B N 1
ATOM 5811 C CA . ASP B 1 250 ? 9.945 7.254 8.953 1 88.81 250 ASP B CA 1
ATOM 5812 C C . ASP B 1 250 ? 9.625 5.871 8.398 1 88.81 250 ASP B C 1
ATOM 5814 O O . ASP B 1 250 ? 8.641 5.699 7.68 1 88.81 250 ASP B O 1
ATOM 5818 N N . ARG B 1 251 ? 10.438 4.883 8.758 1 89.62 251 ARG B N 1
ATOM 5819 C CA . ARG B 1 251 ? 10.219 3.549 8.203 1 89.62 251 ARG B CA 1
ATOM 5820 C C . ARG B 1 251 ? 8.875 2.984 8.633 1 89.62 251 ARG B C 1
ATOM 5822 O O . ARG B 1 251 ? 8.062 2.578 7.797 1 89.62 251 ARG B O 1
ATOM 5829 N N . ILE B 1 252 ? 8.719 2.973 9.938 1 95.06 252 ILE B N 1
ATOM 5830 C CA . ILE B 1 252 ? 7.496 2.365 10.445 1 95.06 252 ILE B CA 1
ATOM 5831 C C . ILE B 1 252 ? 6.305 3.273 10.141 1 95.06 252 ILE B C 1
ATOM 5833 O O . ILE B 1 252 ? 5.195 2.793 9.898 1 95.06 252 ILE B O 1
ATOM 5837 N N . GLY B 1 253 ? 6.523 4.609 10.219 1 96 253 GLY B N 1
ATOM 5838 C CA . GLY B 1 253 ? 5.461 5.523 9.828 1 96 253 GLY B CA 1
ATOM 5839 C C . GLY B 1 253 ? 4.98 5.312 8.406 1 96 253 GLY B C 1
ATOM 5840 O O . GLY B 1 253 ? 3.775 5.34 8.148 1 96 253 GLY B O 1
ATOM 5841 N N . TRP B 1 254 ? 5.914 5.074 7.484 1 96.19 254 TRP B N 1
ATOM 5842 C CA . TRP B 1 254 ? 5.625 4.777 6.086 1 96.19 254 TRP B CA 1
ATOM 5843 C C . TRP B 1 254 ? 4.766 3.523 5.961 1 96.19 254 TRP B C 1
ATOM 5845 O O . TRP B 1 254 ? 3.773 3.512 5.23 1 96.19 254 TRP B O 1
ATOM 5855 N N . THR B 1 255 ? 5.086 2.533 6.684 1 97.5 255 THR B N 1
ATOM 5856 C CA . THR B 1 255 ? 4.379 1.26 6.621 1 97.5 255 THR B CA 1
ATOM 5857 C C . THR B 1 255 ? 2.979 1.389 7.215 1 97.5 255 THR B C 1
ATOM 5859 O O . THR B 1 255 ? 2.012 0.873 6.652 1 97.5 255 THR B O 1
ATOM 5862 N N . TYR B 1 256 ? 2.83 2.098 8.375 1 98.25 256 TYR B N 1
ATOM 5863 C CA . TYR B 1 256 ? 1.521 2.301 8.984 1 98.25 256 TYR B CA 1
ATOM 5864 C C . TYR B 1 256 ? 0.592 3.055 8.039 1 98.25 256 TYR B C 1
ATOM 5866 O O . TYR B 1 256 ? -0.588 2.717 7.922 1 98.25 256 TYR B O 1
ATOM 5874 N N . ASN B 1 257 ? 1.151 4.066 7.457 1 97.94 257 ASN B N 1
ATOM 5875 C CA . ASN B 1 257 ? 0.343 4.785 6.477 1 97.94 257 ASN B CA 1
ATOM 5876 C C . ASN B 1 257 ? -0.102 3.869 5.34 1 97.94 257 ASN B C 1
ATOM 5878 O O . ASN B 1 257 ? -1.222 3.992 4.84 1 97.94 257 ASN B O 1
ATOM 5882 N N . GLY B 1 258 ? 0.772 3.021 4.906 1 97.69 258 GLY B N 1
ATOM 5883 C CA . GLY B 1 258 ? 0.424 2.057 3.875 1 97.69 258 GLY B CA 1
ATOM 5884 C C . GLY B 1 258 ? -0.714 1.139 4.277 1 97.69 258 GLY B C 1
ATOM 5885 O O . GLY B 1 258 ? -1.594 0.838 3.469 1 97.69 258 GLY B O 1
ATOM 5886 N N . ILE B 1 259 ? -0.655 0.63 5.484 1 98.31 259 ILE B N 1
ATOM 5887 C CA . ILE B 1 259 ? -1.723 -0.228 5.988 1 98.31 259 ILE B CA 1
ATOM 5888 C C . ILE B 1 259 ? -3.053 0.52 5.938 1 98.31 259 ILE B C 1
ATOM 5890 O O . ILE B 1 259 ? -4.062 -0.023 5.48 1 98.31 259 ILE B O 1
ATOM 5894 N N . ALA B 1 260 ? -3.02 1.766 6.406 1 98.19 260 ALA B N 1
ATOM 5895 C CA . ALA B 1 260 ? -4.23 2.578 6.379 1 98.19 260 ALA B CA 1
ATOM 5896 C C . ALA B 1 260 ? -4.77 2.715 4.957 1 98.19 260 ALA B C 1
ATOM 5898 O O . ALA B 1 260 ? -5.977 2.604 4.727 1 98.19 260 ALA B O 1
ATOM 5899 N N . CYS B 1 261 ? -3.91 2.912 4.027 1 97 261 CYS B N 1
ATOM 5900 C CA . CYS B 1 261 ? -4.316 3.078 2.639 1 97 261 CYS B CA 1
ATOM 5901 C C . CYS B 1 261 ? -4.949 1.799 2.1 1 97 261 CYS B C 1
ATOM 5903 O O . CYS B 1 261 ? -5.926 1.851 1.354 1 97 261 CYS B O 1
ATOM 5905 N N . ARG B 1 262 ? -4.395 0.679 2.461 1 96.69 262 ARG B N 1
ATOM 5906 C CA . ARG B 1 262 ? -4.977 -0.589 2.029 1 96.69 262 ARG B CA 1
ATOM 5907 C C . ARG B 1 262 ? -6.375 -0.776 2.607 1 96.69 262 ARG B C 1
ATOM 5909 O O . ARG B 1 262 ? -7.258 -1.326 1.946 1 96.69 262 ARG B O 1
ATOM 5916 N N . LEU B 1 263 ? -6.559 -0.316 3.781 1 97.19 263 LEU B N 1
ATOM 5917 C CA . LEU B 1 263 ? -7.848 -0.471 4.453 1 97.19 263 LEU B CA 1
ATOM 5918 C C . LEU B 1 263 ? -8.906 0.406 3.799 1 97.19 263 LEU B C 1
ATOM 5920 O O . LEU B 1 263 ? -10.102 0.097 3.863 1 97.19 263 LEU B O 1
ATOM 5924 N N . ILE B 1 264 ? -8.508 1.539 3.131 1 96.38 264 ILE B N 1
ATOM 5925 C CA . ILE B 1 264 ? -9.453 2.389 2.41 1 96.38 264 ILE B CA 1
ATOM 5926 C C . ILE B 1 264 ? -10.227 1.555 1.396 1 96.38 264 ILE B C 1
ATOM 5928 O O . ILE B 1 264 ? -11.453 1.672 1.292 1 96.38 264 ILE B O 1
ATOM 5932 N N . PHE B 1 265 ? -9.531 0.655 0.753 1 94.06 265 PHE B N 1
ATOM 5933 C CA . PHE B 1 265 ? -10.141 -0.106 -0.334 1 94.06 265 PHE B CA 1
ATOM 5934 C C . PHE B 1 265 ? -10.844 -1.346 0.201 1 94.06 265 PHE B C 1
ATOM 5936 O O . PHE B 1 265 ? -11.867 -1.771 -0.349 1 94.06 265 PHE B O 1
ATOM 5943 N N . ASP B 1 266 ? -10.312 -1.876 1.277 1 93.5 266 ASP B N 1
ATOM 5944 C CA . ASP B 1 266 ? -11.008 -2.994 1.909 1 93.5 266 ASP B CA 1
ATOM 5945 C C . ASP B 1 266 ? -12.367 -2.561 2.453 1 93.5 266 ASP B C 1
ATOM 5947 O O . ASP B 1 266 ? -13.367 -3.25 2.256 1 93.5 266 ASP B O 1
ATOM 5951 N N . LEU B 1 267 ? -12.375 -1.362 3.111 1 93.25 267 LEU B N 1
ATOM 5952 C CA . LEU B 1 267 ? -13.586 -0.871 3.76 1 93.25 267 LEU B CA 1
ATOM 5953 C C . LEU B 1 267 ? -14.438 -0.068 2.781 1 93.25 267 LEU B C 1
ATOM 5955 O O . LEU B 1 267 ? -15.555 0.331 3.109 1 93.25 267 LEU B O 1
ATOM 5959 N N . GLY B 1 268 ? -13.953 0.222 1.614 1 91.38 268 GLY B N 1
ATOM 5960 C CA . GLY B 1 268 ? -14.719 0.854 0.548 1 91.38 268 GLY B CA 1
ATOM 5961 C C . GLY B 1 268 ? -14.961 2.332 0.786 1 91.38 268 GLY B C 1
ATOM 5962 O O . GLY B 1 268 ? -16.031 2.848 0.466 1 91.38 268 GLY B O 1
ATOM 5963 N N . LEU B 1 269 ? -13.977 3.039 1.393 1 92.69 269 LEU B N 1
ATOM 5964 C CA . LEU B 1 269 ? -14.164 4.457 1.675 1 92.69 269 LEU B CA 1
ATOM 5965 C C . LEU B 1 269 ? -14.133 5.277 0.388 1 92.69 269 LEU B C 1
ATOM 5967 O O . LEU B 1 269 ? -14.641 6.398 0.349 1 92.69 269 LEU B O 1
ATOM 5971 N N . HIS B 1 270 ? -13.562 4.793 -0.681 1 90.12 270 HIS B N 1
ATOM 5972 C CA . HIS B 1 270 ? -13.43 5.52 -1.939 1 90.12 270 HIS B CA 1
ATOM 5973 C C . HIS B 1 270 ? -14.719 5.449 -2.752 1 90.12 270 HIS B C 1
ATOM 5975 O O . HIS B 1 270 ? -14.859 6.141 -3.764 1 90.12 270 HIS B O 1
ATOM 5981 N N . GLU B 1 271 ? -15.688 4.668 -2.244 1 87.12 271 GLU B N 1
ATOM 5982 C CA . GLU B 1 271 ? -16.922 4.457 -2.986 1 87.12 271 GLU B CA 1
ATOM 5983 C C . GLU B 1 271 ? -18.094 5.195 -2.336 1 87.12 271 GLU B C 1
ATOM 5985 O O . GLU B 1 271 ? -18.062 5.465 -1.133 1 87.12 271 GLU B O 1
ATOM 5990 N N . ASP B 1 272 ? -19.062 5.406 -3.154 1 83.06 272 ASP B N 1
ATOM 5991 C CA . ASP B 1 272 ? -20.297 6.016 -2.672 1 83.06 272 ASP B CA 1
ATOM 5992 C C . ASP B 1 272 ? -21.141 5.008 -1.891 1 83.06 272 ASP B C 1
ATOM 5994 O O . ASP B 1 272 ? -21.359 3.883 -2.346 1 83.06 272 ASP B O 1
ATOM 5998 N N . CYS B 1 273 ? -21.562 5.426 -0.734 1 83.94 273 CYS B N 1
ATOM 5999 C CA . CYS B 1 273 ? -22.328 4.504 0.099 1 83.94 273 CYS B CA 1
ATOM 6000 C C . CYS B 1 273 ? -23.781 4.957 0.235 1 83.94 273 CYS B C 1
ATOM 6002 O O . CYS B 1 273 ? -24.469 4.566 1.176 1 83.94 273 CYS B O 1
ATOM 6004 N N . SER B 1 274 ? -24.297 5.785 -0.627 1 82.44 274 SER B N 1
ATOM 6005 C CA . SER B 1 274 ? -25.656 6.312 -0.562 1 82.44 274 SER B CA 1
ATOM 6006 C C . SER B 1 274 ? -26.688 5.191 -0.548 1 82.44 274 SER B C 1
ATOM 6008 O O . SER B 1 274 ? -27.703 5.285 0.138 1 82.44 274 SER B O 1
ATOM 6010 N N . ARG B 1 275 ? -26.438 4.168 -1.229 1 82.69 275 ARG B N 1
ATOM 6011 C CA . ARG B 1 275 ? -27.344 3.029 -1.275 1 82.69 275 ARG B CA 1
ATOM 6012 C C . ARG B 1 275 ? -27.469 2.369 0.094 1 82.69 275 ARG B C 1
ATOM 6014 O O . ARG B 1 275 ? -28.562 1.999 0.516 1 82.69 275 ARG B O 1
ATOM 6021 N N . LEU B 1 276 ? -26.359 2.221 0.652 1 84 276 LEU B N 1
ATOM 6022 C CA . LEU B 1 276 ? -26.359 1.585 1.966 1 84 276 LEU B CA 1
ATOM 6023 C C . LEU B 1 276 ? -27.062 2.457 2.996 1 84 276 LEU B C 1
ATOM 6025 O O . LEU B 1 276 ? -27.672 1.943 3.938 1 84 276 LEU B O 1
ATOM 6029 N N . ILE B 1 277 ? -27.062 3.717 2.781 1 84.94 277 ILE B N 1
ATOM 6030 C CA . ILE B 1 277 ? -27.766 4.648 3.652 1 84.94 277 ILE B CA 1
ATOM 6031 C C . ILE B 1 277 ? -29.266 4.531 3.418 1 84.94 277 ILE B C 1
ATOM 6033 O O . ILE B 1 277 ? -30.047 4.465 4.371 1 84.94 277 ILE B O 1
ATOM 6037 N N . ARG B 1 278 ? -29.578 4.496 2.201 1 86.5 278 ARG B N 1
ATOM 6038 C CA . ARG B 1 278 ? -30.984 4.398 1.839 1 86.5 278 ARG B CA 1
ATOM 6039 C C . ARG B 1 278 ? -31.609 3.121 2.395 1 86.5 278 ARG B C 1
ATOM 6041 O O . ARG B 1 278 ? -32.781 3.117 2.805 1 86.5 278 ARG B O 1
ATOM 6048 N N . HIS B 1 279 ? -30.828 2.098 2.459 1 84.31 279 HIS B N 1
ATOM 6049 C CA . HIS B 1 279 ? -31.328 0.81 2.938 1 84.31 279 HIS B CA 1
ATOM 6050 C C . HIS B 1 279 ? -31.188 0.697 4.453 1 84.31 279 HIS B C 1
ATOM 6052 O O . HIS B 1 279 ? -31.516 -0.341 5.031 1 84.31 279 HIS B O 1
ATOM 6058 N N . GLY B 1 280 ? -30.641 1.724 5.09 1 81.81 280 GLY B N 1
ATOM 6059 C CA . GLY B 1 280 ? -30.578 1.786 6.539 1 81.81 280 GLY B CA 1
ATOM 6060 C C . GLY B 1 280 ? -29.422 0.986 7.121 1 81.81 280 GLY B C 1
ATOM 6061 O O . GLY B 1 280 ? -29.406 0.699 8.32 1 81.81 280 GLY B O 1
ATOM 6062 N N . ILE B 1 281 ? -28.547 0.568 6.219 1 81.88 281 ILE B N 1
ATOM 6063 C CA . ILE B 1 281 ? -27.406 -0.213 6.676 1 81.88 281 ILE B CA 1
ATOM 6064 C C . ILE B 1 281 ? -26.375 0.71 7.32 1 81.88 281 ILE B C 1
ATOM 6066 O O . ILE B 1 281 ? -25.766 0.354 8.328 1 81.88 281 ILE B O 1
ATOM 6070 N N . LEU B 1 282 ? -26.219 1.906 6.715 1 86.69 282 LEU B N 1
ATOM 6071 C CA . LEU B 1 282 ? -25.344 2.934 7.254 1 86.69 282 LEU B CA 1
ATOM 6072 C C . LEU B 1 282 ? -26.109 4.207 7.574 1 86.69 282 LEU B C 1
ATOM 6074 O O . LEU B 1 282 ? -27.203 4.426 7.039 1 86.69 282 LEU B O 1
ATOM 6078 N N . VAL B 1 283 ? -25.547 4.922 8.516 1 86.06 283 VAL B N 1
ATOM 6079 C CA . VAL B 1 283 ? -26.141 6.207 8.867 1 86.06 283 VAL B CA 1
ATOM 6080 C C . VAL B 1 283 ? -25.406 7.336 8.148 1 86.06 283 VAL B C 1
ATOM 6082 O O . VAL B 1 283 ? -24.281 7.152 7.684 1 86.06 283 VAL B O 1
ATOM 6085 N N . GLN B 1 284 ? -26.047 8.477 8.078 1 87.06 284 GLN B N 1
ATOM 6086 C CA . GLN B 1 284 ? -25.484 9.617 7.363 1 87.06 284 GLN B CA 1
ATOM 6087 C C . GLN B 1 284 ? -24.156 10.047 7.98 1 87.06 284 GLN B C 1
ATOM 6089 O O . GLN B 1 284 ? -23.234 10.438 7.266 1 87.06 284 GLN B O 1
ATOM 6094 N N . AL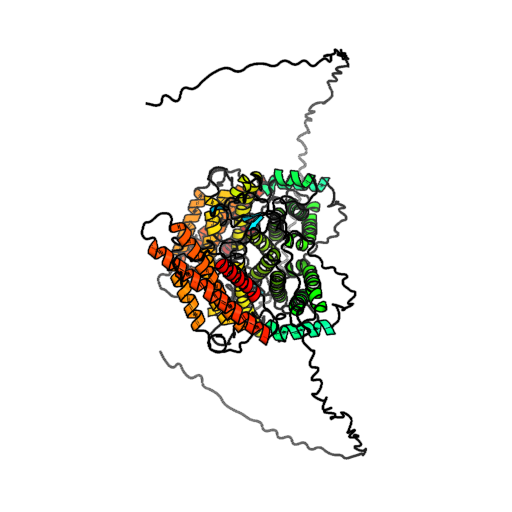A B 1 285 ? -24.094 10.023 9.219 1 86.19 285 ALA B N 1
ATOM 6095 C CA . ALA B 1 285 ? -22.859 10.398 9.898 1 86.19 285 ALA B CA 1
ATOM 6096 C C . ALA B 1 285 ? -21.703 9.523 9.445 1 86.19 285 ALA B C 1
ATOM 6098 O O . ALA B 1 285 ? -20.562 9.992 9.344 1 86.19 285 ALA B O 1
ATOM 6099 N N . ASP B 1 286 ? -22.031 8.312 9.125 1 88 286 ASP B N 1
ATOM 6100 C CA . ASP B 1 286 ? -21.016 7.383 8.633 1 88 286 ASP B CA 1
ATOM 6101 C C . ASP B 1 286 ? -20.531 7.793 7.242 1 88 286 ASP B C 1
ATOM 6103 O O . ASP B 1 286 ? -19.344 7.75 6.957 1 88 286 ASP B O 1
ATOM 6107 N N . ALA B 1 287 ? -21.453 8.125 6.484 1 87.5 287 ALA B N 1
ATOM 6108 C CA . ALA B 1 287 ? -21.109 8.539 5.125 1 87.5 287 ALA B CA 1
ATOM 6109 C C . ALA B 1 287 ? -20.219 9.773 5.137 1 87.5 287 ALA B C 1
ATOM 6111 O O . ALA B 1 287 ? -19.25 9.859 4.375 1 87.5 287 ALA B O 1
ATOM 6112 N N . ASP B 1 288 ? -20.547 10.727 5.984 1 87.56 288 ASP B N 1
ATOM 6113 C CA . ASP B 1 288 ? -19.766 11.945 6.086 1 87.56 288 ASP B CA 1
ATOM 6114 C C . ASP B 1 288 ? -18.344 11.641 6.578 1 87.56 288 ASP B C 1
ATOM 6116 O O . ASP B 1 288 ? -17.375 12.203 6.07 1 87.56 288 ASP B O 1
ATOM 6120 N N . LEU B 1 289 ? -18.234 10.82 7.52 1 90.94 289 LEU B N 1
ATOM 6121 C CA . LEU B 1 289 ? -16.922 10.43 8.039 1 90.94 289 LEU B CA 1
ATOM 6122 C C . LEU B 1 289 ? -16.109 9.711 6.973 1 90.94 289 LEU B C 1
ATOM 6124 O O . LEU B 1 289 ? -14.898 9.938 6.855 1 90.94 289 LEU B O 1
ATOM 6128 N N . ARG B 1 290 ? -16.766 8.82 6.199 1 91.94 290 ARG B N 1
ATOM 6129 C CA . ARG B 1 290 ? -16.078 8.055 5.164 1 91.94 290 ARG B CA 1
ATOM 6130 C C . ARG B 1 290 ? -15.461 8.977 4.117 1 91.94 290 ARG B C 1
ATOM 6132 O O . ARG B 1 290 ? -14.328 8.766 3.686 1 91.94 290 ARG B O 1
ATOM 6139 N N . VAL B 1 291 ? -16.172 9.969 3.781 1 90.75 291 VAL B N 1
ATOM 6140 C CA . VAL B 1 291 ? -15.672 10.906 2.775 1 90.75 291 VAL B CA 1
ATOM 6141 C C . VAL B 1 291 ? -14.508 11.703 3.344 1 90.75 291 VAL B C 1
ATOM 6143 O O . VAL B 1 291 ? -13.453 11.805 2.711 1 90.75 291 VAL B O 1
ATOM 6146 N N . SER B 1 292 ? -14.711 12.32 4.492 1 90.44 292 SER B N 1
ATOM 6147 C CA . SER B 1 292 ? -13.672 13.141 5.098 1 90.44 292 SER B CA 1
ATOM 6148 C C . SER B 1 292 ? -12.414 12.328 5.383 1 90.44 292 SER B C 1
ATOM 6150 O O . SER B 1 292 ? -11.297 12.789 5.152 1 90.44 292 SER B O 1
ATOM 6152 N N . LEU B 1 293 ? -12.617 11.148 5.848 1 94.06 293 LEU B N 1
ATOM 6153 C CA . LEU B 1 293 ? -11.492 10.289 6.184 1 94.06 293 LEU B CA 1
ATOM 6154 C C . LEU B 1 293 ? -10.75 9.852 4.926 1 94.06 293 LEU B C 1
ATOM 6156 O O . LEU B 1 293 ? -9.523 9.75 4.93 1 94.06 293 LEU B O 1
ATOM 6160 N N . PHE B 1 294 ? -11.461 9.555 3.846 1 95.75 294 PHE B N 1
ATOM 6161 C CA . PHE B 1 294 ? -10.828 9.219 2.576 1 95.75 294 PHE B CA 1
ATOM 6162 C C . PHE B 1 294 ? -9.938 10.367 2.1 1 95.75 294 PHE B C 1
ATOM 6164 O O . PHE B 1 294 ? -8.789 10.148 1.705 1 95.75 294 PHE B O 1
ATOM 6171 N N . LEU B 1 295 ? -10.422 11.516 2.166 1 93.31 295 LEU B N 1
ATOM 6172 C CA . LEU B 1 295 ? -9.68 12.695 1.73 1 93.31 295 LEU B CA 1
ATOM 6173 C C . LEU B 1 295 ? -8.469 12.93 2.627 1 93.31 295 LEU B C 1
ATOM 6175 O O . LEU B 1 295 ? -7.387 13.273 2.141 1 93.31 295 LEU B O 1
ATOM 6179 N N . SER B 1 296 ? -8.664 12.812 3.914 1 93.88 296 SER B N 1
ATOM 6180 C CA . SER B 1 296 ? -7.547 12.961 4.844 1 93.88 296 SER B CA 1
ATOM 6181 C C . SER B 1 296 ? -6.457 11.93 4.566 1 93.88 296 SER B C 1
ATOM 6183 O O . SER B 1 296 ? -5.27 12.258 4.57 1 93.88 296 SER B O 1
ATOM 6185 N N . ALA B 1 297 ? -6.883 10.703 4.367 1 96.31 297 ALA B N 1
ATOM 6186 C CA . ALA B 1 297 ? -5.926 9.648 4.059 1 96.31 297 ALA B CA 1
ATOM 6187 C C . ALA B 1 297 ? -5.172 9.953 2.766 1 96.31 297 ALA B C 1
ATOM 6189 O O . ALA B 1 297 ? -3.977 9.672 2.656 1 96.31 297 ALA B O 1
ATOM 6190 N N . PHE B 1 298 ? -5.902 10.516 1.768 1 96.25 298 PHE B N 1
ATOM 6191 C CA . PHE B 1 298 ? -5.266 10.938 0.525 1 96.25 298 PHE B CA 1
ATOM 6192 C C . PHE B 1 298 ? -4.176 11.977 0.797 1 96.25 298 PHE B C 1
ATOM 6194 O O . PHE B 1 298 ? -3.084 11.891 0.234 1 96.25 298 PHE B O 1
ATOM 6201 N N . VAL B 1 299 ? -4.43 12.852 1.656 1 95.19 299 VAL B N 1
ATOM 6202 C CA . VAL B 1 299 ? -3.479 13.906 1.992 1 95.19 299 VAL B CA 1
ATOM 6203 C C . VAL B 1 299 ? -2.248 13.305 2.664 1 95.19 299 VAL B C 1
ATOM 6205 O O . VAL B 1 299 ? -1.115 13.578 2.264 1 95.19 299 VAL B O 1
ATOM 6208 N N . TYR B 1 300 ? -2.445 12.477 3.658 1 95.81 300 TYR B N 1
ATOM 6209 C CA . TYR B 1 300 ? -1.331 11.828 4.344 1 95.81 300 TYR B CA 1
ATOM 6210 C C . TYR B 1 300 ? -0.484 11.023 3.363 1 95.81 300 TYR B C 1
ATOM 6212 O O . TYR B 1 300 ? 0.747 11.047 3.43 1 95.81 300 TYR B O 1
ATOM 6220 N N . ASP B 1 301 ? -1.14 10.352 2.477 1 96.75 301 ASP B N 1
ATOM 6221 C CA . ASP B 1 301 ? -0.468 9.5 1.494 1 96.75 301 ASP B CA 1
ATOM 6222 C C . ASP B 1 301 ? 0.46 10.328 0.603 1 96.75 301 ASP B C 1
ATOM 6224 O O . ASP B 1 301 ? 1.604 9.93 0.359 1 96.75 301 ASP B O 1
ATOM 6228 N N . ARG B 1 302 ? -0.024 11.445 0.13 1 96.44 302 ARG B N 1
ATOM 6229 C CA . ARG B 1 302 ? 0.765 12.273 -0.777 1 96.44 302 ARG B CA 1
ATOM 6230 C C . ARG B 1 302 ? 1.911 12.953 -0.038 1 96.44 302 ARG B C 1
ATOM 6232 O O . ARG B 1 302 ? 2.988 13.156 -0.602 1 96.44 302 ARG B O 1
ATOM 6239 N N . LEU B 1 303 ? 1.667 13.336 1.193 1 94.69 303 LEU B N 1
ATOM 6240 C CA . LEU B 1 303 ? 2.73 13.969 1.969 1 94.69 303 LEU B CA 1
ATOM 6241 C C . LEU B 1 303 ? 3.852 12.977 2.258 1 94.69 303 LEU B C 1
ATOM 6243 O O . LEU B 1 303 ? 5.031 13.312 2.133 1 94.69 303 LEU B O 1
ATOM 6247 N N . TRP B 1 304 ? 3.486 11.758 2.605 1 94.94 304 TRP B N 1
ATOM 6248 C CA . TRP B 1 304 ? 4.504 10.727 2.799 1 94.94 304 TRP B CA 1
ATOM 6249 C C . TRP B 1 304 ? 5.281 10.484 1.51 1 94.94 304 TRP B C 1
ATOM 6251 O O . TRP B 1 304 ? 6.504 10.336 1.535 1 94.94 304 TRP B O 1
ATOM 6261 N N . ALA B 1 305 ? 4.543 10.398 0.414 1 94.31 305 ALA B N 1
ATOM 6262 C CA . ALA B 1 305 ? 5.188 10.195 -0.879 1 94.31 305 ALA B CA 1
ATOM 6263 C C . ALA B 1 305 ? 6.168 11.32 -1.19 1 94.31 305 ALA B C 1
ATOM 6265 O O . ALA B 1 305 ? 7.273 11.07 -1.677 1 94.31 305 ALA B O 1
ATOM 6266 N N . LEU B 1 306 ? 5.812 12.508 -0.889 1 93.94 306 LEU B N 1
ATOM 6267 C CA . LEU B 1 306 ? 6.652 13.672 -1.146 1 93.94 306 LEU B CA 1
ATOM 6268 C C . LEU B 1 306 ? 7.914 13.641 -0.288 1 93.94 306 LEU B C 1
ATOM 6270 O O . LEU B 1 306 ? 9.023 13.82 -0.797 1 93.94 306 LEU B O 1
ATOM 6274 N N . TYR B 1 307 ? 7.773 13.383 0.968 1 91.75 307 TYR B N 1
ATOM 6275 C CA . TYR B 1 307 ? 8.867 13.531 1.915 1 91.75 307 TYR B CA 1
ATOM 6276 C C . TYR B 1 307 ? 9.852 12.375 1.799 1 91.75 307 TYR B C 1
ATOM 6278 O O . TYR B 1 307 ? 11.047 12.539 2.053 1 91.75 307 TYR B O 1
ATOM 6286 N N . LEU B 1 308 ? 9.367 11.234 1.378 1 91.31 308 LEU B N 1
ATOM 6287 C CA . LEU B 1 308 ? 10.258 10.086 1.293 1 91.31 308 LEU B CA 1
ATOM 6288 C C . LEU B 1 308 ? 10.633 9.789 -0.156 1 91.31 308 LEU B C 1
ATOM 6290 O O . LEU B 1 308 ? 11.57 9.031 -0.42 1 91.31 308 LEU B O 1
ATOM 6294 N N . GLY B 1 309 ? 9.898 10.391 -1.083 1 91.25 309 GLY B N 1
ATOM 6295 C CA . GLY B 1 309 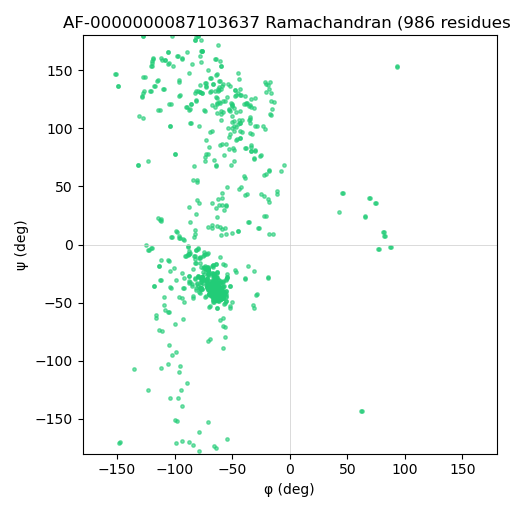? 10.148 10.117 -2.488 1 91.25 309 GLY B CA 1
ATOM 6296 C C . GLY B 1 309 ? 9.75 8.703 -2.9 1 91.25 309 GLY B C 1
ATOM 6297 O O . GLY B 1 309 ? 10.508 8.023 -3.596 1 91.25 309 GLY B O 1
ATOM 6298 N N . ARG B 1 310 ? 8.664 8.227 -2.406 1 92.81 310 ARG B N 1
ATOM 6299 C CA . ARG B 1 310 ? 8.141 6.895 -2.688 1 92.81 310 ARG B CA 1
ATOM 6300 C C . ARG B 1 310 ? 6.766 6.977 -3.348 1 92.81 310 ARG B C 1
ATOM 6302 O O . ARG B 1 310 ? 6.137 8.039 -3.357 1 92.81 310 ARG B O 1
ATOM 6309 N N . PRO B 1 311 ? 6.352 5.945 -3.994 1 93 311 PRO B N 1
ATOM 6310 C CA . PRO B 1 311 ? 5.062 6.012 -4.691 1 93 311 PRO B CA 1
ATOM 6311 C C . PRO B 1 311 ? 3.877 6.074 -3.73 1 93 311 PRO B C 1
ATOM 6313 O O . PRO B 1 311 ? 3.898 5.445 -2.67 1 93 311 PRO B O 1
ATOM 6316 N N . SER B 1 312 ? 2.91 6.828 -4.133 1 93.56 312 SER B N 1
ATOM 6317 C CA . SER B 1 312 ? 1.682 6.902 -3.35 1 93.56 312 SER B CA 1
ATOM 6318 C C . SER B 1 312 ? 0.824 5.656 -3.547 1 93.56 312 SER B C 1
ATOM 6320 O O . SER B 1 312 ? 1.072 4.867 -4.457 1 93.56 312 SER B O 1
ATOM 6322 N N . CYS B 1 313 ? -0.144 5.508 -2.705 1 92.31 313 CYS B N 1
ATOM 6323 C CA . CYS B 1 313 ? -0.958 4.297 -2.701 1 92.31 313 CYS B CA 1
ATOM 6324 C C . CYS B 1 313 ? -2.314 4.551 -3.346 1 92.31 313 CYS B C 1
ATOM 6326 O O . CYS B 1 313 ? -2.859 3.676 -4.023 1 92.31 313 CYS B O 1
ATOM 6328 N N . VAL B 1 314 ? -2.863 5.699 -3.146 1 93.19 314 VAL B N 1
ATOM 6329 C CA . VAL B 1 314 ? -4.219 5.984 -3.604 1 93.19 314 VAL B CA 1
ATOM 6330 C C . VAL B 1 314 ? -4.176 6.555 -5.02 1 93.19 314 VAL B C 1
ATOM 6332 O O . VAL B 1 314 ? -3.607 7.621 -5.254 1 93.19 314 VAL B O 1
ATOM 6335 N N . PRO B 1 315 ? -4.793 5.84 -5.934 1 90.62 315 PRO B N 1
ATOM 6336 C CA . PRO B 1 315 ? -4.812 6.367 -7.297 1 90.62 315 PRO B CA 1
ATOM 6337 C C . PRO B 1 315 ? -5.574 7.688 -7.41 1 90.62 315 PRO B C 1
ATOM 6339 O O . PRO B 1 315 ? -6.594 7.875 -6.742 1 90.62 315 PRO B O 1
ATOM 6342 N N . MET B 1 316 ? -5.129 8.562 -8.289 1 88.25 316 MET B N 1
ATOM 6343 C CA . MET B 1 316 ? -5.727 9.875 -8.492 1 88.25 316 MET B CA 1
ATOM 6344 C C . MET B 1 316 ? -7.168 9.758 -8.977 1 88.25 316 MET B C 1
ATOM 6346 O O . MET B 1 316 ? -8.016 10.57 -8.617 1 88.25 316 MET B O 1
ATOM 6350 N N . ASN B 1 317 ? -7.418 8.766 -9.711 1 85.5 317 ASN B N 1
ATOM 6351 C CA . ASN B 1 317 ? -8.758 8.578 -10.258 1 85.5 317 ASN B CA 1
ATOM 6352 C C . ASN B 1 317 ? -9.789 8.328 -9.164 1 85.5 317 ASN B C 1
ATOM 6354 O O . ASN B 1 317 ? -10.945 8.727 -9.297 1 85.5 317 ASN B O 1
ATOM 6358 N N . CYS B 1 318 ? -9.359 7.688 -8.156 1 86.25 318 CYS B N 1
ATOM 6359 C CA . CYS B 1 318 ? -10.266 7.441 -7.035 1 86.25 318 CYS B CA 1
ATOM 6360 C C . CYS B 1 318 ? -10.703 8.75 -6.387 1 86.25 318 CYS B C 1
ATOM 6362 O O . CYS B 1 318 ? -11.859 8.891 -5.992 1 86.25 318 CYS B O 1
ATOM 6364 N N . LEU B 1 319 ? -9.773 9.641 -6.309 1 87.5 319 LEU B N 1
ATOM 6365 C CA . LEU B 1 319 ? -10.086 10.945 -5.746 1 87.5 319 LEU B CA 1
ATOM 6366 C C . LEU B 1 319 ? -11.086 11.688 -6.625 1 87.5 319 LEU B C 1
ATOM 6368 O O . LEU B 1 319 ? -12.062 12.258 -6.121 1 87.5 319 LEU B O 1
ATOM 6372 N N . GLU B 1 320 ? -10.828 11.648 -7.859 1 83.31 320 GLU B N 1
ATOM 6373 C CA . GLU B 1 320 ? -11.672 12.391 -8.789 1 83.31 320 GLU B CA 1
ATOM 6374 C C . GLU B 1 320 ? -13.094 11.836 -8.805 1 83.31 320 GLU B C 1
ATOM 6376 O O . GLU B 1 320 ? -14.062 12.602 -8.852 1 83.31 320 GLU B O 1
ATOM 6381 N N . GLN B 1 321 ? -13.203 10.578 -8.742 1 78.12 321 GLN B N 1
ATOM 6382 C CA . GLN B 1 321 ? -14.516 9.945 -8.719 1 78.12 321 GLN B CA 1
ATOM 6383 C C . GLN B 1 321 ? -15.25 10.258 -7.414 1 78.12 321 GLN B C 1
ATOM 6385 O O . GLN B 1 321 ? -16.453 10.547 -7.426 1 78.12 321 GLN B O 1
ATOM 6390 N N . ARG B 1 322 ? -14.539 10.211 -6.387 1 76.94 322 ARG B N 1
ATOM 6391 C CA . ARG B 1 322 ? -15.148 10.438 -5.082 1 76.94 322 ARG B CA 1
ATOM 6392 C C . ARG B 1 322 ? -15.539 11.898 -4.906 1 76.94 322 ARG B C 1
ATOM 6394 O O . ARG B 1 322 ? -16.578 12.203 -4.309 1 76.94 322 ARG B O 1
ATOM 6401 N N . ARG B 1 323 ? -14.75 12.75 -5.375 1 70.69 323 ARG B N 1
ATOM 6402 C CA . ARG B 1 323 ? -15.023 14.18 -5.266 1 70.69 323 ARG B CA 1
ATOM 6403 C C . ARG B 1 323 ? -16.281 14.555 -6.039 1 70.69 323 ARG B C 1
ATOM 6405 O O . ARG B 1 323 ? -17.047 15.406 -5.598 1 70.69 323 ARG B O 1
ATOM 6412 N N . HIS B 1 324 ? -16.391 13.906 -7.125 1 66.06 324 HIS B N 1
ATOM 6413 C CA . HIS B 1 324 ? -17.578 14.18 -7.93 1 66.06 324 HIS B CA 1
ATOM 6414 C C . HIS B 1 324 ? -18.859 13.766 -7.191 1 66.06 324 HIS B C 1
ATOM 6416 O O . HIS B 1 324 ? -19.922 14.359 -7.398 1 66.06 324 HIS B O 1
ATOM 6422 N N . GLN B 1 325 ? -18.609 12.82 -6.387 1 62.47 325 GLN B N 1
ATOM 6423 C CA . GLN B 1 325 ? -19.75 12.312 -5.645 1 62.47 325 GLN B CA 1
ATOM 6424 C C . GLN B 1 325 ? -20.047 13.18 -4.426 1 62.47 325 GLN B C 1
ATOM 6426 O O . GLN B 1 325 ? -21.156 13.156 -3.895 1 62.47 325 GLN B O 1
ATOM 6431 N N . VAL B 1 326 ? -18.969 13.734 -3.973 1 61.22 326 VAL B N 1
ATOM 6432 C CA . VAL B 1 326 ? -19.109 14.562 -2.777 1 61.22 326 VAL B CA 1
ATOM 6433 C C . VAL B 1 326 ? -19.578 15.961 -3.17 1 61.22 326 VAL B C 1
ATOM 6435 O O . VAL B 1 326 ? -18.922 16.641 -3.969 1 61.22 326 VAL B O 1
ATOM 6438 N N . ALA B 1 327 ? -20.828 16.094 -3.662 1 50.84 327 ALA B N 1
ATOM 6439 C CA . ALA B 1 327 ? -21.453 17.391 -3.92 1 50.84 327 ALA B CA 1
ATOM 6440 C C . ALA B 1 327 ? -20.766 18.5 -3.133 1 50.84 327 ALA B C 1
ATOM 6442 O O . ALA B 1 327 ? -20.25 18.266 -2.031 1 50.84 327 ALA B O 1
ATOM 6443 N N . PRO B 1 328 ? -20.391 19.703 -3.877 1 46.69 328 PRO B N 1
ATOM 6444 C CA . PRO B 1 328 ? -19.891 20.969 -3.318 1 46.69 328 PRO B CA 1
ATOM 6445 C C . PRO B 1 328 ? -20.453 21.266 -1.935 1 46.69 328 PRO B C 1
ATOM 6447 O O . PRO B 1 328 ? -20.156 22.312 -1.354 1 46.69 328 PRO B O 1
ATOM 6450 N N . ALA B 1 329 ? -21.547 20.703 -1.607 1 44.38 329 ALA B N 1
ATOM 6451 C CA . ALA B 1 329 ? -22.344 21.375 -0.589 1 44.38 329 ALA B CA 1
ATOM 6452 C C . ALA B 1 329 ? -21.547 21.562 0.7 1 44.38 329 ALA B C 1
ATOM 6454 O O . ALA B 1 329 ? -21.703 22.562 1.392 1 44.38 329 ALA B O 1
ATOM 6455 N N . LYS B 1 330 ? -21.156 20.375 1.33 1 50.75 330 LYS B N 1
ATOM 6456 C CA . LYS B 1 330 ? -20.75 20.625 2.709 1 50.75 330 LYS B CA 1
ATOM 6457 C C . LYS B 1 330 ? -19.281 21 2.783 1 50.75 330 LYS B C 1
ATOM 6459 O O . LYS B 1 330 ? -18.438 20.359 2.154 1 50.75 330 LYS B O 1
ATOM 6464 N N . SER B 1 331 ? -19.047 22.297 2.986 1 56.09 331 SER B N 1
ATOM 6465 C CA . SER B 1 331 ? -17.766 22.953 3.191 1 56.09 331 SER B CA 1
ATOM 6466 C C . SER B 1 331 ? -16.797 22.047 3.939 1 56.09 331 SER B C 1
ATOM 6468 O O . SER B 1 331 ? -17.047 21.656 5.078 1 56.09 331 SER B O 1
ATOM 6470 N N . ILE B 1 332 ? -16.125 21.062 3.207 1 63 332 ILE B N 1
ATOM 6471 C CA . ILE B 1 332 ? -15.125 20.234 3.887 1 63 332 ILE B CA 1
ATOM 6472 C C . ILE B 1 332 ? -14.023 21.125 4.461 1 63 332 ILE B C 1
ATOM 6474 O O . ILE B 1 332 ? -13.008 20.625 4.949 1 63 332 ILE B O 1
ATOM 6478 N N . GLY B 1 333 ? -14.281 22.453 4.508 1 75.44 333 GLY B N 1
ATOM 6479 C CA . GLY B 1 333 ? -13.391 23.344 5.219 1 75.44 333 GLY B CA 1
ATOM 6480 C C . GLY B 1 333 ? -11.984 23.375 4.641 1 75.44 333 GLY B C 1
ATOM 6481 O O . GLY B 1 333 ? -11.812 23.344 3.42 1 75.44 333 GLY B O 1
ATOM 6482 N N . PRO B 1 334 ? -11.039 23.484 5.438 1 83.56 334 PRO B N 1
ATOM 6483 C CA . PRO B 1 334 ? -9.648 23.594 5.012 1 83.56 334 PRO B CA 1
ATOM 6484 C C . PRO B 1 334 ? -9.133 22.328 4.344 1 83.56 334 PRO B C 1
ATOM 6486 O O . PRO B 1 334 ? -8.148 22.359 3.605 1 83.56 334 PRO B O 1
ATOM 6489 N N . LEU B 1 335 ? -9.82 21.219 4.543 1 88.5 335 LEU B N 1
ATOM 6490 C CA . LEU B 1 335 ? -9.406 19.938 3.975 1 88.5 335 LEU B CA 1
ATOM 6491 C C . LEU B 1 335 ? -9.43 19.984 2.451 1 88.5 335 LEU B C 1
ATOM 6493 O O . LEU B 1 335 ? -8.586 19.375 1.794 1 88.5 335 LEU B O 1
ATOM 6497 N N . GLU B 1 336 ? -10.32 20.734 1.888 1 87.88 336 GLU B N 1
ATOM 6498 C CA . GLU B 1 336 ? -10.422 20.859 0.437 1 87.88 336 GLU B CA 1
ATOM 6499 C C . GLU B 1 336 ? -9.172 21.5 -0.151 1 87.88 336 GLU B C 1
ATOM 6501 O O . GLU B 1 336 ? -8.742 21.156 -1.252 1 87.88 336 GLU B O 1
ATOM 6506 N N . HIS B 1 337 ? -8.633 22.406 0.575 1 91 337 HIS B N 1
ATOM 6507 C CA . HIS B 1 337 ? -7.441 23.109 0.09 1 91 337 HIS B CA 1
ATOM 6508 C C . HIS B 1 337 ? -6.195 22.234 0.234 1 91 337 HIS B C 1
ATOM 6510 O O . HIS B 1 337 ? -5.277 22.328 -0.584 1 91 337 HIS B O 1
ATOM 6516 N N . TRP B 1 338 ? -6.234 21.438 1.267 1 92.94 338 TRP B N 1
ATOM 6517 C CA . TRP B 1 338 ? -5.168 20.438 1.377 1 92.94 338 TRP B CA 1
ATOM 6518 C C . TRP B 1 338 ? -5.207 19.469 0.205 1 92.94 338 TRP B C 1
ATOM 6520 O O . TRP B 1 338 ? -4.168 19.125 -0.363 1 92.94 338 TRP B O 1
ATOM 6530 N N . VAL B 1 339 ? -6.363 19.016 -0.114 1 93.25 339 VAL B N 1
ATOM 6531 C CA . VAL B 1 339 ? -6.535 18.078 -1.22 1 93.25 339 VAL B CA 1
ATOM 6532 C C . VAL B 1 339 ? -6.07 18.734 -2.521 1 93.25 339 VAL B C 1
ATOM 6534 O O . VAL B 1 339 ? -5.387 18.094 -3.328 1 93.25 339 VAL B O 1
ATOM 6537 N N . ALA B 1 340 ? -6.426 19.969 -2.719 1 93 340 ALA B N 1
ATOM 6538 C CA . ALA B 1 340 ? -5.996 20.688 -3.914 1 93 340 ALA B CA 1
ATOM 6539 C C . ALA B 1 340 ? -4.477 20.766 -3.998 1 93 340 ALA B C 1
ATOM 6541 O O . ALA B 1 340 ? -3.896 20.547 -5.066 1 93 340 ALA B O 1
ATOM 6542 N N . LEU B 1 341 ? -3.857 21.094 -2.9 1 95.69 341 LEU B N 1
ATOM 6543 C CA . LEU B 1 341 ? -2.4 21.141 -2.861 1 95.69 341 LEU B CA 1
ATOM 6544 C C . LEU B 1 341 ? -1.806 19.766 -3.152 1 95.69 341 LEU B C 1
ATOM 6546 O O . LEU B 1 341 ? -0.803 19.656 -3.863 1 95.69 341 LEU B O 1
ATOM 6550 N N . CYS B 1 342 ? -2.424 18.734 -2.631 1 95.56 342 CYS B N 1
ATOM 6551 C CA . CYS B 1 342 ? -1.897 17.391 -2.773 1 95.56 342 CYS B CA 1
ATOM 6552 C C . CYS B 1 342 ? -2.041 16.891 -4.207 1 95.56 342 CYS B C 1
ATOM 6554 O O . CYS B 1 342 ? -1.275 16.047 -4.656 1 95.56 342 CYS B O 1
ATOM 6556 N N . LYS B 1 343 ? -2.957 17.438 -4.949 1 95 343 LYS B N 1
ATOM 6557 C CA . LYS B 1 343 ? -3.004 17.156 -6.383 1 95 343 LYS B CA 1
ATOM 6558 C C . LYS B 1 343 ? -1.739 17.641 -7.082 1 95 343 LYS B C 1
ATOM 6560 O O . LYS B 1 343 ? -1.193 16.953 -7.945 1 95 343 LYS B O 1
ATOM 6565 N N . TYR B 1 344 ? -1.3 18.781 -6.664 1 96 344 TYR B N 1
ATOM 6566 C CA . TYR B 1 344 ? -0.048 19.297 -7.207 1 96 344 TYR B CA 1
ATOM 6567 C C . TYR B 1 344 ? 1.136 18.453 -6.742 1 96 344 TYR B C 1
ATOM 6569 O O . TYR B 1 344 ? 2.057 18.188 -7.52 1 96 344 TYR B O 1
ATOM 6577 N N . ILE B 1 345 ? 1.056 18.109 -5.48 1 95.44 345 ILE B N 1
ATOM 6578 C CA . ILE B 1 345 ? 2.127 17.281 -4.938 1 95.44 345 ILE B CA 1
ATOM 6579 C C . ILE B 1 345 ? 2.215 15.969 -5.715 1 95.44 345 ILE B C 1
ATOM 6581 O O . ILE B 1 345 ? 3.311 15.469 -5.977 1 95.44 345 ILE B O 1
ATOM 6585 N N . SER B 1 346 ? 1.065 15.453 -6.074 1 93.44 346 SER B N 1
ATOM 6586 C CA . SER B 1 346 ? 1.032 14.234 -6.875 1 93.44 346 SER B CA 1
ATOM 6587 C C . SER B 1 346 ? 1.759 14.422 -8.203 1 93.44 346 SER B C 1
ATOM 6589 O O . SER B 1 346 ? 2.539 13.57 -8.617 1 93.44 346 SER B O 1
ATOM 6591 N N . GLU B 1 347 ? 1.522 15.469 -8.844 1 91.5 347 GLU B N 1
ATOM 6592 C CA . GLU B 1 347 ? 2.172 15.758 -10.125 1 91.5 347 GLU B CA 1
ATOM 6593 C C . GLU B 1 347 ? 3.678 15.93 -9.953 1 91.5 347 GLU B C 1
ATOM 6595 O O . GLU B 1 347 ? 4.461 15.469 -10.781 1 91.5 347 GLU B O 1
ATOM 6600 N N . VAL B 1 348 ? 4.031 16.594 -8.906 1 91.31 348 VAL B N 1
ATOM 6601 C CA . VAL B 1 348 ? 5.445 16.828 -8.625 1 91.31 348 VAL B CA 1
ATOM 6602 C C . VAL B 1 348 ? 6.16 15.5 -8.398 1 91.31 348 VAL B C 1
ATOM 6604 O O . VAL B 1 348 ? 7.219 15.25 -8.977 1 91.31 348 VAL B O 1
ATOM 6607 N N . THR B 1 349 ? 5.59 14.664 -7.602 1 90 349 THR B N 1
ATOM 6608 C CA . THR B 1 349 ? 6.223 13.391 -7.266 1 90 349 THR B CA 1
ATOM 6609 C C . THR B 1 349 ? 6.273 12.477 -8.484 1 90 349 THR B C 1
ATOM 6611 O O . THR B 1 349 ? 7.227 11.711 -8.648 1 90 349 THR B O 1
ATOM 6614 N N . GLU B 1 350 ? 5.301 12.547 -9.258 1 85.44 350 GLU B N 1
ATOM 6615 C CA . GLU B 1 350 ? 5.289 11.734 -10.477 1 85.44 350 GLU B CA 1
ATOM 6616 C C . GLU B 1 350 ? 6.395 12.172 -11.43 1 85.44 350 GLU B C 1
ATOM 6618 O O . GLU B 1 350 ? 7.047 11.328 -12.062 1 85.44 350 GLU B O 1
ATOM 6623 N N . LYS B 1 351 ? 6.609 13.398 -11.5 1 84.38 351 LYS B N 1
ATOM 6624 C CA . LYS B 1 351 ? 7.598 13.938 -12.43 1 84.38 351 LYS B CA 1
ATOM 6625 C C . LYS B 1 351 ? 9.016 13.742 -11.898 1 84.38 351 LYS B C 1
ATOM 6627 O O . LYS B 1 351 ? 9.938 13.43 -12.656 1 84.38 351 LYS B O 1
ATOM 6632 N N . LEU B 1 352 ? 9.109 13.898 -10.625 1 85.75 352 LEU B N 1
ATOM 6633 C CA . LEU B 1 352 ? 10.461 13.938 -10.07 1 85.75 352 LEU B CA 1
ATOM 6634 C C . LEU B 1 352 ? 10.914 12.547 -9.641 1 85.75 352 LEU B C 1
ATOM 6636 O O . LEU B 1 352 ? 12.094 12.203 -9.789 1 85.75 352 LEU B O 1
ATOM 6640 N N . ASP B 1 353 ? 10.094 11.734 -9.117 1 82.06 353 ASP B N 1
ATOM 6641 C CA . ASP B 1 353 ? 10.492 10.445 -8.57 1 82.06 353 ASP B CA 1
ATOM 6642 C C . ASP B 1 353 ? 10.414 9.344 -9.625 1 82.06 353 ASP B C 1
ATOM 6644 O O . ASP B 1 353 ? 10.984 8.266 -9.453 1 82.06 353 ASP B O 1
ATOM 6648 N N . GLY B 1 354 ? 9.844 9.586 -10.773 1 71.62 354 GLY B N 1
ATOM 6649 C CA . GLY B 1 354 ? 9.898 8.68 -11.906 1 71.62 354 GLY B CA 1
ATOM 6650 C C . GLY B 1 354 ? 8.875 7.566 -11.828 1 71.62 354 GLY B C 1
ATOM 6651 O O . GLY B 1 354 ? 9.023 6.527 -12.477 1 71.62 354 GLY B O 1
ATOM 6652 N N . PHE B 1 355 ? 8.055 7.59 -10.961 1 67.44 355 PHE B N 1
ATOM 6653 C CA . PHE B 1 355 ? 7.078 6.516 -10.836 1 67.44 355 PHE B CA 1
ATOM 6654 C C . PHE B 1 355 ? 5.941 6.699 -11.836 1 67.44 355 PHE B C 1
ATOM 6656 O O . PHE B 1 355 ? 5.109 5.809 -12.008 1 67.44 355 PHE B O 1
ATOM 6663 N N . GLY B 1 356 ? 6.062 7.875 -12.57 1 59.38 356 GLY B N 1
ATOM 6664 C CA . GLY B 1 356 ? 5.105 8.141 -13.633 1 59.38 356 GLY B CA 1
ATOM 6665 C C . GLY B 1 356 ? 5.68 7.953 -15.023 1 59.38 356 GLY B C 1
ATOM 6666 O O . GLY B 1 356 ? 6.809 7.477 -15.172 1 59.38 356 GLY B O 1
ATOM 6667 N N . PRO B 1 357 ? 4.809 7.879 -16.141 1 55.69 357 PRO B N 1
ATOM 6668 C CA . PRO B 1 357 ? 5.293 7.715 -17.516 1 55.69 357 PRO B CA 1
ATOM 6669 C C . PRO B 1 357 ? 6.508 8.586 -17.812 1 55.69 357 PRO B C 1
ATOM 6671 O O . PRO B 1 357 ? 6.621 9.695 -17.297 1 55.69 357 PRO B O 1
ATOM 6674 N N . PRO B 1 358 ? 7.586 7.836 -18.375 1 51.12 358 PRO B N 1
ATOM 6675 C CA . PRO B 1 358 ? 8.797 8.602 -18.672 1 51.12 358 PRO B CA 1
ATOM 6676 C C . PRO B 1 358 ? 8.492 9.992 -19.25 1 51.12 358 PRO B C 1
ATOM 6678 O O . PRO B 1 358 ? 7.82 10.102 -20.281 1 51.12 358 PRO B O 1
ATOM 6681 N N . LEU B 1 359 ? 7.898 10.656 -18.656 1 46.44 359 LEU B N 1
ATOM 6682 C CA . LEU B 1 359 ? 7.734 11.977 -19.266 1 46.44 359 LEU B CA 1
ATOM 6683 C C . LEU B 1 359 ? 8.977 12.367 -20.047 1 46.44 359 LEU B C 1
ATOM 6685 O O . LEU B 1 359 ? 10.086 11.953 -19.719 1 46.44 359 LEU B O 1
ATOM 6689 N N . ASP B 1 360 ? 8.82 12.547 -21.312 1 46.72 360 ASP B N 1
ATOM 6690 C CA . ASP B 1 360 ? 9.875 13.328 -21.953 1 46.72 360 ASP B CA 1
ATOM 6691 C C . ASP B 1 360 ? 10.711 14.078 -20.938 1 46.72 360 ASP B C 1
ATOM 6693 O O . ASP B 1 360 ? 10.234 14.398 -19.844 1 46.72 360 ASP B O 1
ATOM 6697 N N . HIS B 1 361 ? 12.062 14.094 -20.859 1 48.03 361 HIS B N 1
ATOM 6698 C CA . HIS B 1 361 ? 12.945 14.797 -19.938 1 48.03 361 HIS B CA 1
ATOM 6699 C C . HIS B 1 361 ? 12.195 15.898 -19.188 1 48.03 361 HIS B C 1
ATOM 6701 O O . HIS B 1 361 ? 11.391 16.609 -19.781 1 48.03 361 HIS B O 1
ATOM 6707 N N . THR B 1 362 ? 12.102 15.727 -17.703 1 54.88 362 THR B N 1
ATOM 6708 C CA . THR B 1 362 ? 11.977 16.875 -16.828 1 54.88 362 THR B CA 1
ATOM 6709 C C . THR B 1 362 ? 12.406 18.156 -17.547 1 54.88 362 THR B C 1
ATOM 6711 O O . THR B 1 362 ? 13.594 18.5 -17.547 1 54.88 362 THR B O 1
ATOM 6714 N N . CYS B 1 363 ? 11.633 18.375 -18.484 1 70.94 363 CYS B N 1
ATOM 6715 C CA . CYS B 1 363 ? 11.945 19.641 -19.156 1 70.94 363 CYS B CA 1
ATOM 6716 C C . CYS B 1 363 ? 11.773 20.812 -18.219 1 70.94 363 CYS B C 1
ATOM 6718 O O . CYS B 1 363 ? 10.844 20.844 -17.406 1 70.94 363 CYS B O 1
ATOM 6720 N N . VAL B 1 364 ? 12.758 21.453 -18.094 1 79.88 364 VAL B N 1
ATOM 6721 C CA . VAL B 1 364 ? 12.836 22.688 -17.297 1 79.88 364 VAL B CA 1
ATOM 6722 C C . VAL B 1 364 ? 11.555 23.5 -17.484 1 79.88 364 VAL B C 1
ATOM 6724 O O . VAL B 1 364 ? 10.992 24 -16.516 1 79.88 364 VAL B O 1
ATOM 6727 N N . ASP B 1 365 ? 11.008 23.312 -18.656 1 86.25 365 ASP B N 1
ATOM 6728 C CA . ASP B 1 365 ? 9.82 24.109 -18.953 1 86.25 365 ASP B CA 1
ATOM 6729 C C . ASP B 1 365 ? 8.586 23.531 -18.266 1 86.25 365 ASP B C 1
ATOM 6731 O O . ASP B 1 365 ? 7.734 24.281 -17.781 1 86.25 365 ASP B O 1
ATOM 6735 N N . SER B 1 366 ? 8.477 22.266 -18.297 1 87.94 366 SER B N 1
ATOM 6736 C CA . SER B 1 366 ? 7.328 21.609 -17.656 1 87.94 366 SER B CA 1
ATOM 6737 C C . SER B 1 366 ? 7.332 21.844 -16.156 1 87.94 366 SER B C 1
ATOM 6739 O O . SER B 1 366 ? 6.277 22.016 -15.539 1 87.94 366 SER B O 1
ATOM 6741 N N . LEU B 1 367 ? 8.492 21.812 -15.586 1 89.25 367 LEU B N 1
ATOM 6742 C CA . LEU B 1 367 ? 8.609 22.031 -14.148 1 89.25 367 LEU B CA 1
ATOM 6743 C C . LEU B 1 367 ? 8.344 23.484 -13.789 1 89.25 367 LEU B C 1
ATOM 6745 O O . LEU B 1 367 ? 7.75 23.781 -12.75 1 89.25 367 LEU B O 1
ATOM 6749 N N . LEU B 1 368 ? 8.797 24.375 -14.656 1 91.94 368 LEU B N 1
ATOM 6750 C CA . LEU B 1 368 ? 8.547 25.797 -14.43 1 91.94 368 LEU B CA 1
ATOM 6751 C C . LEU B 1 368 ? 7.062 26.109 -14.547 1 91.94 368 LEU B C 1
ATOM 6753 O O . LEU B 1 368 ? 6.535 26.922 -13.781 1 91.94 368 LEU B O 1
ATOM 6757 N N . ASP B 1 369 ? 6.465 25.438 -15.492 1 94.62 369 ASP B N 1
ATOM 6758 C CA . ASP B 1 369 ? 5.02 25.594 -15.625 1 94.62 369 ASP B CA 1
ATOM 6759 C C . ASP B 1 369 ? 4.297 25.094 -14.375 1 94.62 369 ASP B C 1
ATOM 6761 O O . ASP B 1 369 ? 3.357 25.75 -13.898 1 94.62 369 ASP B O 1
ATOM 6765 N N . LEU B 1 370 ? 4.691 23.953 -13.938 1 94.44 370 LEU B N 1
ATOM 6766 C CA . LEU B 1 370 ? 4.098 23.391 -12.727 1 94.44 370 LEU B CA 1
ATOM 6767 C C . LEU B 1 370 ? 4.312 24.328 -11.539 1 94.44 370 LEU B C 1
ATOM 6769 O O . LEU B 1 370 ? 3.393 24.547 -10.75 1 94.44 370 LEU B O 1
ATOM 6773 N N . SER B 1 371 ? 5.473 24.891 -11.406 1 95.56 371 SER B N 1
ATOM 6774 C CA . SER B 1 371 ? 5.773 25.844 -10.336 1 95.56 371 SER B CA 1
ATOM 6775 C C . SER B 1 371 ? 4.855 27.062 -10.406 1 95.56 371 SER B C 1
ATOM 6777 O O . SER B 1 371 ? 4.363 27.531 -9.383 1 95.56 371 SER B O 1
ATOM 6779 N N . ALA B 1 372 ? 4.703 27.516 -11.586 1 96.81 372 ALA B N 1
ATOM 6780 C CA . ALA B 1 372 ? 3.838 28.672 -11.773 1 96.81 372 ALA B CA 1
ATOM 6781 C C . ALA B 1 372 ? 2.398 28.359 -11.391 1 96.81 372 ALA B C 1
ATOM 6783 O O . ALA B 1 372 ? 1.714 29.188 -10.789 1 96.81 372 ALA B O 1
ATOM 6784 N N . ARG B 1 373 ? 1.927 27.172 -11.758 1 97.56 373 ARG B N 1
ATOM 6785 C CA . ARG B 1 373 ? 0.568 26.766 -11.414 1 97.56 373 ARG B CA 1
ATOM 6786 C C . ARG B 1 373 ? 0.406 26.641 -9.906 1 97.56 373 ARG B C 1
ATOM 6788 O O . ARG B 1 373 ? -0.633 27 -9.352 1 97.56 373 ARG B O 1
ATOM 6795 N N . ILE B 1 374 ? 1.355 26.141 -9.242 1 97.56 374 ILE B N 1
ATOM 6796 C CA . ILE B 1 374 ? 1.321 25.984 -7.793 1 97.56 374 ILE B CA 1
ATOM 6797 C C . ILE B 1 374 ? 1.312 27.359 -7.133 1 97.56 374 ILE B C 1
ATOM 6799 O O . ILE B 1 374 ? 0.569 27.594 -6.18 1 97.56 374 ILE B O 1
ATOM 6803 N N . SER B 1 375 ? 2.146 28.281 -7.625 1 96.12 375 SER B N 1
ATOM 6804 C CA . SER B 1 375 ? 2.18 29.641 -7.098 1 96.12 375 SER B CA 1
ATOM 6805 C C . SER B 1 375 ? 0.835 30.344 -7.277 1 96.12 375 SER B C 1
ATOM 6807 O O . SER B 1 375 ? 0.381 31.062 -6.387 1 96.12 375 SER B O 1
ATOM 6809 N N . ALA B 1 376 ? 0.311 30.078 -8.414 1 96.69 376 ALA B N 1
ATOM 6810 C CA . ALA B 1 376 ? -0.999 30.656 -8.672 1 96.69 376 ALA B CA 1
ATOM 6811 C C . ALA B 1 376 ? -2.051 30.109 -7.715 1 96.69 376 ALA B C 1
ATOM 6813 O O . ALA B 1 376 ? -2.93 30.844 -7.254 1 96.69 376 ALA B O 1
ATOM 6814 N N . ALA B 1 377 ? -2.012 28.844 -7.488 1 96.25 377 ALA B N 1
ATOM 6815 C CA . ALA B 1 377 ? -2.938 28.219 -6.547 1 96.25 377 ALA B CA 1
ATOM 6816 C C . ALA B 1 377 ? -2.744 28.766 -5.137 1 96.25 377 ALA B C 1
ATOM 6818 O O . ALA B 1 377 ? -3.713 28.953 -4.398 1 96.25 377 ALA B O 1
ATOM 6819 N N . HIS B 1 378 ? -1.53 28.984 -4.738 1 96.19 378 HIS B N 1
ATOM 6820 C CA . HIS B 1 378 ? -1.214 29.578 -3.441 1 96.19 378 HIS B CA 1
ATOM 6821 C C . HIS B 1 378 ? -1.822 30.969 -3.303 1 96.19 378 HIS B C 1
ATOM 6823 O O . HIS B 1 378 ? -2.369 31.312 -2.25 1 96.19 378 HIS B O 1
ATOM 6829 N N . ASP B 1 379 ? -1.773 31.688 -4.359 1 94.5 379 ASP B N 1
ATOM 6830 C CA . ASP B 1 379 ? -2.287 33.062 -4.367 1 94.5 379 ASP B CA 1
ATOM 6831 C C . ASP B 1 379 ? -3.812 33.062 -4.332 1 94.5 379 ASP B C 1
ATOM 6833 O O . ASP B 1 379 ? -4.422 34.062 -3.889 1 94.5 379 ASP B O 1
ATOM 6837 N N . ARG B 1 380 ? -4.449 32.031 -4.719 1 92.12 380 ARG B N 1
ATOM 6838 C CA . ARG B 1 380 ? -5.906 31.969 -4.812 1 92.12 380 ARG B CA 1
ATOM 6839 C C . ARG B 1 380 ? -6.52 31.438 -3.523 1 92.12 380 ARG B C 1
ATOM 6841 O O . ARG B 1 380 ? -7.738 31.281 -3.424 1 92.12 380 ARG B O 1
ATOM 6848 N N . LEU B 1 381 ? -5.695 31.203 -2.557 1 92.44 381 LEU B N 1
ATOM 6849 C CA . LEU B 1 381 ? -6.25 30.75 -1.283 1 92.44 381 LEU B CA 1
ATOM 6850 C C . LEU B 1 381 ? -7.195 31.797 -0.704 1 92.44 381 LEU B C 1
ATOM 6852 O O . LEU B 1 381 ? -6.934 33 -0.796 1 92.44 381 LEU B O 1
ATOM 6856 N N . PRO B 1 382 ? -8.281 31.375 -0.128 1 89.75 382 PRO B N 1
ATOM 6857 C CA . PRO B 1 382 ? -9.188 32.344 0.496 1 89.75 382 PRO B CA 1
ATOM 6858 C C . PRO B 1 382 ? -8.523 33.156 1.606 1 89.75 382 PRO B C 1
ATOM 6860 O O . PRO B 1 382 ? -7.559 32.688 2.219 1 89.75 382 PRO B O 1
ATOM 6863 N N . PRO B 1 383 ? -9.008 34.344 1.854 1 86.88 383 PRO B N 1
ATOM 6864 C CA . PRO B 1 383 ? -8.383 35.219 2.828 1 86.88 383 PRO B CA 1
ATOM 6865 C C . PRO B 1 383 ? -8.234 34.594 4.207 1 86.88 383 PRO B C 1
ATOM 6867 O O . PRO B 1 383 ? -7.246 34.844 4.902 1 86.88 383 PRO B O 1
ATOM 6870 N N . GLY B 1 384 ? -9.07 33.75 4.535 1 84.88 384 GLY B N 1
ATOM 6871 C CA . GLY B 1 384 ? -8.977 33.125 5.836 1 84.88 384 GLY B CA 1
ATOM 6872 C C . GLY B 1 384 ? -7.871 32.094 5.91 1 84.88 384 GLY B C 1
ATOM 6873 O O . GLY B 1 384 ? -7.438 31.703 7 1 84.88 384 GLY B O 1
ATOM 6874 N N . LEU B 1 385 ? -7.277 31.75 4.75 1 90 385 LEU B N 1
ATOM 6875 C CA . LEU B 1 385 ? -6.266 30.703 4.707 1 90 385 LEU B CA 1
ATOM 6876 C C . LEU B 1 385 ? -4.957 31.234 4.129 1 90 385 LEU B C 1
ATOM 6878 O O . LEU B 1 385 ? -3.938 30.531 4.16 1 90 385 LEU B O 1
ATOM 6882 N N . SER B 1 386 ? -4.992 32.438 3.699 1 90.31 386 SER B N 1
ATOM 6883 C CA . SER B 1 386 ? -3.818 33 3.031 1 90.31 386 SER B CA 1
ATOM 6884 C C . SER B 1 386 ? -2.943 33.781 4.008 1 90.31 386 SER B C 1
ATOM 6886 O O . SER B 1 386 ? -3.42 34.688 4.68 1 90.31 386 SER B O 1
ATOM 6888 N N . SER B 1 387 ? -1.721 33.531 4.059 1 85.31 387 SER B N 1
ATOM 6889 C CA . SER B 1 387 ? -0.786 34.25 4.926 1 85.31 387 SER B CA 1
ATOM 6890 C C . SER B 1 387 ? -0.491 35.625 4.398 1 85.31 387 SER B C 1
ATOM 6892 O O . SER B 1 387 ? 0.017 36.5 5.129 1 85.31 387 SER B O 1
ATOM 6894 N N . LYS B 1 388 ? -0.747 35.812 3.197 1 81.56 388 LYS B N 1
ATOM 6895 C CA . LYS B 1 388 ? -0.492 37.125 2.582 1 81.56 388 LYS B CA 1
ATOM 6896 C C . LYS B 1 388 ? -1.549 38.156 2.994 1 81.56 388 LYS B C 1
ATOM 6898 O O . LYS B 1 388 ? -1.289 39.344 2.992 1 81.56 388 LYS B O 1
ATOM 6903 N N . GLN B 1 389 ? -2.623 37.656 3.428 1 76.38 389 GLN B N 1
ATOM 6904 C CA . GLN B 1 389 ? -3.75 38.562 3.668 1 76.38 389 GLN B CA 1
ATOM 6905 C C . GLN B 1 389 ? -4.059 38.656 5.16 1 76.38 389 GLN B C 1
ATOM 6907 O O . GLN B 1 389 ? -4.637 39.625 5.613 1 76.38 389 GLN B O 1
ATOM 6912 N N . THR B 1 390 ? -3.762 37.531 5.824 1 71.94 390 THR B N 1
ATOM 6913 C CA . THR B 1 390 ? -4.145 37.5 7.23 1 71.94 390 THR B CA 1
ATOM 6914 C C . THR B 1 390 ? -2.945 37.125 8.109 1 71.94 390 THR B C 1
ATOM 6916 O O . THR B 1 390 ? -2.205 36.188 7.801 1 71.94 390 THR B O 1
ATOM 6919 N N . SER B 1 391 ? -2.793 37.938 9.109 1 71.19 391 SER B N 1
ATOM 6920 C CA . SER B 1 391 ? -1.664 37.688 10.008 1 71.19 391 SER B CA 1
ATOM 6921 C C . SER B 1 391 ? -1.972 36.594 11.008 1 71.19 391 SER B C 1
ATOM 6923 O O . SER B 1 391 ? -1.078 35.844 11.406 1 71.19 391 SER B O 1
ATOM 6925 N N . GLU B 1 392 ? -3.248 36.562 11.367 1 80.06 392 GLU B N 1
ATOM 6926 C CA . GLU B 1 392 ? -3.586 35.531 12.344 1 80.06 392 GLU B CA 1
ATOM 6927 C C . GLU B 1 392 ? -4.324 34.344 11.688 1 80.06 392 GLU B C 1
ATOM 6929 O O . GLU B 1 392 ? -5.516 34.469 11.383 1 80.06 392 GLU B O 1
ATOM 6934 N N . LEU B 1 393 ? -3.611 33.375 11.492 1 84.12 393 LEU B N 1
ATOM 6935 C CA . LEU B 1 393 ? -4.148 32.188 10.82 1 84.12 393 LEU B CA 1
ATOM 6936 C C . LEU B 1 393 ? -4.395 31.062 11.812 1 84.12 393 LEU B C 1
ATOM 6938 O O . LEU B 1 393 ? -3.883 31.094 12.93 1 84.12 393 LEU B O 1
ATOM 6942 N N . CYS B 1 394 ? -5.285 30.234 11.391 1 84.25 394 CYS B N 1
ATOM 6943 C CA . CYS B 1 394 ? -5.469 29.016 12.164 1 84.25 394 CYS B CA 1
ATOM 6944 C C . CYS B 1 394 ? -4.355 28.016 11.883 1 84.25 394 CYS B C 1
ATOM 6946 O O . CYS B 1 394 ? -3.543 28.219 10.984 1 84.25 394 CYS B O 1
ATOM 6948 N N . VAL B 1 395 ? -4.246 27.047 12.672 1 83.69 395 VAL B N 1
ATOM 6949 C CA . VAL B 1 395 ? -3.148 26.094 12.633 1 83.69 395 VAL B CA 1
ATOM 6950 C C . VAL B 1 395 ? -3.055 25.469 11.234 1 83.69 395 VAL B C 1
ATOM 6952 O O . VAL B 1 395 ? -1.974 25.422 10.648 1 83.69 395 VAL B O 1
ATOM 6955 N N . THR B 1 396 ? -4.16 25 10.672 1 87.12 396 THR B N 1
ATOM 6956 C CA . THR B 1 396 ? -4.168 24.344 9.375 1 87.12 396 THR B CA 1
ATOM 6957 C C . THR B 1 396 ? -3.734 25.297 8.273 1 87.12 396 THR B C 1
ATOM 6959 O O . THR B 1 396 ? -3.088 24.891 7.305 1 87.12 396 THR B O 1
ATOM 6962 N N . ALA B 1 397 ? -4.066 26.547 8.445 1 90.44 397 ALA B N 1
ATOM 6963 C CA . ALA B 1 397 ? -3.686 27.547 7.457 1 90.44 397 ALA B CA 1
ATOM 6964 C C . ALA B 1 397 ? -2.174 27.75 7.438 1 90.44 397 ALA B C 1
ATOM 6966 O O . ALA B 1 397 ? -1.575 27.906 6.371 1 90.44 397 ALA B O 1
ATOM 6967 N N . TYR B 1 398 ? -1.589 27.812 8.664 1 91.12 398 TYR B N 1
ATOM 6968 C CA . TYR B 1 398 ? -0.135 27.906 8.711 1 91.12 398 TYR B CA 1
ATOM 6969 C C . TYR B 1 398 ? 0.516 26.719 8.016 1 91.12 398 TYR B C 1
ATOM 6971 O O . TYR B 1 398 ? 1.451 26.891 7.23 1 91.12 398 TYR B O 1
ATOM 6979 N N . GLY B 1 399 ? -0.01 25.531 8.312 1 91.75 399 GLY B N 1
ATOM 6980 C CA . GLY B 1 399 ? 0.527 24.344 7.684 1 91.75 399 GLY B CA 1
ATOM 6981 C C . GLY B 1 399 ? 0.412 24.359 6.172 1 91.75 399 GLY B C 1
ATOM 6982 O O . GLY B 1 399 ? 1.355 24 5.465 1 91.75 399 GLY B O 1
ATOM 6983 N N . LEU B 1 400 ? -0.697 24.766 5.723 1 93.5 400 LEU B N 1
ATOM 6984 C CA . LEU B 1 400 ? -0.968 24.828 4.289 1 93.5 400 LEU B CA 1
ATOM 6985 C C . LEU B 1 400 ? -0.015 25.797 3.598 1 93.5 400 LEU B C 1
ATOM 6987 O O . LEU B 1 400 ? 0.599 25.453 2.584 1 93.5 400 LEU B O 1
ATOM 6991 N N . ASN B 1 401 ? 0.137 26.984 4.133 1 95.25 401 ASN B N 1
ATOM 6992 C CA . ASN B 1 401 ? 1.022 27.984 3.545 1 95.25 401 ASN B CA 1
ATOM 6993 C C . ASN B 1 401 ? 2.479 27.531 3.57 1 95.25 401 ASN B C 1
ATOM 6995 O O . ASN B 1 401 ? 3.205 27.703 2.592 1 95.25 401 ASN B O 1
ATOM 6999 N N . ILE B 1 402 ? 2.852 26.984 4.68 1 95.81 402 ILE B N 1
ATOM 7000 C CA . ILE B 1 402 ? 4.219 26.484 4.812 1 95.81 402 ILE B CA 1
ATOM 7001 C C . ILE B 1 402 ? 4.484 25.406 3.762 1 95.81 402 ILE B C 1
ATOM 7003 O O . ILE B 1 402 ? 5.539 25.406 3.127 1 95.81 402 ILE B O 1
ATOM 7007 N N . GLN B 1 403 ? 3.516 24.516 3.568 1 96.06 403 GLN B N 1
ATOM 7008 C CA . GLN B 1 403 ? 3.697 23.438 2.609 1 96.06 403 GLN B CA 1
ATOM 7009 C C . GLN B 1 403 ? 3.738 23.969 1.179 1 96.06 403 GLN B C 1
ATOM 7011 O O . GLN B 1 403 ? 4.461 23.438 0.334 1 96.06 403 GLN B O 1
ATOM 7016 N N . TYR B 1 404 ? 2.986 25.031 0.852 1 97.38 404 TYR B N 1
ATOM 7017 C CA . TYR B 1 404 ? 3.076 25.656 -0.461 1 97.38 404 TYR B CA 1
ATOM 7018 C C . TYR B 1 404 ? 4.492 26.156 -0.73 1 97.38 404 TYR B C 1
ATOM 7020 O O . TYR B 1 404 ? 5.02 25.984 -1.829 1 97.38 404 TYR B O 1
ATOM 7028 N N . HIS B 1 405 ? 5.086 26.75 0.284 1 97.38 405 HIS B N 1
ATOM 7029 C CA . HIS B 1 405 ? 6.465 27.203 0.129 1 97.38 405 HIS B CA 1
ATOM 7030 C C . HIS B 1 405 ? 7.422 26.031 0.02 1 97.38 405 HIS B C 1
ATOM 7032 O O . HIS B 1 405 ? 8.375 26.062 -0.764 1 97.38 405 HIS B O 1
ATOM 7038 N N . GLY B 1 406 ? 7.16 25.047 0.805 1 96.88 406 GLY B N 1
ATOM 7039 C CA . GLY B 1 406 ? 8.016 23.875 0.782 1 96.88 406 GLY B CA 1
ATOM 7040 C C . GLY B 1 406 ? 8.078 23.203 -0.58 1 96.88 406 GLY B C 1
ATOM 7041 O O . GLY B 1 406 ? 9.156 22.797 -1.028 1 96.88 406 GLY B O 1
ATOM 7042 N N . ILE B 1 407 ? 6.945 23.062 -1.223 1 96.69 407 ILE B N 1
ATOM 7043 C CA . ILE B 1 407 ? 6.883 22.375 -2.51 1 96.69 407 ILE B CA 1
ATOM 7044 C C . ILE B 1 407 ? 7.637 23.188 -3.562 1 96.69 407 ILE B C 1
ATOM 7046 O O . ILE B 1 407 ? 8.258 22.625 -4.465 1 96.69 407 ILE B O 1
ATOM 7050 N N . GLN B 1 408 ? 7.664 24.516 -3.451 1 96.62 408 GLN B N 1
ATOM 7051 C CA . GLN B 1 408 ? 8.438 25.375 -4.348 1 96.62 408 GLN B CA 1
ATOM 7052 C C . GLN B 1 408 ? 9.93 25.125 -4.199 1 96.62 408 GLN B C 1
ATOM 7054 O O . GLN B 1 408 ? 10.664 25.109 -5.188 1 96.62 408 GLN B O 1
ATOM 7059 N N . ILE B 1 409 ? 10.312 24.922 -2.994 1 95.44 409 ILE B N 1
ATOM 7060 C CA . ILE B 1 409 ? 11.727 24.641 -2.752 1 95.44 409 ILE B CA 1
ATOM 7061 C C . ILE B 1 409 ? 12.109 23.312 -3.398 1 95.44 409 ILE B C 1
ATOM 7063 O O . ILE B 1 409 ? 13.125 23.234 -4.086 1 95.44 409 ILE B O 1
ATOM 7067 N N . VAL B 1 410 ? 11.32 22.344 -3.227 1 92.31 410 VAL B N 1
ATOM 7068 C CA . VAL B 1 410 ? 11.602 21.016 -3.777 1 92.31 410 VAL B CA 1
ATOM 7069 C C . VAL B 1 410 ? 11.711 21.109 -5.301 1 92.31 410 VAL B C 1
ATOM 7071 O O . VAL B 1 410 ? 12.625 20.531 -5.895 1 92.31 410 VAL B O 1
ATOM 7074 N N . LEU B 1 411 ? 10.828 21.812 -5.922 1 92.25 411 LEU B N 1
ATOM 7075 C CA . LEU B 1 411 ? 10.797 21.938 -7.375 1 92.25 411 LEU B CA 1
ATOM 7076 C C . LEU B 1 411 ? 12.023 22.688 -7.883 1 92.25 411 LEU B C 1
ATOM 7078 O O . LEU B 1 411 ? 12.695 22.219 -8.812 1 92.25 411 LEU B O 1
ATOM 7082 N N . HIS B 1 412 ? 12.375 23.719 -7.297 1 92.12 412 HIS B N 1
ATOM 7083 C CA . HIS B 1 412 ? 13.461 24.547 -7.801 1 92.12 412 HIS B CA 1
ATOM 7084 C C . HIS B 1 412 ? 14.82 23.953 -7.461 1 92.12 412 HIS B C 1
ATOM 7086 O O . HIS B 1 412 ? 15.805 24.188 -8.172 1 92.12 412 HIS B O 1
ATOM 7092 N N . ARG B 1 413 ? 14.891 23.234 -6.426 1 87.81 413 ARG B N 1
ATOM 7093 C CA . ARG B 1 413 ? 16.109 22.469 -6.172 1 87.81 413 ARG B CA 1
ATOM 7094 C C . ARG B 1 413 ? 16.391 21.5 -7.312 1 87.81 413 ARG B C 1
ATOM 7096 O O . ARG B 1 413 ? 17.547 21.344 -7.719 1 87.81 413 ARG B O 1
ATOM 7103 N N . THR B 1 414 ? 15.383 20.891 -7.66 1 84.12 414 THR B N 1
ATOM 7104 C CA . THR B 1 414 ? 15.523 19.938 -8.766 1 84.12 414 THR B CA 1
ATOM 7105 C C . THR B 1 414 ? 15.891 20.672 -10.055 1 84.12 414 THR B C 1
ATOM 7107 O O . THR B 1 414 ? 16.703 20.188 -10.844 1 84.12 414 THR B O 1
ATOM 7110 N N . LEU B 1 415 ? 15.297 21.828 -10.289 1 86.44 415 LEU B N 1
ATOM 7111 C CA . LEU B 1 415 ? 15.602 22.625 -11.469 1 86.44 415 LEU B CA 1
ATOM 7112 C C . LEU B 1 415 ? 17.062 23.047 -11.469 1 86.44 415 LEU B C 1
ATOM 7114 O O . LEU B 1 415 ? 17.734 23 -12.516 1 86.44 415 LEU B O 1
ATOM 7118 N N . VAL B 1 416 ? 17.562 23.391 -10.297 1 85.19 416 VAL B N 1
ATOM 7119 C CA . VAL B 1 416 ? 18.969 23.766 -10.164 1 85.19 416 VAL B CA 1
ATOM 7120 C C . VAL B 1 416 ? 19.859 22.562 -10.477 1 85.19 416 VAL B C 1
ATOM 7122 O O . VAL B 1 416 ? 20.844 22.672 -11.211 1 85.19 416 VAL B O 1
ATOM 7125 N N . LYS B 1 417 ? 19.516 21.453 -9.984 1 79 417 LYS B N 1
ATOM 7126 C CA . LYS B 1 417 ? 20.281 20.219 -10.203 1 79 417 LYS B CA 1
ATOM 7127 C C . LYS B 1 417 ? 20.312 19.859 -11.688 1 79 417 LYS B C 1
ATOM 7129 O O . LYS B 1 417 ? 21.375 19.484 -12.211 1 79 417 LYS B O 1
ATOM 7134 N N . VAL B 1 418 ? 19.219 19.969 -12.32 1 77.06 418 VAL B N 1
ATOM 7135 C CA . VAL B 1 418 ? 19.109 19.625 -13.734 1 77.06 418 VAL B CA 1
ATOM 7136 C C . VAL B 1 418 ? 19.953 20.578 -14.57 1 77.06 418 VAL B C 1
ATOM 7138 O O . VAL B 1 418 ? 20.641 20.156 -15.508 1 77.06 418 VAL B O 1
ATOM 7141 N N . LEU B 1 419 ? 19.938 21.828 -14.258 1 78.81 419 LEU B N 1
ATOM 7142 C CA . LEU B 1 419 ? 20.688 22.828 -15.016 1 78.81 419 LEU B CA 1
ATOM 7143 C C . LEU B 1 419 ? 22.188 22.688 -14.781 1 78.81 419 LEU B C 1
ATOM 7145 O O . LEU B 1 419 ? 22.984 22.906 -15.695 1 78.81 419 LEU B O 1
ATOM 7149 N N . LEU B 1 420 ? 22.547 22.281 -13.609 1 76 420 LEU B N 1
ATOM 7150 C CA . LEU B 1 420 ? 23.969 22.094 -13.289 1 76 420 LEU B CA 1
ATOM 7151 C C . LEU B 1 420 ? 24.516 20.859 -14.016 1 76 420 LEU B C 1
ATOM 7153 O O . LEU B 1 420 ? 25.688 20.844 -14.383 1 76 420 LEU B O 1
ATOM 7157 N N . GLN B 1 421 ? 23.703 19.891 -1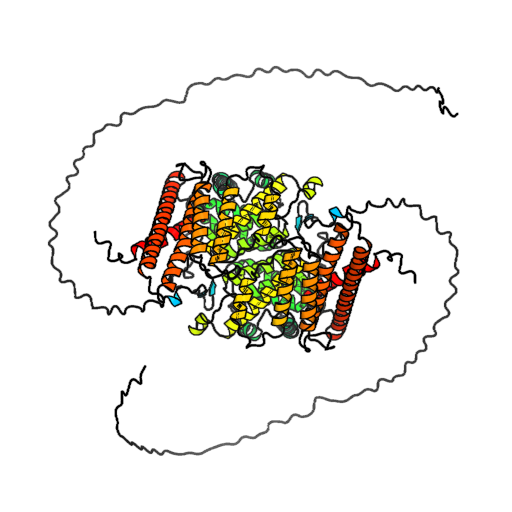4.195 1 72.5 421 GLN B N 1
ATOM 7158 C CA . GLN B 1 421 ? 24.125 18.672 -14.875 1 72.5 421 GLN B CA 1
ATOM 7159 C C . GLN B 1 421 ? 24.219 18.875 -16.375 1 72.5 421 GLN B C 1
ATOM 7161 O O . GLN B 1 421 ? 25.047 18.266 -17.047 1 72.5 421 GLN B O 1
ATOM 7166 N N . HIS B 1 422 ? 23.281 19.656 -16.969 1 62.22 422 HIS B N 1
ATOM 7167 C CA . HIS B 1 422 ? 23.266 19.906 -18.406 1 62.22 422 HIS B CA 1
ATOM 7168 C C . HIS B 1 422 ? 24.312 20.922 -18.812 1 62.22 422 HIS B C 1
ATOM 7170 O O . HIS B 1 422 ? 24.672 21.047 -19.984 1 62.22 422 HIS B O 1
ATOM 7176 N N . ASP B 1 423 ? 24.672 22.031 -18.109 1 58.91 423 ASP B N 1
ATOM 7177 C CA . ASP B 1 423 ? 25.625 23.078 -18.438 1 58.91 423 ASP B CA 1
ATOM 7178 C C . ASP B 1 423 ? 26.953 22.484 -18.922 1 58.91 423 ASP B C 1
ATOM 7180 O O . ASP B 1 423 ? 27.766 23.188 -19.531 1 58.91 423 ASP B O 1
ATOM 7184 N N . SER B 1 424 ? 27.422 21.25 -18.672 1 49.56 424 SER B N 1
ATOM 7185 C CA . SER B 1 424 ? 28.75 20.859 -19.156 1 49.56 424 SER B CA 1
ATOM 7186 C C . SER B 1 424 ? 28.766 20.812 -20.672 1 49.56 424 SER B C 1
ATOM 7188 O O . SER B 1 424 ? 29.844 20.734 -21.281 1 49.56 424 SER B O 1
ATOM 7190 N N . SER B 1 425 ? 27.703 20.562 -21.469 1 46.12 425 SER B N 1
ATOM 7191 C CA . SER B 1 425 ? 27.953 20.297 -22.891 1 46.12 425 SER B CA 1
ATOM 7192 C C . SER B 1 425 ? 27.844 21.562 -23.719 1 46.12 425 SER B C 1
ATOM 7194 O O . SER B 1 425 ? 28.281 21.609 -24.875 1 46.12 425 SER B O 1
ATOM 7196 N N . LYS B 1 426 ? 26.766 22.516 -23.594 1 46.19 426 LYS B N 1
ATOM 7197 C CA . LYS B 1 426 ? 26.641 23.484 -24.688 1 46.19 426 LYS B CA 1
ATOM 7198 C C . LYS B 1 426 ? 27.016 24.891 -24.219 1 46.19 426 LYS B C 1
ATOM 7200 O O . LYS B 1 426 ? 26.953 25.203 -23.031 1 46.19 426 LYS B O 1
ATOM 7205 N N . ALA B 1 427 ? 27.406 25.875 -25.188 1 43.56 427 ALA B N 1
ATOM 7206 C CA . ALA B 1 427 ? 28.016 27.188 -25.375 1 43.56 427 ALA B CA 1
ATOM 7207 C C . ALA B 1 427 ? 27.266 28.266 -24.609 1 43.56 427 ALA B C 1
ATOM 7209 O O . ALA B 1 427 ? 27.75 29.391 -24.453 1 43.56 427 ALA B O 1
ATOM 7210 N N . ASP B 1 428 ? 25.828 28.281 -24.578 1 50.03 428 ASP B N 1
ATOM 7211 C CA . ASP B 1 428 ? 25.078 29.469 -24.141 1 50.03 428 ASP B CA 1
ATOM 7212 C C . ASP B 1 428 ? 25.031 29.547 -22.625 1 50.03 428 ASP B C 1
ATOM 7214 O O . ASP B 1 428 ? 23.953 29.5 -22.031 1 50.03 428 ASP B O 1
ATOM 7218 N N . GLY B 1 429 ? 25.969 29.547 -21.922 1 52.94 429 GLY B N 1
ATOM 7219 C CA . GLY B 1 429 ? 26.5 29.5 -20.562 1 52.94 429 GLY B CA 1
ATOM 7220 C C . GLY B 1 429 ? 25.953 30.578 -19.656 1 52.94 429 GLY B C 1
ATOM 7221 O O . GLY B 1 429 ? 25.578 30.297 -18.516 1 52.94 429 GLY B O 1
ATOM 7222 N N . VAL B 1 430 ? 25.875 31.781 -20.219 1 52.34 430 VAL B N 1
ATOM 7223 C CA . VAL B 1 430 ? 25.484 32.938 -19.406 1 52.34 430 VAL B CA 1
ATOM 7224 C C . VAL B 1 430 ? 24.031 32.812 -18.984 1 52.34 430 VAL B C 1
ATOM 7226 O O . VAL B 1 430 ? 23.688 33.031 -17.828 1 52.34 430 VAL B O 1
ATOM 7229 N N . ASP B 1 431 ? 23.109 32.281 -19.906 1 70.25 431 ASP B N 1
ATOM 7230 C CA . ASP B 1 431 ? 21.688 32.156 -19.656 1 70.25 431 ASP B CA 1
ATOM 7231 C C . ASP B 1 431 ? 21.406 31.062 -18.641 1 70.25 431 ASP B C 1
ATOM 7233 O O . ASP B 1 431 ? 20.547 31.219 -17.766 1 70.25 431 ASP B O 1
ATOM 7237 N N . HIS B 1 432 ? 22.328 30.25 -18.562 1 75.94 432 HIS B N 1
ATOM 7238 C CA . HIS B 1 432 ? 22.188 29.141 -17.625 1 75.94 432 HIS B CA 1
ATOM 7239 C C . HIS B 1 432 ? 22.547 29.578 -16.203 1 75.94 432 HIS B C 1
ATOM 7241 O O . HIS B 1 432 ? 21.844 29.234 -15.25 1 75.94 432 HIS B O 1
ATOM 7247 N N . ASP B 1 433 ? 23.547 30.375 -16.172 1 79.25 433 ASP B N 1
ATOM 7248 C CA . ASP B 1 433 ? 24 30.844 -14.875 1 79.25 433 ASP B CA 1
ATOM 7249 C C . ASP B 1 433 ? 22.984 31.812 -14.258 1 79.25 433 ASP B C 1
ATOM 7251 O O . ASP B 1 433 ? 22.75 31.797 -13.047 1 79.25 433 ASP B O 1
ATOM 7255 N N . ASP B 1 434 ? 22.438 32.625 -15.141 1 85.31 434 ASP B N 1
ATOM 7256 C CA . ASP B 1 434 ? 21.422 33.562 -14.664 1 85.31 434 ASP B CA 1
ATOM 7257 C C . ASP B 1 434 ? 20.172 32.812 -14.18 1 85.31 434 ASP B C 1
ATOM 7259 O O . ASP B 1 434 ? 19.547 33.219 -13.203 1 85.31 434 ASP B O 1
ATOM 7263 N N . GLN B 1 435 ? 19.844 31.828 -14.836 1 86.38 435 GLN B N 1
ATOM 7264 C CA . GLN B 1 435 ? 18.688 31.031 -14.43 1 86.38 435 GLN B CA 1
ATOM 7265 C C . GLN B 1 435 ? 18.938 30.344 -13.094 1 86.38 435 GLN B C 1
ATOM 7267 O O . GLN B 1 435 ? 18.047 30.312 -12.227 1 86.38 435 GLN B O 1
ATOM 7272 N N . ILE B 1 436 ? 20.078 29.844 -12.945 1 87.12 436 ILE B N 1
ATOM 7273 C CA . ILE B 1 436 ? 20.438 29.172 -11.703 1 87.12 436 ILE B CA 1
ATOM 7274 C C . ILE B 1 436 ? 20.391 30.172 -10.547 1 87.12 436 ILE B C 1
ATOM 7276 O O . ILE B 1 436 ? 19.859 29.859 -9.469 1 87.12 436 ILE B O 1
ATOM 7280 N N . LYS B 1 437 ? 20.922 31.359 -10.828 1 88.19 437 LYS B N 1
ATOM 7281 C CA . LYS B 1 437 ? 20.875 32.406 -9.805 1 88.19 437 LYS B CA 1
ATOM 7282 C C . LYS B 1 437 ? 19.438 32.75 -9.445 1 88.19 437 LYS B C 1
ATOM 7284 O O . LYS B 1 437 ? 19.109 32.969 -8.273 1 88.19 437 LYS B O 1
ATOM 7289 N N . SER B 1 438 ? 18.641 32.844 -10.406 1 91.5 438 SER B N 1
ATOM 7290 C CA . SER B 1 438 ? 17.234 33.156 -10.18 1 91.5 438 SER B CA 1
ATOM 7291 C C . SER B 1 438 ? 16.562 32.062 -9.359 1 91.5 438 SER B C 1
ATOM 7293 O O . SER B 1 438 ? 15.789 32.344 -8.438 1 91.5 438 SER B O 1
ATOM 7295 N N . PHE B 1 439 ? 16.828 30.828 -9.703 1 91.94 439 PHE B N 1
ATOM 7296 C CA . PHE B 1 439 ? 16.25 29.719 -8.977 1 91.94 439 PHE B CA 1
ATOM 7297 C C . PHE B 1 439 ? 16.734 29.703 -7.531 1 91.94 439 PHE B C 1
ATOM 7299 O O . PHE B 1 439 ? 15.953 29.406 -6.613 1 91.94 439 PHE B O 1
ATOM 7306 N N . ARG B 1 440 ? 17.938 30 -7.332 1 90.38 440 ARG B N 1
ATOM 7307 C CA . ARG B 1 440 ? 18.484 30.031 -5.98 1 90.38 440 ARG B CA 1
ATOM 7308 C C . ARG B 1 440 ? 17.812 31.125 -5.145 1 90.38 440 ARG B C 1
ATOM 7310 O O . ARG B 1 440 ? 17.625 30.969 -3.941 1 90.38 440 ARG B O 1
ATOM 7317 N N . ARG B 1 441 ? 17.562 32.188 -5.82 1 93.44 441 ARG B N 1
ATOM 7318 C CA . ARG B 1 441 ? 16.844 33.25 -5.129 1 93.44 441 ARG B CA 1
ATOM 7319 C C . ARG B 1 441 ? 15.445 32.812 -4.715 1 93.44 441 ARG B C 1
ATOM 7321 O O . ARG B 1 441 ? 14.984 33.125 -3.613 1 93.44 441 ARG B O 1
ATOM 7328 N N . ILE B 1 442 ? 14.797 32.094 -5.574 1 95.19 442 ILE B N 1
ATOM 7329 C CA . ILE B 1 442 ? 13.469 31.578 -5.27 1 95.19 442 ILE B CA 1
ATOM 7330 C C . ILE B 1 442 ? 13.547 30.594 -4.098 1 95.19 442 ILE B C 1
ATOM 7332 O O . ILE B 1 442 ? 12.688 30.609 -3.213 1 95.19 442 ILE B O 1
ATOM 7336 N N . LEU B 1 443 ? 14.609 29.797 -4.074 1 95.12 443 LEU B N 1
ATOM 7337 C CA . LEU B 1 443 ? 14.844 28.875 -2.963 1 95.12 443 LEU B CA 1
ATOM 7338 C C . LEU B 1 443 ? 14.984 29.641 -1.648 1 95.12 443 LEU B C 1
ATOM 7340 O O . LEU B 1 443 ? 14.328 29.312 -0.658 1 95.12 443 LEU B O 1
ATOM 7344 N N . TYR B 1 444 ? 15.758 30.656 -1.722 1 95.06 444 TYR B N 1
ATOM 7345 C CA . TYR B 1 444 ? 16.031 31.453 -0.532 1 95.06 444 TYR B CA 1
ATOM 7346 C C . TYR B 1 444 ? 14.773 32.156 -0.036 1 95.06 444 TYR B C 1
ATOM 7348 O O . TYR B 1 444 ? 14.469 32.125 1.158 1 95.06 444 TYR B O 1
ATOM 7356 N N . ASP B 1 445 ? 14.055 32.75 -0.915 1 96.88 445 ASP B N 1
ATOM 7357 C CA . ASP B 1 445 ? 12.852 33.5 -0.549 1 96.88 445 ASP B CA 1
ATOM 7358 C C . ASP B 1 445 ? 11.812 32.562 0.098 1 96.88 445 ASP B C 1
ATOM 7360 O O . ASP B 1 445 ? 11.18 32.938 1.09 1 96.88 445 ASP B O 1
ATOM 7364 N N . ASN B 1 446 ? 11.602 31.438 -0.457 1 97.44 446 ASN B N 1
ATOM 7365 C CA . ASN B 1 446 ? 10.633 30.5 0.107 1 97.44 446 ASN B CA 1
ATOM 7366 C C . ASN B 1 446 ? 11.094 29.969 1.46 1 97.44 446 ASN B C 1
ATOM 7368 O O . ASN B 1 446 ? 10.273 29.766 2.363 1 97.44 446 ASN B O 1
ATOM 7372 N N . ALA B 1 447 ? 12.383 29.719 1.604 1 97.12 447 ALA B N 1
ATOM 7373 C CA . ALA B 1 447 ? 12.914 29.25 2.883 1 97.12 447 ALA B CA 1
ATOM 7374 C C . ALA B 1 447 ? 12.711 30.297 3.975 1 97.12 447 ALA B C 1
ATOM 7376 O O . ALA B 1 447 ? 12.336 29.969 5.102 1 97.12 447 ALA B O 1
ATOM 7377 N N . VAL B 1 448 ? 12.969 31.562 3.604 1 97.25 448 VAL B N 1
ATOM 7378 C CA . VAL B 1 448 ? 12.797 32.656 4.547 1 97.25 448 VAL B CA 1
ATOM 7379 C C . VAL B 1 448 ? 11.32 32.781 4.941 1 97.25 448 VAL B C 1
ATOM 7381 O O . VAL B 1 448 ? 11 33 6.109 1 97.25 448 VAL B O 1
ATOM 7384 N N . CYS B 1 449 ? 10.445 32.594 3.986 1 96.56 449 CYS B N 1
ATOM 7385 C CA . CYS B 1 449 ? 9.016 32.656 4.266 1 96.56 449 CYS B CA 1
ATOM 7386 C C . CYS B 1 449 ? 8.594 31.547 5.223 1 96.56 449 CYS B C 1
ATOM 7388 O O . CYS B 1 449 ? 7.797 31.781 6.137 1 96.56 449 CYS B O 1
ATOM 7390 N N . ILE B 1 450 ? 9.055 30.344 5.035 1 96.94 450 ILE B N 1
ATOM 7391 C CA . ILE B 1 450 ? 8.766 29.234 5.938 1 96.94 450 ILE B CA 1
ATOM 7392 C C . ILE B 1 450 ? 9.219 29.578 7.352 1 96.94 450 ILE B C 1
ATOM 7394 O O . ILE B 1 450 ? 8.477 29.391 8.32 1 96.94 450 ILE B O 1
ATOM 7398 N N . CYS B 1 451 ? 10.43 30.188 7.48 1 96.12 451 CYS B N 1
ATOM 7399 C CA . CYS B 1 451 ? 10.969 30.547 8.789 1 96.12 451 CYS B CA 1
ATOM 7400 C C . CYS B 1 451 ? 10.102 31.594 9.469 1 96.12 451 CYS B C 1
ATOM 7402 O O . CYS B 1 451 ? 9.812 31.484 10.656 1 96.12 451 CYS B O 1
ATOM 7404 N N . ARG B 1 452 ? 9.719 32.5 8.703 1 95.12 452 ARG B N 1
ATOM 7405 C CA . ARG B 1 452 ? 8.875 33.562 9.25 1 95.12 452 ARG B CA 1
ATOM 7406 C C . ARG B 1 452 ? 7.547 33 9.742 1 95.12 452 ARG B C 1
ATOM 7408 O O . ARG B 1 452 ? 7.082 33.375 10.828 1 95.12 452 ARG B O 1
ATOM 7415 N N . LEU B 1 453 ? 6.938 32.188 8.969 1 94.69 453 LEU B N 1
ATOM 7416 C CA . LEU B 1 453 ? 5.66 31.594 9.344 1 94.69 453 LEU B CA 1
ATOM 7417 C C . LEU B 1 453 ? 5.812 30.719 10.578 1 94.69 453 LEU B C 1
ATOM 7419 O O . LEU B 1 453 ? 4.945 30.703 11.453 1 94.69 453 LEU B O 1
ATOM 7423 N N . LEU B 1 454 ? 6.906 30.016 10.625 1 93.5 454 LEU B N 1
ATOM 7424 C CA . LEU B 1 454 ? 7.16 29.156 11.773 1 93.5 454 LEU B CA 1
ATOM 7425 C C . LEU B 1 454 ? 7.379 29.969 13.039 1 93.5 454 LEU B C 1
ATOM 7427 O O . LEU B 1 454 ? 6.906 29.594 14.109 1 93.5 454 LEU B O 1
ATOM 7431 N N . LEU B 1 455 ? 8.117 31.062 12.875 1 92.44 455 LEU B N 1
ATOM 7432 C CA . LEU B 1 455 ? 8.352 31.938 14.023 1 92.44 455 LEU B CA 1
ATOM 7433 C C . LEU B 1 455 ? 7.047 32.562 14.508 1 92.44 455 LEU B C 1
ATOM 7435 O O . LEU B 1 455 ? 6.805 32.656 15.711 1 92.44 455 LEU B O 1
ATOM 7439 N N . THR B 1 456 ? 6.23 32.969 13.594 1 92.06 456 THR B N 1
ATOM 7440 C CA . THR B 1 456 ? 4.93 33.5 13.961 1 92.06 456 THR B CA 1
ATOM 7441 C C . THR B 1 456 ? 4.066 32.438 14.633 1 92.06 456 THR B C 1
ATOM 7443 O O . THR B 1 456 ? 3.381 32.719 15.617 1 92.06 456 THR B O 1
ATOM 7446 N N . TYR B 1 457 ? 4.07 31.281 14.086 1 89.81 457 TYR B N 1
ATOM 7447 C CA . TYR B 1 457 ? 3.322 30.172 14.664 1 89.81 457 TYR B CA 1
ATOM 7448 C C . TYR B 1 457 ? 3.779 29.891 16.094 1 89.81 457 TYR B C 1
ATOM 7450 O O . TYR B 1 457 ? 2.955 29.672 16.984 1 89.81 457 TYR B O 1
ATOM 7458 N N . ARG B 1 458 ? 5.059 29.891 16.281 1 88.56 458 ARG B N 1
ATOM 7459 C CA . ARG B 1 458 ? 5.633 29.641 17.609 1 88.56 458 ARG B CA 1
ATOM 7460 C C . ARG B 1 458 ? 5.18 30.703 18.609 1 88.56 458 ARG B C 1
ATOM 7462 O O . ARG B 1 458 ? 4.883 30.391 19.75 1 88.56 458 ARG B O 1
ATOM 7469 N N . GLU B 1 459 ? 5.133 31.828 18.141 1 88.06 459 GLU B N 1
ATOM 7470 C CA . GLU B 1 459 ? 4.727 32.938 19.016 1 88.06 459 GLU B CA 1
ATOM 7471 C C . GLU B 1 459 ? 3.246 32.844 19.359 1 88.06 459 GLU B C 1
ATOM 7473 O O . GLU B 1 459 ? 2.852 33.125 20.484 1 88.06 459 GLU B O 1
ATOM 7478 N N . MET B 1 460 ? 2.457 32.406 18.453 1 84.06 460 MET B N 1
ATOM 7479 C CA . MET B 1 460 ? 1.009 32.375 18.641 1 84.06 460 MET B CA 1
ATOM 7480 C C . MET B 1 460 ? 0.571 31.141 19.391 1 84.06 460 MET B C 1
ATOM 7482 O O . MET B 1 460 ? -0.319 31.188 20.234 1 84.06 460 MET B O 1
ATOM 7486 N N . PHE B 1 461 ? 1.12 29.969 18.984 1 81.94 461 PHE B N 1
ATOM 7487 C CA . PHE B 1 461 ? 0.597 28.703 19.484 1 81.94 461 PHE B CA 1
ATOM 7488 C C . PHE B 1 461 ? 1.631 28 20.359 1 81.94 461 PHE B C 1
ATOM 7490 O O . PHE B 1 461 ? 1.293 27.094 21.125 1 81.94 461 PHE B O 1
ATOM 7497 N N . GLY B 1 462 ? 2.881 28.375 20.25 1 80.44 462 GLY B N 1
ATOM 7498 C CA . GLY B 1 462 ? 3.938 27.703 20.984 1 80.44 462 GLY B CA 1
ATOM 7499 C C . GLY B 1 462 ? 4.598 26.578 20.203 1 80.44 462 GLY B C 1
ATOM 7500 O O . GLY B 1 462 ? 3.977 25.984 19.328 1 80.44 462 GLY B O 1
ATOM 7501 N N . VAL B 1 463 ? 5.805 26.25 20.469 1 75.31 463 VAL B N 1
ATOM 7502 C CA . VAL B 1 463 ? 6.625 25.266 19.781 1 75.31 463 VAL B CA 1
ATOM 7503 C C . VAL B 1 463 ? 6.066 23.875 20 1 75.31 463 VAL B C 1
ATOM 7505 O O . VAL B 1 463 ? 6.227 22.984 19.156 1 75.31 463 VAL B O 1
ATOM 7508 N N . GLU B 1 464 ? 5.367 23.734 21.078 1 73 464 GLU B N 1
ATOM 7509 C CA . GLU B 1 464 ? 4.863 22.422 21.469 1 73 464 GLU B CA 1
ATOM 7510 C C . GLU B 1 464 ? 3.689 22 20.594 1 73 464 GLU B C 1
ATOM 7512 O O . GLU B 1 464 ? 3.316 20.828 20.562 1 73 464 GLU B O 1
ATOM 7517 N N . ASN B 1 465 ? 3.238 22.922 19.734 1 74.5 465 ASN B N 1
ATOM 7518 C CA . ASN B 1 465 ? 2.035 22.625 18.953 1 74.5 465 ASN B CA 1
ATOM 7519 C C . ASN B 1 465 ? 2.342 22.516 17.469 1 74.5 465 ASN B C 1
ATOM 7521 O O . ASN B 1 465 ? 1.445 22.641 16.625 1 74.5 465 ASN B O 1
ATOM 7525 N N . PHE B 1 466 ? 3.564 22.234 17.203 1 78 466 PHE B N 1
ATOM 7526 C CA . PHE B 1 466 ? 3.92 22.062 15.797 1 78 466 PHE B CA 1
ATOM 7527 C C . PHE B 1 466 ? 3.25 20.828 15.211 1 78 466 PHE B C 1
ATOM 7529 O O . PHE B 1 466 ? 3.164 19.797 15.867 1 78 466 PHE B O 1
ATOM 7536 N N . ILE B 1 467 ? 2.781 21.031 14.008 1 81.94 467 ILE B N 1
ATOM 7537 C CA . ILE B 1 467 ? 2.209 19.891 13.305 1 81.94 467 ILE B CA 1
ATOM 7538 C C . ILE B 1 467 ? 3.275 19.234 12.43 1 81.94 467 ILE B C 1
ATOM 7540 O O . ILE B 1 467 ? 4.297 19.859 12.117 1 81.94 467 ILE B O 1
ATOM 7544 N N . THR B 1 468 ? 3.088 18.016 12.047 1 83.75 468 THR B N 1
ATOM 7545 C CA . THR B 1 468 ? 4.09 17.172 11.406 1 83.75 468 THR B CA 1
ATOM 7546 C C . THR B 1 468 ? 4.602 17.828 10.125 1 83.75 468 THR B C 1
ATOM 7548 O O . THR B 1 468 ? 5.801 17.797 9.844 1 83.75 468 THR B O 1
ATOM 7551 N N . VAL B 1 469 ? 3.775 18.438 9.367 1 87.56 469 VAL B N 1
ATOM 7552 C CA . VAL B 1 469 ? 4.141 19.047 8.094 1 87.56 469 VAL B CA 1
ATOM 7553 C C . VAL B 1 469 ? 5.172 20.156 8.328 1 87.56 469 VAL B C 1
ATOM 7555 O O . VAL B 1 469 ? 6.055 20.375 7.496 1 87.56 469 VAL B O 1
ATOM 7558 N N . MET B 1 470 ? 5.129 20.797 9.461 1 88.75 470 MET B N 1
ATOM 7559 C CA . MET B 1 470 ? 6.059 21.875 9.781 1 88.75 470 MET B CA 1
ATOM 7560 C C . MET B 1 470 ? 7.465 21.344 10.016 1 88.75 470 MET B C 1
ATOM 7562 O O . MET B 1 470 ? 8.453 21.984 9.656 1 88.75 470 MET B O 1
ATOM 7566 N N . LEU B 1 471 ? 7.508 20.203 10.57 1 86.31 471 LEU B N 1
ATOM 7567 C CA . LEU B 1 471 ? 8.812 19.609 10.844 1 86.31 471 LEU B CA 1
ATOM 7568 C C . LEU B 1 471 ? 9.57 19.328 9.555 1 86.31 471 LEU B C 1
ATOM 7570 O O . LEU B 1 471 ? 10.742 19.672 9.43 1 86.31 471 LEU B O 1
ATOM 7574 N N . ASP B 1 472 ? 8.961 18.766 8.648 1 88.88 472 ASP B N 1
ATOM 7575 C CA . ASP B 1 472 ? 9.578 18.453 7.363 1 88.88 472 ASP B CA 1
ATOM 7576 C C . ASP B 1 472 ? 9.977 19.734 6.621 1 88.88 472 ASP B C 1
ATOM 7578 O O . ASP B 1 472 ? 11.062 19.812 6.047 1 88.88 472 ASP B O 1
ATOM 7582 N N . ASN B 1 473 ? 9.133 20.656 6.719 1 93.56 473 ASN B N 1
ATOM 7583 C CA . ASN B 1 473 ? 9.406 21.891 6.012 1 93.56 473 ASN B CA 1
ATOM 7584 C C . ASN B 1 473 ? 10.469 22.719 6.727 1 93.56 473 ASN B C 1
ATOM 7586 O O . ASN B 1 473 ? 11.203 23.484 6.09 1 93.56 473 ASN B O 1
ATOM 7590 N N . MET B 1 474 ? 10.555 22.562 8.039 1 92.25 474 MET B N 1
ATOM 7591 C CA . MET B 1 474 ? 11.656 23.188 8.766 1 92.25 474 MET B CA 1
ATOM 7592 C C . MET B 1 474 ? 13 22.641 8.281 1 92.25 474 MET B C 1
ATOM 7594 O O . MET B 1 474 ? 13.953 23.406 8.102 1 92.25 474 MET B O 1
ATOM 7598 N N . TYR B 1 475 ? 12.984 21.438 8.117 1 89.31 475 TYR B N 1
ATOM 7599 C CA . TYR B 1 475 ? 14.203 20.812 7.617 1 89.31 475 TYR B CA 1
ATOM 7600 C C . TYR B 1 475 ? 14.531 21.297 6.215 1 89.31 475 TYR B C 1
ATOM 7602 O O . TYR B 1 475 ? 15.688 21.578 5.902 1 89.31 475 TYR B O 1
ATOM 7610 N N . ILE B 1 476 ? 13.57 21.359 5.387 1 90.81 476 ILE B N 1
ATOM 7611 C CA . ILE B 1 476 ? 13.734 21.828 4.012 1 90.81 476 ILE B CA 1
ATOM 7612 C C . ILE B 1 476 ? 14.258 23.25 4.004 1 90.81 476 ILE B C 1
ATOM 7614 O O . ILE B 1 476 ? 15.219 23.562 3.289 1 90.81 476 ILE B O 1
ATOM 7618 N N . ALA B 1 477 ? 13.672 24.047 4.82 1 94.31 477 ALA B N 1
ATOM 7619 C CA . ALA B 1 477 ? 14.086 25.438 4.891 1 94.31 477 ALA B CA 1
ATOM 7620 C C . ALA B 1 477 ? 15.5 25.562 5.453 1 94.31 477 ALA B C 1
ATOM 7622 O O . ALA B 1 477 ? 16.328 26.297 4.906 1 94.31 477 ALA B O 1
ATOM 7623 N N . ALA B 1 478 ? 15.789 24.844 6.496 1 92 478 ALA B N 1
ATOM 7624 C CA . ALA B 1 478 ? 17.094 24.922 7.137 1 92 478 ALA B CA 1
ATOM 7625 C C . ALA B 1 478 ? 18.203 24.453 6.188 1 92 478 ALA B C 1
ATOM 7627 O O . ALA B 1 478 ? 19.25 25.109 6.078 1 92 478 ALA B O 1
ATOM 7628 N N . SER B 1 479 ? 17.969 23.328 5.547 1 87.62 479 SER B N 1
ATOM 7629 C CA . SER B 1 479 ? 18.969 22.812 4.617 1 87.62 479 SER B CA 1
ATOM 7630 C C . SER B 1 479 ? 19.188 23.781 3.455 1 87.62 479 SER B C 1
ATOM 7632 O O . SER B 1 479 ? 20.312 23.922 2.965 1 87.62 479 SER B O 1
ATOM 7634 N N . THR B 1 480 ? 18.156 24.438 3.02 1 90.62 480 THR B N 1
ATOM 7635 C CA . THR B 1 480 ? 18.25 25.406 1.936 1 90.62 480 THR B CA 1
ATOM 7636 C C . THR B 1 480 ? 19.031 26.625 2.377 1 90.62 480 THR B C 1
ATOM 7638 O O . THR B 1 480 ? 19.906 27.125 1.643 1 90.62 480 THR B O 1
ATOM 7641 N N . LEU B 1 481 ? 18.766 27.078 3.549 1 91 481 LEU B N 1
ATOM 7642 C CA . LEU B 1 481 ? 19.453 28.25 4.062 1 91 481 LEU B CA 1
ATOM 7643 C C . LEU B 1 481 ? 20.922 27.969 4.34 1 91 481 LEU B C 1
ATOM 7645 O O . LEU B 1 481 ? 21.781 28.797 4.07 1 91 481 LEU B O 1
ATOM 7649 N N . VAL B 1 482 ? 21.234 26.766 4.797 1 86.69 482 VAL B N 1
ATOM 7650 C CA . VAL B 1 482 ? 22.625 26.359 5.039 1 86.69 482 VAL B CA 1
ATOM 7651 C C . VAL B 1 482 ? 23.359 26.266 3.711 1 86.69 482 VAL B C 1
ATOM 7653 O O . VAL B 1 482 ? 24.516 26.703 3.605 1 86.69 482 VAL B O 1
ATOM 7656 N N . SER B 1 483 ? 22.719 25.688 2.721 1 83.19 483 SER B N 1
ATOM 7657 C CA . SER B 1 483 ? 23.328 25.578 1.398 1 83.19 483 SER B CA 1
ATOM 7658 C C . SER B 1 483 ? 23.578 26.953 0.791 1 83.19 483 SER B C 1
ATOM 7660 O O . SER B 1 483 ? 24.578 27.141 0.093 1 83.19 483 SER B O 1
ATOM 7662 N N . HIS B 1 484 ? 22.766 27.875 1.019 1 81.69 484 HIS B N 1
ATOM 7663 C CA . HIS B 1 484 ? 22.906 29.25 0.521 1 81.69 484 HIS B CA 1
ATOM 7664 C C . HIS B 1 484 ? 24.109 29.938 1.156 1 81.69 484 HIS B C 1
ATOM 7666 O O . HIS B 1 484 ? 24.828 30.672 0.486 1 81.69 484 HIS B O 1
ATOM 7672 N N . ILE B 1 485 ? 24.344 29.547 2.396 1 76.69 485 ILE B N 1
ATOM 7673 C CA . ILE B 1 485 ? 25.438 30.156 3.133 1 76.69 485 ILE B CA 1
ATOM 7674 C C . ILE B 1 485 ? 26.766 29.578 2.66 1 76.69 485 ILE B C 1
ATOM 7676 O O . ILE B 1 485 ? 27.766 30.281 2.551 1 76.69 485 ILE B O 1
ATOM 7680 N N . LEU B 1 486 ? 26.766 28.297 2.305 1 69.56 486 LEU B N 1
ATOM 7681 C CA . LEU B 1 486 ? 27.984 27.609 1.936 1 69.56 486 LEU B CA 1
ATOM 7682 C C . LEU B 1 486 ? 28.359 27.891 0.487 1 69.56 486 LEU B C 1
ATOM 7684 O O . LEU B 1 486 ? 29.5 27.625 0.066 1 69.56 486 LEU B O 1
ATOM 7688 N N . GLN B 1 487 ? 27.562 28.375 -0.345 1 67.06 487 GLN B N 1
ATOM 7689 C CA . GLN B 1 487 ? 27.891 28.688 -1.729 1 67.06 487 GLN B CA 1
ATOM 7690 C C . GLN B 1 487 ? 28.766 29.938 -1.814 1 67.06 487 GLN B C 1
ATOM 7692 O O . GLN B 1 487 ? 28.5 30.938 -1.14 1 67.06 487 GLN B O 1
ATOM 7697 N N . PRO B 1 488 ? 30.078 29.734 -2.309 1 57.88 488 PRO B N 1
ATOM 7698 C CA . PRO B 1 488 ? 30.969 30.891 -2.475 1 57.88 488 PRO B CA 1
ATOM 7699 C C . PRO B 1 488 ? 30.297 32.062 -3.195 1 57.88 488 PRO B C 1
ATOM 7701 O O . PRO B 1 488 ? 29.391 31.844 -4.004 1 57.88 488 PRO B O 1
ATOM 7704 N N . PRO B 1 489 ? 30.422 33.312 -2.674 1 50.22 489 PRO B N 1
ATOM 7705 C CA . PRO B 1 489 ? 29.859 34.469 -3.375 1 50.22 489 PRO B CA 1
ATOM 7706 C C . PRO B 1 489 ? 30.109 34.438 -4.879 1 50.22 489 PRO B C 1
ATOM 7708 O O . PRO B 1 489 ? 31.172 33.969 -5.316 1 50.22 489 PRO B O 1
ATOM 7711 N N . ILE B 1 490 ? 29.094 34.125 -5.621 1 46.25 490 ILE B N 1
ATOM 7712 C CA . ILE B 1 490 ? 29.375 34.312 -7.043 1 46.25 490 ILE B CA 1
ATOM 7713 C C . ILE B 1 490 ? 30.25 35.562 -7.242 1 46.25 490 ILE B C 1
ATOM 7715 O O . ILE B 1 490 ? 30.031 36.594 -6.602 1 46.25 490 ILE B O 1
ATOM 7719 N N . MET B 1 491 ? 31.422 35.469 -7.828 1 40.72 491 MET B N 1
ATOM 7720 C CA . MET B 1 491 ? 32.438 36.531 -8.047 1 40.72 491 MET B CA 1
ATOM 7721 C C . MET B 1 491 ? 31.766 37.875 -8.219 1 40.72 491 MET B C 1
ATOM 7723 O O . MET B 1 491 ? 32.344 38.906 -7.867 1 40.72 491 MET B O 1
ATOM 7727 N N . GLY B 1 492 ? 30.766 38.125 -9.164 1 38.03 492 GLY B N 1
ATOM 7728 C CA . GLY B 1 492 ? 30.5 39.469 -9.586 1 38.03 492 GLY B CA 1
ATOM 7729 C C . GLY B 1 492 ? 29.828 40.312 -8.523 1 38.03 492 GLY B C 1
ATOM 7730 O O . GLY B 1 492 ? 29.5 41.469 -8.75 1 38.03 492 GLY B O 1
ATOM 7731 N N . GLU B 1 493 ? 29.203 39.781 -7.555 1 35.88 493 GLU B N 1
ATOM 7732 C CA . GLU B 1 493 ? 28.531 40.75 -6.699 1 35.88 493 GLU B CA 1
ATOM 7733 C C . GLU B 1 493 ? 29.516 41.438 -5.73 1 35.88 493 GLU B C 1
ATOM 7735 O O . GLU B 1 493 ? 29.688 40.969 -4.602 1 35.88 493 GLU B O 1
ATOM 7740 N N . GLN B 1 494 ? 30.719 41.688 -6.156 1 32.81 494 GLN B N 1
ATOM 7741 C CA . GLN B 1 494 ? 31.469 42.75 -5.508 1 32.81 494 GLN B CA 1
ATOM 7742 C C . GLN B 1 494 ? 30.641 44.031 -5.383 1 32.81 494 GLN B C 1
ATOM 7744 O O . GLN B 1 494 ? 30.25 44.594 -6.391 1 32.81 494 GLN B O 1
ATOM 7749 N N . ASP B 1 495 ? 29.75 44.188 -4.406 1 28.61 495 ASP B N 1
ATOM 7750 C CA . ASP B 1 495 ? 29.656 45.562 -4 1 28.61 495 ASP B CA 1
ATOM 7751 C C . ASP B 1 495 ? 31 46.094 -3.488 1 28.61 495 ASP B C 1
ATOM 7753 O O . ASP B 1 495 ? 31.688 45.406 -2.738 1 28.61 495 ASP B O 1
#

Organism: NCBI:txid702518

InterPro domains:
  IPR007219 Xylanolytic transcriptional activator, regulatory domain [PF04082] (154-312)
  IPR007219 Xylanolytic transcriptional activator, regulatory domain [SM00906] (253-336)
  IPR051615 Transcriptional Regulatory Elements [PTHR31313] (16-482)

Solvent-accessible surface area (backbone atoms only — not comparable to full-atom values): 57549 Å² total; per-residue (Å²): 141,81,78,79,78,68,96,72,84,91,83,84,90,83,91,77,90,74,88,77,87,80,84,88,85,87,84,84,85,87,81,87,81,76,78,70,79,70,88,78,77,74,83,79,81,72,88,72,78,74,80,76,86,63,85,68,78,72,76,74,78,73,78,81,72,80,75,79,75,75,76,70,75,70,69,78,71,73,81,66,78,72,69,69,68,71,73,73,56,70,82,66,65,73,56,40,68,41,70,48,72,50,89,73,37,46,35,34,39,25,70,56,21,72,73,68,62,71,76,54,60,48,69,72,75,35,86,44,63,69,62,60,70,58,45,70,66,58,78,72,78,72,58,85,81,34,64,68,56,51,51,52,30,50,51,46,26,62,74,50,48,63,31,67,60,46,64,73,59,64,68,58,29,54,62,34,49,73,69,68,48,75,47,58,54,20,35,72,41,26,52,26,17,50,46,20,48,15,22,51,42,82,49,54,71,74,49,36,62,43,20,60,55,26,41,52,58,20,52,72,40,45,67,60,36,56,72,58,66,38,59,18,44,33,41,19,27,44,41,40,14,50,45,29,46,68,68,71,34,52,69,44,16,52,44,29,39,47,49,24,54,48,42,36,51,45,48,30,35,64,51,87,56,64,65,41,36,74,72,63,61,39,52,69,71,52,53,54,47,33,49,48,34,42,51,32,50,49,38,53,38,40,51,51,18,39,58,39,24,46,83,54,65,75,52,69,39,42,52,56,55,36,49,67,67,51,59,85,73,72,76,64,59,71,51,55,57,48,46,56,52,34,53,52,48,48,54,49,43,31,66,62,48,49,57,31,76,80,55,72,70,88,37,66,63,60,54,49,50,50,51,50,51,51,51,51,53,59,69,64,41,54,62,79,46,20,71,89,73,28,90,82,56,51,69,34,27,50,48,50,50,37,48,57,34,40,54,51,35,53,53,36,51,50,50,45,51,52,50,63,68,54,58,78,77,61,89,72,51,68,64,51,50,53,48,42,51,52,40,49,48,54,38,50,52,33,28,52,48,39,49,51,51,49,52,51,43,33,71,74,67,34,73,50,55,66,53,64,70,50,56,58,39,47,49,51,25,50,55,50,53,52,51,59,68,69,49,72,75,66,78,78,74,66,124,145,90,74,92,69,82,92,88,79,92,86,85,93,83,92,82,88,89,82,89,84,79,81,81,86,74,86,79,75,81,73,85,76,86,83,74,84,71,92,83,79,74,82,79,81,74,84,72,80,75,82,78,88,67,88,69,80,73,76,78,77,74,79,81,74,80,76,78,77,75,77,71,77,71,72,81,71,74,80,68,76,73,69,68,68,72,72,74,54,70,83,66,65,73,56,41,67,42,68,48,73,49,88,75,37,47,37,36,40,25,72,56,21,72,72,68,65,71,74,53,59,44,68,75,74,36,86,44,64,70,65,59,70,57,45,71,68,59,77,70,78,71,57,84,80,33,63,68,57,49,51,52,30,51,52,45,26,63,73,50,55,55,38,63,60,46,63,71,58,65,70,59,28,54,61,34,48,73,70,70,49,75,49,58,54,19,33,72,42,26,51,24,16,51,45,21,48,16,23,51,40,82,47,54,74,73,48,35,63,44,19,61,54,26,42,52,58,19,53,72,41,45,65,61,36,54,73,58,68,39,59,19,45,33,42,19,27,44,40,42,15,51,45,28,47,68,69,71,35,52,69,42,16,53,44,30,39,46,48,25,55,48,42,36,52,46,49,30,36,63,51,87,58,64,65,42,37,74,70,64,60,39,54,69,70,52,54,54,48,33,48,49,35,43,50,34,51,50,38,54,37,41,50,50,17,39,57,39,25,46,82,54,65,76,51,66,39,42,53,55,55,36,50,68,67,48,60,84,72,69,77,64,58,71,50,54,56,48,45,56,52,35,54,52,48,47,54,50,43,30,65,62,49,48,55,31,77,82,57,71,72,87,37,67,62,61,53,49,50,50,51,50,52,51,53,50,53,58,70,64,42,54,59,78,45,21,70,90,73,28,89,81,56,51,71,34,27,51,47,51,49,38,48,58,32,40,53,52,35,53,53,38,52,51,51,42,53,52,48,63,68,54,57,79,78,60,88,75,51,68,64,51,52,52,48,42,52,51,38,50,49,52,38,50,53,32,26,51,50,39,49,51,53,49,52,51,44,32,72,74,68,34,74,49,55,66,52,66,71,50,56,58,39,48,50,52,24,50,55,50,53,51,51,60,67,68,48,72,76,66,79,79,74,66,125

pLDDT: mean 70.02, std 29.09, range [13.91, 98.62]